Protein AF-0000000072940574 (afdb_homodimer)

Nearest PDB structures (foldseek):
  8g1h-assembly1_A-2  TM=9.241E-01  e=1.469E-22  synthetic construct
  1ub0-assembly1_A-2  TM=9.427E-01  e=1.948E-20  Thermus thermophilus
  1jxi-assembly1_B  TM=9.350E-01  e=8.717E-19  Salmonella enterica subsp. enterica serovar Typhimurium
  3rm5-assembly1_A  TM=9.106E-01  e=4.445E-18  Saccharomyces cerevisiae
  1jxh-assembly1_B  TM=9.112E-01  e=5.327E-18  Salmonella enterica subsp. enterica serovar Typhimurium

pLDDT: mean 82.7, std 14.93, range [26.73, 98.81]

Foldseek 3Di:
DQPQQADQADPPFLLNVLCVVQVVLLVLLLPQPLLVCLLVLNDDLVLVLLLLLLVVLLLVLLLVLLVLLCVQDPCVVCVVLSVLLVVLSVCCCVQASVVRYPCSPVVHHDDLSVVLSVLSVCQSVDPDHSLLSLLLSLCVLNSLLVSLCVSCPPHDDDPPRPNVSSSSSSSHNSSNVNNRSSSVVNRVRPDPPCSVSSSVSNNVSSVSVSVSSCVSVCCPDDPPPPPDQALEEEEEWADEPLQFAIPSLLCLLLVQLVHHYAYQHQKYFDAHQAGTDDIGGDDPVSSLVSLVVDVVPDDHAEYEYDDHQALVSLVSCLVRPLVHAYQYEPCQAFPSRHGRHPPVGSVSNLVSCLARPQQSYQEYEYEQVRLCVSQVHDGQEDDVSQLVSFQVSCVSHHQKYKYWQLVHPPDQFKTKIWMAGPVVRDIDIDIDTDDPALACRHLSVSLSSQLSSVVSVPDDSVVSNNVSVVLSNVQCVLQHPPPSGDHSRHHTDNHPPPPVSNVD/DQPQQADQADPPFLLNVLCVVQVVLLVLLLPAPLLVCLLVLNDDLVLVLLLLLLVVLLLVLLLVLLVLLCVQDPCVVCVVLSVLLVVLSVCCCVQASVVRYPCSPVVHHDDLSVVLSVLSVCQSVDPDHSLQSLLLSLCVLNSLLVSLCVSCPP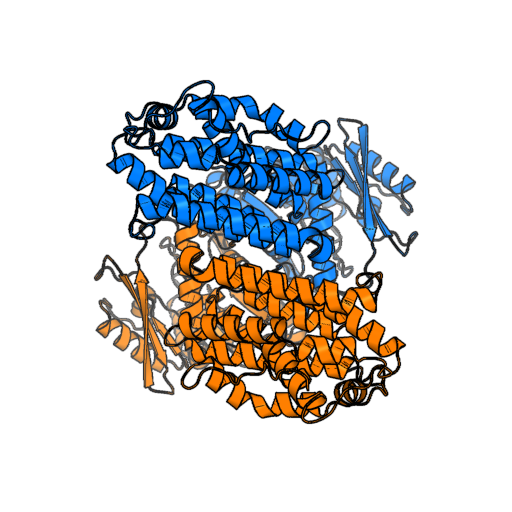HDDDPPRPNVSSSSSSSHNSSNVNNRSSSVVNRVRPDPPCSVSSSVSNNVSSVSVSVSSCVSVCVPDDPPPPPDQALEEEEEWADEPLQFAIPSLLCLLLVQLVHHYAYQHQKYFDAHQAGTDDIDGDDPVSSLVSLVVDVVPDDHAEYEYDDHQALVSLVSCLVRPLVHAYQYEPCQAFPSRHGRHPPVGSVSNLVSCLARPQQSYQEYEYEQVRLCVSQVHDGQEDDVSQLVSFQVSCVSHHQKYKYWQLVHPPDQFKTKIWMAGPVVRDIDIDIDTDDDALACRHLSVSLSSQLSSVVSVPDDNVVSNNVSVVLSNVQVVLQHPPPSGDHSRHHTDNHPPPPVSNVD

Sequence (1008 aa):
MLCNFYHEPVAGGASEQLWKENQDLALMSLHNPFVQGLGDGTLDPEAFKTYLAQDTLYLNGYIRALSYCISKSDVTATGGELLTLLTGVEEELKSCHKHYIENPDASGPEAACRKYVDFLLAVGRADLGPSVVIAAVIPCARLYAWLGRELTADREVPETHPFRRWLLSHADEPINTSTRVLESLLDKHIRPGEFKEVAQAYRRAMELEYDFFDSFGDCLGRTTEVNMKIPTVLVVSGSDSGGGAGHQADLKTLEALGVYSTSALTSLTAQNTKGVQQIQVVNEDLFVAQIDSVITDFNLSVVKLGLVPTARQLEIIAQKLEALPMVVDPVLVATSGDDLVAQKNADDVLAMYKERIFPHATIITPNLPEAQHILGRKEITGVYEARAAAQALAQYGSMYVLVKGGHDQSDPEACRDVLYDREKDKFYEFTSKRIATINTHGTGCTLASAISGFIARGYSVPDAVERAIGYVHEAIVRSCGVPLGQGTNRPLVHSINSVWANYSMLCNFYHEPVAGGASEQLWKENQDLALMSLHNPFVQGLGDGTLDPEAFKTYLAQDTLYLNGYIRALSYCISKSDVTATGGELLTLLTGVEEELKSCHKHYIENPDASGPEAACRKYVDFLLAVGRADLGPSVVIAAVIPCARLYAWLGRELTADREVPETHPFRRWLLSHADEPINTSTRVLESLLDKHIRPGEFKEVAQAYRRAMELEYDFFDSFGDCLGRTTEVNMKIPTVLVVSGSDSGGGAGHQADLKTLEALGVYSTSALTSLTAQNTKGVQQIQVVNEDLFVAQIDSVITDFNLSVVKLGLVPTARQLEIIAQKLEALPMVVDPVLVATSGDDLVAQKNADDVLAMYKERIFPHATIITPNLPEAQHILGRKEITGVYEARAAAQALAQYGSMYVLVKGGHDQSDPEACRDVLYDREKDKFYEFTSKRIATINTHGTGCTLASAISGFIARGYSVPDAVERAIGYVHEAIVRSCGVPLGQGTNRPLVHSINSVWANYS

Solvent-accessible surface area (backbone atoms only — not comparable to full-atom values): 50199 Å² total; per-residue (Å²): 125,81,71,82,46,75,72,76,60,58,84,90,36,62,45,28,54,49,50,65,73,42,42,64,54,51,50,50,38,56,66,28,69,46,48,42,20,53,57,71,48,67,54,55,68,66,58,51,40,51,49,46,21,32,49,50,53,29,49,40,30,48,51,22,17,51,20,31,26,48,43,60,34,65,34,89,82,42,40,68,61,48,47,51,39,52,50,38,53,49,45,48,47,60,70,42,41,54,77,67,38,90,61,50,71,74,80,53,67,47,71,45,35,43,50,41,27,49,49,39,40,48,46,28,69,38,98,55,58,31,31,33,30,42,29,36,53,37,36,63,36,46,50,43,24,50,47,18,40,66,58,41,55,101,50,85,78,53,90,80,40,82,43,39,61,58,45,48,52,27,28,30,54,58,41,30,48,37,29,48,52,46,39,50,48,28,51,68,54,50,48,94,86,40,57,64,58,23,44,48,33,26,50,50,34,40,51,38,51,36,42,42,48,41,56,62,48,34,86,57,87,83,76,74,79,75,85,77,80,59,34,20,33,38,38,36,14,20,38,28,11,43,24,27,23,42,38,42,20,28,48,33,32,20,30,53,65,26,29,47,52,29,36,30,60,39,25,44,30,16,19,34,34,79,36,74,78,46,76,47,72,51,54,67,70,56,39,53,40,12,47,51,34,31,67,76,37,38,73,69,47,24,35,33,37,40,38,62,59,42,38,66,59,50,50,53,45,39,70,76,48,53,89,42,50,24,34,34,30,72,53,61,57,40,92,77,64,42,72,67,29,55,72,92,38,42,65,52,30,51,50,40,39,48,70,50,40,32,49,50,21,45,28,37,50,32,39,52,72,46,46,20,60,76,68,71,44,76,88,69,60,61,70,69,39,42,49,51,47,24,56,58,57,31,71,43,40,20,43,24,21,35,33,38,24,78,78,43,73,88,42,80,59,43,26,52,32,38,34,31,34,57,87,74,69,43,80,47,78,47,79,42,76,53,75,96,62,48,28,54,29,29,52,68,41,31,35,46,28,29,26,37,36,33,38,30,69,66,41,53,69,73,56,11,45,54,50,16,51,52,51,48,51,52,22,38,63,33,10,30,74,44,81,51,38,73,38,75,36,15,36,50,42,62,28,88,53,22,67,60,33,70,68,72,128,80,70,82,45,75,72,76,61,58,83,91,35,61,46,28,53,49,53,64,75,41,44,66,55,51,50,49,40,54,67,28,67,50,48,43,20,54,56,71,46,66,54,54,68,66,57,49,42,50,49,46,24,32,48,52,53,30,48,40,31,48,51,23,20,50,19,32,26,45,46,57,35,62,34,90,83,42,34,66,60,48,47,52,39,52,51,39,54,47,45,47,47,60,71,41,40,53,76,68,40,89,61,47,72,73,80,52,67,48,72,44,37,44,53,43,27,50,52,40,40,49,46,28,70,37,99,54,59,32,30,34,30,41,29,36,53,38,37,64,36,47,50,43,24,48,47,18,40,66,57,40,54,100,50,85,77,52,90,79,41,82,43,39,63,59,44,48,52,28,27,30,55,58,42,30,49,40,30,48,52,46,38,50,49,29,49,70,54,51,49,94,86,42,58,63,59,23,46,49,33,26,50,52,35,40,51,37,51,37,42,42,48,41,52,64,47,38,85,51,88,80,76,75,81,76,86,79,81,60,35,20,33,39,39,35,15,21,38,28,11,43,25,26,22,42,38,41,20,28,48,33,32,19,31,54,65,26,27,48,52,30,35,30,60,39,28,46,31,15,19,36,35,78,36,74,78,46,78,43,72,52,53,68,70,56,41,51,40,11,48,52,33,30,67,76,37,38,72,68,48,24,36,33,38,40,38,61,58,41,40,66,59,51,50,51,46,38,71,74,49,54,90,42,50,23,34,36,30,70,54,62,58,39,93,77,63,42,72,66,29,55,71,90,38,42,64,53,30,50,50,39,39,48,70,50,41,31,47,52,20,45,29,37,48,32,40,52,71,47,44,22,59,77,69,71,45,76,87,69,62,60,70,69,39,43,50,51,47,24,55,59,57,31,71,44,39,19,44,25,20,35,34,39,24,78,78,44,71,88,43,81,57,42,27,51,31,39,34,32,34,58,88,74,70,42,78,46,78,47,80,44,78,52,74,94,60,48,28,53,28,30,51,67,41,30,35,46,28,30,26,36,37,33,40,29,68,65,42,52,67,71,58,10,45,53,52,16,51,53,51,49,51,51,22,37,62,33,10,32,74,44,84,52,37,73,37,74,35,17,34,51,42,61,28,87,52,23,68,60,33,67,69,71

Structure (mmCIF, N/CA/C/O backbone):
data_AF-0000000072940574-model_v1
#
loop_
_entity.id
_entity.type
_entity.pdbx_description
1 polymer 'Phosphomethylpyrimidine kinase, putative'
#
loop_
_atom_site.group_PDB
_atom_site.id
_atom_site.type_symbol
_atom_site.label_atom_id
_atom_site.label_alt_id
_atom_site.label_comp_id
_atom_site.label_asym_id
_atom_site.label_entity_id
_atom_site.label_seq_id
_atom_site.pdbx_PDB_ins_code
_atom_site.Cartn_x
_atom_site.Cartn_y
_atom_site.Cartn_z
_atom_site.occupancy
_atom_site.B_iso_or_equiv
_atom_site.auth_seq_id
_atom_site.auth_comp_id
_atom_site.auth_asym_id
_atom_site.auth_atom_id
_atom_site.pdbx_PDB_model_num
ATOM 1 N N . MET A 1 1 ? -18.219 -35.312 -37.406 1 37.41 1 MET A N 1
ATOM 2 C CA . MET A 1 1 ? -18.953 -34.344 -36.594 1 37.41 1 MET A CA 1
ATOM 3 C C . MET A 1 1 ? -18.25 -34.094 -35.281 1 37.41 1 MET A C 1
ATOM 5 O O . MET A 1 1 ? -17.859 -35.031 -34.594 1 37.41 1 MET A O 1
ATOM 9 N N . LEU A 1 2 ? -17.703 -32.969 -35.156 1 54.5 2 LEU A N 1
ATOM 10 C CA . LEU A 1 2 ? -16.953 -32.719 -33.906 1 54.5 2 LEU A CA 1
ATOM 11 C C . LEU A 1 2 ? -17.828 -32.906 -32.688 1 54.5 2 LEU A C 1
ATOM 13 O O . LEU A 1 2 ? -19.016 -32.562 -32.688 1 54.5 2 LEU A O 1
ATOM 17 N N . CYS A 1 3 ? -17.594 -33.875 -31.938 1 58.09 3 CYS A N 1
ATOM 18 C CA . CYS A 1 3 ? -18.281 -34.031 -30.656 1 58.09 3 CYS A CA 1
ATOM 19 C C . CYS A 1 3 ? -18.5 -32.688 -30 1 58.09 3 CYS A C 1
ATOM 21 O O . CYS A 1 3 ? -17.641 -31.797 -30.062 1 58.09 3 CYS A O 1
ATOM 23 N N . ASN A 1 4 ? -19.875 -32.406 -29.812 1 70.81 4 ASN A N 1
ATOM 24 C CA . ASN A 1 4 ? -20.203 -31.172 -29.109 1 70.81 4 ASN A CA 1
ATOM 25 C C . ASN A 1 4 ? -19.891 -31.25 -27.625 1 70.81 4 ASN A C 1
ATOM 27 O O . ASN A 1 4 ? -20.516 -32.031 -26.891 1 70.81 4 ASN A O 1
ATOM 31 N N . PHE A 1 5 ? -18.828 -30.688 -27.219 1 72.25 5 PHE A N 1
ATOM 32 C CA . PHE A 1 5 ? -18.391 -30.703 -25.828 1 72.25 5 PHE A CA 1
ATOM 33 C C . PHE A 1 5 ? -18.922 -29.484 -25.078 1 72.25 5 PHE A C 1
ATOM 35 O O . PHE A 1 5 ? -18.719 -29.359 -23.875 1 72.25 5 PHE A O 1
ATOM 42 N N . TYR A 1 6 ? -19.672 -28.656 -25.781 1 82.12 6 TYR A N 1
ATOM 43 C CA . TYR A 1 6 ? -20.109 -27.406 -25.156 1 82.12 6 TYR A CA 1
ATOM 44 C C . TYR A 1 6 ? -21.328 -27.641 -24.266 1 82.12 6 TYR A C 1
ATOM 46 O O . TYR A 1 6 ? -22.25 -28.359 -24.656 1 82.12 6 TYR A O 1
ATOM 54 N N . HIS A 1 7 ? -21.219 -27.156 -23.078 1 81.06 7 HIS A N 1
ATOM 55 C CA . HIS A 1 7 ? -22.344 -27.172 -22.141 1 81.06 7 HIS A CA 1
ATOM 56 C C . HIS A 1 7 ? -22.609 -25.781 -21.578 1 81.06 7 HIS A C 1
ATOM 58 O O . HIS A 1 7 ? -21.672 -25.016 -21.328 1 81.06 7 HIS A O 1
ATOM 64 N N . GLU A 1 8 ? -23.875 -25.484 -21.516 1 81.81 8 GLU A N 1
ATOM 65 C CA . GLU A 1 8 ? -24.234 -24.25 -20.812 1 81.81 8 GLU A CA 1
ATOM 66 C C . GLU A 1 8 ? -23.891 -24.328 -19.328 1 81.81 8 GLU A C 1
ATOM 68 O O . GLU A 1 8 ? -23.75 -25.422 -18.781 1 81.81 8 GLU A O 1
ATOM 73 N N . PRO A 1 9 ? -23.641 -23.156 -18.734 1 82.62 9 PRO A N 1
ATOM 74 C CA . PRO A 1 9 ? -23.422 -23.203 -17.281 1 82.62 9 PRO A CA 1
ATOM 75 C C . PRO A 1 9 ? -24.531 -23.938 -16.547 1 82.62 9 PRO A C 1
ATOM 77 O O . PRO A 1 9 ? -25.672 -23.984 -17.016 1 82.62 9 PRO A O 1
ATOM 80 N N . VAL A 1 10 ? -24.062 -24.531 -15.438 1 75.31 10 VAL A N 1
ATOM 81 C CA . VAL A 1 10 ? -25.016 -25.312 -14.672 1 75.31 10 VAL A CA 1
ATOM 82 C C . VAL A 1 10 ? -26.203 -24.438 -14.266 1 75.31 10 VAL A C 1
ATOM 84 O O . VAL A 1 10 ? -26.016 -23.328 -13.781 1 75.31 10 VAL A O 1
ATOM 87 N N . ALA A 1 11 ? -27.375 -25.016 -14.469 1 73.94 11 ALA A N 1
ATOM 88 C CA . ALA A 1 11 ? -28.625 -24.297 -14.227 1 73.94 11 ALA A CA 1
ATOM 89 C C . ALA A 1 11 ? -28.797 -23.969 -12.742 1 73.94 11 ALA A C 1
ATOM 91 O O . ALA A 1 11 ? -28.5 -24.797 -11.883 1 73.94 11 ALA A O 1
ATOM 92 N N . GLY A 1 12 ? -29.156 -22.734 -12.43 1 75.62 12 GLY A N 1
ATOM 93 C CA . GLY A 1 12 ? -29.484 -22.328 -11.078 1 75.62 12 GLY A CA 1
ATOM 94 C C . GLY A 1 12 ? -28.297 -21.75 -10.32 1 75.62 12 GLY A C 1
ATOM 95 O O . GLY A 1 12 ? -28.453 -21.234 -9.211 1 75.62 12 GLY A O 1
ATOM 96 N N . GLY A 1 13 ? -27.141 -21.75 -10.945 1 85.19 13 GLY A N 1
ATOM 97 C CA . GLY A 1 13 ? -25.953 -21.25 -10.258 1 85.19 13 GLY A CA 1
ATOM 98 C C . GLY A 1 13 ? -25.625 -19.812 -10.617 1 85.19 13 GLY A C 1
ATOM 99 O O . GLY A 1 13 ? -26.234 -19.234 -11.508 1 85.19 13 GLY A O 1
ATOM 100 N N . ALA A 1 14 ? -24.703 -19.266 -9.883 1 91.75 14 ALA A N 1
ATOM 101 C CA . ALA A 1 14 ? -24.219 -17.906 -10.141 1 91.75 14 ALA A CA 1
ATOM 102 C C . ALA A 1 14 ? -23.562 -17.812 -11.523 1 91.75 14 ALA A C 1
ATOM 104 O O . ALA A 1 14 ? -23.719 -16.797 -12.219 1 91.75 14 ALA A O 1
ATOM 105 N N . SER A 1 15 ? -22.938 -18.891 -11.898 1 93 15 SER A N 1
ATOM 106 C CA . SER A 1 15 ? -22.25 -18.891 -13.188 1 93 15 SER A CA 1
ATOM 107 C C . SER A 1 15 ? -23.234 -18.75 -14.344 1 93 15 SER A C 1
ATOM 109 O O . SER A 1 15 ? -22.969 -18.047 -15.32 1 93 15 SER A O 1
ATOM 111 N N . GLU A 1 16 ? -24.375 -19.438 -14.234 1 91.25 16 GLU A N 1
ATOM 112 C CA . GLU A 1 16 ? -25.406 -19.312 -15.266 1 91.25 16 GLU A CA 1
ATOM 113 C C . GLU A 1 16 ? -25.922 -17.891 -15.352 1 91.25 16 GLU A C 1
ATOM 115 O O . GLU A 1 16 ? -26.094 -17.359 -16.453 1 91.25 16 GLU A O 1
ATOM 120 N N . GLN A 1 17 ? -26.203 -17.359 -14.242 1 90.69 17 GLN A N 1
ATOM 121 C CA . GLN A 1 17 ? -26.719 -15.992 -14.211 1 90.69 17 GLN A CA 1
ATOM 122 C C . GLN A 1 17 ? -25.734 -15.008 -14.82 1 90.69 17 GLN A C 1
ATOM 124 O O . GLN A 1 17 ? -26.109 -14.133 -15.602 1 90.69 17 GLN A O 1
ATOM 129 N N . LEU A 1 18 ? -24.5 -15.172 -14.492 1 93.62 18 LEU A N 1
ATOM 130 C CA . LEU A 1 18 ? -23.453 -14.289 -15 1 93.62 18 LEU A CA 1
ATOM 131 C C . LEU A 1 18 ? -23.344 -14.406 -16.516 1 93.62 18 LEU A C 1
ATOM 133 O O . LEU A 1 18 ? -23.234 -13.391 -17.203 1 93.62 18 LEU A O 1
ATOM 137 N N . TRP A 1 19 ? -23.375 -15.594 -17.047 1 93.62 19 TRP A N 1
ATOM 138 C CA . TRP A 1 19 ? -23.281 -15.812 -18.484 1 93.62 19 TRP A CA 1
ATOM 139 C C . TRP A 1 19 ? -24.484 -15.211 -19.203 1 93.62 19 TRP A C 1
ATOM 141 O O . TRP A 1 19 ? -24.312 -14.523 -20.219 1 93.62 19 TRP A O 1
ATOM 151 N N . LYS A 1 20 ? -25.641 -15.383 -18.625 1 87.19 20 LYS A N 1
ATOM 152 C CA . LYS A 1 20 ? -26.859 -14.859 -19.234 1 87.19 20 LYS A CA 1
ATOM 153 C C . LYS A 1 20 ? -26.859 -13.336 -19.266 1 87.19 20 LYS A C 1
ATOM 155 O O . LYS A 1 20 ? -27.312 -12.727 -20.234 1 87.19 20 LYS A O 1
ATOM 160 N N . GLU A 1 21 ? -26.297 -12.797 -18.266 1 86.69 21 GLU A N 1
ATOM 161 C CA . GLU A 1 21 ? -26.297 -11.344 -18.125 1 86.69 21 GLU A CA 1
ATOM 162 C C . GLU A 1 21 ? -25.266 -10.703 -19.047 1 86.69 21 GLU A C 1
ATOM 164 O O . GLU A 1 21 ? -25.266 -9.492 -19.25 1 86.69 21 GLU A O 1
ATOM 169 N N . ASN A 1 22 ? -24.438 -11.5 -19.594 1 89.69 22 ASN A N 1
ATOM 170 C CA . ASN A 1 22 ? -23.359 -10.945 -20.422 1 89.69 22 ASN A CA 1
ATOM 171 C C . ASN A 1 22 ? -23.422 -11.477 -21.844 1 89.69 22 ASN A C 1
ATOM 173 O O . ASN A 1 22 ? -22.391 -11.5 -22.547 1 89.69 22 ASN A O 1
ATOM 177 N N . GLN A 1 23 ? -24.547 -11.883 -22.25 1 83.94 23 GLN A N 1
ATOM 178 C CA . GLN A 1 23 ? -24.75 -12.398 -23.609 1 83.94 23 GLN A CA 1
ATOM 179 C C . GLN A 1 23 ? -24.562 -11.297 -24.641 1 83.94 23 GLN A C 1
ATOM 181 O O . GLN A 1 23 ? -24.203 -11.57 -25.797 1 83.94 23 GLN A O 1
ATOM 186 N N . ASP A 1 24 ? -24.844 -10.078 -24.219 1 82.75 24 ASP A N 1
ATOM 187 C CA . ASP A 1 24 ? -24.625 -8.945 -25.125 1 82.75 24 ASP A CA 1
ATOM 188 C C . ASP A 1 24 ? -23.172 -8.883 -25.594 1 82.75 24 ASP A C 1
ATOM 190 O O . ASP A 1 24 ? -22.891 -8.781 -26.781 1 82.75 24 ASP A O 1
ATOM 194 N N . LEU A 1 25 ? -22.266 -9 -24.688 1 87.19 25 LEU A N 1
ATOM 195 C CA . LEU A 1 25 ? -20.844 -8.938 -25.016 1 87.19 25 LEU A CA 1
ATOM 196 C C . LEU A 1 25 ? -20.391 -10.195 -25.75 1 87.19 25 LEU A C 1
ATOM 198 O O . LEU A 1 25 ? -19.516 -10.141 -26.609 1 87.19 25 LEU A O 1
ATOM 202 N N . ALA A 1 26 ? -21.016 -11.312 -25.406 1 90 26 ALA A N 1
ATOM 203 C CA . ALA A 1 26 ? -20.719 -12.547 -26.141 1 90 26 ALA A CA 1
ATOM 204 C C . ALA A 1 26 ? -21.094 -12.406 -27.609 1 90 26 ALA A C 1
ATOM 206 O O . ALA A 1 26 ? -20.297 -12.734 -28.484 1 90 26 ALA A O 1
ATOM 207 N N . LEU A 1 27 ? -22.234 -11.828 -27.797 1 83.31 27 LEU A N 1
ATOM 208 C CA . LEU A 1 27 ? -22.703 -11.648 -29.172 1 83.31 27 LEU A CA 1
ATOM 209 C C . LEU A 1 27 ? -21.875 -10.602 -29.891 1 83.31 27 LEU A C 1
ATOM 211 O O . LEU A 1 27 ? -21.562 -10.766 -31.078 1 83.31 27 LEU A O 1
ATOM 215 N N . MET A 1 28 ? -21.562 -9.57 -29.188 1 84.19 28 MET A N 1
ATOM 216 C CA . MET A 1 28 ? -20.688 -8.562 -29.781 1 84.19 28 MET A CA 1
ATOM 217 C C . MET A 1 28 ? -19.344 -9.172 -30.188 1 84.19 28 MET A C 1
ATOM 219 O O . MET A 1 28 ? -18.812 -8.852 -31.25 1 84.19 28 MET A O 1
ATOM 223 N N . SER A 1 29 ? -18.828 -10.008 -29.359 1 88.75 29 SER A N 1
ATOM 224 C CA . SER A 1 29 ? -17.562 -10.664 -29.656 1 88.75 29 SER A CA 1
ATOM 225 C C . SER A 1 29 ? -17.688 -11.586 -30.859 1 88.75 29 SER A C 1
ATOM 227 O O . SER A 1 29 ? -16.797 -11.617 -31.719 1 88.75 29 SER A O 1
ATOM 229 N N . LEU A 1 30 ? -18.797 -12.289 -30.922 1 86.31 30 LEU A N 1
ATOM 230 C CA . LEU A 1 30 ? -19.031 -13.195 -32.062 1 86.31 30 LEU A CA 1
ATOM 231 C C . LEU A 1 30 ? -19.078 -12.422 -33.375 1 86.31 30 LEU A C 1
ATOM 233 O O . LEU A 1 30 ? -18.562 -12.898 -34.375 1 86.31 30 LEU A O 1
ATOM 237 N N . HIS A 1 31 ? -19.594 -11.211 -33.281 1 81.88 31 HIS A N 1
ATOM 238 C CA . HIS A 1 31 ? -19.797 -10.453 -34.5 1 81.88 31 HIS A CA 1
ATOM 239 C C . HIS A 1 31 ? -18.641 -9.484 -34.75 1 81.88 31 HIS A C 1
ATOM 241 O O . HIS A 1 31 ? -18.672 -8.695 -35.688 1 81.88 31 HIS A O 1
ATOM 247 N N . ASN A 1 32 ? -17.703 -9.531 -33.844 1 84.94 32 ASN A N 1
ATOM 248 C CA . ASN A 1 32 ? -16.484 -8.781 -34.062 1 84.94 32 ASN A CA 1
ATOM 249 C C . ASN A 1 32 ? -15.789 -9.211 -35.375 1 84.94 32 ASN A C 1
ATOM 251 O O . ASN A 1 32 ? -15.703 -10.406 -35.656 1 84.94 32 ASN A O 1
ATOM 255 N N . PRO A 1 33 ? -15.297 -8.242 -36.125 1 80.12 33 PRO A N 1
ATOM 256 C CA . PRO A 1 33 ? -14.703 -8.586 -37.438 1 80.12 33 PRO A CA 1
ATOM 257 C C . PRO A 1 33 ? -13.531 -9.555 -37.312 1 80.12 33 PRO A C 1
ATOM 259 O O . PRO A 1 33 ? -13.344 -10.422 -38.156 1 80.12 33 PRO A O 1
ATOM 262 N N . PHE A 1 34 ? -12.82 -9.461 -36.375 1 88 34 PHE A N 1
ATOM 263 C CA . PHE A 1 34 ? -11.695 -10.367 -36.156 1 88 34 PHE A CA 1
ATOM 264 C C . PHE A 1 34 ? -12.18 -11.789 -35.938 1 88 34 PHE A C 1
ATOM 266 O O . PHE A 1 34 ? -11.664 -12.734 -36.5 1 88 34 PHE A O 1
ATOM 273 N N . VAL A 1 35 ? -13.117 -11.898 -35.062 1 88.94 35 VAL A N 1
ATOM 274 C CA . VAL A 1 35 ? -13.648 -13.203 -34.719 1 88.94 35 VAL A CA 1
ATOM 275 C C . VAL A 1 35 ? -14.336 -13.836 -35.906 1 88.94 35 VAL A C 1
ATOM 277 O O . VAL A 1 35 ? -14.164 -15.031 -36.188 1 88.94 35 VAL A O 1
ATOM 280 N N . GLN A 1 36 ? -15.055 -13.023 -36.656 1 84.88 36 GLN A N 1
ATOM 281 C CA . GLN A 1 36 ? -15.68 -13.523 -37.875 1 84.88 36 GLN A CA 1
ATOM 282 C C . GLN A 1 36 ? -14.633 -13.977 -38.875 1 84.88 36 GLN A C 1
ATOM 284 O O . GLN A 1 36 ? -14.805 -15.008 -39.531 1 84.88 36 GLN A O 1
ATOM 289 N N . GLY A 1 37 ? -13.562 -13.172 -38.969 1 85.75 37 GLY A N 1
ATOM 290 C CA . GLY A 1 37 ? -12.461 -13.547 -39.844 1 85.75 37 GLY A CA 1
ATOM 291 C C . GLY A 1 37 ? -11.805 -14.859 -39.438 1 85.75 37 GLY A C 1
ATOM 292 O O . GLY A 1 37 ? -11.359 -15.625 -40.312 1 85.75 37 GLY A O 1
ATOM 293 N N . LEU A 1 38 ? -11.742 -15.109 -38.156 1 87.62 38 LEU A N 1
ATOM 294 C CA . LEU A 1 38 ? -11.25 -16.391 -37.656 1 87.62 38 LEU A CA 1
ATOM 295 C C . LEU A 1 38 ? -12.148 -17.531 -38.094 1 87.62 38 LEU A C 1
ATOM 297 O O . LEU A 1 38 ? -11.648 -18.562 -38.562 1 87.62 38 LEU A O 1
ATOM 301 N N . GLY A 1 39 ? -13.422 -17.359 -38 1 86.56 39 GLY A N 1
ATOM 302 C CA . GLY A 1 39 ? -14.391 -18.375 -38.344 1 86.56 39 GLY A CA 1
ATOM 303 C C . GLY A 1 39 ? -14.422 -18.672 -39.844 1 86.56 39 GLY A C 1
ATOM 304 O O . GLY A 1 39 ? -14.477 -19.844 -40.25 1 86.56 39 GLY A O 1
ATOM 305 N N . ASP A 1 40 ? -14.234 -17.578 -40.531 1 83.88 40 ASP A N 1
ATOM 306 C CA . ASP A 1 40 ? -14.375 -17.734 -41.969 1 83.88 40 ASP A CA 1
ATOM 307 C C . ASP A 1 40 ? -13.023 -17.984 -42.656 1 83.88 40 ASP A C 1
ATOM 309 O O . ASP A 1 40 ? -12.961 -18.328 -43.844 1 83.88 40 ASP A O 1
ATOM 313 N N . GLY A 1 41 ? -11.984 -17.828 -41.875 1 84.94 41 GLY A N 1
ATOM 314 C CA . GLY A 1 41 ? -10.664 -18.078 -42.406 1 84.94 41 GLY A CA 1
ATOM 315 C C . GLY A 1 41 ? -10.148 -16.938 -43.281 1 84.94 41 GLY A C 1
ATOM 316 O O . GLY A 1 41 ? -9.328 -17.156 -44.156 1 84.94 41 GLY A O 1
ATOM 317 N N . THR A 1 42 ? -10.594 -15.742 -43.062 1 83.31 42 THR A N 1
ATOM 318 C CA . THR A 1 42 ? -10.273 -14.633 -43.938 1 83.31 42 THR A CA 1
ATOM 319 C C . THR A 1 42 ? -9.281 -13.68 -43.281 1 83.31 42 THR A C 1
ATOM 321 O O . THR A 1 42 ? -8.891 -12.672 -43.875 1 83.31 42 THR A O 1
ATOM 324 N N . LEU A 1 43 ? -8.859 -14 -42.156 1 83.69 43 LEU A N 1
ATOM 325 C CA . LEU A 1 43 ? -7.918 -13.125 -41.469 1 83.69 43 LEU A CA 1
ATOM 326 C C . LEU A 1 43 ? -6.559 -13.141 -42.156 1 83.69 43 LEU A C 1
ATOM 328 O O . LEU A 1 43 ? -6.168 -14.156 -42.75 1 83.69 43 LEU A O 1
ATOM 332 N N . ASP A 1 44 ? -5.855 -11.969 -42.094 1 82.06 44 ASP A N 1
ATOM 333 C CA . ASP A 1 44 ? -4.438 -11.945 -42.406 1 82.06 44 ASP A CA 1
ATOM 334 C C . ASP A 1 44 ? -3.637 -12.875 -41.5 1 82.06 44 ASP A C 1
ATOM 336 O O . ASP A 1 44 ? -3.762 -12.82 -40.281 1 82.06 44 ASP A O 1
ATOM 340 N N . PRO A 1 45 ? -2.922 -13.812 -42.094 1 80.19 45 PRO A N 1
ATOM 341 C CA . PRO A 1 45 ? -2.127 -14.734 -41.281 1 80.19 45 PRO A CA 1
ATOM 342 C C . PRO A 1 45 ? -1.198 -14.023 -40.312 1 80.19 45 PRO A C 1
ATOM 344 O O . PRO A 1 45 ? -0.955 -14.523 -39.219 1 80.19 45 PRO A O 1
ATOM 347 N N . GLU A 1 46 ? -0.745 -12.883 -40.719 1 78.25 46 GLU A N 1
ATOM 348 C CA . GLU A 1 46 ? 0.138 -12.133 -39.812 1 78.25 46 GLU A CA 1
ATOM 349 C C . GLU A 1 46 ? -0.628 -11.57 -38.625 1 78.25 46 GLU A C 1
ATOM 351 O O . GLU A 1 46 ? -0.101 -11.508 -37.5 1 78.25 46 GLU A O 1
ATOM 356 N N . ALA A 1 47 ? -1.812 -11.133 -38.906 1 76.75 47 ALA A N 1
ATOM 357 C CA . ALA A 1 47 ? -2.66 -10.641 -37.812 1 76.75 47 ALA A CA 1
ATOM 358 C C . ALA A 1 47 ? -2.99 -11.766 -36.844 1 76.75 47 ALA A C 1
ATOM 360 O O . ALA A 1 47 ? -3.012 -11.547 -35.625 1 76.75 47 ALA A O 1
ATOM 361 N N . PHE A 1 48 ? -3.205 -12.945 -37.375 1 85.06 48 PHE A N 1
ATOM 362 C CA . PHE A 1 48 ? -3.498 -14.102 -36.531 1 85.06 48 PHE A CA 1
ATOM 363 C C . PHE A 1 48 ? -2.295 -14.477 -35.688 1 85.06 48 PHE A C 1
ATOM 365 O O . PHE A 1 48 ? -2.441 -14.797 -34.5 1 85.06 48 PHE A O 1
ATOM 372 N N . LYS A 1 49 ? -1.161 -14.414 -36.281 1 80.81 49 LYS A N 1
ATOM 373 C CA . LYS A 1 49 ? 0.057 -14.703 -35.531 1 80.81 49 LYS A CA 1
ATOM 374 C C . LYS A 1 49 ? 0.258 -13.695 -34.406 1 80.81 49 LYS A C 1
ATOM 376 O O . LYS A 1 49 ? 0.663 -14.062 -33.312 1 80.81 49 LYS A O 1
ATOM 381 N N . THR A 1 50 ? -0.011 -12.477 -34.719 1 80.38 50 THR A N 1
ATOM 382 C CA . THR A 1 50 ? 0.088 -11.438 -33.688 1 80.38 50 THR A CA 1
ATOM 383 C C . THR A 1 50 ? -0.903 -11.688 -32.562 1 80.38 50 THR A C 1
ATOM 385 O O . THR A 1 50 ? -0.562 -11.547 -31.391 1 80.38 50 THR A O 1
ATOM 388 N N . TYR A 1 51 ? -2.107 -12.016 -32.906 1 85.62 51 TYR A N 1
ATOM 389 C CA . TYR A 1 51 ? -3.137 -12.359 -31.922 1 85.62 51 TYR A CA 1
ATOM 390 C C . TYR A 1 51 ? -2.68 -13.5 -31.031 1 85.62 51 TYR A C 1
ATOM 392 O O . TYR A 1 51 ? -2.805 -13.43 -29.797 1 85.62 51 TYR A O 1
ATOM 400 N N . LEU A 1 52 ? -2.166 -14.492 -31.641 1 83.5 52 LEU A N 1
ATOM 401 C CA . LEU A 1 52 ? -1.75 -15.664 -30.875 1 83.5 52 LEU A CA 1
ATOM 402 C C . LEU A 1 52 ? -0.606 -15.32 -29.922 1 83.5 52 LEU A C 1
ATOM 404 O O . LEU A 1 52 ? -0.534 -15.844 -28.812 1 83.5 52 LEU A O 1
ATOM 408 N N . ALA A 1 53 ? 0.275 -14.555 -30.438 1 75.88 53 ALA A N 1
ATOM 409 C CA . ALA A 1 53 ? 1.365 -14.102 -29.578 1 75.88 53 ALA A CA 1
ATOM 410 C C . ALA A 1 53 ? 0.828 -13.344 -28.359 1 75.88 53 ALA A C 1
ATOM 412 O O . ALA A 1 53 ? 1.256 -13.578 -27.234 1 75.88 53 ALA A O 1
ATOM 413 N N . GLN A 1 54 ? -0.093 -12.477 -28.594 1 80.69 54 GLN A N 1
ATOM 414 C CA . GLN A 1 54 ? -0.691 -11.703 -27.516 1 80.69 54 GLN A CA 1
ATOM 415 C C . GLN A 1 54 ? -1.503 -12.586 -26.578 1 80.69 54 GLN A C 1
ATOM 417 O O . GLN A 1 54 ? -1.493 -12.391 -25.375 1 80.69 54 GLN A O 1
ATOM 422 N N . ASP A 1 55 ? -2.232 -13.516 -27.172 1 84.88 55 ASP A N 1
ATOM 423 C CA . ASP A 1 55 ? -3.012 -14.453 -26.359 1 84.88 55 ASP A CA 1
ATOM 424 C C . ASP A 1 55 ? -2.104 -15.289 -25.469 1 84.88 55 ASP A C 1
ATOM 426 O O . ASP A 1 55 ? -2.477 -15.633 -24.344 1 84.88 55 ASP A O 1
ATOM 430 N N . THR A 1 56 ? -0.966 -15.625 -25.969 1 75.31 56 THR A N 1
ATOM 431 C CA . THR A 1 56 ? 0.007 -16.344 -25.156 1 75.31 56 THR A CA 1
ATOM 432 C C . THR A 1 56 ? 0.433 -15.523 -23.953 1 75.31 56 THR A C 1
ATOM 434 O O . THR A 1 56 ? 0.519 -16.047 -22.828 1 75.31 56 THR A O 1
ATOM 437 N N . LEU A 1 57 ? 0.661 -14.328 -24.25 1 71.44 57 LEU A N 1
ATOM 438 C CA . LEU A 1 57 ? 1.037 -13.422 -23.156 1 71.44 57 LEU A CA 1
ATOM 439 C C . LEU A 1 57 ? -0.111 -13.242 -22.172 1 71.44 57 LEU A C 1
ATOM 441 O O . LEU A 1 57 ? 0.11 -13.195 -20.969 1 71.44 57 LEU A O 1
ATOM 445 N N . TYR A 1 58 ? -1.268 -13.188 -22.656 1 81.56 58 TYR A N 1
ATOM 446 C CA . TYR A 1 58 ? -2.449 -13.117 -21.812 1 81.56 58 TYR A CA 1
ATOM 447 C C . TYR A 1 58 ? -2.557 -14.359 -20.922 1 81.56 58 TYR A C 1
ATOM 449 O O . TYR A 1 58 ? -2.826 -14.258 -19.734 1 81.56 58 TYR A O 1
ATOM 457 N N . LEU A 1 59 ? -2.402 -15.484 -21.531 1 77.56 59 LEU A N 1
ATOM 458 C CA . LEU A 1 59 ? -2.568 -16.75 -20.828 1 77.56 59 LEU A CA 1
ATOM 459 C C . LEU A 1 59 ? -1.537 -16.875 -19.703 1 77.56 59 LEU A C 1
ATOM 461 O O . LEU A 1 59 ? -1.821 -17.469 -18.656 1 77.56 59 LEU A O 1
ATOM 465 N N . ASN A 1 60 ? -0.468 -16.297 -19.906 1 67.44 60 ASN A N 1
ATOM 466 C CA . ASN A 1 60 ? 0.509 -16.234 -18.828 1 67.44 60 ASN A CA 1
ATOM 467 C C . ASN A 1 60 ? -0.016 -15.445 -17.641 1 67.44 60 ASN A C 1
ATOM 469 O O . ASN A 1 60 ? 0.174 -15.844 -16.484 1 67.44 60 ASN A O 1
ATOM 473 N N . GLY A 1 61 ? -0.62 -14.32 -17.984 1 70.5 61 GLY A N 1
ATOM 474 C CA . GLY A 1 61 ? -1.275 -13.547 -16.953 1 70.5 61 GLY A CA 1
ATOM 475 C C . GLY A 1 61 ? -2.449 -14.273 -16.312 1 70.5 61 GLY A C 1
ATOM 476 O O . GLY A 1 61 ? -2.66 -14.18 -15.102 1 70.5 61 GLY A O 1
ATOM 477 N N . TYR A 1 62 ? -3.113 -15 -17.125 1 78.69 62 TYR A N 1
ATOM 478 C CA . TYR A 1 62 ? -4.258 -15.805 -16.703 1 78.69 62 TYR A CA 1
ATOM 479 C C . TYR A 1 62 ? -3.842 -16.844 -15.68 1 78.69 62 TYR A C 1
ATOM 481 O O . TYR A 1 62 ? -4.496 -17 -14.648 1 78.69 62 TYR A O 1
ATOM 489 N N . ILE A 1 63 ? -2.824 -17.453 -15.93 1 69.75 63 ILE A N 1
ATOM 490 C CA . ILE A 1 63 ? -2.293 -18.469 -15.031 1 69.75 63 ILE A CA 1
ATOM 491 C C . ILE A 1 63 ? -1.919 -17.828 -13.695 1 69.75 63 ILE A C 1
ATOM 493 O O . ILE A 1 63 ? -2.191 -18.391 -12.633 1 69.75 63 ILE A O 1
ATOM 497 N N . ARG A 1 64 ? -1.367 -16.734 -13.773 1 66.5 64 ARG A N 1
ATOM 498 C CA . ARG A 1 64 ? -0.991 -16.016 -12.562 1 66.5 64 ARG A CA 1
ATOM 499 C C . ARG A 1 64 ? -2.223 -15.625 -11.75 1 66.5 64 ARG A C 1
ATOM 501 O O . ARG A 1 64 ? -2.229 -15.75 -10.523 1 66.5 64 ARG A O 1
ATOM 508 N N . ALA A 1 65 ? -3.115 -15.211 -12.445 1 73.12 65 ALA A N 1
ATOM 509 C CA . ALA A 1 65 ? -4.359 -14.875 -11.766 1 73.12 65 ALA A CA 1
ATOM 510 C C . ALA A 1 65 ? -4.953 -16.094 -11.07 1 73.12 65 ALA A C 1
ATOM 512 O O . ALA A 1 65 ? -5.422 -16 -9.93 1 73.12 65 ALA A O 1
ATOM 513 N N . LEU A 1 66 ? -4.91 -17.188 -11.773 1 71.75 66 LEU A N 1
ATOM 514 C CA . LEU A 1 66 ? -5.426 -18.422 -11.203 1 71.75 66 LEU A CA 1
ATOM 515 C C . LEU A 1 66 ? -4.629 -18.828 -9.969 1 71.75 66 LEU A C 1
ATOM 517 O O . LEU A 1 66 ? -5.188 -19.391 -9.016 1 71.75 66 LEU A O 1
ATOM 521 N N . SER A 1 67 ? -3.438 -18.5 -10.055 1 64.81 67 SER A N 1
ATOM 522 C CA . SER A 1 67 ? -2.59 -18.828 -8.906 1 64.81 67 SER A CA 1
ATOM 523 C C . SER A 1 67 ? -3.002 -18.031 -7.672 1 64.81 67 SER A C 1
ATOM 525 O O . SER A 1 67 ? -2.951 -18.547 -6.555 1 64.81 67 SER A O 1
ATOM 527 N N . TYR A 1 68 ? -3.395 -16.859 -7.906 1 65.94 68 TYR A N 1
ATOM 528 C CA . TYR A 1 68 ? -3.914 -16.062 -6.797 1 65.94 68 TYR A CA 1
ATOM 529 C C . TYR A 1 68 ? -5.18 -16.688 -6.223 1 65.94 68 TYR A C 1
ATOM 531 O O . TYR A 1 68 ? -5.406 -16.641 -5.012 1 65.94 68 TYR A O 1
ATOM 539 N N . CYS A 1 69 ? -5.957 -17.234 -7.113 1 67.31 69 CYS A N 1
ATOM 540 C CA . CYS A 1 69 ? -7.16 -17.922 -6.672 1 67.31 69 CYS A CA 1
ATOM 541 C C . CYS A 1 69 ? -6.812 -19.078 -5.742 1 67.31 69 CYS A C 1
ATOM 543 O O . CYS A 1 69 ? -7.484 -19.297 -4.73 1 67.31 69 CYS A O 1
ATOM 545 N N . ILE A 1 70 ? -5.848 -19.672 -6.137 1 61 70 ILE A N 1
ATOM 546 C CA . ILE A 1 70 ? -5.41 -20.812 -5.352 1 61 70 ILE A CA 1
ATOM 547 C C . ILE A 1 70 ? -4.934 -20.359 -3.977 1 61 70 ILE A C 1
ATOM 549 O O . ILE A 1 70 ? -5.289 -20.953 -2.957 1 61 70 ILE A O 1
ATOM 553 N N . SER A 1 71 ? -4.25 -19.25 -4.043 1 58.12 71 SER A N 1
ATOM 554 C CA . SER A 1 71 ? -3.672 -18.734 -2.807 1 58.12 71 SER A CA 1
ATOM 555 C C . SER A 1 71 ? -4.758 -18.266 -1.849 1 58.12 71 SER A C 1
ATOM 557 O O . SER A 1 71 ? -4.578 -18.297 -0.629 1 58.12 71 SER A O 1
ATOM 559 N N . LYS A 1 72 ? -5.82 -17.906 -2.398 1 58.38 72 LYS A N 1
ATOM 560 C CA . LYS A 1 72 ? -6.906 -17.344 -1.6 1 58.38 72 LYS A CA 1
ATOM 561 C C . LYS A 1 72 ? -7.902 -18.422 -1.19 1 58.38 72 LYS A C 1
ATOM 563 O O . LYS A 1 72 ? -8.797 -18.172 -0.381 1 58.38 72 LYS A O 1
ATOM 568 N N . SER A 1 73 ? -7.785 -19.516 -1.811 1 55.75 73 SER A N 1
ATOM 569 C CA . SER A 1 73 ? -8.758 -20.578 -1.587 1 55.75 73 SER A CA 1
ATOM 570 C C . SER A 1 73 ? -8.242 -21.594 -0.583 1 55.75 73 SER A C 1
ATOM 572 O O . SER A 1 73 ? -7.039 -21.672 -0.331 1 55.75 73 SER A O 1
ATOM 574 N N . ASP A 1 74 ? -9.203 -22.234 0.147 1 48.12 74 ASP A N 1
ATOM 575 C CA . ASP A 1 74 ? -8.836 -23.422 0.917 1 48.12 74 ASP A CA 1
ATOM 576 C C . ASP A 1 74 ? -8.328 -24.531 0.004 1 48.12 74 ASP A C 1
ATOM 578 O O . ASP A 1 74 ? -9.07 -25.047 -0.824 1 48.12 74 ASP A O 1
ATOM 582 N N . VAL A 1 75 ? -7.09 -24.703 -0.061 1 45.47 75 VAL A N 1
ATOM 583 C CA . VAL A 1 75 ? -6.355 -25.547 -0.998 1 45.47 75 VAL A CA 1
ATOM 584 C C . VAL A 1 75 ? -6.969 -26.953 -1.021 1 45.47 75 VAL A C 1
ATOM 586 O O . VAL A 1 75 ? -7 -27.594 -2.066 1 45.47 75 VAL A O 1
ATOM 589 N N . THR A 1 76 ? -7.332 -27.438 0.086 1 45.88 76 THR A N 1
ATOM 590 C CA . THR A 1 76 ? -7.883 -28.781 0.127 1 45.88 76 THR A CA 1
ATOM 591 C C . THR A 1 76 ? -9.109 -28.906 -0.775 1 45.88 76 THR A C 1
ATOM 593 O O . THR A 1 76 ? -9.344 -29.953 -1.375 1 45.88 76 THR A O 1
ATOM 596 N N . ALA A 1 77 ? -9.859 -27.828 -0.806 1 48.25 77 ALA A N 1
ATOM 597 C CA . ALA A 1 77 ? -11.133 -27.922 -1.516 1 48.25 77 ALA A CA 1
ATOM 598 C C . ALA A 1 77 ? -10.984 -27.484 -2.971 1 48.25 77 ALA A C 1
ATOM 600 O O . ALA A 1 77 ? -11.719 -27.938 -3.844 1 48.25 77 ALA A O 1
ATOM 601 N N . THR A 1 78 ? -9.859 -26.766 -3.23 1 52.34 78 THR A N 1
ATOM 602 C CA . THR A 1 78 ? -9.852 -26.031 -4.492 1 52.34 78 THR A CA 1
ATOM 603 C C . THR A 1 78 ? -8.586 -26.344 -5.285 1 52.34 78 THR A C 1
ATOM 605 O O . THR A 1 78 ? -8.539 -26.125 -6.5 1 52.34 78 THR A O 1
ATOM 608 N N . GLY A 1 79 ? -7.758 -27.031 -4.609 1 49.69 79 GLY A N 1
ATOM 609 C CA . GLY A 1 79 ? -6.449 -27.203 -5.227 1 49.69 79 GLY A CA 1
ATOM 610 C C . GLY A 1 79 ? -6.477 -28.094 -6.449 1 49.69 79 GLY A C 1
ATOM 611 O O . GLY A 1 79 ? -5.863 -27.781 -7.469 1 49.69 79 GLY A O 1
ATOM 612 N N . GLY A 1 80 ? -7.199 -29.25 -6.344 1 53.66 80 GLY A N 1
ATOM 613 C CA . GLY A 1 80 ? -7.293 -30.141 -7.48 1 53.66 80 GLY A CA 1
ATOM 614 C C . GLY A 1 80 ? -7.926 -29.5 -8.703 1 53.66 80 GLY A C 1
ATOM 615 O O . GLY A 1 80 ? -7.438 -29.672 -9.82 1 53.66 80 GLY A O 1
ATOM 616 N N . GLU A 1 81 ? -8.875 -28.828 -8.469 1 61.78 81 GLU A N 1
ATOM 617 C CA . GLU A 1 81 ? -9.602 -28.172 -9.547 1 61.78 81 GLU A CA 1
ATOM 618 C C . GLU A 1 81 ? -8.758 -27.078 -10.203 1 61.78 81 GLU A C 1
ATOM 620 O O . GLU A 1 81 ? -8.773 -26.922 -11.43 1 61.78 81 GLU A O 1
ATOM 625 N N . LEU A 1 82 ? -8.055 -26.547 -9.406 1 60.19 82 LEU A N 1
ATOM 626 C CA . LEU A 1 82 ? -7.227 -25.469 -9.945 1 60.19 82 LEU A CA 1
ATOM 627 C C . LEU A 1 82 ? -6.07 -26.047 -10.758 1 60.19 82 LEU A C 1
ATOM 629 O O . LEU A 1 82 ? -5.68 -25.469 -11.781 1 60.19 82 LEU A O 1
ATOM 633 N N . LEU A 1 83 ? -5.684 -27.172 -10.328 1 54.62 83 LEU A N 1
ATOM 634 C CA . LEU A 1 83 ? -4.652 -27.875 -11.086 1 54.62 83 LEU A CA 1
ATOM 635 C C . LEU A 1 83 ? -5.164 -28.266 -12.461 1 54.62 83 LEU A C 1
ATOM 637 O O . LEU A 1 83 ? -4.438 -28.156 -13.453 1 54.62 83 LEU A O 1
ATOM 641 N N . THR A 1 84 ? -6.277 -28.703 -12.422 1 61.09 84 THR A N 1
ATOM 642 C CA . THR A 1 84 ? -6.902 -29.078 -13.688 1 61.09 84 THR A CA 1
ATOM 643 C C . THR A 1 84 ? -6.996 -27.875 -14.617 1 61.09 84 THR A C 1
ATOM 645 O O . THR A 1 84 ? -6.797 -28 -15.828 1 61.09 84 THR A O 1
ATOM 648 N N . LEU A 1 85 ? -7.215 -26.781 -14.016 1 68.38 85 LEU A N 1
ATOM 649 C CA . LEU A 1 85 ? -7.336 -25.562 -14.805 1 68.38 85 LEU A CA 1
ATOM 650 C C . LEU A 1 85 ? -5.992 -25.172 -15.414 1 68.38 85 LEU A C 1
ATOM 652 O O . LEU A 1 85 ? -5.922 -24.797 -16.578 1 68.38 85 LEU A O 1
ATOM 656 N N . LEU A 1 86 ? -5.094 -25.344 -14.648 1 62.34 86 LEU A N 1
ATOM 657 C CA . LEU A 1 86 ? -3.758 -25 -15.117 1 62.34 86 LEU A CA 1
ATOM 658 C C . LEU A 1 86 ? -3.309 -25.938 -16.234 1 62.34 86 LEU A C 1
ATOM 660 O O . LEU A 1 86 ? -2.686 -25.5 -17.203 1 62.34 86 LEU A O 1
ATOM 664 N N . THR A 1 87 ? -3.686 -27.141 -16.109 1 59.44 87 THR A N 1
ATOM 665 C CA . THR A 1 87 ? -3.375 -28.125 -17.141 1 59.44 87 THR A CA 1
ATOM 666 C C . THR A 1 87 ? -4.066 -27.766 -18.453 1 59.44 87 THR A C 1
ATOM 668 O O . THR A 1 87 ? -3.49 -27.922 -19.531 1 59.44 87 THR A O 1
ATOM 671 N N . GLY A 1 88 ? -5.234 -27.297 -18.359 1 63.44 88 GLY A N 1
ATOM 672 C CA . GLY A 1 88 ? -5.965 -26.875 -19.547 1 63.44 88 GLY A CA 1
ATOM 673 C C . GLY A 1 88 ? -5.289 -25.734 -20.281 1 63.44 88 GLY A C 1
ATOM 674 O O . GLY A 1 88 ? -5.227 -25.734 -21.516 1 63.44 88 GLY A O 1
ATOM 675 N N . VAL A 1 89 ? -4.828 -24.828 -19.516 1 68.19 89 VAL A N 1
ATOM 676 C CA . VAL A 1 89 ? -4.152 -23.688 -20.125 1 68.19 89 VAL A CA 1
ATOM 677 C C . VAL A 1 89 ? -2.867 -24.141 -20.797 1 68.19 89 VAL A C 1
ATOM 679 O O . VAL A 1 89 ? -2.549 -23.688 -21.906 1 68.19 89 VAL A O 1
ATOM 682 N N . GLU A 1 90 ? -2.262 -25.031 -20.203 1 61.09 90 GLU A N 1
ATOM 683 C CA . GLU A 1 90 ? -1.035 -25.562 -20.766 1 61.09 90 GLU A CA 1
ATOM 684 C C . GLU A 1 90 ? -1.315 -26.281 -22.094 1 61.09 90 GLU A C 1
ATOM 686 O O . GLU A 1 90 ? -0.548 -26.156 -23.047 1 61.09 90 GLU A O 1
ATOM 691 N N . GLU A 1 91 ? -2.299 -26.938 -22.016 1 62.94 91 GLU A N 1
ATOM 692 C CA . GLU A 1 91 ? -2.658 -27.672 -23.219 1 62.94 91 GLU A CA 1
ATOM 693 C C . GLU A 1 91 ? -2.957 -26.719 -24.375 1 62.94 91 GLU A C 1
ATOM 695 O O . GLU A 1 91 ? -2.58 -26.984 -25.516 1 62.94 91 GLU A O 1
ATOM 700 N N . GLU A 1 92 ? -3.637 -25.672 -24.094 1 68.38 92 GLU A N 1
ATOM 701 C CA . GLU A 1 92 ? -3.922 -24.672 -25.125 1 68.38 92 GLU A CA 1
ATOM 702 C C . GLU A 1 92 ? -2.633 -24.078 -25.688 1 68.38 92 GLU A C 1
ATOM 704 O O . GLU A 1 92 ? -2.498 -23.938 -26.906 1 68.38 92 GLU A O 1
ATOM 709 N N . LEU A 1 93 ? -1.748 -23.797 -24.906 1 63.41 93 LEU A N 1
ATOM 710 C CA . LEU A 1 93 ? -0.484 -23.203 -25.328 1 63.41 93 LEU A CA 1
ATOM 711 C C . LEU A 1 93 ? 0.326 -24.188 -26.156 1 63.41 93 LEU A C 1
ATOM 713 O O . LEU A 1 93 ? 0.88 -23.828 -27.203 1 63.41 93 LEU A O 1
ATOM 717 N N . LYS A 1 94 ? 0.283 -25.422 -25.766 1 61.34 94 LYS A N 1
ATOM 718 C CA . LYS A 1 94 ? 1.066 -26.438 -26.453 1 61.34 94 LYS A CA 1
ATOM 719 C C . LYS A 1 94 ? 0.395 -26.859 -27.75 1 61.34 94 LYS A C 1
ATOM 721 O O . LYS A 1 94 ? 1.06 -27.016 -28.781 1 61.34 94 LYS A O 1
ATOM 726 N N . SER A 1 95 ? -0.849 -27.047 -27.641 1 62.5 95 SER A N 1
ATOM 727 C CA . SER A 1 95 ? -1.546 -27.656 -28.766 1 62.5 95 SER A CA 1
ATOM 728 C C . SER A 1 95 ? -1.889 -26.625 -29.828 1 62.5 95 SER A C 1
ATOM 730 O O . SER A 1 95 ? -1.998 -26.953 -31.016 1 62.5 95 SER A O 1
ATOM 732 N N . CYS A 1 96 ? -2.061 -25.422 -29.5 1 68.06 96 CYS A N 1
ATOM 733 C CA . CYS A 1 96 ? -2.553 -24.438 -30.453 1 68.06 96 CYS A CA 1
ATOM 734 C C . CYS A 1 96 ? -1.5 -23.359 -30.719 1 68.06 96 CYS A C 1
ATOM 736 O O . CYS A 1 96 ? -1.064 -23.188 -31.859 1 68.06 96 CYS A O 1
ATOM 738 N N . HIS A 1 97 ? -0.949 -22.828 -29.781 1 70.75 97 HIS A N 1
ATOM 739 C CA . HIS A 1 97 ? -0.131 -21.641 -30 1 70.75 97 HIS A CA 1
ATOM 740 C C . HIS A 1 97 ? 1.222 -22 -30.594 1 70.75 97 HIS A C 1
ATOM 742 O O . HIS A 1 97 ? 1.698 -21.312 -31.516 1 70.75 97 HIS A O 1
ATOM 748 N N . LYS A 1 98 ? 1.801 -23.062 -30.141 1 66.31 98 LYS A N 1
ATOM 749 C CA . LYS A 1 98 ? 3.127 -23.469 -30.609 1 66.31 98 LYS A CA 1
ATOM 750 C C . LYS A 1 98 ? 3.115 -23.781 -32.094 1 66.31 98 LYS A C 1
ATOM 752 O O . LYS A 1 98 ? 4.145 -23.672 -32.781 1 66.31 98 LYS A O 1
ATOM 757 N N . HIS A 1 99 ? 1.955 -24.141 -32.594 1 67.94 99 HIS A N 1
ATOM 758 C CA . HIS A 1 99 ? 1.829 -24.469 -34.031 1 67.94 99 HIS A CA 1
ATOM 759 C C . HIS A 1 99 ? 1.922 -23.219 -34.875 1 67.94 99 HIS A C 1
ATOM 761 O O . HIS A 1 99 ? 2.326 -23.281 -36.062 1 67.94 99 HIS A O 1
ATOM 767 N N . TYR A 1 100 ? 1.569 -22.156 -34.312 1 69.56 100 TYR A N 1
ATOM 768 C CA . TYR A 1 100 ? 1.441 -20.969 -35.156 1 69.56 100 TYR A CA 1
ATOM 769 C C . TYR A 1 100 ? 2.564 -19.969 -34.844 1 69.56 100 TYR A C 1
ATOM 771 O O . TYR A 1 100 ? 2.91 -19.156 -35.719 1 69.56 100 TYR A O 1
ATOM 779 N N . ILE A 1 101 ? 3.055 -19.984 -33.594 1 73 101 ILE A N 1
ATOM 780 C CA . ILE A 1 101 ? 4.047 -18.984 -33.25 1 73 101 ILE A CA 1
ATOM 781 C C . ILE A 1 101 ? 5.223 -19.641 -32.531 1 73 101 ILE A C 1
ATOM 783 O O . ILE A 1 101 ? 5.035 -20.562 -31.734 1 73 101 ILE A O 1
ATOM 787 N N . GLU A 1 102 ? 6.398 -19.25 -32.875 1 60.31 102 GLU A N 1
ATOM 788 C CA . GLU A 1 102 ? 7.617 -19.828 -32.312 1 60.31 102 GLU A CA 1
ATOM 789 C C . GLU A 1 102 ? 8.062 -19.078 -31.062 1 60.31 102 GLU A C 1
ATOM 791 O O . GLU A 1 102 ? 8.453 -19.703 -30.062 1 60.31 102 GLU A O 1
ATOM 796 N N . ASN A 1 103 ? 7.988 -17.703 -31.109 1 54.81 103 ASN A N 1
ATOM 797 C CA . ASN A 1 103 ? 8.477 -16.875 -30.016 1 54.81 103 ASN A CA 1
ATOM 798 C C . ASN A 1 103 ? 7.418 -15.859 -29.562 1 54.81 103 ASN A C 1
ATOM 800 O O . ASN A 1 103 ? 7.496 -14.68 -29.906 1 54.81 103 ASN A O 1
ATOM 804 N N . PRO A 1 104 ? 6.496 -16.328 -28.734 1 55 104 PRO A N 1
ATOM 805 C CA . PRO A 1 104 ? 5.352 -15.477 -28.391 1 55 104 PRO A CA 1
ATOM 806 C C . PRO A 1 104 ? 5.754 -14.242 -27.578 1 55 104 PRO A C 1
ATOM 808 O O . PRO A 1 104 ? 5.047 -13.227 -27.594 1 55 104 PRO A O 1
ATOM 811 N N . ASP A 1 105 ? 6.848 -14.305 -26.922 1 53.56 105 ASP A N 1
ATOM 812 C CA . ASP A 1 105 ? 7.238 -13.219 -26.016 1 53.56 105 ASP A CA 1
ATOM 813 C C . ASP A 1 105 ? 7.992 -12.125 -26.781 1 53.56 105 ASP A C 1
ATOM 815 O O . ASP A 1 105 ? 8.32 -11.086 -26.203 1 53.56 105 ASP A O 1
ATOM 819 N N . ALA A 1 106 ? 8.234 -12.32 -28.047 1 47.53 106 ALA A N 1
ATOM 820 C CA . ALA A 1 106 ? 9.148 -11.469 -28.797 1 47.53 106 ALA A CA 1
ATOM 821 C C . ALA A 1 106 ? 8.617 -10.039 -28.891 1 47.53 106 ALA A C 1
ATOM 823 O O . ALA A 1 106 ? 9.391 -9.078 -28.797 1 47.53 106 ALA A O 1
ATOM 824 N N . SER A 1 107 ? 7.383 -9.844 -29.109 1 56.88 107 SER A N 1
ATOM 825 C CA . SER A 1 107 ? 6.859 -8.508 -29.359 1 56.88 107 SER A CA 1
ATOM 826 C C . SER A 1 107 ? 6.359 -7.855 -28.078 1 56.88 107 SER A C 1
ATOM 828 O O . SER A 1 107 ? 6.156 -6.641 -28.031 1 56.88 107 SER A O 1
ATOM 830 N N . GLY A 1 108 ? 6.262 -8.586 -27 1 63.5 108 GLY A N 1
ATOM 831 C CA . GLY A 1 108 ? 5.695 -8.062 -25.766 1 63.5 108 GLY A CA 1
ATOM 832 C C . GLY A 1 108 ? 4.199 -7.824 -25.844 1 63.5 108 GLY A C 1
ATOM 833 O O . GLY A 1 108 ? 3.609 -7.914 -26.922 1 63.5 108 GLY A O 1
ATOM 834 N N . PRO A 1 109 ? 3.537 -7.539 -24.734 1 66.94 109 PRO A N 1
ATOM 835 C CA . PRO A 1 109 ? 2.084 -7.359 -24.734 1 66.94 109 PRO A CA 1
ATOM 836 C C . PRO A 1 109 ? 1.654 -6.023 -25.328 1 66.94 109 PRO A C 1
ATOM 838 O O . PRO A 1 109 ? 2.244 -4.984 -25.031 1 66.94 109 PRO A O 1
ATOM 841 N N . GLU A 1 110 ? 0.796 -6.098 -26.219 1 73.19 110 GLU A N 1
ATOM 842 C CA . GLU A 1 110 ? 0.151 -4.898 -26.75 1 73.19 110 GLU A CA 1
ATOM 843 C C . GLU A 1 110 ? -0.825 -4.305 -25.734 1 73.19 110 GLU A C 1
ATOM 845 O O . GLU A 1 110 ? -1.056 -4.891 -24.672 1 73.19 110 GLU A O 1
ATOM 850 N N . ALA A 1 111 ? -1.38 -3.234 -26.078 1 72.06 111 ALA A N 1
ATOM 851 C CA . ALA A 1 111 ? -2.156 -2.438 -25.141 1 72.06 111 ALA A CA 1
ATOM 852 C C . ALA A 1 111 ? -3.326 -3.24 -24.578 1 72.06 111 ALA A C 1
ATOM 854 O O . ALA A 1 111 ? -3.547 -3.262 -23.359 1 72.06 111 ALA A O 1
ATOM 855 N N . ALA A 1 112 ? -4.086 -3.867 -25.453 1 78.81 112 ALA A N 1
ATOM 856 C CA . ALA A 1 112 ? -5.266 -4.609 -25.031 1 78.81 112 ALA A CA 1
ATOM 857 C C . ALA A 1 112 ? -4.879 -5.797 -24.156 1 78.81 112 ALA A C 1
ATOM 859 O O . ALA A 1 112 ? -5.543 -6.082 -23.156 1 78.81 112 ALA A O 1
ATOM 860 N N . CYS A 1 113 ? -3.826 -6.488 -24.5 1 82 113 CYS A N 1
ATOM 861 C CA . CYS A 1 113 ? -3.322 -7.613 -23.734 1 82 113 CYS A CA 1
ATOM 862 C C . CYS A 1 113 ? -2.842 -7.156 -22.359 1 82 113 CYS A C 1
ATOM 864 O O . CYS A 1 113 ? -3.195 -7.754 -21.344 1 82 113 CYS A O 1
ATOM 866 N N . ARG A 1 114 ? -2.139 -6.18 -22.406 1 73.69 114 ARG A N 1
ATOM 867 C CA . ARG A 1 114 ? -1.62 -5.648 -21.156 1 73.69 114 ARG A CA 1
ATOM 868 C C . ARG A 1 114 ? -2.756 -5.25 -20.219 1 73.69 114 ARG A C 1
ATOM 870 O O . ARG A 1 114 ? -2.717 -5.555 -19.016 1 73.69 114 ARG A O 1
ATOM 877 N N . LYS A 1 115 ? -3.693 -4.582 -20.75 1 76.94 115 LYS A N 1
ATOM 878 C CA . LYS A 1 115 ? -4.844 -4.145 -19.969 1 76.94 115 LYS A CA 1
ATOM 879 C C . LYS A 1 115 ? -5.559 -5.336 -19.328 1 76.94 115 LYS A C 1
ATOM 881 O O . LYS A 1 115 ? -5.969 -5.273 -18.172 1 76.94 115 LYS A O 1
ATOM 886 N N . TYR A 1 116 ? -5.766 -6.371 -20.078 1 86.69 116 TYR A N 1
ATOM 887 C CA . TYR A 1 116 ? -6.469 -7.566 -19.625 1 86.69 116 TYR A CA 1
ATOM 888 C C . TYR A 1 116 ? -5.676 -8.281 -18.547 1 86.69 116 TYR A C 1
ATOM 890 O O . TYR A 1 116 ? -6.219 -8.617 -17.484 1 86.69 116 TYR A O 1
ATOM 898 N N . VAL A 1 117 ? -4.422 -8.453 -18.812 1 79.31 117 VAL A N 1
ATOM 899 C CA . VAL A 1 117 ? -3.561 -9.133 -17.859 1 79.31 117 VAL A CA 1
ATOM 900 C C . VAL A 1 117 ? -3.482 -8.328 -16.562 1 79.31 117 VAL A C 1
ATOM 902 O O . VAL A 1 117 ? -3.578 -8.891 -15.469 1 79.31 117 VAL A O 1
ATOM 905 N N . ASP A 1 118 ? -3.346 -7.137 -16.75 1 72.25 118 ASP A N 1
ATOM 906 C CA . ASP A 1 118 ? -3.283 -6.262 -15.586 1 72.25 118 ASP A CA 1
ATOM 907 C C . ASP A 1 118 ? -4.555 -6.379 -14.742 1 72.25 118 ASP A C 1
ATOM 909 O O . ASP A 1 118 ? -4.492 -6.402 -13.516 1 72.25 118 ASP A O 1
ATOM 913 N N . PHE A 1 119 ? -5.668 -6.41 -15.359 1 84.19 119 PHE A N 1
ATOM 914 C CA . PHE A 1 119 ? -6.941 -6.586 -14.672 1 84.19 119 PHE A CA 1
ATOM 915 C C . PHE A 1 119 ? -6.949 -7.879 -13.867 1 84.19 119 PHE A C 1
ATOM 917 O O . PHE A 1 119 ? -7.309 -7.883 -12.688 1 84.19 119 PHE A O 1
ATOM 924 N N . LEU A 1 120 ? -6.547 -8.922 -14.5 1 83.81 120 LEU A N 1
ATOM 925 C CA . LEU A 1 120 ? -6.555 -10.219 -13.836 1 83.81 120 LEU A CA 1
ATOM 926 C C . LEU A 1 120 ? -5.645 -10.219 -12.617 1 83.81 120 LEU A C 1
ATOM 928 O O . LEU A 1 120 ? -6.023 -10.719 -11.555 1 83.81 120 LEU A O 1
ATOM 932 N N . LEU A 1 121 ? -4.566 -9.648 -12.797 1 70.88 121 LEU A N 1
ATOM 933 C CA . LEU A 1 121 ? -3.607 -9.625 -11.703 1 70.88 121 LEU A CA 1
ATOM 934 C C . LEU A 1 121 ? -4.086 -8.711 -10.578 1 70.88 121 LEU A C 1
ATOM 936 O O . LEU A 1 121 ? -3.906 -9.023 -9.398 1 70.88 121 LEU A O 1
ATOM 940 N N . ALA A 1 122 ? -4.664 -7.711 -10.977 1 70.31 122 ALA A N 1
ATOM 941 C CA . ALA A 1 122 ? -5.223 -6.793 -9.977 1 70.31 122 ALA A CA 1
ATOM 942 C C . ALA A 1 122 ? -6.289 -7.484 -9.133 1 70.31 122 ALA A C 1
ATOM 944 O O . ALA A 1 122 ? -6.309 -7.336 -7.91 1 70.31 122 ALA A O 1
ATOM 945 N N . VAL A 1 123 ? -7.133 -8.227 -9.82 1 79.12 123 VAL A N 1
ATOM 946 C CA . VAL A 1 123 ? -8.172 -8.977 -9.117 1 79.12 123 VAL A CA 1
ATOM 947 C C . VAL A 1 123 ? -7.539 -10.039 -8.227 1 79.12 123 VAL A C 1
ATOM 949 O O . VAL A 1 123 ? -7.98 -10.25 -7.094 1 79.12 123 VAL A O 1
ATOM 952 N N . GLY A 1 124 ? -6.566 -10.648 -8.727 1 72.12 124 GLY A N 1
ATOM 953 C CA . GLY A 1 124 ? -5.867 -11.68 -7.973 1 72.12 124 GLY A CA 1
ATOM 954 C C . GLY A 1 124 ? -5.176 -11.148 -6.734 1 72.12 124 GLY A C 1
ATOM 955 O O . GLY A 1 124 ? -5.215 -11.781 -5.676 1 72.12 124 GLY A O 1
ATOM 956 N N . ARG A 1 125 ? -4.637 -10.086 -6.879 1 60.53 125 ARG A N 1
ATOM 957 C CA . ARG A 1 125 ? -3.854 -9.5 -5.797 1 60.53 125 ARG A CA 1
ATOM 958 C C . ARG A 1 125 ? -4.758 -8.797 -4.785 1 60.53 125 ARG A C 1
ATOM 960 O O . ARG A 1 125 ? -4.383 -8.641 -3.619 1 60.53 125 ARG A O 1
ATOM 967 N N . ALA A 1 126 ? -5.898 -8.422 -5.305 1 61.09 126 ALA A N 1
ATOM 968 C CA . ALA A 1 126 ? -6.84 -7.695 -4.461 1 61.09 126 ALA A CA 1
ATOM 969 C C . ALA A 1 126 ? -7.336 -8.57 -3.311 1 61.09 126 ALA A C 1
ATOM 971 O O . ALA A 1 126 ? -7.262 -9.797 -3.381 1 61.09 126 ALA A O 1
ATOM 972 N N . ASP A 1 127 ? -7.602 -7.949 -2.234 1 55.56 127 ASP A N 1
ATOM 973 C CA . ASP A 1 127 ? -8.172 -8.68 -1.105 1 55.56 127 ASP A CA 1
ATOM 974 C C . ASP A 1 127 ? -9.625 -9.062 -1.372 1 55.56 127 ASP A C 1
ATOM 976 O O . ASP A 1 127 ? -10.531 -8.609 -0.67 1 55.56 127 ASP A O 1
ATOM 980 N N . LEU A 1 128 ? -9.852 -9.742 -2.346 1 67 128 LEU A N 1
ATOM 981 C CA . LEU A 1 128 ? -11.148 -10.281 -2.756 1 67 128 LEU A CA 1
ATOM 982 C C . LEU A 1 128 ? -11.172 -11.805 -2.609 1 67 128 LEU A C 1
ATOM 984 O O . LEU A 1 128 ? -10.117 -12.445 -2.562 1 67 128 LEU A O 1
ATOM 988 N N . GLY A 1 129 ? -12.328 -12.305 -2.332 1 69.62 129 GLY A N 1
ATOM 989 C CA . GLY A 1 129 ? -12.461 -13.742 -2.227 1 69.62 129 GLY A CA 1
ATOM 990 C C . GLY A 1 129 ? -12.055 -14.477 -3.49 1 69.62 129 GLY A C 1
ATOM 991 O O . GLY A 1 129 ? -11.977 -13.875 -4.562 1 69.62 129 GLY A O 1
ATOM 992 N N . PRO A 1 130 ? -11.805 -15.664 -3.33 1 75.31 130 PRO A N 1
ATOM 993 C CA . PRO A 1 130 ? -11.422 -16.438 -4.508 1 75.31 130 PRO A CA 1
ATOM 994 C C . PRO A 1 130 ? -12.5 -16.453 -5.59 1 75.31 130 PRO A C 1
ATOM 996 O O . PRO A 1 130 ? -12.188 -16.562 -6.777 1 75.31 130 PRO A O 1
ATOM 999 N N . SER A 1 131 ? -13.797 -16.266 -5.117 1 85.06 131 SER A N 1
ATOM 1000 C CA . SER A 1 131 ? -14.898 -16.281 -6.078 1 85.06 131 SER A CA 1
ATOM 1001 C C . SER A 1 131 ? -14.789 -15.133 -7.066 1 85.06 131 SER A C 1
ATOM 1003 O O . SER A 1 131 ? -15.117 -15.281 -8.242 1 85.06 131 SER A O 1
ATOM 1005 N N . VAL A 1 132 ? -14.25 -14.102 -6.645 1 86.69 132 VAL A N 1
ATOM 1006 C CA . VAL A 1 132 ? -14.133 -12.938 -7.516 1 86.69 132 VAL A CA 1
ATOM 1007 C C . VAL A 1 132 ? -13.023 -13.172 -8.54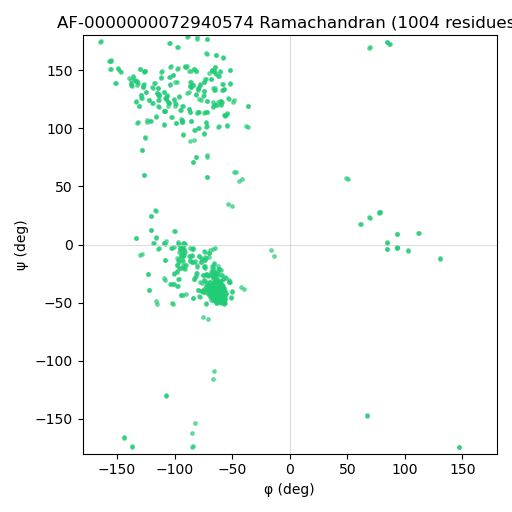7 1 86.69 132 VAL A C 1
ATOM 1009 O O . VAL A 1 132 ? -13.18 -12.82 -9.719 1 86.69 132 VAL A O 1
ATOM 1012 N N . VAL A 1 133 ? -12.016 -13.766 -8.078 1 82.38 133 VAL A N 1
ATOM 1013 C CA . VAL A 1 133 ? -10.922 -14.086 -9 1 82.38 133 VAL A CA 1
ATOM 1014 C C . VAL A 1 133 ? -11.398 -15.102 -10.031 1 82.38 133 VAL A C 1
ATOM 1016 O O . VAL A 1 133 ? -11.117 -14.969 -11.219 1 82.38 133 VAL A O 1
ATOM 1019 N N . ILE A 1 134 ? -12.125 -16.016 -9.555 1 85.56 134 ILE A N 1
ATOM 1020 C CA . ILE A 1 134 ? -12.641 -17.062 -10.438 1 85.56 134 ILE A CA 1
ATOM 1021 C C . ILE A 1 134 ? -13.578 -16.438 -11.477 1 85.56 134 ILE A C 1
ATOM 1023 O O . ILE A 1 134 ? -13.508 -16.781 -12.656 1 85.56 134 ILE A O 1
ATOM 1027 N N . ALA A 1 135 ? -14.391 -15.57 -10.992 1 90.88 135 ALA A N 1
ATOM 1028 C CA . ALA A 1 135 ? -15.328 -14.898 -11.898 1 90.88 135 ALA A CA 1
ATOM 1029 C C . ALA A 1 135 ? -14.578 -14.109 -12.969 1 90.88 135 ALA A C 1
ATOM 1031 O O . ALA A 1 135 ? -15.047 -14 -14.102 1 90.88 135 ALA A O 1
ATOM 1032 N N . ALA A 1 136 ? -13.453 -13.633 -12.617 1 90.06 136 ALA A N 1
ATOM 1033 C CA . ALA A 1 136 ? -12.664 -12.836 -13.547 1 90.06 136 ALA A CA 1
ATOM 1034 C C . ALA A 1 136 ? -11.992 -13.711 -14.602 1 90.06 136 ALA A C 1
ATOM 1036 O O . ALA A 1 136 ? -11.703 -13.25 -15.711 1 90.06 136 ALA A O 1
ATOM 1037 N N . VAL A 1 137 ? -11.773 -14.914 -14.234 1 89 137 VAL A N 1
ATOM 1038 C CA . VAL A 1 137 ? -11.016 -15.75 -15.164 1 89 137 VAL A CA 1
ATOM 1039 C C . VAL A 1 137 ? -11.984 -16.578 -16.016 1 89 137 VAL A C 1
ATOM 1041 O O . VAL A 1 137 ? -11.617 -17.062 -17.094 1 89 137 VAL A O 1
ATOM 1044 N N . ILE A 1 138 ? -13.211 -16.703 -15.68 1 90.69 138 ILE A N 1
ATOM 1045 C CA . ILE A 1 138 ? -14.18 -17.562 -16.344 1 90.69 138 ILE A CA 1
ATOM 1046 C C . ILE A 1 138 ? -14.43 -17.062 -17.766 1 90.69 138 ILE A C 1
ATOM 1048 O O . ILE A 1 138 ? -14.5 -17.859 -18.703 1 90.69 138 ILE A O 1
ATOM 1052 N N . PRO A 1 139 ? -14.516 -15.75 -17.984 1 92.38 139 PRO A N 1
ATOM 1053 C CA . PRO A 1 139 ? -14.906 -15.266 -19.312 1 92.38 139 PRO A CA 1
ATOM 1054 C C . PRO A 1 139 ? -13.977 -15.75 -20.406 1 92.38 139 PRO A C 1
ATOM 1056 O O . PRO A 1 139 ? -14.43 -16.094 -21.5 1 92.38 139 PRO A O 1
ATOM 1059 N N . CYS A 1 140 ? -12.734 -15.781 -20.141 1 90.19 140 CYS A N 1
ATOM 1060 C CA . CYS A 1 140 ? -11.805 -16.297 -21.141 1 90.19 140 CYS A CA 1
ATOM 1061 C C . CYS A 1 140 ? -12.148 -17.734 -21.531 1 90.19 140 CYS A C 1
ATOM 1063 O O . CYS A 1 140 ? -12.219 -18.062 -22.703 1 90.19 140 CYS A O 1
ATOM 1065 N N . ALA A 1 141 ? -12.414 -18.484 -20.562 1 87.25 141 ALA A N 1
ATOM 1066 C CA . ALA A 1 141 ? -12.734 -19.891 -20.828 1 87.25 141 ALA A CA 1
ATOM 1067 C C . ALA A 1 141 ? -14.117 -20.031 -21.453 1 87.25 141 ALA A C 1
ATOM 1069 O O . ALA A 1 141 ? -14.273 -20.688 -22.484 1 87.25 141 ALA A O 1
ATOM 1070 N N . ARG A 1 142 ? -15.117 -19.438 -20.844 1 91.56 142 ARG A N 1
ATOM 1071 C CA . ARG A 1 142 ? -16.516 -19.578 -21.266 1 91.56 142 ARG A CA 1
ATOM 1072 C C . ARG A 1 142 ? -16.734 -18.969 -22.641 1 91.56 142 ARG A C 1
ATOM 1074 O O . ARG A 1 142 ? -17.359 -19.594 -23.5 1 91.56 142 ARG A O 1
ATOM 1081 N N . LEU A 1 143 ? -16.25 -17.766 -22.859 1 93.62 143 LEU A N 1
ATOM 1082 C CA . LEU A 1 143 ? -16.469 -17.078 -24.141 1 93.62 143 LEU A CA 1
ATOM 1083 C C . LEU A 1 143 ? -15.797 -17.844 -25.266 1 93.62 143 LEU A C 1
ATOM 1085 O O . LEU A 1 143 ? -16.391 -18.062 -26.328 1 93.62 143 LEU A O 1
ATOM 1089 N N . TYR A 1 144 ? -14.562 -18.234 -25.062 1 90.88 144 TYR A N 1
ATOM 1090 C CA . TYR A 1 144 ? -13.828 -18.922 -26.125 1 90.88 144 TYR A CA 1
ATOM 1091 C C . TYR A 1 144 ? -14.461 -20.266 -26.422 1 90.88 144 TYR A C 1
ATOM 1093 O O . TYR A 1 144 ? -14.523 -20.688 -27.594 1 90.88 144 TYR A O 1
ATOM 1101 N N . ALA A 1 145 ? -14.891 -20.938 -25.359 1 88.38 145 ALA A N 1
ATOM 1102 C CA . ALA A 1 145 ? -15.617 -22.188 -25.578 1 88.38 145 ALA A CA 1
ATOM 1103 C C . ALA A 1 145 ? -16.875 -21.953 -26.406 1 88.38 145 ALA A C 1
ATOM 1105 O O . ALA A 1 145 ? -17.172 -22.719 -27.344 1 88.38 145 ALA A O 1
ATOM 1106 N N . TRP A 1 146 ? -17.625 -20.984 -26.062 1 91.56 146 TRP A N 1
ATOM 1107 C CA . TRP A 1 146 ? -18.859 -20.641 -26.766 1 91.56 146 TRP A CA 1
ATOM 1108 C C . TRP A 1 146 ? -18.562 -20.219 -28.203 1 91.56 146 TRP A C 1
ATOM 1110 O O . TRP A 1 146 ? -19.281 -20.625 -29.125 1 91.56 146 TRP A O 1
ATOM 1120 N N . LEU A 1 147 ? -17.547 -19.406 -28.453 1 91.25 147 LEU A N 1
ATOM 1121 C CA . LEU A 1 147 ? -17.156 -19 -29.797 1 91.25 147 LEU A CA 1
ATOM 1122 C C . LEU A 1 147 ? -16.75 -20.203 -30.625 1 91.25 147 LEU A C 1
ATOM 1124 O O . LEU A 1 147 ? -17.109 -20.297 -31.812 1 91.25 147 LEU A O 1
ATOM 1128 N N . GLY A 1 148 ? -15.922 -21.031 -30.031 1 88.56 148 GLY A N 1
ATOM 1129 C CA . GLY A 1 148 ? -15.57 -22.25 -30.734 1 88.56 148 GLY A CA 1
ATOM 1130 C C . GLY A 1 148 ? -16.781 -23.016 -31.219 1 88.56 148 GLY A C 1
ATOM 1131 O O . GLY A 1 148 ? -16.812 -23.469 -32.375 1 88.56 148 GLY A O 1
ATOM 1132 N N . ARG A 1 149 ? -17.75 -23.156 -30.328 1 87.44 149 ARG A N 1
ATOM 1133 C CA . ARG A 1 149 ? -18.984 -23.844 -30.688 1 87.44 149 ARG A CA 1
ATOM 1134 C C . ARG A 1 149 ? -19.734 -23.109 -31.781 1 87.44 149 ARG A C 1
ATOM 1136 O O . ARG A 1 149 ? -20.156 -23.719 -32.781 1 87.44 149 ARG A O 1
ATOM 1143 N N . GLU A 1 150 ? -19.906 -21.812 -31.625 1 88.5 150 GLU A N 1
ATOM 1144 C CA . GLU A 1 150 ? -20.703 -21.016 -32.562 1 88.5 150 GLU A CA 1
ATOM 1145 C C . GLU A 1 150 ? -20.047 -20.984 -33.938 1 88.5 150 GLU A C 1
ATOM 1147 O O . GLU A 1 150 ? -20.75 -20.969 -34.969 1 88.5 150 GLU A O 1
ATOM 1152 N N . LEU A 1 151 ? -18.734 -20.938 -34 1 88.81 151 LEU A N 1
ATOM 1153 C CA . LEU A 1 151 ? -18.016 -20.797 -35.281 1 88.81 151 LEU A CA 1
ATOM 1154 C C . LEU A 1 151 ? -17.906 -22.125 -36 1 88.81 151 LEU A C 1
ATOM 1156 O O . LEU A 1 151 ? -17.609 -22.172 -37.188 1 88.81 151 LEU A O 1
ATOM 1160 N N . THR A 1 152 ? -18.109 -23.125 -35.25 1 86.81 152 THR A N 1
ATOM 1161 C CA . THR A 1 152 ? -17.969 -24.438 -35.875 1 86.81 152 THR A CA 1
ATOM 1162 C C . THR A 1 152 ? -19.312 -25.172 -35.906 1 86.81 152 THR A C 1
ATOM 1164 O O . THR A 1 152 ? -19.406 -26.281 -36.438 1 86.81 152 THR A O 1
ATOM 1167 N N . ALA A 1 153 ? -20.266 -24.531 -35.312 1 77.19 153 ALA A N 1
ATOM 1168 C CA . ALA A 1 153 ? -21.562 -25.188 -35.188 1 77.19 153 ALA A CA 1
ATOM 1169 C C . ALA A 1 153 ? -22.125 -25.547 -36.562 1 77.19 153 ALA A C 1
ATOM 1171 O O . ALA A 1 153 ? -22.062 -24.734 -37.5 1 77.19 153 ALA A O 1
ATOM 1172 N N . ASP A 1 154 ? -22.609 -26.781 -36.688 1 68.75 154 ASP A N 1
ATOM 1173 C CA . ASP A 1 154 ? -23.359 -27.328 -37.812 1 68.75 154 ASP A CA 1
ATOM 1174 C C . ASP A 1 154 ? -22.516 -27.297 -39.094 1 68.75 154 ASP A C 1
ATOM 1176 O O . ASP A 1 154 ? -23.062 -27.156 -40.188 1 68.75 154 ASP A O 1
ATOM 1180 N N . ARG A 1 155 ? -21.141 -27.141 -38.938 1 75.38 155 ARG A N 1
ATOM 1181 C CA . ARG A 1 155 ? -20.328 -27.172 -40.156 1 75.38 155 ARG A CA 1
ATOM 1182 C C . ARG A 1 155 ? -19.047 -27.953 -39.906 1 75.38 155 ARG A C 1
ATOM 1184 O O . ARG A 1 155 ? -18.578 -28.062 -38.781 1 75.38 155 ARG A O 1
ATOM 1191 N N . GLU A 1 156 ? -18.641 -28.688 -40.938 1 79 156 GLU A N 1
ATOM 1192 C CA . GLU A 1 156 ? -17.312 -29.266 -40.938 1 79 156 GLU A CA 1
ATOM 1193 C C . GLU A 1 156 ? -16.25 -28.234 -41.312 1 79 156 GLU A C 1
ATOM 1195 O O . GLU A 1 156 ? -16.422 -27.484 -42.281 1 79 156 GLU A O 1
ATOM 1200 N N . VAL A 1 157 ? -15.281 -28.078 -40.469 1 85.62 157 VAL A N 1
ATOM 1201 C CA . VAL A 1 157 ? -14.18 -27.172 -40.781 1 85.62 157 VAL A CA 1
ATOM 1202 C C . VAL A 1 157 ? -13.188 -27.859 -41.719 1 85.62 157 VAL A C 1
ATOM 1204 O O . VAL A 1 157 ? -12.547 -28.828 -41.344 1 85.62 157 VAL A O 1
ATOM 1207 N N . PRO A 1 158 ? -13.102 -27.406 -42.844 1 86.94 158 PRO A N 1
ATOM 1208 C CA . PRO A 1 158 ? -12.227 -28.078 -43.812 1 86.94 158 PRO A CA 1
ATOM 1209 C C . PRO A 1 158 ? -10.766 -28.109 -43.375 1 86.94 158 PRO A C 1
ATOM 1211 O O . PRO A 1 158 ? -10.32 -27.234 -42.625 1 86.94 158 PRO A O 1
ATOM 1214 N N . GLU A 1 159 ? -10.094 -29.094 -43.75 1 85.19 159 GLU A N 1
ATOM 1215 C CA . GLU A 1 159 ? -8.68 -29.25 -43.438 1 85.19 159 GLU A CA 1
ATOM 1216 C C . GLU A 1 159 ? -7.859 -28.094 -44 1 85.19 159 GLU A C 1
ATOM 1218 O O . GLU A 1 159 ? -6.805 -27.75 -43.438 1 85.19 159 GLU A O 1
ATOM 1223 N N . THR A 1 160 ? -8.344 -27.375 -45 1 85.19 160 THR A N 1
ATOM 1224 C CA . THR A 1 160 ? -7.637 -26.297 -45.688 1 85.19 160 THR A CA 1
ATOM 1225 C C . THR A 1 160 ? -7.871 -24.969 -44.938 1 85.19 160 THR A C 1
ATOM 1227 O O . THR A 1 160 ? -7.25 -23.953 -45.281 1 85.19 160 THR A O 1
ATOM 1230 N N . HIS A 1 161 ? -8.773 -25.016 -44 1 88 161 HIS A N 1
ATOM 1231 C CA . HIS A 1 161 ? -9.031 -23.797 -43.25 1 88 161 HIS A CA 1
ATOM 1232 C C . HIS A 1 161 ? -7.773 -23.312 -42.531 1 88 161 HIS A C 1
ATOM 1234 O O . HIS A 1 161 ? -7.172 -24.062 -41.781 1 88 161 HIS A O 1
ATOM 1240 N N . PRO A 1 162 ? -7.316 -22.141 -42.719 1 88.44 162 PRO A N 1
ATOM 1241 C CA . PRO A 1 162 ? -6.023 -21.688 -42.219 1 88.44 162 PRO A CA 1
ATOM 1242 C C . PRO A 1 162 ? -5.977 -21.641 -40.688 1 88.44 162 PRO A C 1
ATOM 1244 O O . PRO A 1 162 ? -4.898 -21.75 -40.094 1 88.44 162 PRO A O 1
ATOM 1247 N N . PHE A 1 163 ? -7.141 -21.516 -40.125 1 89.62 163 PHE A N 1
ATOM 1248 C CA . PHE A 1 163 ? -7.164 -21.391 -38.688 1 89.62 163 PHE A CA 1
ATOM 1249 C C . PHE A 1 163 ? -7.898 -22.562 -38.062 1 89.62 163 PHE A C 1
ATOM 1251 O O . PHE A 1 163 ? -8.484 -22.438 -36.969 1 89.62 163 PHE A O 1
ATOM 1258 N N . ARG A 1 164 ? -7.895 -23.656 -38.625 1 87.62 164 ARG A N 1
ATOM 1259 C CA . ARG A 1 164 ? -8.625 -24.859 -38.25 1 87.62 164 ARG A CA 1
ATOM 1260 C C . ARG A 1 164 ? -8.242 -25.297 -36.844 1 87.62 164 ARG A C 1
ATOM 1262 O O . ARG A 1 164 ? -9.109 -25.672 -36.062 1 87.62 164 ARG A O 1
ATOM 1269 N N . ARG A 1 165 ? -7.012 -25.328 -36.531 1 84.88 165 ARG A N 1
ATOM 1270 C CA . ARG A 1 165 ? -6.543 -25.797 -35.219 1 84.88 165 ARG A CA 1
ATOM 1271 C C . ARG A 1 165 ? -7.113 -24.953 -34.094 1 84.88 165 ARG A C 1
ATOM 1273 O O . ARG A 1 165 ? -7.445 -25.469 -33.031 1 84.88 165 ARG A O 1
ATOM 1280 N N . TRP A 1 166 ? -7.133 -23.625 -34.312 1 87.75 166 TRP A N 1
ATOM 1281 C CA . TRP A 1 166 ? -7.723 -22.75 -33.312 1 87.75 166 TRP A CA 1
ATOM 1282 C C . TRP A 1 166 ? -9.195 -23.062 -33.125 1 87.75 166 TRP A C 1
ATOM 1284 O O . TRP A 1 166 ? -9.648 -23.219 -31.984 1 87.75 166 TRP A O 1
ATOM 1294 N N . LEU A 1 167 ? -9.922 -23.188 -34.219 1 87.75 167 LEU A N 1
ATOM 1295 C CA . LEU A 1 167 ? -11.352 -23.469 -34.156 1 87.75 167 LEU A CA 1
ATOM 1296 C C . LEU A 1 167 ? -11.633 -24.797 -33.469 1 87.75 167 LEU A C 1
ATOM 1298 O O . LEU A 1 167 ? -12.492 -24.859 -32.594 1 87.75 167 LEU A O 1
ATOM 1302 N N . LEU A 1 168 ? -10.852 -25.75 -33.75 1 84.56 168 LEU A N 1
ATOM 1303 C CA . LEU A 1 168 ? -11.078 -27.094 -33.188 1 84.56 168 LEU A CA 1
ATOM 1304 C C . LEU A 1 168 ? -10.656 -27.141 -31.734 1 84.56 168 LEU A C 1
ATOM 1306 O O . LEU A 1 168 ? -11.312 -27.812 -30.922 1 84.56 168 LEU A O 1
ATOM 1310 N N . SER A 1 169 ? -9.586 -26.516 -31.391 1 82.62 169 SER A N 1
ATOM 1311 C CA . SER A 1 169 ? -9.102 -26.516 -30.016 1 82.62 169 SER A CA 1
ATOM 1312 C C . SER A 1 169 ? -10.133 -25.922 -29.062 1 82.62 169 SER A C 1
ATOM 1314 O O . SER A 1 169 ? -10.312 -26.406 -27.953 1 82.62 169 SER A O 1
ATOM 1316 N N . HIS A 1 170 ? -10.805 -24.906 -29.484 1 86.38 170 HIS A N 1
ATOM 1317 C CA . HIS A 1 170 ? -11.719 -24.188 -28.594 1 86.38 170 HIS A CA 1
ATOM 1318 C C . HIS A 1 170 ? -13.086 -24.859 -28.562 1 86.38 170 HIS A C 1
ATOM 1320 O O . HIS A 1 170 ? -13.898 -24.594 -27.672 1 86.38 170 HIS A O 1
ATOM 1326 N N . ALA A 1 171 ? -13.281 -25.719 -29.547 1 82.81 171 ALA A N 1
ATOM 1327 C CA . ALA A 1 171 ? -14.516 -26.5 -29.562 1 82.81 171 ALA A CA 1
ATOM 1328 C C . ALA A 1 171 ? -14.312 -27.859 -28.906 1 82.81 171 ALA A C 1
ATOM 1330 O O . ALA A 1 171 ? -15.273 -28.609 -28.703 1 82.81 171 ALA A O 1
ATOM 1331 N N . ASP A 1 172 ? -13.094 -28.156 -28.484 1 80.06 172 ASP A N 1
ATOM 1332 C CA . ASP A 1 172 ? -12.75 -29.5 -28 1 80.06 172 ASP A CA 1
ATOM 1333 C C . ASP A 1 172 ? -13.016 -29.641 -26.516 1 80.06 172 ASP A C 1
ATOM 1335 O O . ASP A 1 172 ? -13.438 -28.672 -25.859 1 80.06 172 ASP A O 1
ATOM 1339 N N . GLU A 1 173 ? -12.781 -30.766 -25.953 1 78.62 173 GLU A N 1
ATOM 1340 C CA . GLU A 1 173 ? -13.156 -31.172 -24.594 1 78.62 173 GLU A CA 1
ATOM 1341 C C . GLU A 1 173 ? -12.344 -30.422 -23.547 1 78.62 173 GLU A C 1
ATOM 1343 O O . GLU A 1 173 ? -12.891 -29.969 -22.547 1 78.62 173 GLU A O 1
ATOM 1348 N N . PRO A 1 174 ? -11.078 -30.203 -23.734 1 74.38 174 PRO A N 1
ATOM 1349 C CA . PRO A 1 174 ? -10.273 -29.641 -22.641 1 74.38 174 PRO A CA 1
ATOM 1350 C C . PRO A 1 174 ? -10.727 -28.25 -22.25 1 74.38 174 PRO A C 1
ATOM 1352 O O . PRO A 1 174 ? -10.922 -27.969 -21.062 1 74.38 174 PRO A O 1
ATOM 1355 N N . ILE A 1 175 ? -10.945 -27.359 -23.203 1 77.06 175 ILE A N 1
ATOM 1356 C CA . ILE A 1 175 ? -11.344 -25.984 -22.922 1 77.06 175 ILE A CA 1
ATOM 1357 C C . ILE A 1 175 ? -12.742 -25.969 -22.312 1 77.06 175 ILE A C 1
ATOM 1359 O O . ILE A 1 175 ? -13 -25.25 -21.344 1 77.06 175 ILE A O 1
ATOM 1363 N N . ASN A 1 176 ? -13.594 -26.797 -22.797 1 82.56 176 ASN A N 1
ATOM 1364 C CA . ASN A 1 176 ? -14.961 -26.891 -22.281 1 82.56 176 ASN A CA 1
ATOM 1365 C C . ASN A 1 176 ? -14.984 -27.453 -20.859 1 82.56 176 ASN A C 1
ATOM 1367 O O . ASN A 1 176 ? -15.773 -27.016 -20.031 1 82.56 176 ASN A O 1
ATOM 1371 N N . THR A 1 177 ? -14.141 -28.391 -20.594 1 79.81 177 THR A N 1
ATOM 1372 C CA . THR A 1 177 ? -14.023 -28.953 -19.266 1 79.81 177 THR A CA 1
ATOM 1373 C C . THR A 1 177 ? -13.516 -27.906 -18.281 1 79.81 177 THR A C 1
ATOM 1375 O O . THR A 1 177 ? -14.023 -27.797 -17.156 1 79.81 177 THR A O 1
ATOM 1378 N N . SER A 1 178 ? -12.477 -27.203 -18.719 1 78.75 178 SER A N 1
ATOM 1379 C CA . SER A 1 178 ? -11.938 -26.141 -17.891 1 78.75 178 SER A CA 1
ATOM 1380 C C . SER A 1 178 ? -13.016 -25.109 -17.531 1 78.75 178 SER A C 1
ATOM 1382 O O . SER A 1 178 ? -13.062 -24.625 -16.391 1 78.75 178 SER A O 1
ATOM 1384 N N . THR A 1 179 ? -13.844 -24.797 -18.484 1 85.5 179 THR A N 1
ATOM 1385 C CA . THR A 1 179 ? -14.945 -23.859 -18.281 1 85.5 179 THR A CA 1
ATOM 1386 C C . THR A 1 179 ? -15.898 -24.391 -17.203 1 85.5 179 THR A C 1
ATOM 1388 O O . THR A 1 179 ? -16.281 -23.656 -16.297 1 85.5 179 THR A O 1
ATOM 1391 N N . ARG A 1 180 ? -16.156 -25.609 -17.297 1 83.88 180 ARG A N 1
ATOM 1392 C CA . ARG A 1 180 ? -17.078 -26.234 -16.359 1 83.88 180 ARG A CA 1
ATOM 1393 C C . ARG A 1 180 ? -16.5 -26.25 -14.953 1 83.88 180 ARG A C 1
ATOM 1395 O O . ARG A 1 180 ? -17.219 -26.016 -13.977 1 83.88 180 ARG A O 1
ATOM 1402 N N . VAL A 1 181 ? -15.289 -26.594 -14.898 1 80.31 181 VAL A N 1
ATOM 1403 C CA . VAL A 1 181 ? -14.617 -26.656 -13.609 1 80.31 181 VAL A CA 1
ATOM 1404 C C . VAL A 1 181 ? -14.625 -25.281 -12.945 1 80.31 181 VAL A C 1
ATOM 1406 O O . VAL A 1 181 ? -14.938 -25.156 -11.766 1 80.31 181 VAL A O 1
ATOM 1409 N N . LEU A 1 182 ? -14.273 -24.281 -13.688 1 84.19 182 LEU A N 1
ATOM 1410 C CA . LEU A 1 182 ? -14.242 -22.922 -13.164 1 84.19 182 LEU A CA 1
ATOM 1411 C C . LEU A 1 182 ? -15.617 -22.484 -12.688 1 84.19 182 LEU A C 1
ATOM 1413 O O . LEU A 1 182 ? -15.75 -21.906 -11.602 1 84.19 182 LEU A O 1
ATOM 1417 N N . GLU A 1 183 ? -16.562 -22.781 -13.5 1 89.06 183 GLU A N 1
ATOM 1418 C CA . GLU A 1 183 ? -17.922 -22.375 -13.156 1 89.06 183 GLU A CA 1
ATOM 1419 C C . GLU A 1 183 ? -18.438 -23.141 -11.938 1 89.06 183 GLU A C 1
ATOM 1421 O O . GLU A 1 183 ? -19.109 -22.562 -11.078 1 89.06 183 GLU A O 1
ATOM 1426 N N . SER A 1 184 ? -18.062 -24.391 -11.867 1 84.44 184 SER A N 1
ATOM 1427 C CA . SER A 1 184 ? -18.406 -25.172 -10.688 1 84.44 184 SER A CA 1
ATOM 1428 C C . SER A 1 184 ? -17.75 -24.625 -9.438 1 84.44 184 SER A C 1
ATOM 1430 O O . SER A 1 184 ? -18.344 -24.594 -8.359 1 84.44 184 SER A O 1
ATOM 1432 N N . LEU A 1 185 ? -16.562 -24.281 -9.594 1 80.56 185 LEU A N 1
ATOM 1433 C CA . LEU A 1 185 ? -15.812 -23.703 -8.477 1 80.56 185 LEU A CA 1
ATOM 1434 C C . LEU A 1 185 ? -16.453 -22.391 -8.016 1 80.56 185 LEU A C 1
ATOM 1436 O O . LEU A 1 185 ? -16.562 -22.141 -6.812 1 80.56 185 LEU A O 1
ATOM 1440 N N . LEU A 1 186 ? -16.797 -21.625 -8.945 1 87.5 186 LEU A N 1
ATOM 1441 C CA . LEU A 1 186 ? -17.453 -20.375 -8.594 1 87.5 186 LEU A CA 1
ATOM 1442 C C . LEU A 1 186 ? -18.75 -20.641 -7.836 1 87.5 186 LEU A C 1
ATOM 1444 O O . LEU A 1 186 ? -18.984 -20.047 -6.781 1 87.5 186 LEU A O 1
ATOM 1448 N N . ASP A 1 187 ? -19.516 -21.5 -8.328 1 87.69 187 ASP A N 1
ATOM 1449 C CA . ASP A 1 187 ? -20.828 -21.781 -7.738 1 87.69 187 ASP A CA 1
ATOM 1450 C C . ASP A 1 187 ? -20.672 -22.391 -6.34 1 87.69 187 ASP A C 1
ATOM 1452 O O . ASP A 1 187 ? -21.531 -22.172 -5.473 1 87.69 187 ASP A O 1
ATOM 1456 N N . LYS A 1 188 ? -19.562 -23 -6.16 1 79.12 188 LYS A N 1
ATOM 1457 C CA . LYS A 1 188 ? -19.281 -23.641 -4.871 1 79.12 188 LYS A CA 1
ATOM 1458 C C . LYS A 1 188 ? -18.734 -22.625 -3.865 1 79.12 188 LYS A C 1
ATOM 1460 O O . LYS A 1 188 ? -18.984 -22.75 -2.664 1 79.12 188 LYS A O 1
ATOM 1465 N N . HIS A 1 189 ? -18.062 -21.641 -4.371 1 77.06 189 HIS A N 1
ATOM 1466 C CA . HIS A 1 189 ? -17.281 -20.828 -3.451 1 77.06 189 HIS A CA 1
ATOM 1467 C C . HIS A 1 189 ? -17.906 -19.453 -3.27 1 77.06 189 HIS A C 1
ATOM 1469 O O . HIS A 1 189 ? -17.5 -18.703 -2.375 1 77.06 189 HIS A O 1
ATOM 1475 N N . ILE A 1 190 ? -18.781 -19.203 -4.133 1 85.69 190 ILE A N 1
ATOM 1476 C CA . ILE A 1 190 ? -19.375 -17.875 -4.027 1 85.69 190 ILE A CA 1
ATOM 1477 C C . ILE A 1 190 ? -20.156 -17.766 -2.727 1 85.69 190 ILE A C 1
ATOM 1479 O O . ILE A 1 190 ? -20.969 -18.656 -2.404 1 85.69 190 ILE A O 1
ATOM 1483 N N . ARG A 1 191 ? -19.844 -16.922 -1.932 1 79.25 191 ARG A N 1
ATOM 1484 C CA . ARG A 1 191 ? -20.516 -16.672 -0.657 1 79.25 191 ARG A CA 1
ATOM 1485 C C . ARG A 1 191 ? -21.703 -15.734 -0.833 1 79.25 191 ARG A C 1
ATOM 1487 O O . ARG A 1 191 ? -21.75 -14.953 -1.787 1 79.25 191 ARG A O 1
ATOM 1494 N N . PRO A 1 192 ? -22.641 -16 0.044 1 76.12 192 PRO A N 1
ATOM 1495 C CA . PRO A 1 192 ? -23.75 -15.062 0.001 1 76.12 192 PRO A CA 1
ATOM 1496 C C . PRO A 1 192 ? -23.297 -13.609 0.109 1 76.12 192 PRO A C 1
ATOM 1498 O O . PRO A 1 192 ? -22.422 -13.289 0.913 1 76.12 192 PRO A O 1
ATOM 1501 N N . GLY A 1 193 ? -23.656 -12.727 -0.812 1 78.31 193 GLY A N 1
ATOM 1502 C CA . GLY A 1 193 ? -23.328 -11.312 -0.789 1 78.31 193 GLY A CA 1
ATOM 1503 C C . GLY A 1 193 ? -22.203 -10.938 -1.724 1 78.31 193 GLY A C 1
ATOM 1504 O O . GLY A 1 193 ? -21.906 -9.758 -1.919 1 78.31 193 GLY A O 1
ATOM 1505 N N . GLU A 1 194 ? -21.609 -11.984 -2.342 1 82.62 194 GLU A N 1
ATOM 1506 C CA . GLU A 1 194 ? -20.438 -11.727 -3.176 1 82.62 194 GLU A CA 1
ATOM 1507 C C . GLU A 1 194 ? -20.828 -11.555 -4.641 1 82.62 194 GLU A C 1
ATOM 1509 O O . GLU A 1 194 ? -19.984 -11.258 -5.484 1 82.62 194 GLU A O 1
ATOM 1514 N N . PHE A 1 195 ? -22.156 -11.727 -4.961 1 86.75 195 PHE A N 1
ATOM 1515 C CA . PHE A 1 195 ? -22.547 -11.844 -6.359 1 86.75 195 PHE A CA 1
ATOM 1516 C C . PHE A 1 195 ? -22.281 -10.547 -7.109 1 86.75 195 PHE A C 1
ATOM 1518 O O . PHE A 1 195 ? -21.875 -10.562 -8.273 1 86.75 195 PHE A O 1
ATOM 1525 N N . LYS A 1 196 ? -22.453 -9.531 -6.492 1 80.12 196 LYS A N 1
ATOM 1526 C CA . LYS A 1 196 ? -22.25 -8.258 -7.172 1 80.12 196 LYS A CA 1
ATOM 1527 C C . LYS A 1 196 ? -20.797 -8.109 -7.613 1 80.12 196 LYS A C 1
ATOM 1529 O O . LYS A 1 196 ? -20.531 -7.734 -8.758 1 80.12 196 LYS A O 1
ATOM 1534 N N . GLU A 1 197 ? -19.859 -8.383 -6.668 1 82.44 197 GLU A N 1
ATOM 1535 C CA . GLU A 1 197 ? -18.438 -8.312 -6.996 1 82.44 197 GLU A CA 1
ATOM 1536 C C . GLU A 1 197 ? -18.078 -9.328 -8.078 1 82.44 197 GLU A C 1
ATOM 1538 O O . GLU A 1 197 ? -17.297 -9.016 -8.984 1 82.44 197 GLU A O 1
ATOM 1543 N N . VAL A 1 198 ? -18.688 -10.391 -7.895 1 89.94 198 VAL A N 1
ATOM 1544 C CA . VAL A 1 198 ? -18.469 -11.477 -8.844 1 89.94 198 VAL A CA 1
ATOM 1545 C C . VAL A 1 198 ? -18.984 -11.07 -10.227 1 89.94 198 VAL A C 1
ATOM 1547 O O . VAL A 1 198 ? -18.281 -11.25 -11.227 1 89.94 198 VAL A O 1
ATOM 1550 N N . ALA A 1 199 ? -20.109 -10.453 -10.219 1 89.44 199 ALA A N 1
ATOM 1551 C CA . ALA A 1 199 ? -20.719 -10.031 -11.477 1 89.44 199 ALA A CA 1
ATOM 1552 C C . ALA A 1 199 ? -19.922 -8.914 -12.133 1 89.44 199 ALA A C 1
ATOM 1554 O O . ALA A 1 199 ? -19.75 -8.898 -13.359 1 89.44 199 ALA A O 1
ATOM 1555 N N . GLN A 1 200 ? -19.422 -8.102 -11.391 1 86.06 200 GLN A N 1
ATOM 1556 C CA . GLN A 1 200 ? -18.625 -7 -11.922 1 86.06 200 GLN A CA 1
ATOM 1557 C C . GLN A 1 200 ? -17.328 -7.504 -12.523 1 86.06 200 GLN A C 1
ATOM 1559 O O . GLN A 1 200 ? -16.922 -7.066 -13.602 1 86.06 200 GLN A O 1
ATOM 1564 N N . ALA A 1 201 ? -16.688 -8.32 -11.773 1 90.5 201 ALA A N 1
ATOM 1565 C CA . ALA A 1 201 ? -15.445 -8.898 -12.273 1 90.5 201 ALA A CA 1
ATOM 1566 C C . ALA A 1 201 ? -15.68 -9.664 -13.57 1 90.5 201 ALA A C 1
ATOM 1568 O O . ALA A 1 201 ? -14.891 -9.555 -14.516 1 90.5 201 ALA A O 1
ATOM 1569 N N . TYR A 1 202 ? -16.734 -10.375 -13.625 1 93.38 202 TYR A N 1
ATOM 1570 C CA . TYR A 1 202 ? -17.109 -11.148 -14.812 1 93.38 202 TYR A CA 1
ATOM 1571 C C . TYR A 1 202 ? -17.359 -10.234 -16 1 93.38 202 TYR A C 1
ATOM 1573 O O . TYR A 1 202 ? -16.812 -10.461 -17.094 1 93.38 202 TYR A O 1
ATOM 1581 N N . ARG A 1 203 ? -18.125 -9.234 -15.758 1 89.75 203 ARG A N 1
ATOM 1582 C CA . ARG A 1 203 ? -18.469 -8.32 -16.844 1 89.75 203 ARG A CA 1
ATOM 1583 C C . ARG A 1 203 ? -17.234 -7.602 -17.359 1 89.75 203 ARG A C 1
ATOM 1585 O O . ARG A 1 203 ? -17.047 -7.473 -18.578 1 89.75 203 ARG A O 1
ATOM 1592 N N . ARG A 1 204 ? -16.484 -7.109 -16.469 1 90.31 204 ARG A N 1
ATOM 1593 C CA . ARG A 1 204 ? -15.266 -6.422 -16.875 1 90.31 204 ARG A CA 1
ATOM 1594 C C . ARG A 1 204 ? -14.367 -7.348 -17.703 1 90.31 204 ARG A C 1
ATOM 1596 O O . ARG A 1 204 ? -13.789 -6.93 -18.703 1 90.31 204 ARG A O 1
ATOM 1603 N N . ALA A 1 205 ? -14.195 -8.531 -17.219 1 92.88 205 ALA A N 1
ATOM 1604 C CA . ALA A 1 205 ? -13.406 -9.5 -17.969 1 92.88 205 ALA A CA 1
ATOM 1605 C C . ALA A 1 205 ? -13.977 -9.711 -19.375 1 92.88 205 ALA A C 1
ATOM 1607 O O . ALA A 1 205 ? -13.234 -9.789 -20.359 1 92.88 205 ALA A O 1
ATOM 1608 N N . MET A 1 206 ? -15.289 -9.711 -19.484 1 92.69 206 MET A N 1
ATOM 1609 C CA . MET A 1 206 ? -15.953 -9.867 -20.766 1 92.69 206 MET A CA 1
ATOM 1610 C C . MET A 1 206 ? -15.672 -8.672 -21.672 1 92.69 206 MET A C 1
ATOM 1612 O O . MET A 1 206 ? -15.461 -8.836 -22.875 1 92.69 206 MET A O 1
ATOM 1616 N N . GLU A 1 207 ? -15.711 -7.531 -21.062 1 87.88 207 GLU A N 1
ATOM 1617 C CA . GLU A 1 207 ? -15.398 -6.324 -21.828 1 87.88 207 GLU A CA 1
ATOM 1618 C C . GLU A 1 207 ? -13.969 -6.359 -22.359 1 87.88 207 GLU A C 1
ATOM 1620 O O . GLU A 1 207 ? -13.719 -5.996 -23.5 1 87.88 207 GLU A O 1
ATOM 1625 N N . LEU A 1 208 ? -13.133 -6.801 -21.5 1 89.81 208 LEU A N 1
ATOM 1626 C CA . LEU A 1 208 ? -11.719 -6.848 -21.875 1 89.81 208 LEU A CA 1
ATOM 1627 C C . LEU A 1 208 ? -11.477 -7.906 -22.938 1 89.81 208 LEU A C 1
ATOM 1629 O O . LEU A 1 208 ? -10.617 -7.738 -23.797 1 89.81 208 LEU A O 1
ATOM 1633 N N . GLU A 1 209 ? -12.234 -8.93 -22.875 1 91.56 209 GLU A N 1
ATOM 1634 C CA . GLU A 1 209 ? -12.188 -9.922 -23.938 1 91.56 209 GLU A CA 1
ATOM 1635 C C . GLU A 1 209 ? -12.562 -9.305 -25.281 1 91.56 209 GLU A C 1
ATOM 1637 O O . GLU A 1 209 ? -11.883 -9.539 -26.297 1 91.56 209 GLU A O 1
ATOM 1642 N N . TYR A 1 210 ? -13.617 -8.57 -25.234 1 86.81 210 TYR A N 1
ATOM 1643 C CA . TYR A 1 210 ? -14.039 -7.91 -26.469 1 86.81 210 TYR A CA 1
ATOM 1644 C C . TYR A 1 210 ? -12.969 -6.941 -26.953 1 86.81 210 TYR A C 1
ATOM 1646 O O . TYR A 1 210 ? -12.656 -6.91 -28.156 1 86.81 210 TYR A O 1
ATOM 1654 N N . ASP A 1 211 ? -12.516 -6.184 -26 1 84.06 211 ASP A N 1
ATOM 1655 C CA . ASP A 1 211 ? -11.461 -5.238 -26.359 1 84.06 211 ASP A CA 1
ATOM 1656 C C . ASP A 1 211 ? -10.266 -5.957 -26.969 1 84.06 211 ASP A C 1
ATOM 1658 O O . ASP A 1 211 ? -9.625 -5.438 -27.891 1 84.06 211 ASP A O 1
ATOM 1662 N N . PHE A 1 212 ? -9.898 -7.004 -26.375 1 88 212 PHE A N 1
ATOM 1663 C CA . PHE A 1 212 ? -8.789 -7.812 -26.859 1 88 212 PHE A CA 1
ATOM 1664 C C . PHE A 1 212 ? -9.016 -8.219 -28.312 1 88 212 PHE A C 1
ATOM 1666 O O . PHE A 1 212 ? -8.141 -8.023 -29.156 1 88 212 PHE A O 1
ATOM 1673 N N . PHE A 1 213 ? -10.227 -8.602 -28.641 1 86.38 213 PHE A N 1
ATOM 1674 C CA . PHE A 1 213 ? -10.562 -8.938 -30.031 1 86.38 213 PHE A CA 1
ATOM 1675 C C . PHE A 1 213 ? -10.523 -7.703 -30.906 1 86.38 213 PHE A C 1
ATOM 1677 O O . PHE A 1 213 ? -9.992 -7.742 -32.031 1 86.38 213 PHE A O 1
ATOM 1684 N N . ASP A 1 214 ? -11.133 -6.719 -30.281 1 80.88 214 ASP A N 1
ATOM 1685 C CA . ASP A 1 214 ? -11.305 -5.496 -31.062 1 80.88 214 ASP A CA 1
ATOM 1686 C C . ASP A 1 214 ? -9.953 -4.867 -31.406 1 80.88 214 ASP A C 1
ATOM 1688 O O . ASP A 1 214 ? -9.828 -4.148 -32.406 1 80.88 214 ASP A O 1
ATOM 1692 N N . SER A 1 215 ? -9.023 -5.07 -30.484 1 78.75 215 SER A N 1
ATOM 1693 C CA . SER A 1 215 ? -7.707 -4.477 -30.672 1 78.75 215 SER A CA 1
ATOM 1694 C C . SER A 1 215 ? -7.023 -5.02 -31.922 1 78.75 215 SER A C 1
ATOM 1696 O O . SER A 1 215 ? -6.09 -4.406 -32.438 1 78.75 215 SER A O 1
ATOM 1698 N N . PHE A 1 216 ? -7.52 -5.934 -32.188 1 70.94 216 PHE A N 1
ATOM 1699 C CA . PHE A 1 216 ? -6.926 -6.523 -33.375 1 70.94 216 PHE A CA 1
ATOM 1700 C C . PHE A 1 216 ? -7.766 -6.215 -34.594 1 70.94 216 PHE A C 1
ATOM 1702 O O . PHE A 1 216 ? -7.418 -6.617 -35.719 1 70.94 216 PHE A O 1
ATOM 1709 N N . GLY A 1 217 ? -8.938 -5.406 -33.844 1 54.38 217 GLY A N 1
ATOM 1710 C CA . GLY A 1 217 ? -9.852 -5.066 -34.906 1 54.38 217 GLY A CA 1
ATOM 1711 C C . GLY A 1 217 ? -9.305 -3.996 -35.844 1 54.38 217 GLY A C 1
ATOM 1712 O O . GLY A 1 217 ? -9.461 -4.086 -37.062 1 54.38 217 GLY A O 1
ATOM 1713 N N . ASP A 1 218 ? -9.18 -2.482 -34.594 1 46.03 218 ASP A N 1
ATOM 1714 C CA . ASP A 1 218 ? -8.539 -1.508 -35.469 1 46.03 218 ASP A CA 1
ATOM 1715 C C . ASP A 1 218 ? -7.141 -1.965 -35.844 1 46.03 218 ASP A C 1
ATOM 1717 O O . ASP A 1 218 ? -6.359 -1.185 -36.406 1 46.03 218 ASP A O 1
ATOM 1721 N N . CYS A 1 219 ? -6.332 -2.74 -35.719 1 34.03 219 CYS A N 1
ATOM 1722 C CA . CYS A 1 219 ? -5.32 -2.457 -36.719 1 34.03 219 CYS A CA 1
ATOM 1723 C C . CYS A 1 219 ? -5.844 -1.474 -37.75 1 34.03 219 CYS A C 1
ATOM 1725 O O . CYS A 1 219 ? -5.133 -1.126 -38.688 1 34.03 219 CYS A O 1
ATOM 1727 N N . LEU A 1 220 ? -7.195 -1.134 -37.781 1 28.67 220 LEU A N 1
ATOM 1728 C CA . LEU A 1 220 ? -7.543 0.205 -38.25 1 28.67 220 LEU A CA 1
ATOM 1729 C C . LEU A 1 220 ? -7.445 1.215 -37.094 1 28.67 220 LEU A C 1
ATOM 1731 O O . LEU A 1 220 ? -7.375 0.833 -35.938 1 28.67 220 LEU A O 1
ATOM 1735 N N . GLY A 1 221 ? -8.086 2.785 -36.906 1 27.59 221 GLY A N 1
ATOM 1736 C CA . GLY A 1 221 ? -7.785 4.113 -36.406 1 27.59 221 GLY A CA 1
ATOM 1737 C C . GLY A 1 221 ? -8.195 4.309 -34.969 1 27.59 221 GLY A C 1
ATOM 1738 O O . GLY A 1 221 ? -8.219 5.438 -34.469 1 27.59 221 GLY A O 1
ATOM 1739 N N . ARG A 1 222 ? -9.047 3.652 -34.094 1 27.3 222 ARG A N 1
ATOM 1740 C CA . ARG A 1 222 ? -9.711 4.355 -33 1 27.3 222 ARG A CA 1
ATOM 1741 C C . ARG A 1 222 ? -8.789 4.473 -31.781 1 27.3 222 ARG A C 1
ATOM 1743 O O . ARG A 1 222 ? -8.289 3.469 -31.266 1 27.3 222 ARG A O 1
ATOM 1750 N N . THR A 1 223 ? -7.965 5.484 -31.578 1 31.52 223 THR A N 1
ATOM 1751 C CA . THR A 1 223 ? -7.262 6.023 -30.422 1 31.52 223 THR A CA 1
ATOM 1752 C C . THR A 1 223 ? -8.234 6.297 -29.281 1 31.52 223 THR A C 1
ATOM 1754 O O . THR A 1 223 ? -8.984 7.27 -29.312 1 31.52 223 THR A O 1
ATOM 1757 N N . THR A 1 224 ? -9.305 5.707 -28.875 1 32 224 THR A N 1
ATOM 1758 C CA . THR A 1 224 ? -10.203 6.277 -27.875 1 32 224 THR A CA 1
ATOM 1759 C C . THR A 1 224 ? -9.438 6.637 -26.609 1 32 224 THR A C 1
ATOM 1761 O O . THR A 1 224 ? -8.688 5.812 -26.062 1 32 224 THR A O 1
ATOM 1764 N N . GLU A 1 225 ? -9.117 7.824 -26.312 1 35.62 225 GLU A N 1
ATOM 1765 C CA . GLU A 1 225 ? -8.742 8.461 -25.047 1 35.62 225 GLU A CA 1
ATOM 1766 C C . GLU A 1 225 ? -9.656 8.016 -23.906 1 35.62 225 GLU A C 1
ATOM 1768 O O . GLU A 1 225 ? -10.852 8.312 -23.922 1 35.62 225 GLU A O 1
ATOM 1773 N N . VAL A 1 226 ? -9.922 6.898 -23.531 1 37.91 226 VAL A N 1
ATOM 1774 C CA . VAL A 1 226 ? -10.727 6.48 -22.391 1 37.91 226 VAL A CA 1
ATOM 1775 C C . VAL A 1 226 ? -10.516 7.445 -21.219 1 37.91 226 VAL A C 1
ATOM 1777 O O . VAL A 1 226 ? -9.375 7.723 -20.844 1 37.91 226 VAL A O 1
ATOM 1780 N N . ASN A 1 227 ? -11.398 8.461 -20.859 1 48.84 227 ASN A N 1
ATOM 1781 C CA . ASN A 1 227 ? -11.516 9.352 -19.703 1 48.84 227 ASN A CA 1
ATOM 1782 C C . ASN A 1 227 ? -11.383 8.602 -18.391 1 48.84 227 ASN A C 1
ATOM 1784 O O . ASN A 1 227 ? -12.375 8.164 -17.812 1 48.84 227 ASN A O 1
ATOM 1788 N N . MET A 1 228 ? -10.414 7.996 -18.016 1 53.12 228 MET A N 1
ATOM 1789 C CA . MET A 1 228 ? -10.164 7.285 -16.766 1 53.12 228 MET A CA 1
ATOM 1790 C C . MET A 1 228 ? -10.367 8.203 -15.57 1 53.12 228 MET A C 1
ATOM 1792 O O . MET A 1 228 ? -9.773 9.281 -15.5 1 53.12 228 MET A O 1
ATOM 1796 N N . LYS A 1 229 ? -11.453 7.961 -14.734 1 71.38 229 LYS A N 1
ATOM 1797 C CA . LYS A 1 229 ? -11.641 8.68 -13.477 1 71.38 229 LYS A CA 1
ATOM 1798 C C . LYS A 1 229 ? -10.742 8.102 -12.375 1 71.38 229 LYS A C 1
ATOM 1800 O O . LYS A 1 229 ? -10.859 6.926 -12.039 1 71.38 229 LYS A O 1
ATOM 1805 N N . ILE A 1 230 ? -9.828 8.812 -11.914 1 81.44 230 ILE A N 1
ATOM 1806 C CA . ILE A 1 230 ? -8.898 8.414 -10.867 1 81.44 230 ILE A CA 1
ATOM 1807 C C . ILE A 1 230 ? -9.508 8.703 -9.5 1 81.44 230 ILE A C 1
ATOM 1809 O O . ILE A 1 230 ? -9.844 9.852 -9.188 1 81.44 230 ILE A O 1
ATOM 1813 N N . PRO A 1 231 ? -9.805 7.605 -8.688 1 89.5 231 PRO A N 1
ATOM 1814 C CA . PRO A 1 231 ? -10.281 7.891 -7.332 1 89.5 231 PRO A CA 1
ATOM 1815 C C . PRO A 1 231 ? -9.336 8.805 -6.559 1 89.5 231 PRO A C 1
ATOM 1817 O O . PRO A 1 231 ? -8.188 8.438 -6.293 1 89.5 231 PRO A O 1
ATOM 1820 N N . THR A 1 232 ? -9.805 9.992 -6.285 1 94.31 232 THR A N 1
ATOM 1821 C CA . THR A 1 232 ? -9 11.008 -5.621 1 94.31 232 THR A CA 1
ATOM 1822 C C . THR A 1 232 ? -9.742 11.586 -4.422 1 94.31 232 THR A C 1
ATOM 1824 O O . THR A 1 232 ? -10.883 12.031 -4.547 1 94.31 232 THR A O 1
ATOM 1827 N N . VAL A 1 233 ? -9.094 11.555 -3.273 1 97.94 233 VAL A N 1
ATOM 1828 C CA . VAL A 1 233 ? -9.703 12.047 -2.041 1 97.94 233 VAL A CA 1
ATOM 1829 C C . VAL A 1 233 ? -8.938 13.266 -1.533 1 97.94 233 VAL A C 1
ATOM 1831 O O . VAL A 1 233 ? -7.703 13.25 -1.475 1 97.94 233 VAL A O 1
ATOM 1834 N N . LEU A 1 234 ? -9.633 14.328 -1.214 1 98.81 234 LEU A N 1
ATOM 1835 C CA . LEU A 1 234 ? -9.055 15.43 -0.445 1 98.81 234 LEU A CA 1
ATOM 1836 C C . LEU A 1 234 ? -9.195 15.172 1.052 1 98.81 234 LEU A C 1
ATOM 1838 O O . LEU A 1 234 ? -10.305 15.078 1.57 1 98.81 234 LEU A O 1
ATOM 1842 N N . VAL A 1 235 ? -8.07 15.047 1.695 1 98.75 235 VAL A N 1
ATOM 1843 C CA . VAL A 1 235 ? -8.047 14.82 3.137 1 98.75 235 VAL A CA 1
ATOM 1844 C C . VAL A 1 235 ? -7.887 16.141 3.869 1 98.75 235 VAL A C 1
ATOM 1846 O O . VAL A 1 235 ? -6.875 16.828 3.707 1 98.75 235 VAL A O 1
ATOM 1849 N N . VAL A 1 236 ? -8.891 16.516 4.625 1 98.69 236 VAL A N 1
ATOM 1850 C CA . VAL A 1 236 ? -8.859 17.703 5.48 1 98.69 236 VAL A CA 1
ATOM 1851 C C . VAL A 1 236 ? -8.805 17.266 6.945 1 98.69 236 VAL A C 1
ATOM 1853 O O . VAL A 1 236 ? -9.82 16.859 7.516 1 98.69 236 VAL A O 1
ATOM 1856 N N . SER A 1 237 ? -7.645 17.359 7.539 1 97.75 237 SER A N 1
ATOM 1857 C CA . SER A 1 237 ? -7.492 16.875 8.906 1 97.75 237 SER A CA 1
ATOM 1858 C C . SER A 1 237 ? -6.215 17.406 9.547 1 97.75 237 SER A C 1
ATOM 1860 O O . SER A 1 237 ? -5.453 18.141 8.914 1 97.75 237 SER A O 1
ATOM 1862 N N . GLY A 1 238 ? -6.043 17.094 10.836 1 96.56 238 GLY A N 1
ATOM 1863 C CA . GLY A 1 238 ? -4.84 17.484 11.562 1 96.56 238 GLY A CA 1
ATOM 1864 C C . GLY A 1 238 ? -3.742 16.438 11.484 1 96.56 238 GLY A C 1
ATOM 1865 O O . GLY A 1 238 ? -4.02 15.242 11.383 1 96.56 238 GLY A O 1
ATOM 1866 N N . SER A 1 239 ? -2.496 16.938 11.609 1 97.19 239 SER A N 1
ATOM 1867 C CA . SER A 1 239 ? -1.328 16.062 11.508 1 97.19 239 SER A CA 1
ATOM 1868 C C . SER A 1 239 ? -0.988 15.438 12.852 1 97.19 239 SER A C 1
ATOM 1870 O O . SER A 1 239 ? -1.071 16.094 13.891 1 97.19 239 SER A O 1
ATOM 1872 N N . ASP A 1 240 ? -0.676 14.141 12.836 1 96.31 240 ASP A N 1
ATOM 1873 C CA . ASP A 1 240 ? -0.183 13.367 13.969 1 96.31 240 ASP A CA 1
ATOM 1874 C C . ASP A 1 240 ? 1.286 12.992 13.781 1 96.31 240 ASP A C 1
ATOM 1876 O O . ASP A 1 240 ? 1.617 12.141 12.961 1 96.31 240 ASP A O 1
ATOM 1880 N N . SER A 1 241 ? 2.113 13.523 14.648 1 97.81 241 SER A N 1
ATOM 1881 C CA . SER A 1 241 ? 3.545 13.281 14.508 1 97.81 241 SER A CA 1
ATOM 1882 C C . SER A 1 241 ? 3.887 11.812 14.734 1 97.81 241 SER A C 1
ATOM 1884 O O . SER A 1 241 ? 4.863 11.305 14.172 1 97.81 241 SER A O 1
ATOM 1886 N N . GLY A 1 242 ? 3.145 11.086 15.469 1 96.38 242 GLY A N 1
ATOM 1887 C CA . GLY A 1 242 ? 3.381 9.672 15.711 1 96.38 242 GLY A CA 1
ATOM 1888 C C . GLY A 1 242 ? 3.016 8.805 14.523 1 96.38 242 GLY A C 1
ATOM 1889 O O . GLY A 1 242 ? 3.439 7.648 14.445 1 96.38 242 GLY A O 1
ATOM 1890 N N . GLY A 1 243 ? 2.215 9.383 13.641 1 96.19 243 GLY A N 1
ATOM 1891 C CA . GLY A 1 243 ? 1.902 8.711 12.391 1 96.19 243 GLY A CA 1
ATOM 1892 C C . GLY A 1 243 ? 0.762 7.723 12.508 1 96.19 243 GLY A C 1
ATOM 1893 O O . GLY A 1 243 ? 0.411 7.051 11.539 1 96.19 243 GLY A O 1
ATOM 1894 N N . GLY A 1 244 ? 0.146 7.594 13.656 1 94.5 244 GLY A N 1
ATOM 1895 C CA . GLY A 1 244 ? -0.845 6.555 13.891 1 94.5 244 GLY A CA 1
ATOM 1896 C C . GLY A 1 244 ? -2.27 7.035 13.688 1 94.5 244 GLY A C 1
ATOM 1897 O O . GLY A 1 244 ? -3.18 6.227 13.492 1 94.5 244 GLY A O 1
ATOM 1898 N N . ALA A 1 245 ? -2.492 8.289 13.742 1 95 245 ALA A N 1
ATOM 1899 C CA . ALA A 1 245 ? -3.814 8.883 13.555 1 95 245 ALA A CA 1
ATOM 1900 C C . ALA A 1 245 ? -3.738 10.117 12.672 1 95 245 ALA A C 1
ATOM 1902 O O . ALA A 1 245 ? -2.738 10.344 11.984 1 95 245 ALA A O 1
ATOM 1903 N N . GLY A 1 246 ? -4.832 10.781 12.555 1 96 246 GLY A N 1
ATOM 1904 C CA . GLY A 1 246 ? -4.852 12.055 11.844 1 96 246 GLY A CA 1
ATOM 1905 C C . GLY A 1 246 ? -4.578 11.914 10.359 1 96 246 GLY A C 1
ATOM 1906 O O . GLY A 1 246 ? -4.984 10.93 9.742 1 96 246 GLY A O 1
ATOM 1907 N N . HIS A 1 247 ? -3.934 12.984 9.914 1 97.94 247 HIS A N 1
ATOM 1908 C CA . HIS A 1 247 ? -3.67 13.109 8.492 1 97.94 247 HIS A CA 1
ATOM 1909 C C . HIS A 1 247 ? -2.807 11.961 7.984 1 97.94 247 HIS A C 1
ATOM 1911 O O . HIS A 1 247 ? -3.002 11.477 6.867 1 97.94 247 HIS A O 1
ATOM 1917 N N . GLN A 1 248 ? -1.848 11.5 8.797 1 98.06 248 GLN A N 1
ATOM 1918 C CA . GLN A 1 248 ? -0.941 10.43 8.414 1 98.06 248 GLN A CA 1
ATOM 1919 C C . GLN A 1 248 ? -1.69 9.109 8.25 1 98.06 248 GLN A C 1
ATOM 1921 O O . GLN A 1 248 ? -1.496 8.398 7.262 1 98.06 248 GLN A O 1
ATOM 1926 N N . ALA A 1 249 ? -2.547 8.828 9.203 1 97.12 249 ALA A N 1
ATOM 1927 C CA . ALA A 1 249 ? -3.35 7.613 9.094 1 97.12 249 ALA A CA 1
ATOM 1928 C C . ALA A 1 249 ? -4.258 7.664 7.871 1 97.12 249 ALA A C 1
ATOM 1930 O O . ALA A 1 249 ? -4.5 6.641 7.227 1 97.12 249 ALA A O 1
ATOM 1931 N N . ASP A 1 250 ? -4.785 8.828 7.574 1 98.31 250 ASP A N 1
ATOM 1932 C CA . ASP A 1 250 ? -5.637 9.008 6.398 1 98.31 250 ASP A CA 1
ATOM 1933 C C . ASP A 1 250 ? -4.883 8.664 5.117 1 98.31 250 ASP A C 1
ATOM 1935 O O . ASP A 1 250 ? -5.375 7.891 4.293 1 98.31 250 ASP A O 1
ATOM 1939 N N . LEU A 1 251 ? -3.688 9.25 5.004 1 97.69 251 LEU A N 1
ATOM 1940 C CA . LEU A 1 251 ? -2.885 9.023 3.807 1 97.69 251 LEU A CA 1
ATOM 1941 C C . LEU A 1 251 ? -2.482 7.559 3.691 1 97.69 251 LEU A C 1
ATOM 1943 O O . LEU A 1 251 ? -2.525 6.984 2.604 1 97.69 251 LEU A O 1
ATOM 1947 N N . LYS A 1 252 ? -2.049 6.957 4.785 1 96.38 252 LYS A N 1
ATOM 1948 C CA . LYS A 1 252 ? -1.631 5.559 4.777 1 96.38 252 LYS A CA 1
ATOM 1949 C C . LYS A 1 252 ? -2.779 4.645 4.371 1 96.38 252 LYS A C 1
ATOM 1951 O O . LYS A 1 252 ? -2.586 3.703 3.596 1 96.38 252 LYS A O 1
ATOM 1956 N N . THR A 1 253 ? -3.977 4.918 4.863 1 96.31 253 THR A N 1
ATOM 1957 C CA . THR A 1 253 ? -5.152 4.117 4.543 1 96.31 253 THR A CA 1
ATOM 1958 C C . THR A 1 253 ? -5.473 4.203 3.053 1 96.31 253 THR A C 1
ATOM 1960 O O . THR A 1 253 ? -5.664 3.18 2.393 1 96.31 253 THR A O 1
ATOM 1963 N N . LEU A 1 254 ? -5.531 5.41 2.566 1 95.44 254 LEU A N 1
ATOM 1964 C CA . LEU A 1 254 ? -5.898 5.605 1.169 1 95.44 254 LEU A CA 1
ATOM 1965 C C . LEU A 1 254 ? -4.852 5.008 0.238 1 95.44 254 LEU A C 1
ATOM 1967 O O . LEU A 1 254 ? -5.191 4.434 -0.798 1 95.44 254 LEU A O 1
ATOM 1971 N N . GLU A 1 255 ? -3.588 5.141 0.642 1 92.5 255 GLU A N 1
ATOM 1972 C CA . GLU A 1 255 ? -2.531 4.52 -0.15 1 92.5 255 GLU A CA 1
ATOM 1973 C C . GLU A 1 255 ? -2.678 3 -0.172 1 92.5 255 GLU A C 1
ATOM 1975 O O . GLU A 1 255 ? -2.492 2.369 -1.215 1 92.5 255 GLU A O 1
ATOM 1980 N N . ALA A 1 256 ? -2.914 2.439 0.969 1 86.62 256 ALA A N 1
ATOM 1981 C CA . ALA A 1 256 ? -3.104 0.996 1.071 1 86.62 256 ALA A CA 1
ATOM 1982 C C . ALA A 1 256 ? -4.254 0.528 0.182 1 86.62 256 ALA A C 1
ATOM 1984 O O . ALA A 1 256 ? -4.23 -0.589 -0.338 1 86.62 256 ALA A O 1
ATOM 1985 N N . LEU A 1 257 ? -5.227 1.423 -0.024 1 85.81 257 LEU A N 1
ATOM 1986 C CA . LEU A 1 257 ? -6.418 1.069 -0.786 1 85.81 257 LEU A CA 1
ATOM 1987 C C . LEU A 1 257 ? -6.254 1.434 -2.258 1 85.81 257 LEU A C 1
ATOM 1989 O O . LEU A 1 257 ? -7.156 1.206 -3.064 1 85.81 257 LEU A O 1
ATOM 1993 N N . GLY A 1 258 ? -5.176 2.025 -2.617 1 82.62 258 GLY A N 1
ATOM 1994 C CA . GLY A 1 258 ? -4.91 2.387 -4 1 82.62 258 GLY A CA 1
ATOM 1995 C C . GLY A 1 258 ? -5.648 3.635 -4.445 1 82.62 258 GLY A C 1
ATOM 1996 O O . GLY A 1 258 ? -6.012 3.764 -5.617 1 82.62 258 GLY A O 1
ATOM 1997 N N . VAL A 1 259 ? -5.938 4.508 -3.582 1 90.75 259 VAL A N 1
ATOM 1998 C CA . VAL A 1 259 ? -6.652 5.754 -3.842 1 90.75 259 VAL A CA 1
ATOM 1999 C C . VAL A 1 259 ? -5.691 6.934 -3.705 1 90.75 259 VAL A C 1
ATOM 2001 O O . VAL A 1 259 ? -4.918 7.008 -2.75 1 90.75 259 VAL A O 1
ATOM 2004 N N . TYR A 1 260 ? -5.719 7.812 -4.703 1 93 260 TYR A N 1
ATOM 2005 C CA . TYR A 1 260 ? -4.859 8.984 -4.609 1 93 260 TYR A CA 1
ATOM 2006 C C . TYR A 1 260 ? -5.422 9.992 -3.609 1 93 260 TYR A C 1
ATOM 2008 O O . TYR A 1 260 ? -6.633 10.195 -3.541 1 93 260 TYR A O 1
ATOM 2016 N N . SER A 1 261 ? -4.516 10.594 -2.828 1 97 261 SER A N 1
ATOM 2017 C CA . SER A 1 261 ? -4.988 11.539 -1.821 1 97 261 SER A CA 1
ATOM 2018 C C . SER A 1 261 ? -4.266 12.875 -1.931 1 97 261 SER A C 1
ATOM 2020 O O . SER A 1 261 ? -3.064 12.914 -2.209 1 97 261 SER A O 1
ATOM 2022 N N . THR A 1 262 ? -5.012 13.93 -1.858 1 98.19 262 THR A N 1
ATOM 2023 C CA . THR A 1 262 ? -4.52 15.281 -1.659 1 98.19 262 THR A CA 1
ATOM 2024 C C . THR A 1 262 ? -4.762 15.742 -0.224 1 98.19 262 THR A C 1
ATOM 2026 O O . THR A 1 262 ? -5.359 15.016 0.573 1 98.19 262 THR A O 1
ATOM 2029 N N . SER A 1 263 ? -4.168 16.984 0.071 1 98.5 263 SER A N 1
ATOM 2030 C CA . SER A 1 263 ? -4.117 17.297 1.494 1 98.5 263 SER A CA 1
ATOM 2031 C C . SER A 1 263 ? -4.477 18.766 1.748 1 98.5 263 SER A C 1
ATOM 2033 O O . SER A 1 263 ? -4.082 19.641 0.983 1 98.5 263 SER A O 1
ATOM 2035 N N . ALA A 1 264 ? -5.215 19 2.74 1 98.69 264 ALA A N 1
ATOM 2036 C CA . ALA A 1 264 ? -5.367 20.281 3.422 1 98.69 264 ALA A CA 1
ATOM 2037 C C . ALA A 1 264 ? -5.266 20.125 4.934 1 98.69 264 ALA A C 1
ATOM 2039 O O . ALA A 1 264 ? -6.211 19.656 5.582 1 98.69 264 ALA A O 1
ATOM 2040 N N . LEU A 1 265 ? -4.156 20.516 5.48 1 98.44 265 LEU A N 1
ATOM 2041 C CA . LEU A 1 265 ? -3.908 20.359 6.91 1 98.44 265 LEU A CA 1
ATOM 2042 C C . LEU A 1 265 ? -4.621 21.453 7.711 1 98.44 265 LEU A C 1
ATOM 2044 O O . LEU A 1 265 ? -4.562 22.625 7.355 1 98.44 265 LEU A O 1
ATOM 2048 N N . THR A 1 266 ? -5.258 21.016 8.789 1 97.38 266 THR A N 1
ATOM 2049 C CA . THR A 1 266 ? -6 21.938 9.625 1 97.38 266 THR A CA 1
ATOM 2050 C C . THR A 1 266 ? -5.172 22.359 10.836 1 97.38 266 THR A C 1
ATOM 2052 O O . THR A 1 266 ? -5.348 23.453 11.367 1 97.38 266 THR A O 1
ATOM 2055 N N . SER A 1 267 ? -4.434 21.453 11.312 1 95.62 267 SER A N 1
ATOM 2056 C CA . SER A 1 267 ? -3.58 21.656 12.477 1 95.62 267 SER A CA 1
ATOM 2057 C C . SER A 1 267 ? -2.398 20.688 12.469 1 95.62 267 SER A C 1
ATOM 2059 O O . SER A 1 267 ? -2.4 19.703 11.727 1 95.62 267 SER A O 1
ATOM 2061 N N . LEU A 1 268 ? -1.389 21.078 13.203 1 96.31 268 LEU A N 1
ATOM 2062 C CA . LEU A 1 268 ? -0.245 20.219 13.469 1 96.31 268 LEU A CA 1
ATOM 2063 C C . LEU A 1 268 ? -0.17 19.859 14.953 1 96.31 268 LEU A C 1
ATOM 2065 O O . LEU A 1 268 ? -0.245 20.734 15.812 1 96.31 268 LEU A O 1
ATOM 2069 N N . THR A 1 269 ? -0.058 18.531 15.227 1 94.12 269 THR A N 1
ATOM 2070 C CA . THR A 1 269 ? 0.115 18.125 16.609 1 94.12 269 THR A CA 1
ATOM 2071 C C . THR A 1 269 ? 1.462 17.438 16.812 1 94.12 269 THR A C 1
ATOM 2073 O O . THR A 1 269 ? 1.951 16.75 15.922 1 94.12 269 THR A O 1
ATOM 2076 N N . ALA A 1 270 ? 2.076 17.797 17.938 1 95.88 270 ALA A N 1
ATOM 2077 C CA . ALA A 1 270 ? 3.092 16.922 18.5 1 95.88 270 ALA A CA 1
ATOM 2078 C C . ALA A 1 270 ? 2.459 15.852 19.406 1 95.88 270 ALA A C 1
ATOM 2080 O O . ALA A 1 270 ? 1.95 16.156 20.484 1 95.88 270 ALA A O 1
ATOM 2081 N N . GLN A 1 271 ? 2.449 14.656 18.875 1 93.19 271 GLN A N 1
ATOM 2082 C CA . GLN A 1 271 ? 1.747 13.602 19.578 1 93.19 271 GLN A CA 1
ATOM 2083 C C . GLN A 1 271 ? 2.395 12.242 19.328 1 93.19 271 GLN A C 1
ATOM 2085 O O . GLN A 1 271 ? 3.094 12.062 18.328 1 93.19 271 GLN A O 1
ATOM 2090 N N . ASN A 1 272 ? 2.266 11.406 20.25 1 93.69 272 ASN A N 1
ATOM 2091 C CA . ASN A 1 272 ? 2.748 10.023 20.203 1 93.69 272 ASN A CA 1
ATOM 2092 C C . ASN A 1 272 ? 1.799 9.07 20.922 1 93.69 272 ASN A C 1
ATOM 2094 O O . ASN A 1 272 ? 0.624 9.391 21.109 1 93.69 272 ASN A O 1
ATOM 2098 N N . THR A 1 273 ? 2.248 7.848 21.188 1 92.31 273 THR A N 1
ATOM 2099 C CA . THR A 1 273 ? 1.342 6.836 21.734 1 92.31 273 THR A CA 1
ATOM 2100 C C . THR A 1 273 ? 1.034 7.117 23.203 1 92.31 273 THR A C 1
ATOM 2102 O O . THR A 1 273 ? 0.173 6.465 23.797 1 92.31 273 THR A O 1
ATOM 2105 N N . LYS A 1 274 ? 1.677 8.086 23.797 1 91.25 274 LYS A N 1
ATOM 2106 C CA . LYS A 1 274 ? 1.455 8.453 25.203 1 91.25 274 LYS A CA 1
ATOM 2107 C C . LYS A 1 274 ? 0.506 9.641 25.312 1 91.25 274 LYS A C 1
ATOM 2109 O O . LYS A 1 274 ? -0.029 9.914 26.391 1 91.25 274 LYS A O 1
ATOM 2114 N N . GLY A 1 275 ? 0.332 10.367 24.219 1 90.12 275 GLY A N 1
ATOM 2115 C CA . GLY A 1 275 ? -0.594 11.484 24.25 1 90.12 275 GLY A CA 1
ATOM 2116 C C . GLY A 1 275 ? -0.177 12.633 23.359 1 90.12 275 GLY A C 1
ATOM 2117 O O . GLY A 1 275 ? 0.769 12.508 22.578 1 90.12 275 GLY A O 1
ATOM 2118 N N . VAL A 1 276 ? -0.967 13.758 23.469 1 91.12 276 VAL A N 1
ATOM 2119 C CA . VAL A 1 276 ? -0.709 14.984 22.719 1 91.12 276 VAL A CA 1
ATOM 2120 C C . VAL A 1 276 ? 0.088 15.961 23.578 1 91.12 276 VAL A C 1
ATOM 2122 O O . VAL A 1 276 ? -0.313 16.281 24.703 1 91.12 276 VAL A O 1
ATOM 2125 N N . GLN A 1 277 ? 1.173 16.453 23.062 1 92.5 277 GLN A N 1
ATOM 2126 C CA . GLN A 1 277 ? 2.037 17.344 23.812 1 92.5 277 GLN A CA 1
ATOM 2127 C C . GLN A 1 277 ? 1.818 18.797 23.406 1 92.5 277 GLN A C 1
ATOM 2129 O O . GLN A 1 277 ? 1.983 19.703 24.234 1 92.5 277 GLN A O 1
ATOM 2134 N N . GLN A 1 278 ? 1.513 19.031 22.141 1 93.56 278 GLN A N 1
ATOM 2135 C CA . GLN A 1 278 ? 1.325 20.375 21.625 1 93.56 278 GLN A CA 1
ATOM 2136 C C . GLN A 1 278 ? 0.434 20.375 20.375 1 93.56 278 GLN A C 1
ATOM 2138 O O . GLN A 1 278 ? 0.366 19.375 19.656 1 93.56 278 GLN A O 1
ATOM 2143 N N . ILE A 1 279 ? -0.301 21.5 20.141 1 91.12 279 ILE A N 1
ATOM 2144 C CA . ILE A 1 279 ? -1.143 21.656 18.953 1 91.12 279 ILE A CA 1
ATOM 2145 C C . ILE A 1 279 ? -0.981 23.062 18.391 1 91.12 279 ILE A C 1
ATOM 2147 O O . ILE A 1 279 ? -0.874 24.031 19.156 1 91.12 279 ILE A O 1
ATOM 2151 N N . GLN A 1 280 ? -0.877 23.156 17.125 1 93.06 280 GLN A N 1
ATOM 2152 C CA . GLN A 1 280 ? -0.88 24.438 16.406 1 93.06 280 GLN A CA 1
ATOM 2153 C C . GLN A 1 280 ? -1.892 24.422 15.266 1 93.06 280 GLN A C 1
ATOM 2155 O O . GLN A 1 280 ? -1.853 23.531 14.406 1 93.06 280 GLN A O 1
ATOM 2160 N N . VAL A 1 281 ? -2.73 25.422 15.25 1 93.38 281 VAL A N 1
ATOM 2161 C CA . VAL A 1 281 ? -3.727 25.547 14.188 1 93.38 281 VAL A CA 1
ATOM 2162 C C . VAL A 1 281 ? -3.104 26.219 12.969 1 93.38 281 VAL A C 1
ATOM 2164 O O . VAL A 1 281 ? -2.326 27.172 13.109 1 93.38 281 VAL A O 1
ATOM 2167 N N . VAL A 1 282 ? -3.377 25.734 11.82 1 95.38 282 VAL A N 1
ATOM 2168 C CA . VAL A 1 282 ? -2.879 26.312 10.578 1 95.38 282 VAL A CA 1
ATOM 2169 C C . VAL A 1 282 ? -3.539 27.672 10.344 1 95.38 282 VAL A C 1
ATOM 2171 O O . VAL A 1 282 ? -4.734 27.844 10.602 1 95.38 282 VAL A O 1
ATOM 2174 N N . ASN A 1 283 ? -2.734 28.578 9.82 1 94.12 283 ASN A N 1
ATOM 2175 C CA . ASN A 1 283 ? -3.256 29.906 9.516 1 94.12 283 ASN A CA 1
ATOM 2176 C C . ASN A 1 283 ? -4.371 29.844 8.477 1 94.12 283 ASN A C 1
ATOM 2178 O O . ASN A 1 283 ? -4.309 29.047 7.539 1 94.12 283 ASN A O 1
ATOM 2182 N N . GLU A 1 284 ? -5.348 30.781 8.703 1 94.81 284 GLU A N 1
ATOM 2183 C CA . GLU A 1 284 ? -6.539 30.797 7.859 1 94.81 284 GLU A CA 1
ATOM 2184 C C . GLU A 1 284 ? -6.172 30.953 6.387 1 94.81 284 GLU A C 1
ATOM 2186 O O . GLU A 1 284 ? -6.699 30.25 5.527 1 94.81 284 GLU A O 1
ATOM 2191 N N . ASP A 1 285 ? -5.277 31.891 6.098 1 96.44 285 ASP A N 1
ATOM 2192 C CA . ASP A 1 285 ? -4.902 32.156 4.715 1 96.44 285 ASP A CA 1
ATOM 2193 C C . ASP A 1 285 ? -4.285 30.938 4.051 1 96.44 285 ASP A C 1
ATOM 2195 O O . ASP A 1 285 ? -4.594 30.641 2.896 1 96.44 285 ASP A O 1
ATOM 2199 N N . LEU A 1 286 ? -3.432 30.281 4.805 1 96.62 286 LEU A N 1
ATOM 2200 C CA . LEU A 1 286 ? -2.793 29.094 4.258 1 96.62 286 LEU A CA 1
ATOM 2201 C C . LEU A 1 286 ? -3.803 27.953 4.098 1 96.62 286 LEU A C 1
ATOM 2203 O O . LEU A 1 286 ? -3.73 27.188 3.135 1 96.62 286 LEU A O 1
ATOM 2207 N N . PHE A 1 287 ? -4.668 27.859 5.059 1 97.75 287 PHE A N 1
ATOM 2208 C CA . PHE A 1 287 ? -5.688 26.828 4.98 1 97.75 287 PHE A CA 1
ATOM 2209 C C . PHE A 1 287 ? -6.531 26.984 3.723 1 97.75 287 PHE A C 1
ATOM 2211 O O . PHE A 1 287 ? -6.75 26.031 2.982 1 97.75 287 PHE A O 1
ATOM 2218 N N . VAL A 1 288 ? -6.965 28.188 3.42 1 98.19 288 VAL A N 1
ATOM 2219 C CA . VAL A 1 288 ? -7.738 28.5 2.227 1 98.19 288 VAL A CA 1
ATOM 2220 C C . VAL A 1 288 ? -6.918 28.203 0.978 1 98.19 288 VAL A C 1
ATOM 2222 O O . VAL A 1 288 ? -7.422 27.594 0.025 1 98.19 288 VAL A O 1
ATOM 2225 N N . ALA A 1 289 ? -5.676 28.594 0.995 1 98.06 289 ALA A N 1
ATOM 2226 C CA . ALA A 1 289 ? -4.801 28.391 -0.157 1 98.06 289 ALA A CA 1
ATOM 2227 C C . ALA A 1 289 ? -4.617 26.906 -0.464 1 98.06 289 ALA A C 1
ATOM 2229 O O . ALA A 1 289 ? -4.551 26.516 -1.63 1 98.06 289 ALA A O 1
ATOM 2230 N N . GLN A 1 290 ? -4.465 26.078 0.594 1 98.31 290 GLN A N 1
ATOM 2231 C CA . GLN A 1 290 ? -4.348 24.641 0.39 1 98.31 290 GLN A CA 1
ATOM 2232 C C . GLN A 1 290 ? -5.555 24.094 -0.37 1 98.31 290 GLN A C 1
ATOM 2234 O O . GLN A 1 290 ? -5.398 23.359 -1.351 1 98.31 290 GLN A O 1
ATOM 2239 N N . ILE A 1 291 ? -6.723 24.453 0.108 1 98.5 291 ILE A N 1
ATOM 2240 C CA . ILE A 1 291 ? -7.961 23.953 -0.479 1 98.5 291 ILE A CA 1
ATOM 2241 C C . ILE A 1 291 ? -8.094 24.453 -1.915 1 98.5 291 ILE A C 1
ATOM 2243 O O . ILE A 1 291 ? -8.367 23.672 -2.83 1 98.5 291 ILE A O 1
ATOM 2247 N N . ASP A 1 292 ? -7.832 25.703 -2.141 1 98.19 292 ASP A N 1
ATOM 2248 C CA . ASP A 1 292 ? -7.953 26.297 -3.469 1 98.19 292 ASP A CA 1
ATOM 2249 C C . ASP A 1 292 ? -6.988 25.641 -4.453 1 98.19 292 ASP A C 1
ATOM 2251 O O . ASP A 1 292 ? -7.352 25.375 -5.602 1 98.19 292 ASP A O 1
ATOM 2255 N N . SER A 1 293 ? -5.758 25.422 -3.973 1 97.44 293 SER A N 1
ATOM 2256 C CA . SER A 1 293 ? -4.754 24.797 -4.832 1 97.44 293 SER A CA 1
ATOM 2257 C C . SER A 1 293 ? -5.215 23.422 -5.309 1 97.44 293 SER A C 1
ATOM 2259 O O . SER A 1 293 ? -4.926 23.031 -6.438 1 97.44 293 SER A O 1
ATOM 2261 N N . VAL A 1 294 ? -5.91 22.719 -4.508 1 97.88 294 VAL A N 1
ATOM 2262 C CA . VAL A 1 294 ? -6.289 21.344 -4.812 1 97.88 294 VAL A CA 1
ATOM 2263 C C . VAL A 1 294 ? -7.551 21.328 -5.672 1 97.88 294 VAL A C 1
ATOM 2265 O O . VAL A 1 294 ? -7.594 20.672 -6.715 1 97.88 294 VAL A O 1
ATOM 2268 N N . ILE A 1 295 ? -8.57 22.094 -5.336 1 96.69 295 ILE A N 1
ATOM 2269 C CA . ILE A 1 295 ? -9.867 21.984 -5.984 1 96.69 295 ILE A CA 1
ATOM 2270 C C . ILE A 1 295 ? -9.797 22.578 -7.391 1 96.69 295 ILE A C 1
ATOM 2272 O O . ILE A 1 295 ? -10.602 22.234 -8.258 1 96.69 295 ILE A O 1
ATOM 2276 N N . THR A 1 296 ? -8.82 23.422 -7.68 1 96.06 296 THR A N 1
ATOM 2277 C CA . THR A 1 296 ? -8.711 24.047 -8.992 1 96.06 296 THR A CA 1
ATOM 2278 C C . THR A 1 296 ? -7.844 23.203 -9.922 1 96.06 296 THR A C 1
ATOM 2280 O O . THR A 1 296 ? -7.762 23.484 -11.117 1 96.06 296 THR A O 1
ATOM 2283 N N . ASP A 1 297 ? -7.246 22.172 -9.414 1 96 297 ASP A N 1
ATOM 2284 C CA . ASP A 1 297 ? -6.27 21.422 -10.203 1 96 297 ASP A CA 1
ATOM 2285 C C . ASP A 1 297 ? -6.66 19.953 -10.336 1 96 297 ASP A C 1
ATOM 2287 O O . ASP A 1 297 ? -6.531 19.359 -11.406 1 96 297 ASP A O 1
ATOM 2291 N N . PHE A 1 298 ? -7.176 19.391 -9.289 1 94.88 298 PHE A N 1
ATOM 2292 C CA . PHE A 1 298 ? -7.465 17.969 -9.258 1 94.88 298 PHE A CA 1
ATOM 2293 C C . PHE A 1 298 ? -8.961 17.703 -9.406 1 94.88 298 PHE A C 1
ATOM 2295 O O . PHE A 1 298 ? -9.773 18.5 -8.93 1 94.88 298 PHE A O 1
ATOM 2302 N N . ASN A 1 299 ? -9.273 16.625 -10.102 1 92.75 299 ASN A N 1
ATOM 2303 C CA . ASN A 1 299 ? -10.641 16.109 -10.109 1 92.75 299 ASN A CA 1
ATOM 2304 C C . ASN A 1 299 ? -10.922 15.25 -8.883 1 92.75 299 ASN A C 1
ATOM 2306 O O . ASN A 1 299 ? -10.664 14.047 -8.891 1 92.75 299 ASN A O 1
ATOM 2310 N N . LEU A 1 300 ? -11.547 15.859 -7.918 1 95.62 300 LEU A N 1
ATOM 2311 C CA . LEU A 1 300 ? -11.758 15.203 -6.629 1 95.62 300 LEU A CA 1
ATOM 2312 C C . LEU A 1 300 ? -13.031 14.359 -6.648 1 95.62 300 LEU A C 1
ATOM 2314 O O . LEU A 1 300 ? -14.039 14.766 -7.234 1 95.62 300 LEU A O 1
ATOM 2318 N N . SER A 1 301 ? -12.938 13.18 -6.02 1 94.56 301 SER A N 1
ATOM 2319 C CA . SER A 1 301 ? -14.094 12.289 -5.898 1 94.56 301 SER A CA 1
ATOM 2320 C C . SER A 1 301 ? -14.82 12.508 -4.578 1 94.56 301 SER A C 1
ATOM 2322 O O . SER A 1 301 ? -16.047 12.445 -4.527 1 94.56 301 SER A O 1
ATOM 2324 N N . VAL A 1 302 ? -14.055 12.641 -3.514 1 97.69 302 VAL A N 1
ATOM 2325 C CA . VAL A 1 302 ? -14.594 12.664 -2.158 1 97.69 302 VAL A CA 1
ATOM 2326 C C . VAL A 1 302 ? -13.742 13.578 -1.277 1 97.69 302 VAL A C 1
ATOM 2328 O O . VAL A 1 302 ? -12.547 13.758 -1.532 1 97.69 302 VAL A O 1
ATOM 2331 N N . VAL A 1 303 ? -14.375 14.211 -0.269 1 98.62 303 VAL A N 1
ATOM 2332 C CA . VAL A 1 303 ? -13.688 14.93 0.798 1 98.62 303 VAL A CA 1
ATOM 2333 C C . VAL A 1 303 ? -13.797 14.148 2.104 1 98.62 303 VAL A C 1
ATOM 2335 O O . VAL A 1 303 ? -14.891 13.711 2.48 1 98.62 303 VAL A O 1
ATOM 2338 N N . LYS A 1 304 ? -12.68 13.906 2.682 1 98.75 304 LYS A N 1
ATOM 2339 C CA . LYS A 1 304 ? -12.648 13.312 4.016 1 98.75 304 LYS A CA 1
ATOM 2340 C C . LYS A 1 304 ? -12.297 14.352 5.074 1 98.75 304 LYS A C 1
ATOM 2342 O O . LYS A 1 304 ? -11.242 14.984 5.004 1 98.75 304 LYS A O 1
ATOM 2347 N N . LEU A 1 305 ? -13.164 14.547 6.07 1 98.25 305 LEU A N 1
ATOM 2348 C CA . LEU A 1 305 ? -12.938 15.492 7.156 1 98.25 305 LEU A CA 1
ATOM 2349 C C . LEU A 1 305 ? -12.57 14.758 8.445 1 98.25 305 LEU A C 1
ATOM 2351 O O . LEU A 1 305 ? -13.297 13.867 8.883 1 98.25 305 LEU A O 1
ATOM 2355 N N . GLY A 1 306 ? -11.422 15.109 8.961 1 96.69 306 GLY A N 1
ATOM 2356 C CA . GLY A 1 306 ? -11.023 14.68 10.289 1 96.69 306 GLY A CA 1
ATOM 2357 C C . GLY A 1 306 ? -11.062 15.797 11.32 1 96.69 306 GLY A C 1
ATOM 2358 O O . GLY A 1 306 ? -12.07 16.5 11.43 1 96.69 306 GLY A O 1
ATOM 2359 N N . LEU A 1 307 ? -10.031 15.992 12.07 1 94.44 307 LEU A N 1
ATOM 2360 C CA . LEU A 1 307 ? -9.953 17.031 13.086 1 94.44 307 LEU A CA 1
ATOM 2361 C C . LEU A 1 307 ? -9.953 18.422 12.453 1 94.44 307 LEU A C 1
ATOM 2363 O O . LEU A 1 307 ? -9.07 18.734 11.648 1 94.44 307 LEU A O 1
ATOM 2367 N N . VAL A 1 308 ? -10.945 19.188 12.781 1 95.06 308 VAL A N 1
ATOM 2368 C CA . VAL A 1 308 ? -11.047 20.594 12.43 1 95.06 308 VAL A CA 1
ATOM 2369 C C . VAL A 1 308 ? -11.234 21.422 13.695 1 95.06 308 VAL A C 1
ATOM 2371 O O . VAL A 1 308 ? -12.359 21.578 14.188 1 95.06 308 VAL A O 1
ATOM 2374 N N . PRO A 1 309 ? -10.266 22.109 14.086 1 92.25 309 PRO A N 1
ATOM 2375 C CA . PRO A 1 309 ? -10.25 22.656 15.453 1 92.25 309 PRO A CA 1
ATOM 2376 C C . PRO A 1 309 ? -11.023 23.953 15.578 1 92.25 309 PRO A C 1
ATOM 2378 O O . PRO A 1 309 ? -11.312 24.406 16.688 1 92.25 309 PRO A O 1
ATOM 2381 N N . THR A 1 310 ? -11.383 24.656 14.469 1 93.12 310 THR A N 1
ATOM 2382 C CA . THR A 1 310 ? -12 25.984 14.625 1 93.12 310 THR A CA 1
ATOM 2383 C C . THR A 1 310 ? -13.281 26.078 13.797 1 93.12 310 THR A C 1
ATOM 2385 O O . THR A 1 310 ? -13.391 25.453 12.734 1 93.12 310 THR A O 1
ATOM 2388 N N . ALA A 1 311 ? -14.195 26.906 14.289 1 94.12 311 ALA A N 1
ATOM 2389 C CA . ALA A 1 311 ? -15.438 27.172 13.578 1 94.12 311 ALA A CA 1
ATOM 2390 C C . ALA A 1 311 ? -15.164 27.828 12.234 1 94.12 311 ALA A C 1
ATOM 2392 O O . ALA A 1 311 ? -15.867 27.578 11.25 1 94.12 311 ALA A O 1
ATOM 2393 N N . ARG A 1 312 ? -14.195 28.656 12.195 1 95.06 312 ARG A N 1
ATOM 2394 C CA . ARG A 1 312 ? -13.844 29.359 10.969 1 95.06 312 ARG A CA 1
ATOM 2395 C C . ARG A 1 312 ? -13.414 28.391 9.875 1 95.06 312 ARG A C 1
ATOM 2397 O O . ARG A 1 312 ? -13.789 28.562 8.711 1 95.06 312 ARG A O 1
ATOM 2404 N N . GLN A 1 313 ? -12.586 27.438 10.227 1 96.19 313 GLN A N 1
ATOM 2405 C CA . GLN A 1 313 ? -12.172 26.438 9.258 1 96.19 313 GLN A CA 1
ATOM 2406 C C . GLN A 1 313 ? -13.367 25.656 8.727 1 96.19 313 GLN A C 1
ATOM 2408 O O . GLN A 1 313 ? -13.438 25.328 7.539 1 96.19 313 GLN A O 1
ATOM 2413 N N . LEU A 1 314 ? -14.305 25.359 9.625 1 96.62 314 LEU A N 1
ATOM 2414 C CA . LEU A 1 314 ? -15.508 24.656 9.203 1 96.62 314 LEU A CA 1
ATOM 2415 C C . LEU A 1 314 ? -16.328 25.5 8.234 1 96.62 314 LEU A C 1
ATOM 2417 O O . LEU A 1 314 ? -16.891 24.984 7.273 1 96.62 314 LEU A O 1
ATOM 2421 N N . GLU A 1 315 ? -16.359 26.719 8.492 1 96.5 315 GLU A N 1
ATOM 2422 C CA . GLU A 1 315 ? -17.062 27.641 7.598 1 96.5 315 GLU A CA 1
ATOM 2423 C C . GLU A 1 315 ? -16.422 27.641 6.207 1 96.5 315 GLU A C 1
ATOM 2425 O O . GLU A 1 315 ? -17.141 27.641 5.199 1 96.5 315 GLU A O 1
ATOM 2430 N N . ILE A 1 316 ? -15.141 27.719 6.156 1 97.75 316 ILE A N 1
ATOM 2431 C CA . ILE A 1 316 ? -14.406 27.703 4.898 1 97.75 316 ILE A CA 1
ATOM 2432 C C . ILE A 1 316 ? -14.68 26.406 4.148 1 97.75 316 ILE A C 1
ATOM 2434 O O . ILE A 1 316 ? -14.914 26.422 2.938 1 97.75 316 ILE A O 1
ATOM 2438 N N . ILE A 1 317 ? -14.68 25.297 4.867 1 98.12 317 ILE A N 1
ATOM 2439 C CA . ILE A 1 317 ? -14.938 23.984 4.289 1 98.12 317 ILE A CA 1
ATOM 2440 C C . ILE A 1 317 ? -16.344 23.953 3.682 1 98.12 317 ILE A C 1
ATOM 2442 O O . ILE A 1 317 ? -16.516 23.516 2.549 1 98.12 317 ILE A O 1
ATOM 2446 N N . ALA A 1 318 ? -17.312 24.422 4.406 1 97.06 318 ALA A N 1
ATOM 2447 C CA . ALA A 1 318 ? -18.688 24.438 3.945 1 97.06 318 ALA A CA 1
ATOM 2448 C C . ALA A 1 318 ? -18.844 25.281 2.68 1 97.06 318 ALA A C 1
ATOM 2450 O O . ALA A 1 318 ? -19.594 24.922 1.771 1 97.06 318 ALA A O 1
ATOM 2451 N N . GLN A 1 319 ? -18.156 26.312 2.6 1 96.44 319 GLN A N 1
ATOM 2452 C CA . GLN A 1 319 ? -18.25 27.234 1.478 1 96.44 319 GLN A CA 1
ATOM 2453 C C . GLN A 1 319 ? -17.562 26.672 0.234 1 96.44 319 GLN A C 1
ATOM 2455 O O . GLN A 1 319 ? -18.094 26.781 -0.874 1 96.44 319 GLN A O 1
ATOM 2460 N N . LYS A 1 320 ? -16.484 26.078 0.404 1 97.25 320 LYS A N 1
ATOM 2461 C CA . LYS A 1 320 ? -15.641 25.766 -0.747 1 97.25 320 LYS A CA 1
ATOM 2462 C C . LYS A 1 320 ? -15.844 24.328 -1.202 1 97.25 320 LYS A C 1
ATOM 2464 O O . LYS A 1 320 ? -15.594 23.984 -2.363 1 97.25 320 LYS A O 1
ATOM 2469 N N . LEU A 1 321 ? -16.328 23.438 -0.282 1 97 321 LEU A N 1
ATOM 2470 C CA . LEU A 1 321 ? -16.297 22.016 -0.602 1 97 321 LEU A CA 1
ATOM 2471 C C . LEU A 1 321 ? -17.688 21.422 -0.583 1 97 321 LEU A C 1
ATOM 2473 O O . LEU A 1 321 ? -17.859 20.203 -0.637 1 97 321 LEU A O 1
ATOM 2477 N N . GLU A 1 322 ? -18.719 22.203 -0.555 1 90.62 322 GLU A N 1
ATOM 2478 C CA . GLU A 1 322 ? -20.094 21.766 -0.364 1 90.62 322 GLU A CA 1
ATOM 2479 C C . GLU A 1 322 ? -20.562 20.891 -1.527 1 90.62 322 GLU A C 1
ATOM 2481 O O . GLU A 1 322 ? -21.422 20.031 -1.354 1 90.62 322 GLU A O 1
ATOM 2486 N N . ALA A 1 323 ? -20 20.984 -2.703 1 92.75 323 ALA A N 1
ATOM 2487 C CA . ALA A 1 323 ? -20.5 20.297 -3.898 1 92.75 323 ALA A CA 1
ATOM 2488 C C . ALA A 1 323 ? -19.969 18.875 -3.973 1 92.75 323 ALA A C 1
ATOM 2490 O O . ALA A 1 323 ? -20.484 18.062 -4.742 1 92.75 323 ALA A O 1
ATOM 2491 N N . LEU A 1 324 ? -19.062 18.5 -3.164 1 96.19 324 LEU A N 1
ATOM 2492 C CA . LEU A 1 324 ? -18.422 17.188 -3.234 1 96.19 324 LEU A CA 1
ATOM 2493 C C . LEU A 1 324 ? -19 16.25 -2.182 1 96.19 324 LEU A C 1
ATOM 2495 O O . LEU A 1 324 ? -19.359 16.688 -1.087 1 96.19 324 LEU A O 1
ATOM 2499 N N . PRO A 1 325 ? -19.094 14.914 -2.527 1 97.62 325 PRO A N 1
ATOM 2500 C CA . PRO A 1 325 ? -19.375 13.969 -1.448 1 97.62 325 PRO A CA 1
ATOM 2501 C C . PRO A 1 325 ? -18.422 14.109 -0.269 1 97.62 325 PRO A C 1
ATOM 2503 O O . PRO A 1 325 ? -17.219 14.328 -0.467 1 97.62 325 PRO A O 1
ATOM 2506 N N . MET A 1 326 ? -18.984 14.023 0.94 1 98.5 326 MET A N 1
ATOM 2507 C CA . MET A 1 326 ? -18.172 14.328 2.113 1 98.5 326 MET A CA 1
ATOM 2508 C C . MET A 1 326 ? -18.344 13.273 3.193 1 98.5 326 MET A C 1
ATOM 2510 O O . MET A 1 326 ? -19.484 12.945 3.561 1 98.5 326 MET A O 1
ATOM 2514 N N . VAL A 1 327 ? -17.25 12.68 3.588 1 98.81 327 VAL A N 1
ATOM 2515 C CA . VAL A 1 327 ? -17.219 11.773 4.734 1 98.81 327 VAL A CA 1
ATOM 2516 C C . VAL A 1 327 ? -16.688 12.523 5.961 1 98.81 327 VAL A C 1
ATOM 2518 O O . VAL A 1 327 ? -15.547 12.992 5.965 1 98.81 327 VAL A O 1
ATOM 2521 N N . VAL A 1 328 ? -17.484 12.578 7.023 1 98.44 328 VAL A N 1
ATOM 2522 C CA . VAL A 1 328 ? -17.141 13.414 8.172 1 98.44 328 VAL A CA 1
ATOM 2523 C C . VAL A 1 328 ? -16.906 12.539 9.398 1 98.44 328 VAL A C 1
ATOM 2525 O O . VAL A 1 328 ? -17.828 11.883 9.883 1 98.44 328 VAL A O 1
ATOM 2528 N N . ASP A 1 329 ? -15.703 12.469 9.805 1 96.88 329 ASP A N 1
ATOM 2529 C CA . ASP A 1 329 ? -15.336 11.945 11.117 1 96.88 329 ASP A CA 1
ATOM 2530 C C . ASP A 1 329 ? -15.242 13.062 12.156 1 96.88 329 ASP A C 1
ATOM 2532 O O . ASP A 1 329 ? -14.195 13.703 12.289 1 96.88 329 ASP A O 1
ATOM 2536 N N . PRO A 1 330 ? -16.281 13.305 12.891 1 92.88 330 PRO A N 1
ATOM 2537 C CA . PRO A 1 330 ? -16.312 14.461 13.789 1 92.88 330 PRO A CA 1
ATOM 2538 C C . PRO A 1 330 ? -15.406 14.281 15.008 1 92.88 330 PRO A C 1
ATOM 2540 O O . PRO A 1 330 ? -15.898 14.117 16.125 1 92.88 330 PRO A O 1
ATOM 2543 N N . VAL A 1 331 ? -14.125 14.438 14.828 1 85.38 331 VAL A N 1
ATOM 2544 C CA . VAL A 1 331 ? -13.125 14.273 15.875 1 85.38 331 VAL A CA 1
ATOM 2545 C C . VAL A 1 331 ? -13.188 15.453 16.844 1 85.38 331 VAL A C 1
ATOM 2547 O O . VAL A 1 331 ? -12.75 16.562 16.5 1 85.38 331 VAL A O 1
ATOM 2550 N N . LEU A 1 332 ? -13.734 15.234 18 1 77.38 332 LEU A N 1
ATOM 2551 C CA . LEU A 1 332 ? -13.867 16.297 19 1 77.38 332 LEU A CA 1
ATOM 2552 C C . LEU A 1 332 ? -12.828 16.125 20.109 1 77.38 332 LEU A C 1
ATOM 2554 O O . LEU A 1 332 ? -12.344 17.125 20.656 1 77.38 332 LEU A O 1
ATOM 2558 N N . VAL A 1 333 ? -12.492 14.898 20.438 1 68.31 333 VAL A N 1
ATOM 2559 C CA . VAL A 1 333 ? -11.523 14.547 21.469 1 68.31 333 VAL A CA 1
ATOM 2560 C C . VAL A 1 333 ? -10.57 13.477 20.938 1 68.31 333 VAL A C 1
ATOM 2562 O O . VAL A 1 333 ? -10.969 12.617 20.156 1 68.31 333 VAL A O 1
ATOM 2565 N N . ALA A 1 334 ? -9.289 13.664 21.328 1 63.91 334 ALA A N 1
ATOM 2566 C CA . ALA A 1 334 ? -8.344 12.617 20.953 1 63.91 334 ALA A CA 1
ATOM 2567 C C . ALA A 1 334 ? -8.633 11.32 21.703 1 63.91 334 ALA A C 1
ATOM 2569 O O . ALA A 1 334 ? -9.195 11.344 22.797 1 63.91 334 ALA A O 1
ATOM 2570 N N . THR A 1 335 ? -8.305 10.273 21.062 1 59.38 335 THR A N 1
ATOM 2571 C CA . THR A 1 335 ? -8.453 8.977 21.703 1 59.38 335 THR A CA 1
ATOM 2572 C C . THR A 1 335 ? -7.75 8.961 23.047 1 59.38 335 THR A C 1
ATOM 2574 O O . THR A 1 335 ? -8.195 8.281 23.984 1 59.38 335 THR A O 1
ATOM 2577 N N . SER A 1 336 ? -6.688 9.719 23.062 1 59.47 336 SER A N 1
ATOM 2578 C CA . SER A 1 336 ? -5.949 9.82 24.328 1 59.47 336 SER A CA 1
ATOM 2579 C C . SER A 1 336 ? -6.734 10.609 25.359 1 59.47 336 SER A C 1
ATOM 2581 O O . SER A 1 336 ? -6.387 10.609 26.547 1 59.47 336 SER A O 1
ATOM 2583 N N . GLY A 1 337 ? -7.738 11.117 24.938 1 63.38 337 GLY A N 1
ATOM 2584 C CA . GLY A 1 337 ? -8.531 11.922 25.859 1 63.38 337 GLY A CA 1
ATOM 2585 C C . GLY A 1 337 ? -8.172 13.398 25.812 1 63.38 337 GLY A C 1
ATOM 2586 O O . GLY A 1 337 ? -8.852 14.227 26.422 1 63.38 337 GLY A O 1
ATOM 2587 N N . ASP A 1 338 ? -7.219 13.727 25.031 1 69.69 338 ASP A N 1
ATOM 2588 C CA . ASP A 1 338 ? -6.762 15.109 24.969 1 69.69 338 ASP A CA 1
ATOM 2589 C C . ASP A 1 338 ? -7.715 15.969 24.125 1 69.69 338 ASP A C 1
ATOM 2591 O O . ASP A 1 338 ? -8.227 15.508 23.109 1 69.69 338 ASP A O 1
ATOM 2595 N N . ASP A 1 339 ? -7.891 17.078 24.719 1 68.56 339 ASP A N 1
ATOM 2596 C CA . ASP A 1 339 ? -8.758 18.016 24 1 68.56 339 ASP A CA 1
ATOM 2597 C C . ASP A 1 339 ? -8.039 18.609 22.797 1 68.56 339 ASP A C 1
ATOM 2599 O O . ASP A 1 339 ? -7.039 19.328 22.953 1 68.56 339 ASP A O 1
ATOM 2603 N N . LEU A 1 340 ? -8.484 18.312 21.688 1 71.69 340 LEU A N 1
ATOM 2604 C CA . LEU A 1 340 ? -7.863 18.797 20.453 1 71.69 340 LEU A CA 1
ATOM 2605 C C . LEU A 1 340 ? -8.508 20.094 20 1 71.69 340 LEU A C 1
ATOM 2607 O O . LEU A 1 340 ? -7.93 20.828 19.188 1 71.69 340 LEU A O 1
ATOM 2611 N N . VAL A 1 341 ? -9.633 20.297 20.469 1 70.69 341 VAL A N 1
ATOM 2612 C CA . VAL A 1 341 ? -10.352 21.547 20.203 1 70.69 341 VAL A CA 1
ATOM 2613 C C . VAL A 1 341 ? -10.391 22.391 21.469 1 70.69 341 VAL A C 1
ATOM 2615 O O . VAL A 1 341 ? -10.789 21.906 22.531 1 70.69 341 VAL A O 1
ATOM 2618 N N . ALA A 1 342 ? -9.75 23.5 21.406 1 66.44 342 ALA A N 1
ATOM 2619 C CA . ALA A 1 342 ? -9.719 24.344 22.594 1 66.44 342 ALA A CA 1
ATOM 2620 C C . ALA A 1 342 ? -11.117 24.547 23.172 1 66.44 342 ALA A C 1
ATOM 2622 O O . ALA A 1 342 ? -12.07 24.781 22.422 1 66.44 342 ALA A O 1
ATOM 2623 N N . GLN A 1 343 ? -11.227 24.203 24.312 1 58.16 343 GLN A N 1
ATOM 2624 C CA . GLN A 1 343 ? -12.484 24.234 25.062 1 58.16 343 GLN A CA 1
ATOM 2625 C C . GLN A 1 343 ? -13.289 25.484 24.734 1 58.16 343 GLN A C 1
ATOM 2627 O O . GLN A 1 343 ? -14.516 25.422 24.578 1 58.16 343 GLN A O 1
ATOM 2632 N N . LYS A 1 344 ? -12.57 26.516 24.578 1 60.84 344 LYS A N 1
ATOM 2633 C CA . LYS A 1 344 ? -13.25 27.797 24.344 1 60.84 344 LYS A CA 1
ATOM 2634 C C . LYS A 1 344 ? -13.992 27.781 23 1 60.84 344 LYS A C 1
ATOM 2636 O O . LYS A 1 344 ? -14.969 28.516 22.828 1 60.84 344 LYS A O 1
ATOM 2641 N N . ASN A 1 345 ? -13.664 26.875 22.172 1 77.19 345 ASN A N 1
ATOM 2642 C CA . ASN A 1 345 ? -14.219 26.891 20.828 1 77.19 345 ASN A CA 1
ATOM 2643 C C . ASN A 1 345 ? -15.094 25.672 20.562 1 77.19 345 ASN A C 1
ATOM 2645 O O . ASN A 1 345 ? -15.711 25.562 19.5 1 77.19 345 ASN A O 1
ATOM 2649 N N . ALA A 1 346 ? -15.297 24.922 21.594 1 81.06 346 ALA A N 1
ATOM 2650 C CA . ALA A 1 346 ? -15.938 23.625 21.375 1 81.06 346 ALA A CA 1
ATOM 2651 C C . ALA A 1 346 ? -17.391 23.797 20.969 1 81.06 346 ALA A C 1
ATOM 2653 O O . ALA A 1 346 ? -17.875 23.125 20.047 1 81.06 346 ALA A O 1
ATOM 2654 N N . ASP A 1 347 ? -18.031 24.719 21.625 1 86.44 347 ASP A N 1
ATOM 2655 C CA . ASP A 1 347 ? -19.438 24.938 21.344 1 86.44 347 ASP A CA 1
ATOM 2656 C C . ASP A 1 347 ? -19.641 25.516 19.938 1 86.44 347 ASP A C 1
ATOM 2658 O O . ASP A 1 347 ? -20.562 25.141 19.234 1 86.44 347 ASP A O 1
ATOM 2662 N N . ASP A 1 348 ? -18.812 26.406 19.594 1 91.12 348 ASP A N 1
ATOM 2663 C CA . ASP A 1 348 ? -18.891 27.016 18.281 1 91.12 348 ASP A CA 1
ATOM 2664 C C . ASP A 1 348 ? -18.609 26 17.188 1 91.12 348 ASP A C 1
ATOM 2666 O O . ASP A 1 348 ? -19.25 26.016 16.125 1 91.12 348 ASP A O 1
ATOM 2670 N N . VAL A 1 349 ? -17.656 25.172 17.453 1 92.44 349 VAL A N 1
ATOM 2671 C CA . VAL A 1 349 ? -17.281 24.141 16.5 1 92.44 349 VAL A CA 1
ATOM 2672 C C . VAL A 1 349 ? -18.453 23.156 16.312 1 92.44 349 VAL A C 1
ATOM 2674 O O . VAL A 1 349 ? -18.812 22.812 15.188 1 92.44 349 VAL A O 1
ATOM 2677 N N . LEU A 1 350 ? -19.031 22.812 17.422 1 92.38 350 LEU A N 1
ATOM 2678 C CA . LEU A 1 350 ? -20.156 21.875 17.359 1 92.38 350 LEU A CA 1
ATOM 2679 C C . LEU A 1 350 ? -21.328 22.484 16.609 1 92.38 350 LEU A C 1
ATOM 2681 O O . LEU A 1 350 ? -21.984 21.812 15.828 1 92.38 350 LEU A O 1
ATOM 2685 N N . ALA A 1 351 ? -21.578 23.703 16.891 1 93.81 351 ALA A N 1
ATOM 2686 C CA . ALA A 1 351 ? -22.672 24.406 16.203 1 93.81 351 ALA A CA 1
ATOM 2687 C C . ALA A 1 351 ? -22.422 24.453 14.695 1 93.81 351 ALA A C 1
ATOM 2689 O O . ALA A 1 351 ? -23.359 24.25 13.906 1 93.81 351 ALA A O 1
ATOM 2690 N N . MET A 1 352 ? -21.219 24.734 14.336 1 94.69 352 MET A N 1
ATOM 2691 C CA . MET A 1 352 ? -20.891 24.812 12.914 1 94.69 352 MET A CA 1
ATOM 2692 C C . MET A 1 352 ? -21.031 23.453 12.25 1 94.69 352 MET A C 1
ATOM 2694 O O . MET A 1 352 ? -21.453 23.359 11.094 1 94.69 352 MET A O 1
ATOM 2698 N N . TYR A 1 353 ? -20.656 22.391 12.953 1 95.56 353 TYR A N 1
ATOM 2699 C CA . TYR A 1 353 ? -20.875 21.047 12.43 1 95.56 353 TYR A CA 1
ATOM 2700 C C . TYR A 1 353 ? -22.344 20.812 12.117 1 95.56 353 TYR A C 1
ATOM 2702 O O . TYR A 1 353 ? -22.703 20.422 11.008 1 95.56 353 TYR A O 1
ATOM 2710 N N . LYS A 1 354 ? -23.172 21.141 13.078 1 95.44 354 LYS A N 1
ATOM 2711 C CA . LYS A 1 354 ? -24.609 20.859 13 1 95.44 354 LYS A CA 1
ATOM 2712 C C . LYS A 1 354 ? -25.266 21.703 11.914 1 95.44 354 LYS A C 1
ATOM 2714 O O . LYS A 1 354 ? -26.141 21.219 11.188 1 95.44 354 LYS A O 1
ATOM 2719 N N . GLU A 1 355 ? -24.797 22.891 11.766 1 96.06 355 GLU A N 1
ATOM 2720 C CA . GLU A 1 355 ? -25.516 23.844 10.938 1 96.06 355 GLU A CA 1
ATOM 2721 C C . GLU A 1 355 ? -24.969 23.891 9.516 1 96.06 355 GLU A C 1
ATOM 2723 O O . GLU A 1 355 ? -25.703 24.156 8.562 1 96.06 355 GLU A O 1
ATOM 2728 N N . ARG A 1 356 ? -23.672 23.609 9.422 1 96.56 356 ARG A N 1
ATOM 2729 C CA . ARG A 1 356 ? -23.062 23.922 8.133 1 96.56 356 ARG A CA 1
ATOM 2730 C C . ARG A 1 356 ? -22.422 22.688 7.512 1 96.56 356 ARG A C 1
ATOM 2732 O O . ARG A 1 356 ? -22.25 22.625 6.293 1 96.56 356 ARG A O 1
ATOM 2739 N N . ILE A 1 357 ? -22.031 21.734 8.281 1 97.56 357 ILE A N 1
ATOM 2740 C CA . ILE A 1 357 ? -21.266 20.609 7.738 1 97.56 357 ILE A CA 1
ATOM 2741 C C . ILE A 1 357 ? -22.188 19.406 7.566 1 97.56 357 ILE A C 1
ATOM 2743 O O . ILE A 1 357 ? -22.312 18.859 6.469 1 97.56 357 ILE A O 1
ATOM 2747 N N . PHE A 1 358 ? -22.938 19.031 8.641 1 97.75 358 PHE A N 1
ATOM 2748 C CA . PHE A 1 358 ? -23.75 17.812 8.633 1 97.75 358 PHE A CA 1
ATOM 2749 C C . PHE A 1 358 ? -24.797 17.875 7.535 1 97.75 358 PHE A C 1
ATOM 2751 O O . PHE A 1 358 ? -25.031 16.875 6.844 1 97.75 358 PHE A O 1
ATOM 2758 N N . PRO A 1 359 ? -25.422 19 7.254 1 96.94 359 PRO A N 1
ATOM 2759 C CA . PRO A 1 359 ? -26.453 19.047 6.215 1 96.94 359 PRO A CA 1
ATOM 2760 C C . PRO A 1 359 ? -25.922 18.688 4.832 1 96.94 359 PRO A C 1
ATOM 2762 O O . PRO A 1 359 ? -26.688 18.266 3.959 1 96.94 359 PRO A O 1
ATOM 2765 N N . HIS A 1 360 ? -24.609 18.812 4.637 1 96.19 360 HIS A N 1
ATOM 2766 C CA . HIS A 1 360 ? -24.031 18.562 3.32 1 96.19 360 HIS A CA 1
ATOM 2767 C C . HIS A 1 360 ? -23.219 17.281 3.309 1 96.19 360 HIS A C 1
ATOM 2769 O O . HIS A 1 360 ? -22.672 16.891 2.271 1 96.19 360 HIS A O 1
ATOM 2775 N N . ALA A 1 361 ? -23.188 16.594 4.438 1 98.06 361 ALA A N 1
ATOM 2776 C CA . ALA A 1 361 ? -22.359 15.406 4.551 1 98.06 361 ALA A CA 1
ATOM 2777 C C . ALA A 1 361 ? -23.031 14.203 3.91 1 98.06 361 ALA A C 1
ATOM 2779 O O . ALA A 1 361 ? -24.25 14.008 4.066 1 98.06 361 ALA A O 1
ATOM 2780 N N . THR A 1 362 ? -22.25 13.477 3.109 1 98.44 362 THR A N 1
ATOM 2781 C CA . THR A 1 362 ? -22.719 12.195 2.604 1 98.44 362 THR A CA 1
ATOM 2782 C C . THR A 1 362 ? -22.891 11.188 3.742 1 98.44 362 THR A C 1
ATOM 2784 O O . THR A 1 362 ? -23.906 10.492 3.824 1 98.44 362 THR A O 1
ATOM 2787 N N . ILE A 1 363 ? -21.922 11.164 4.609 1 98.69 363 ILE A N 1
ATOM 2788 C CA . ILE A 1 363 ? -21.969 10.281 5.77 1 98.69 363 ILE A CA 1
ATOM 2789 C C . ILE A 1 363 ? -21.188 10.898 6.922 1 98.69 363 ILE A C 1
ATOM 2791 O O . ILE A 1 363 ? -20.141 11.5 6.711 1 98.69 363 ILE A O 1
ATOM 2795 N N . ILE A 1 364 ? -21.703 10.812 8.164 1 98.38 364 ILE A N 1
ATOM 2796 C CA . ILE A 1 364 ? -20.969 11.141 9.375 1 98.38 364 ILE A CA 1
ATOM 2797 C C . ILE A 1 364 ? -20.719 9.875 10.195 1 98.38 364 ILE A C 1
ATOM 2799 O O . ILE A 1 364 ? -21.578 8.977 10.227 1 98.38 364 ILE A O 1
ATOM 2803 N N . THR A 1 365 ? -19.531 9.805 10.859 1 97.75 365 THR A N 1
ATOM 2804 C CA . THR A 1 365 ? -19.125 8.539 11.461 1 97.75 365 THR A CA 1
ATOM 2805 C C . THR A 1 365 ? -18.781 8.727 12.938 1 97.75 365 THR A C 1
ATOM 2807 O O . THR A 1 365 ? -17.703 8.32 13.383 1 97.75 365 THR A O 1
ATOM 2810 N N . PRO A 1 366 ? -19.672 9.164 13.75 1 94.94 366 PRO A N 1
ATOM 2811 C CA . PRO A 1 366 ? -19.375 9.367 15.172 1 94.94 366 PRO A CA 1
ATOM 2812 C C . PRO A 1 366 ? -19.266 8.055 15.945 1 94.94 366 PRO A C 1
ATOM 2814 O O . PRO A 1 366 ? -19.969 7.094 15.648 1 94.94 366 PRO A O 1
ATOM 2817 N N . ASN A 1 367 ? -18.312 8.055 16.875 1 91.06 367 ASN A N 1
ATOM 2818 C CA . ASN A 1 367 ? -18.344 7 17.875 1 91.06 367 ASN A CA 1
ATOM 2819 C C . ASN A 1 367 ? -19.359 7.305 18.984 1 91.06 367 ASN A C 1
ATOM 2821 O O . ASN A 1 367 ? -20.062 8.32 18.922 1 91.06 367 ASN A O 1
ATOM 2825 N N . LEU A 1 368 ? -19.547 6.391 19.953 1 87.31 368 LEU A N 1
ATOM 2826 C CA . LEU A 1 368 ? -20.594 6.535 20.953 1 87.31 368 LEU A CA 1
ATOM 2827 C C . LEU A 1 368 ? -20.375 7.793 21.797 1 87.31 368 LEU A C 1
ATOM 2829 O O . LEU A 1 368 ? -21.297 8.586 21.984 1 87.31 368 LEU A O 1
ATOM 2833 N N . PRO A 1 369 ? -19.125 8.055 22.234 1 85.88 369 PRO A N 1
ATOM 2834 C CA . PRO A 1 369 ? -18.906 9.305 22.984 1 85.88 369 PRO A CA 1
ATOM 2835 C C . PRO A 1 369 ? -19.188 10.547 22.141 1 85.88 369 PRO A C 1
ATOM 2837 O O . PRO A 1 369 ? -19.75 11.523 22.641 1 85.88 369 PRO A O 1
ATOM 2840 N N . GLU A 1 370 ? -18.797 10.531 20.906 1 89.25 370 GLU A N 1
ATOM 2841 C CA . GLU A 1 370 ? -19.047 11.656 20 1 89.25 370 GLU A CA 1
ATOM 2842 C C . GLU A 1 370 ? -20.531 11.844 19.734 1 89.25 370 GLU A C 1
ATOM 2844 O O . GLU A 1 370 ? -21.031 12.969 19.719 1 89.25 370 GLU A O 1
ATOM 2849 N N . ALA A 1 371 ? -21.234 10.75 19.578 1 90.5 371 ALA A N 1
ATOM 2850 C CA . ALA A 1 371 ? -22.688 10.812 19.375 1 90.5 371 ALA A CA 1
ATOM 2851 C C . ALA A 1 371 ? -23.375 11.414 20.594 1 90.5 371 ALA A C 1
ATOM 2853 O O . ALA A 1 371 ? -24.281 12.25 20.453 1 90.5 371 ALA A O 1
ATOM 2854 N N . GLN A 1 372 ? -22.891 10.953 21.719 1 88.38 372 GLN A N 1
ATOM 2855 C CA . GLN A 1 372 ? -23.438 11.484 22.953 1 88.38 372 GLN A CA 1
ATOM 2856 C C . GLN A 1 372 ? -23.219 12.984 23.062 1 88.38 372 GLN A C 1
ATOM 2858 O O . GLN A 1 372 ? -24.125 13.734 23.422 1 88.38 372 GLN A O 1
ATOM 2863 N N . HIS A 1 373 ? -22.047 13.383 22.656 1 88 373 HIS A N 1
ATOM 2864 C CA . HIS A 1 373 ? -21.688 14.797 22.734 1 88 373 HIS A CA 1
ATOM 2865 C C . HIS A 1 373 ? -22.5 15.625 21.75 1 88 373 HIS A C 1
ATOM 2867 O O . HIS A 1 373 ? -22.984 16.703 22.094 1 88 373 HIS A O 1
ATOM 2873 N N . ILE A 1 374 ? -22.688 15.203 20.594 1 90.81 374 ILE A N 1
ATOM 2874 C CA . ILE A 1 374 ? -23.391 15.938 19.547 1 90.81 374 ILE A CA 1
ATOM 2875 C C . ILE A 1 374 ? -24.875 16.047 19.891 1 90.81 374 ILE A C 1
ATOM 2877 O O . ILE A 1 374 ? -25.484 17.094 19.719 1 90.81 374 ILE A O 1
ATOM 2881 N N . LEU A 1 375 ? -25.422 14.961 20.484 1 91.25 375 LEU A N 1
ATOM 2882 C CA . LEU A 1 375 ? -26.844 14.906 20.781 1 91.25 375 LEU A CA 1
ATOM 2883 C C . LEU A 1 375 ? -27.141 15.531 22.141 1 91.25 375 LEU A C 1
ATOM 2885 O O . LEU A 1 375 ? -28.297 15.844 22.453 1 91.25 375 LEU A O 1
ATOM 2889 N N . GLY A 1 376 ? -26.078 15.719 22.891 1 85.56 376 GLY A N 1
ATOM 2890 C CA . GLY A 1 376 ? -26.297 16.203 24.25 1 85.56 376 GLY A CA 1
ATOM 2891 C C . GLY A 1 376 ? -26.953 15.188 25.156 1 85.56 376 GLY A C 1
ATOM 2892 O O . GLY A 1 376 ? -27.828 15.531 25.953 1 85.56 376 GLY A O 1
ATOM 2893 N N . ARG A 1 377 ? -26.812 13.984 24.797 1 77.75 377 ARG A N 1
ATOM 2894 C CA . ARG A 1 377 ? -27.422 12.898 25.547 1 77.75 377 ARG A CA 1
ATOM 2895 C C . ARG A 1 377 ? -26.391 12.172 26.406 1 77.75 377 ARG A C 1
ATOM 2897 O O . ARG A 1 377 ? -25.188 12.273 26.156 1 77.75 377 ARG A O 1
ATOM 2904 N N . LYS A 1 378 ? -27.062 11.57 27.547 1 73.88 378 LYS A N 1
ATOM 2905 C CA . LYS A 1 378 ? -26.188 10.812 28.453 1 73.88 378 LYS A CA 1
ATOM 2906 C C . LYS A 1 378 ? -25.641 9.57 27.75 1 73.88 378 LYS A C 1
ATOM 2908 O O . LYS A 1 378 ? -25.656 9.477 26.516 1 73.88 378 LYS A O 1
ATOM 2913 N N . GLU A 1 379 ? -25.922 8.359 28.125 1 76.69 379 GLU A N 1
ATOM 2914 C CA . GLU A 1 379 ? -25.234 7.113 27.781 1 76.69 379 GLU A CA 1
ATOM 2915 C C . GLU A 1 379 ? -25.969 6.363 26.672 1 76.69 379 GLU A C 1
ATOM 2917 O O . GLU A 1 379 ? -27.188 6.285 26.688 1 76.69 379 GLU A O 1
ATOM 2922 N N . ILE A 1 380 ? -25.359 6.125 25.547 1 77.88 380 ILE A N 1
ATOM 2923 C CA . ILE A 1 380 ? -25.859 5.281 24.469 1 77.88 380 ILE A CA 1
ATOM 2924 C C . ILE A 1 380 ? -25.328 3.859 24.625 1 77.88 380 ILE A C 1
ATOM 2926 O O . ILE A 1 380 ? -24.125 3.627 24.5 1 77.88 380 ILE A O 1
ATOM 2930 N N . THR A 1 381 ? -26.203 2.979 25.016 1 76.94 381 THR A N 1
ATOM 2931 C CA . THR A 1 381 ? -25.797 1.596 25.219 1 76.94 381 THR A CA 1
ATOM 2932 C C . THR A 1 381 ? -26.656 0.64 24.406 1 76.94 381 THR A C 1
ATOM 2934 O O . THR A 1 381 ? -27.875 0.825 24.312 1 76.94 381 THR A O 1
ATOM 2937 N N . GLY A 1 382 ? -26.031 -0.252 23.703 1 76 382 GLY A N 1
ATOM 2938 C CA . GLY A 1 382 ? -26.75 -1.287 22.969 1 76 382 GLY A CA 1
ATOM 2939 C C . GLY A 1 382 ? -27.188 -0.854 21.594 1 76 382 GLY A C 1
ATOM 2940 O O . GLY A 1 382 ? -27.109 0.329 21.25 1 76 382 GLY A O 1
ATOM 2941 N N . VAL A 1 383 ? -27.688 -1.822 20.906 1 79.31 383 VAL A N 1
ATOM 2942 C CA . VAL A 1 383 ? -27.969 -1.641 19.484 1 79.31 383 VAL A CA 1
ATOM 2943 C C . VAL A 1 383 ? -29.188 -0.741 19.328 1 79.31 383 VAL A C 1
ATOM 2945 O O . VAL A 1 383 ? -29.25 0.067 18.391 1 79.31 383 VAL A O 1
ATOM 2948 N N . TYR A 1 384 ? -30.172 -0.845 20.188 1 82.44 384 TYR A N 1
ATOM 2949 C CA . TYR A 1 384 ? -31.391 -0.054 20.062 1 82.44 384 TYR A CA 1
ATOM 2950 C C . TYR A 1 384 ? -31.094 1.428 20.281 1 82.44 384 TYR A C 1
ATOM 2952 O O . TYR A 1 384 ? -31.609 2.277 19.547 1 82.44 384 TYR A O 1
ATOM 2960 N N . GLU A 1 385 ? -30.281 1.689 21.234 1 84.25 385 GLU A N 1
ATOM 2961 C CA . GLU A 1 385 ? -29.922 3.08 21.484 1 84.25 385 GLU A CA 1
ATOM 2962 C C . GLU A 1 385 ? -29.031 3.623 20.375 1 84.25 385 GLU A C 1
ATOM 2964 O O . GLU A 1 385 ? -29.094 4.809 20.031 1 84.25 385 GLU A O 1
ATOM 2969 N N . ALA A 1 386 ? -28.188 2.75 19.859 1 87.88 386 ALA A N 1
ATOM 2970 C CA . ALA A 1 386 ? -27.359 3.158 18.734 1 87.88 386 ALA A CA 1
ATOM 2971 C C . ALA A 1 386 ? -28.203 3.525 17.516 1 87.88 386 ALA A C 1
ATOM 2973 O O . ALA A 1 386 ? -27.906 4.492 16.812 1 87.88 386 ALA A O 1
ATOM 2974 N N . ARG A 1 387 ? -29.281 2.797 17.297 1 90.5 387 ARG A N 1
ATOM 2975 C CA . ARG A 1 387 ? -30.203 3.098 16.203 1 90.5 387 ARG A CA 1
ATOM 2976 C C . ARG A 1 387 ? -30.891 4.449 16.422 1 90.5 387 ARG A C 1
ATOM 2978 O O . ARG A 1 387 ? -30.953 5.262 15.5 1 90.5 387 ARG A O 1
ATOM 2985 N N . ALA A 1 388 ? -31.297 4.594 17.625 1 90.5 388 ALA A N 1
ATOM 2986 C CA . ALA A 1 388 ? -31.984 5.848 17.953 1 90.5 388 ALA A CA 1
ATOM 2987 C C . ALA A 1 388 ? -31.031 7.035 17.797 1 90.5 388 ALA A C 1
ATOM 2989 O O . ALA A 1 388 ? -31.438 8.102 17.312 1 90.5 388 ALA A O 1
ATOM 2990 N N . ALA A 1 389 ? -29.875 6.84 18.203 1 91.81 389 ALA A N 1
ATOM 2991 C CA . ALA A 1 389 ? -28.875 7.895 18.078 1 91.81 389 ALA A CA 1
ATOM 2992 C C . ALA A 1 389 ? -28.609 8.219 16.609 1 91.81 389 ALA A C 1
ATOM 2994 O O . ALA A 1 389 ? -28.484 9.391 16.234 1 91.81 389 ALA A O 1
ATOM 2995 N N . ALA A 1 390 ? -28.516 7.215 15.789 1 94.88 390 ALA A N 1
ATOM 2996 C CA . ALA A 1 390 ? -28.266 7.406 14.367 1 94.88 390 ALA A CA 1
ATOM 2997 C C . ALA A 1 390 ? -29.391 8.211 13.719 1 94.88 390 ALA A C 1
ATOM 2999 O O . ALA A 1 390 ? -29.125 9.125 12.93 1 94.88 390 ALA A O 1
ATOM 3000 N N . GLN A 1 391 ? -30.562 7.879 14.078 1 94.25 391 GLN A N 1
ATOM 3001 C CA . GLN A 1 391 ? -31.719 8.594 13.539 1 94.25 391 GLN A CA 1
ATOM 3002 C C . GLN A 1 391 ? -31.734 10.055 14 1 94.25 391 GLN A C 1
ATOM 3004 O O . GLN A 1 391 ? -32.031 10.953 13.211 1 94.25 391 GLN A O 1
ATOM 3009 N N . ALA A 1 392 ? -31.438 10.195 15.266 1 93.69 392 ALA A N 1
ATOM 3010 C CA . ALA A 1 392 ? -31.406 11.555 15.812 1 93.69 392 ALA A CA 1
ATOM 3011 C C . ALA A 1 392 ? -30.328 12.391 15.133 1 93.69 392 ALA A C 1
ATOM 3013 O O . ALA A 1 392 ? -30.562 13.562 14.812 1 93.69 392 ALA A O 1
ATOM 3014 N N . LEU A 1 393 ? -29.203 11.82 14.922 1 95.81 393 LEU A N 1
ATOM 3015 C CA . LEU A 1 393 ? -28.094 12.523 14.273 1 95.81 393 LEU A CA 1
ATOM 3016 C C . LEU A 1 393 ? -28.438 12.859 12.828 1 95.81 393 LEU A C 1
ATOM 3018 O O . LEU A 1 393 ? -28.031 13.914 12.32 1 95.81 393 LEU A O 1
ATOM 3022 N N . ALA A 1 394 ? -29.188 12.039 12.211 1 96.56 394 ALA A N 1
ATOM 3023 C CA . ALA A 1 394 ? -29.547 12.242 10.812 1 96.56 394 ALA A CA 1
ATOM 3024 C C . ALA A 1 394 ? -30.438 13.469 10.648 1 96.56 394 ALA A C 1
ATOM 3026 O O . ALA A 1 394 ? -30.531 14.039 9.555 1 96.56 394 ALA A O 1
ATOM 3027 N N . GLN A 1 395 ? -31.047 13.852 11.68 1 95.31 395 GLN A N 1
ATOM 3028 C CA . GLN A 1 395 ? -31.938 15.008 11.633 1 95.31 395 GLN A CA 1
ATOM 3029 C C . GLN A 1 395 ? -31.141 16.297 11.375 1 95.31 395 GLN A C 1
ATOM 3031 O O . GLN A 1 395 ? -31.719 17.297 10.945 1 95.31 395 GLN A O 1
ATOM 3036 N N . TYR A 1 396 ? -29.859 16.219 11.617 1 95.88 396 TYR A N 1
ATOM 3037 C CA . TYR A 1 396 ? -29.031 17.391 11.336 1 95.88 396 TYR A CA 1
ATOM 3038 C C . TYR A 1 396 ? -28.766 17.516 9.844 1 95.88 396 TYR A C 1
ATOM 3040 O O . TYR A 1 396 ? -28.25 18.547 9.391 1 95.88 396 TYR A O 1
ATOM 3048 N N . GLY A 1 397 ? -29.016 16.422 9.031 1 96.44 397 GLY A N 1
ATOM 3049 C CA . GLY A 1 397 ? -29.094 16.672 7.598 1 96.44 397 GLY A CA 1
ATOM 3050 C C . GLY A 1 397 ? -28.234 15.727 6.785 1 96.44 397 GLY A C 1
ATOM 3051 O O . GLY A 1 397 ? -28.344 15.672 5.559 1 96.44 397 GLY A O 1
ATOM 3052 N N . SER A 1 398 ? -27.375 14.984 7.41 1 97.25 398 SER A N 1
ATOM 3053 C CA . SER A 1 398 ? -26.531 14.078 6.641 1 97.25 398 SER A CA 1
ATOM 3054 C C . SER A 1 398 ? -27.344 12.984 5.977 1 97.25 398 SER A C 1
ATOM 3056 O O . SER A 1 398 ? -28.391 12.578 6.5 1 97.25 398 SER A O 1
ATOM 3058 N N . MET A 1 399 ? -26.891 12.516 4.836 1 97.75 399 MET A N 1
ATOM 3059 C CA . MET A 1 399 ? -27.609 11.453 4.129 1 97.75 399 MET A CA 1
ATOM 3060 C C . MET A 1 399 ? -27.5 10.133 4.887 1 97.75 399 MET A C 1
ATOM 3062 O O . MET A 1 399 ? -28.484 9.398 4.988 1 97.75 399 MET A O 1
ATOM 3066 N N . TYR A 1 400 ? -26.312 9.836 5.387 1 98.5 400 TYR A N 1
ATOM 3067 C CA . TYR A 1 400 ? -26.047 8.625 6.168 1 98.5 400 TYR A CA 1
ATOM 3068 C C . TYR A 1 400 ? -25.422 8.969 7.508 1 98.5 400 TYR A C 1
ATOM 3070 O O . TYR A 1 400 ? -24.719 9.977 7.633 1 98.5 400 TYR A O 1
ATOM 3078 N N . VAL A 1 401 ? -25.688 8.141 8.516 1 98.19 401 VAL A N 1
ATOM 3079 C CA . VAL A 1 401 ? -25.031 8.211 9.812 1 98.19 401 VAL A CA 1
ATOM 3080 C C . VAL A 1 401 ? -24.531 6.82 10.219 1 98.19 401 VAL A C 1
ATOM 3082 O O . VAL A 1 401 ? -25.328 5.871 10.281 1 98.19 401 VAL A O 1
ATOM 3085 N N . LEU A 1 402 ? -23.234 6.715 10.391 1 98.25 402 LEU A N 1
ATOM 3086 C CA . LEU A 1 402 ? -22.656 5.492 10.93 1 98.25 402 LEU A CA 1
ATOM 3087 C C . LEU A 1 402 ? -22.266 5.68 12.398 1 98.25 402 LEU A C 1
ATOM 3089 O O . LEU A 1 402 ? -21.312 6.395 12.711 1 98.25 402 LEU A O 1
ATOM 3093 N N . VAL A 1 403 ? -23 5.043 13.289 1 94.25 403 VAL A N 1
ATOM 3094 C CA . VAL A 1 403 ? -22.641 5.047 14.703 1 94.25 403 VAL A CA 1
ATOM 3095 C C . VAL A 1 403 ? -21.781 3.826 15.016 1 94.25 403 VAL A C 1
ATOM 3097 O O . VAL A 1 403 ? -22.234 2.688 14.898 1 94.25 403 VAL A O 1
ATOM 3100 N N . LYS A 1 404 ? -20.578 4.066 15.469 1 92.69 404 LYS A N 1
ATOM 3101 C CA . LYS A 1 404 ? -19.594 3.021 15.719 1 92.69 404 LYS A CA 1
ATOM 3102 C C . LYS A 1 404 ? -19.719 2.484 17.141 1 92.69 404 LYS A C 1
ATOM 3104 O O . LYS A 1 404 ? -19.719 3.254 18.109 1 92.69 404 LYS A O 1
ATOM 3109 N N . GLY A 1 405 ? -19.766 1.182 17.172 1 80.62 405 GLY A N 1
ATOM 3110 C CA . GLY A 1 405 ? -20.047 0.564 18.453 1 80.62 405 GLY A CA 1
ATOM 3111 C C . GLY A 1 405 ? -18.812 0.052 19.156 1 80.62 405 GLY A C 1
ATOM 3112 O O . GLY A 1 405 ? -18.906 -0.746 20.094 1 80.62 405 GLY A O 1
ATOM 3113 N N . GLY A 1 406 ? -17.656 0.384 18.719 1 71.81 406 GLY A N 1
ATOM 3114 C CA . GLY A 1 406 ? -16.438 -0.122 19.312 1 71.81 406 GLY A CA 1
ATOM 3115 C C . GLY A 1 406 ? -16.328 0.15 20.797 1 71.81 406 GLY A C 1
ATOM 3116 O O . GLY A 1 406 ? -15.711 -0.617 21.547 1 71.81 406 GLY A O 1
ATOM 3117 N N . HIS A 1 407 ? -16.922 1.141 21.219 1 72.31 407 HIS A N 1
ATOM 3118 C CA . HIS A 1 407 ? -16.828 1.551 22.609 1 72.31 407 HIS A CA 1
ATOM 3119 C C . HIS A 1 407 ? -17.953 0.945 23.438 1 72.31 407 HIS A C 1
ATOM 3121 O O . HIS A 1 407 ? -18.016 1.143 24.656 1 72.31 407 HIS A O 1
ATOM 3127 N N . ASP A 1 408 ? -18.844 0.244 22.719 1 73.75 408 ASP A N 1
ATOM 3128 C CA . ASP A 1 408 ? -19.938 -0.41 23.438 1 73.75 408 ASP A CA 1
ATOM 3129 C C . ASP A 1 408 ? -19.438 -1.615 24.234 1 73.75 408 ASP A C 1
ATOM 3131 O O . ASP A 1 408 ? -18.984 -2.605 23.641 1 73.75 408 ASP A O 1
ATOM 3135 N N . GLN A 1 409 ? -19.484 -1.578 25.453 1 68.94 409 GLN A N 1
ATOM 3136 C CA . GLN A 1 409 ? -18.953 -2.619 26.328 1 68.94 409 GLN A CA 1
ATOM 3137 C C . GLN A 1 409 ? -20.031 -3.654 26.672 1 68.94 409 GLN A C 1
ATOM 3139 O O . GLN A 1 409 ? -19.766 -4.609 27.406 1 68.94 409 GLN A O 1
ATOM 3144 N N . SER A 1 410 ? -21.172 -3.496 26.156 1 70.75 410 SER A N 1
ATOM 3145 C CA . SER A 1 410 ? -22.266 -4.406 26.516 1 70.75 410 SER A CA 1
ATOM 3146 C C . SER A 1 410 ? -22.031 -5.789 25.922 1 70.75 410 SER A C 1
ATOM 3148 O O . SER A 1 410 ? -22.516 -6.789 26.453 1 70.75 410 SER A O 1
ATOM 3150 N N . ASP A 1 411 ? -21.328 -5.902 24.828 1 73.06 411 ASP A N 1
ATOM 3151 C CA . ASP A 1 411 ? -20.969 -7.176 24.203 1 73.06 411 ASP A CA 1
ATOM 3152 C C . ASP A 1 411 ? -19.453 -7.332 24.109 1 73.06 411 ASP A C 1
ATOM 3154 O O . ASP A 1 411 ? -18.828 -6.719 23.234 1 73.06 411 ASP A O 1
ATOM 3158 N N . PRO A 1 412 ? -18.922 -8.148 24.922 1 70.5 412 PRO A N 1
ATOM 3159 C CA . PRO A 1 412 ? -17.469 -8.266 24.953 1 70.5 412 PRO A CA 1
ATOM 3160 C C . PRO A 1 412 ? -16.906 -9.023 23.75 1 70.5 412 PRO A C 1
ATOM 3162 O O . PRO A 1 412 ? -15.703 -8.945 23.484 1 70.5 412 PRO A O 1
ATOM 3165 N N . GLU A 1 413 ? -17.766 -9.648 23.078 1 72.69 413 GLU A N 1
ATOM 3166 C CA . GLU A 1 413 ? -17.25 -10.523 22.031 1 72.69 413 GLU A CA 1
ATOM 3167 C C . GLU A 1 413 ? -17.359 -9.867 20.656 1 72.69 413 GLU A C 1
ATOM 3169 O O . GLU A 1 413 ? -16.594 -10.195 19.75 1 72.69 413 GLU A O 1
ATOM 3174 N N . ALA A 1 414 ? -18.328 -8.953 20.641 1 80.12 414 ALA A N 1
ATOM 3175 C CA . ALA A 1 414 ? -18.578 -8.43 19.297 1 80.12 414 ALA A CA 1
ATOM 3176 C C . ALA A 1 414 ? -18.734 -6.914 19.312 1 80.12 414 ALA A C 1
ATOM 3178 O O . ALA A 1 414 ? -19.172 -6.344 20.328 1 80.12 414 ALA A O 1
ATOM 3179 N N . CYS A 1 415 ? -18.266 -6.293 18.281 1 84.38 415 CYS A N 1
ATOM 3180 C CA . CYS A 1 415 ? -18.516 -4.887 17.984 1 84.38 415 CYS A CA 1
ATOM 3181 C C . CYS A 1 415 ? -19.594 -4.734 16.922 1 84.38 415 CYS A C 1
ATOM 3183 O O . CYS A 1 415 ? -19.562 -5.43 15.906 1 84.38 415 CYS A O 1
ATOM 3185 N N . ARG A 1 416 ? -20.641 -3.955 17.281 1 88.5 416 ARG A N 1
ATOM 3186 C CA . ARG A 1 416 ? -21.734 -3.738 16.328 1 88.5 416 ARG A CA 1
ATOM 3187 C C . ARG A 1 416 ? -21.797 -2.277 15.891 1 88.5 416 ARG A C 1
ATOM 3189 O O . ARG A 1 416 ? -21.922 -1.38 16.734 1 88.5 416 ARG A O 1
ATOM 3196 N N . ASP A 1 417 ? -21.641 -1.983 14.578 1 93.5 417 ASP A N 1
ATOM 3197 C CA . ASP A 1 417 ? -21.812 -0.672 13.961 1 93.5 417 ASP A CA 1
ATOM 3198 C C . ASP A 1 417 ? -23.172 -0.552 13.289 1 93.5 417 ASP A C 1
ATOM 3200 O O . ASP A 1 417 ? -23.672 -1.517 12.711 1 93.5 417 ASP A O 1
ATOM 3204 N N . VAL A 1 418 ? -23.766 0.6 13.43 1 94.19 418 VAL A N 1
ATOM 3205 C CA . VAL A 1 418 ? -25.094 0.823 12.883 1 94.19 418 VAL A CA 1
ATOM 3206 C C . VAL A 1 418 ? -25.047 1.958 11.859 1 94.19 418 VAL A C 1
ATOM 3208 O O . VAL A 1 418 ? -24.641 3.074 12.18 1 94.19 418 VAL A O 1
ATOM 3211 N N . LEU A 1 419 ? -25.453 1.64 10.641 1 97.62 419 LEU A N 1
ATOM 3212 C CA . LEU A 1 419 ? -25.578 2.623 9.57 1 97.62 419 LEU A CA 1
ATOM 3213 C C . LEU A 1 419 ? -27.047 2.938 9.289 1 97.62 419 LEU A C 1
ATOM 3215 O O . LEU A 1 419 ? -27.859 2.027 9.102 1 97.62 419 LEU A O 1
ATOM 3219 N N . TYR A 1 420 ? -27.359 4.207 9.281 1 97.38 420 TYR A N 1
ATOM 3220 C CA . TYR A 1 420 ? -28.719 4.648 8.992 1 97.38 420 TYR A CA 1
ATOM 3221 C C . TYR A 1 420 ? -28.766 5.434 7.688 1 97.38 420 TYR A C 1
ATOM 3223 O O . TYR A 1 420 ? -28 6.379 7.492 1 97.38 420 TYR A O 1
ATOM 3231 N N . ASP A 1 421 ? -29.594 4.996 6.793 1 97.62 421 ASP A N 1
ATOM 3232 C CA . ASP A 1 421 ? -29.906 5.676 5.543 1 97.62 421 ASP A CA 1
ATOM 3233 C C . ASP A 1 421 ? -31.141 6.566 5.691 1 97.62 421 ASP A C 1
ATOM 3235 O O . ASP A 1 421 ? -32.281 6.07 5.73 1 97.62 421 ASP A O 1
ATOM 3239 N N . ARG A 1 422 ? -30.906 7.805 5.727 1 96.75 422 ARG A N 1
ATOM 3240 C CA . ARG A 1 422 ? -32 8.727 6.004 1 96.75 422 ARG A CA 1
ATOM 3241 C C . ARG A 1 422 ? -33 8.727 4.867 1 96.75 422 ARG A C 1
ATOM 3243 O O . ARG A 1 422 ? -34.219 8.789 5.109 1 96.75 422 ARG A O 1
ATOM 3250 N N . GLU A 1 423 ? -32.562 8.719 3.67 1 95.5 423 GLU A N 1
ATOM 3251 C CA . GLU A 1 423 ? -33.438 8.781 2.506 1 95.5 423 GLU A CA 1
ATOM 3252 C C . GLU A 1 423 ? -34.375 7.562 2.436 1 95.5 423 GLU A C 1
ATOM 3254 O O . GLU A 1 423 ? -35.562 7.688 2.148 1 95.5 423 GLU A O 1
ATOM 3259 N N . LYS A 1 424 ? -33.812 6.391 2.721 1 95.44 424 LYS A N 1
ATOM 3260 C CA . LYS A 1 424 ? -34.594 5.152 2.621 1 95.44 424 LYS A CA 1
ATOM 3261 C C . LYS A 1 424 ? -35.188 4.762 3.975 1 95.44 424 LYS A C 1
ATOM 3263 O O . LYS A 1 424 ? -35.969 3.826 4.062 1 95.44 424 LYS A O 1
ATOM 3268 N N . ASP A 1 425 ? -34.844 5.426 4.938 1 95.25 425 ASP A N 1
ATOM 3269 C CA . ASP A 1 425 ? -35.25 5.082 6.301 1 95.25 425 ASP A CA 1
ATOM 3270 C C . ASP A 1 425 ? -34.969 3.615 6.605 1 95.25 425 ASP A C 1
ATOM 3272 O O . ASP A 1 425 ? -35.844 2.865 6.992 1 95.25 425 ASP A O 1
ATOM 3276 N N . LYS A 1 426 ? -33.688 3.291 6.418 1 96.38 426 LYS A N 1
ATOM 3277 C CA . LYS A 1 426 ? -33.25 1.906 6.559 1 96.38 426 LYS A CA 1
ATOM 3278 C C . LYS A 1 426 ? -31.969 1.818 7.387 1 96.38 426 LYS A C 1
ATOM 3280 O O . LYS A 1 426 ? -31.078 2.65 7.242 1 96.38 426 LYS A O 1
ATOM 3285 N N . PHE A 1 427 ? -31.953 0.773 8.203 1 94.75 427 PHE A N 1
ATOM 3286 C CA . PHE A 1 427 ? -30.781 0.51 9.023 1 94.75 427 PHE A CA 1
ATOM 3287 C C . PHE A 1 427 ? -29.969 -0.645 8.445 1 94.75 427 PHE A C 1
ATOM 3289 O O . PHE A 1 427 ? -30.531 -1.605 7.918 1 94.75 427 PHE A O 1
ATOM 3296 N N . TYR A 1 428 ? -28.656 -0.491 8.438 1 94.31 428 TYR A N 1
ATOM 3297 C CA . TYR A 1 428 ? -27.688 -1.559 8.203 1 94.31 428 TYR A CA 1
ATOM 3298 C C . TYR A 1 428 ? -26.844 -1.813 9.453 1 94.31 428 TYR A C 1
ATOM 3300 O O . TYR A 1 428 ? -26.453 -0.874 10.148 1 94.31 428 TYR A O 1
ATOM 3308 N N . GLU A 1 429 ? -26.688 -3.064 9.773 1 90.81 429 GLU A N 1
ATOM 3309 C CA . GLU A 1 429 ? -25.875 -3.43 10.922 1 90.81 429 GLU A CA 1
ATOM 3310 C C . GLU A 1 429 ? -24.688 -4.297 10.508 1 90.81 429 GLU A C 1
ATOM 3312 O O . GLU A 1 429 ? -24.812 -5.164 9.641 1 90.81 429 GLU A O 1
ATOM 3317 N N . PHE A 1 430 ? -23.547 -3.926 11.07 1 90.75 430 PHE A N 1
ATOM 3318 C CA . PHE A 1 430 ? -22.312 -4.648 10.789 1 90.75 430 PHE A CA 1
ATOM 3319 C C . PHE A 1 430 ? -21.688 -5.18 12.078 1 90.75 430 PHE A C 1
ATOM 3321 O O . PHE A 1 430 ? -21.453 -4.422 13.023 1 90.75 430 PHE A O 1
ATOM 3328 N N . THR A 1 431 ? -21.469 -6.469 12.094 1 85.06 431 THR A N 1
ATOM 3329 C CA . THR A 1 431 ? -20.906 -7.086 13.289 1 85.06 431 THR A CA 1
ATOM 3330 C C . THR A 1 431 ? -19.5 -7.617 13.008 1 85.06 431 THR A C 1
ATOM 3332 O O . THR A 1 431 ? -19.266 -8.258 11.977 1 85.06 431 THR A O 1
ATOM 3335 N N . SER A 1 432 ? -18.562 -7.223 13.875 1 79.06 432 SER A N 1
ATOM 3336 C CA . SER A 1 432 ? -17.203 -7.727 13.82 1 79.06 432 SER A CA 1
ATOM 3337 C C . SER A 1 432 ? -16.766 -8.297 15.172 1 79.06 432 SER A C 1
ATOM 3339 O O . SER A 1 432 ? -17.266 -7.883 16.219 1 79.06 432 SER A O 1
ATOM 3341 N N . LYS A 1 433 ? -15.906 -9.281 15.117 1 76.81 433 LYS A N 1
ATOM 3342 C CA . LYS A 1 433 ? -15.352 -9.805 16.359 1 76.81 433 LYS A CA 1
ATOM 3343 C C . LYS A 1 433 ? -14.469 -8.766 17.047 1 76.81 433 LYS A C 1
ATOM 3345 O O . LYS A 1 433 ? -13.703 -8.062 16.391 1 76.81 433 LYS A O 1
ATOM 3350 N N . ARG A 1 434 ? -14.672 -8.664 18.281 1 80.62 434 ARG A N 1
ATOM 3351 C CA . ARG A 1 434 ? -13.82 -7.762 19.047 1 80.62 434 ARG A CA 1
ATOM 3352 C C . ARG A 1 434 ? -12.43 -8.352 19.25 1 80.62 434 ARG A C 1
ATOM 3354 O O . ARG A 1 434 ? -12.297 -9.547 19.547 1 80.62 434 ARG A O 1
ATOM 3361 N N . ILE A 1 435 ? -11.445 -7.59 19 1 74.88 435 ILE A N 1
ATOM 3362 C CA . ILE A 1 435 ? -10.055 -8.016 19.156 1 74.88 435 ILE A CA 1
ATOM 3363 C C . ILE A 1 435 ? -9.445 -7.336 20.375 1 74.88 435 ILE A C 1
ATOM 3365 O O . ILE A 1 435 ? -9.477 -6.109 20.5 1 74.88 435 ILE A O 1
ATOM 3369 N N . ALA A 1 436 ? -8.922 -8.133 21.266 1 76.38 436 ALA A N 1
ATOM 3370 C CA . ALA A 1 436 ? -8.25 -7.582 22.438 1 76.38 436 ALA A CA 1
ATOM 3371 C C . ALA A 1 436 ? -6.844 -7.102 22.094 1 76.38 436 ALA A C 1
ATOM 3373 O O . ALA A 1 436 ? -5.918 -7.906 21.984 1 76.38 436 ALA A O 1
ATOM 3374 N N . THR A 1 437 ? -6.711 -5.836 21.922 1 80.56 437 THR A N 1
ATOM 3375 C CA . THR A 1 437 ? -5.418 -5.25 21.562 1 80.56 437 THR A CA 1
ATOM 3376 C C . THR A 1 437 ? -5.363 -3.781 21.969 1 80.56 437 THR A C 1
ATOM 3378 O O . THR A 1 437 ? -6.402 -3.154 22.203 1 80.56 437 THR A O 1
ATOM 3381 N N . ILE A 1 438 ? -4.18 -3.309 22.109 1 84.62 438 ILE A N 1
ATOM 3382 C CA . ILE A 1 438 ? -4.008 -1.897 22.453 1 84.62 438 ILE A CA 1
ATOM 3383 C C . ILE A 1 438 ? -3.596 -1.121 21.203 1 84.62 438 ILE A C 1
ATOM 3385 O O . ILE A 1 438 ? -3.426 0.099 21.25 1 84.62 438 ILE A O 1
ATOM 3389 N N . ASN A 1 439 ? -3.414 -1.856 20.125 1 87.12 439 ASN A N 1
ATOM 3390 C CA . ASN A 1 439 ? -3.111 -1.215 18.844 1 87.12 439 ASN A CA 1
ATOM 3391 C C . ASN A 1 439 ? -4.375 -0.697 18.172 1 87.12 439 ASN A C 1
ATOM 3393 O O . ASN A 1 439 ? -4.836 -1.274 17.188 1 87.12 439 ASN A O 1
ATOM 3397 N N . THR A 1 440 ? -4.887 0.424 18.688 1 87.19 440 THR A N 1
ATOM 3398 C CA . THR A 1 440 ? -6.16 0.923 18.188 1 87.19 440 THR A CA 1
ATOM 3399 C C . THR A 1 440 ? -6.086 2.422 17.922 1 87.19 440 THR A C 1
ATOM 3401 O O . THR A 1 440 ? -7.082 3.043 17.547 1 87.19 440 THR A O 1
ATOM 3404 N N . HIS A 1 441 ? -4.867 3.008 18.062 1 89.62 441 HIS A N 1
ATOM 3405 C CA . HIS A 1 441 ? -4.695 4.43 17.797 1 89.62 441 HIS A CA 1
ATOM 3406 C C . HIS A 1 441 ? -4.973 4.746 16.328 1 89.62 441 HIS A C 1
ATOM 3408 O O . HIS A 1 441 ? -4.359 4.16 15.43 1 89.62 441 HIS A O 1
ATOM 3414 N N . GLY A 1 442 ? -5.949 5.605 16.078 1 92.12 442 GLY A N 1
ATOM 3415 C CA . GLY A 1 442 ? -6.238 6.039 14.711 1 92.12 442 GLY A CA 1
ATOM 3416 C C . GLY A 1 442 ? -7.305 5.199 14.039 1 92.12 442 GLY A C 1
ATOM 3417 O O . GLY A 1 442 ? -7.562 5.359 12.844 1 92.12 442 GLY A O 1
ATOM 3418 N N . THR A 1 443 ? -7.977 4.305 14.789 1 92.31 443 THR A N 1
ATOM 3419 C CA . THR A 1 443 ? -8.977 3.418 14.203 1 92.31 443 THR A CA 1
ATOM 3420 C C . THR A 1 443 ? -10.109 4.223 13.57 1 92.31 443 THR A C 1
ATOM 3422 O O . THR A 1 443 ? -10.578 3.889 12.477 1 92.31 443 THR A O 1
ATOM 3425 N N . GLY A 1 444 ? -10.555 5.301 14.219 1 93.69 444 GLY A N 1
ATOM 3426 C CA . GLY A 1 444 ? -11.602 6.148 13.664 1 93.69 444 GLY A CA 1
ATOM 3427 C C . GLY A 1 444 ? -11.18 6.852 12.391 1 93.69 444 GLY A C 1
ATOM 3428 O O . GLY A 1 444 ? -11.938 6.871 11.414 1 93.69 444 GLY A O 1
ATOM 3429 N N . CYS A 1 445 ? -9.977 7.457 12.391 1 95.94 445 CYS A N 1
ATOM 3430 C CA . CYS A 1 445 ? -9.438 8.109 11.203 1 95.94 445 CYS A CA 1
ATOM 3431 C C . CYS A 1 445 ? -9.305 7.121 10.055 1 95.94 445 CYS A C 1
ATOM 3433 O O . CYS A 1 445 ? -9.617 7.449 8.906 1 95.94 445 CYS A O 1
ATOM 3435 N N . THR A 1 446 ? -8.852 5.941 10.359 1 97 446 THR A N 1
ATOM 3436 C CA . THR A 1 446 ? -8.656 4.898 9.359 1 97 446 THR A CA 1
ATOM 3437 C C . THR A 1 446 ? -9.984 4.469 8.75 1 97 446 THR A C 1
ATOM 3439 O O . THR A 1 446 ? -10.102 4.312 7.535 1 97 446 THR A O 1
ATOM 3442 N N . LEU A 1 447 ? -10.977 4.293 9.609 1 97.19 447 LEU A N 1
ATOM 3443 C CA . LEU A 1 447 ? -12.281 3.865 9.125 1 97.19 447 LEU A CA 1
ATOM 3444 C C . LEU A 1 447 ? -12.898 4.918 8.203 1 97.19 447 LEU A C 1
ATOM 3446 O O . LEU A 1 447 ? -13.367 4.594 7.113 1 97.19 447 LEU A O 1
ATOM 3450 N N . ALA A 1 448 ? -12.914 6.137 8.641 1 98.31 448 ALA A N 1
ATOM 3451 C CA . ALA A 1 448 ? -13.477 7.219 7.836 1 98.31 448 ALA A CA 1
ATOM 3452 C C . ALA A 1 448 ? -12.734 7.348 6.508 1 98.31 448 ALA A C 1
ATOM 3454 O O . ALA A 1 448 ? -13.352 7.57 5.465 1 98.31 448 ALA A O 1
ATOM 3455 N N . SER A 1 449 ? -11.43 7.238 6.562 1 98.5 449 SER A N 1
ATOM 3456 C CA . SER A 1 449 ? -10.633 7.324 5.344 1 98.5 449 SER A CA 1
ATOM 3457 C C . SER A 1 449 ? -10.906 6.137 4.426 1 98.5 449 SER A C 1
ATOM 3459 O O . SER A 1 449 ? -10.969 6.293 3.203 1 98.5 449 SER A O 1
ATOM 3461 N N . ALA A 1 450 ? -11.008 4.938 4.996 1 97.38 450 ALA A N 1
ATOM 3462 C CA . ALA A 1 450 ? -11.328 3.764 4.188 1 97.38 450 ALA A CA 1
ATOM 3463 C C . ALA A 1 450 ? -12.688 3.922 3.51 1 97.38 450 ALA A C 1
ATOM 3465 O O . ALA A 1 450 ? -12.836 3.611 2.326 1 97.38 450 ALA A O 1
ATOM 3466 N N . ILE A 1 451 ? -13.688 4.418 4.234 1 98.38 451 ILE A N 1
ATOM 3467 C CA . ILE A 1 451 ? -15 4.68 3.654 1 98.38 451 ILE A CA 1
ATOM 3468 C C . ILE A 1 451 ? -14.867 5.652 2.488 1 98.38 451 ILE A C 1
ATOM 3470 O O . ILE A 1 451 ? -15.414 5.418 1.406 1 98.38 451 ILE A O 1
ATOM 3474 N N . SER A 1 452 ? -14.109 6.711 2.705 1 98.44 452 SER A N 1
ATOM 3475 C CA . SER A 1 452 ? -13.875 7.703 1.658 1 98.44 452 SER A CA 1
ATOM 3476 C C . SER A 1 452 ? -13.234 7.066 0.429 1 98.44 452 SER A C 1
ATOM 3478 O O . SER A 1 452 ? -13.602 7.383 -0.704 1 98.44 452 SER A O 1
ATOM 3480 N N . GLY A 1 453 ? -12.258 6.211 0.675 1 95.69 453 GLY A N 1
ATOM 3481 C CA . GLY A 1 453 ? -11.586 5.531 -0.425 1 95.69 453 GLY A CA 1
ATOM 3482 C C . GLY A 1 453 ? -12.523 4.66 -1.243 1 95.69 453 GLY A C 1
ATOM 3483 O O . GLY A 1 453 ? -12.523 4.723 -2.475 1 95.69 453 GLY A O 1
ATOM 3484 N N . PHE A 1 454 ? -13.32 3.902 -0.559 1 91 454 PHE A N 1
ATOM 3485 C CA . PHE A 1 454 ? -14.219 2.994 -1.262 1 91 454 PHE A CA 1
ATOM 3486 C C . PHE A 1 454 ? -15.312 3.771 -1.995 1 91 454 PHE A C 1
ATOM 3488 O O . PHE A 1 454 ? -15.727 3.385 -3.09 1 91 454 PHE A O 1
ATOM 3495 N N . ILE A 1 455 ? -15.805 4.918 -1.434 1 94.81 455 ILE A N 1
ATOM 3496 C CA . ILE A 1 455 ? -16.75 5.77 -2.146 1 94.81 455 ILE A CA 1
ATOM 3497 C C . ILE A 1 455 ? -16.078 6.355 -3.389 1 94.81 455 ILE A C 1
ATOM 3499 O O . ILE A 1 455 ? -16.672 6.371 -4.469 1 94.81 455 ILE A O 1
ATOM 3503 N N . ALA A 1 456 ? -14.859 6.777 -3.219 1 92.88 456 ALA A N 1
ATOM 3504 C CA . ALA A 1 456 ? -14.117 7.336 -4.344 1 92.88 456 ALA A CA 1
ATOM 3505 C C . ALA A 1 456 ? -13.961 6.309 -5.461 1 92.88 456 ALA A C 1
ATOM 3507 O O . ALA A 1 456 ? -13.938 6.664 -6.641 1 92.88 456 ALA A O 1
ATOM 3508 N N . ARG A 1 457 ? -13.859 5.102 -5.047 1 85.69 457 ARG A N 1
ATOM 3509 C CA . ARG A 1 457 ? -13.688 4.012 -6.004 1 85.69 457 ARG A CA 1
ATOM 3510 C C . ARG A 1 457 ? -15.023 3.639 -6.648 1 85.69 457 ARG A C 1
ATOM 3512 O O . ARG A 1 457 ? -15.07 2.758 -7.508 1 85.69 457 ARG A O 1
ATOM 3519 N N . GLY A 1 458 ? -16.109 4.172 -6.133 1 84.56 458 GLY A N 1
ATOM 3520 C CA . GLY A 1 458 ? -17.375 4.008 -6.828 1 84.56 458 GLY A CA 1
ATOM 3521 C C . GLY A 1 458 ? -18.359 3.127 -6.082 1 84.56 458 GLY A C 1
ATOM 3522 O O . GLY A 1 458 ? -19.453 2.855 -6.57 1 84.56 458 GLY A O 1
ATOM 3523 N N . TYR A 1 459 ? -18.109 2.768 -4.871 1 85.38 459 TYR A N 1
ATOM 3524 C CA . TYR A 1 459 ? -19.031 1.936 -4.09 1 85.38 459 TYR A CA 1
ATOM 3525 C C . TYR A 1 459 ? -20.156 2.771 -3.49 1 85.38 459 TYR A C 1
ATOM 3527 O O . TYR A 1 459 ? -19.969 3.955 -3.199 1 85.38 459 TYR A O 1
ATOM 3535 N N . SER A 1 460 ? -21.297 2.107 -3.35 1 91.44 460 SER A N 1
ATOM 3536 C CA . SER A 1 460 ? -22.359 2.752 -2.582 1 91.44 460 SER A CA 1
ATOM 3537 C C . SER A 1 460 ? -21.953 2.943 -1.126 1 91.44 460 SER A C 1
ATOM 3539 O O . SER A 1 460 ? -21.031 2.287 -0.645 1 91.44 460 SER A O 1
ATOM 3541 N N . VAL A 1 461 ? -22.656 3.789 -0.464 1 96.62 461 VAL A N 1
ATOM 3542 C CA . VAL A 1 461 ? -22.266 4.113 0.904 1 96.62 461 VAL A CA 1
ATOM 3543 C C . VAL A 1 461 ? -22.375 2.863 1.778 1 96.62 461 VAL A C 1
ATOM 3545 O O . VAL A 1 461 ? -21.438 2.535 2.51 1 96.62 461 VAL A O 1
ATOM 3548 N N . PRO A 1 462 ? -23.469 2.061 1.71 1 95.19 462 PRO A N 1
ATOM 3549 C CA . PRO A 1 462 ? -23.516 0.85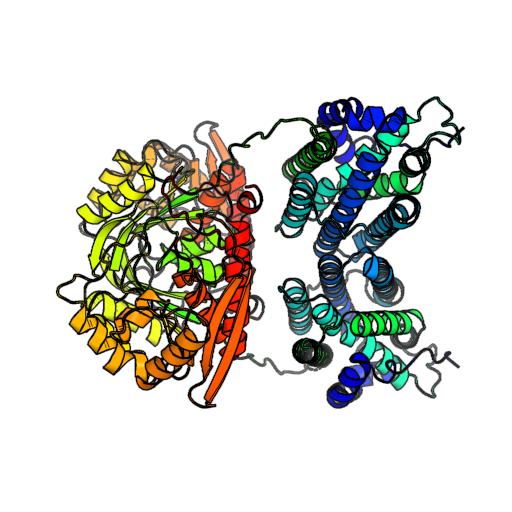3 2.537 1 95.19 462 PRO A CA 1
ATOM 3550 C C . PRO A 1 462 ? -22.406 -0.136 2.201 1 95.19 462 PRO A C 1
ATOM 3552 O O . PRO A 1 462 ? -21.781 -0.706 3.105 1 95.19 462 PRO A O 1
ATOM 3555 N N . ASP A 1 463 ? -22.109 -0.301 0.944 1 89.06 463 ASP A N 1
ATOM 3556 C CA . ASP A 1 463 ? -21.016 -1.19 0.534 1 89.06 463 ASP A CA 1
ATOM 3557 C C . ASP A 1 463 ? -19.672 -0.657 0.994 1 89.06 463 ASP A C 1
ATOM 3559 O O . ASP A 1 463 ? -18.812 -1.425 1.427 1 89.06 463 ASP A O 1
ATOM 3563 N N . ALA A 1 464 ? -19.453 0.634 0.818 1 94.38 464 ALA A N 1
ATOM 3564 C CA . ALA A 1 464 ? -18.203 1.272 1.243 1 94.38 464 ALA A CA 1
ATOM 3565 C C . ALA A 1 464 ? -17.969 1.075 2.738 1 94.38 464 ALA A C 1
ATOM 3567 O O . ALA A 1 464 ? -16.859 0.78 3.162 1 94.38 464 ALA A O 1
ATOM 3568 N N . VAL A 1 465 ? -19.016 1.203 3.521 1 97.12 465 VAL A N 1
ATOM 3569 C CA . VAL A 1 465 ? -18.938 1.054 4.973 1 97.12 465 VAL A CA 1
ATOM 3570 C C . VAL A 1 465 ? -18.578 -0.39 5.32 1 97.12 465 VAL A C 1
ATOM 3572 O O . VAL A 1 465 ? -17.703 -0.637 6.16 1 97.12 465 VAL A O 1
ATOM 3575 N N . GLU A 1 466 ? -19.219 -1.307 4.715 1 91.44 466 GLU A N 1
ATOM 3576 C CA . GLU A 1 466 ? -18.953 -2.719 4.977 1 91.44 466 GLU A CA 1
ATOM 3577 C C . GLU A 1 466 ? -17.5 -3.072 4.656 1 91.44 466 GLU A C 1
ATOM 3579 O O . GLU A 1 466 ? -16.828 -3.717 5.457 1 91.44 466 GLU A O 1
ATOM 3584 N N . ARG A 1 467 ? -17.062 -2.629 3.553 1 87.31 467 ARG A N 1
ATOM 3585 C CA . ARG A 1 467 ? -15.695 -2.91 3.125 1 87.31 467 ARG A CA 1
ATOM 3586 C C . ARG A 1 467 ? -14.688 -2.215 4.031 1 87.31 467 ARG A C 1
ATOM 3588 O O . ARG A 1 467 ? -13.641 -2.779 4.348 1 87.31 467 ARG A O 1
ATOM 3595 N N . ALA A 1 468 ? -15 -1.016 4.387 1 95.88 468 ALA A N 1
ATOM 3596 C CA . ALA A 1 468 ? -14.125 -0.256 5.27 1 95.88 468 ALA A CA 1
ATOM 3597 C C . ALA A 1 468 ? -14 -0.933 6.633 1 95.88 468 ALA A C 1
ATOM 3599 O O . ALA A 1 468 ? -12.906 -1.011 7.195 1 95.88 468 ALA A O 1
ATOM 3600 N N . ILE A 1 469 ? -15.125 -1.4 7.129 1 92.56 469 ILE A N 1
ATOM 3601 C CA . ILE A 1 469 ? -15.109 -2.111 8.406 1 92.56 469 ILE A CA 1
ATOM 3602 C C . ILE A 1 469 ? -14.258 -3.371 8.281 1 92.56 469 ILE A C 1
ATOM 3604 O O . ILE A 1 469 ? -13.461 -3.682 9.172 1 92.56 469 ILE A O 1
ATOM 3608 N N . GLY A 1 470 ? -14.398 -4.086 7.219 1 86.12 470 GLY A N 1
ATOM 3609 C CA . GLY A 1 470 ? -13.547 -5.238 6.965 1 86.12 470 GLY A CA 1
ATOM 3610 C C . GLY A 1 470 ? -12.07 -4.898 6.918 1 86.12 470 GLY A C 1
ATOM 3611 O O . GLY A 1 470 ? -11.25 -5.59 7.516 1 86.12 470 GLY A O 1
ATOM 3612 N N . TYR A 1 471 ? -11.695 -3.877 6.211 1 87.5 471 TYR A N 1
ATOM 3613 C CA . TYR A 1 471 ? -10.32 -3.416 6.105 1 87.5 471 TYR A CA 1
ATOM 3614 C C . TYR A 1 471 ? -9.742 -3.09 7.48 1 87.5 471 TYR A C 1
ATOM 3616 O O . TYR A 1 471 ? -8.625 -3.502 7.805 1 87.5 471 TYR A O 1
ATOM 3624 N N . VAL A 1 472 ? -10.508 -2.277 8.258 1 92.44 472 VAL A N 1
ATOM 3625 C CA . VAL A 1 472 ? -10.047 -1.861 9.578 1 92.44 472 VAL A CA 1
ATOM 3626 C C . VAL A 1 472 ? -9.867 -3.086 10.469 1 92.44 472 VAL A C 1
ATOM 3628 O O . VAL A 1 472 ? -8.891 -3.17 11.227 1 92.44 472 VAL A O 1
ATOM 3631 N N . HIS A 1 473 ? -10.805 -3.98 10.375 1 82.56 473 HIS A N 1
ATOM 3632 C CA . HIS A 1 473 ? -10.68 -5.207 11.148 1 82.56 473 HIS A CA 1
ATOM 3633 C C . HIS A 1 473 ? -9.383 -5.938 10.828 1 82.56 473 HIS A C 1
ATOM 3635 O O . HIS A 1 473 ? -8.664 -6.367 11.727 1 82.56 473 HIS A O 1
ATOM 3641 N N . GLU A 1 474 ? -9.086 -6.062 9.617 1 78.5 474 GLU A N 1
ATOM 3642 C CA . GLU A 1 474 ? -7.855 -6.727 9.195 1 78.5 474 GLU A CA 1
ATOM 3643 C C . GLU A 1 474 ? -6.621 -5.949 9.656 1 78.5 474 GLU A C 1
ATOM 3645 O O . GLU A 1 474 ? -5.605 -6.543 10.023 1 78.5 474 GLU A O 1
ATOM 3650 N N . ALA A 1 475 ? -6.68 -4.668 9.531 1 86.06 475 ALA A N 1
ATOM 3651 C CA . ALA A 1 475 ? -5.574 -3.83 9.984 1 86.06 475 ALA A CA 1
ATOM 3652 C C . ALA A 1 475 ? -5.32 -4.016 11.484 1 86.06 475 ALA A C 1
ATOM 3654 O O . ALA A 1 475 ? -4.172 -4.043 11.922 1 86.06 475 ALA A O 1
ATOM 3655 N N . ILE A 1 476 ? -6.422 -4.113 12.281 1 83.56 476 ILE A N 1
ATOM 3656 C CA . ILE A 1 476 ? -6.293 -4.324 13.719 1 83.56 476 ILE A CA 1
ATOM 3657 C C . ILE A 1 476 ? -5.66 -5.688 13.984 1 83.56 476 ILE A C 1
ATOM 3659 O O . ILE A 1 476 ? -4.738 -5.801 14.797 1 83.56 476 ILE A O 1
ATOM 3663 N N . VAL A 1 477 ? -6.129 -6.684 13.297 1 74.12 477 VAL A N 1
ATOM 3664 C CA . VAL A 1 477 ? -5.59 -8.031 13.461 1 74.12 477 VAL A CA 1
ATOM 3665 C C . VAL A 1 477 ? -4.098 -8.031 13.141 1 74.12 477 VAL A C 1
ATOM 3667 O O . VAL A 1 477 ? -3.297 -8.594 13.891 1 74.12 477 VAL A O 1
ATOM 3670 N N . ARG A 1 478 ? -3.723 -7.344 12.07 1 71 478 ARG A N 1
ATOM 3671 C CA . ARG A 1 478 ? -2.332 -7.277 11.633 1 71 478 ARG A CA 1
ATOM 3672 C C . ARG A 1 478 ? -1.479 -6.5 12.633 1 71 478 ARG A C 1
ATOM 3674 O O . ARG A 1 478 ? -0.279 -6.75 12.758 1 71 478 ARG A O 1
ATOM 3681 N N . SER A 1 479 ? -2.109 -5.641 13.406 1 81.56 479 SER A N 1
ATOM 3682 C CA . SER A 1 479 ? -1.389 -4.738 14.297 1 81.56 479 SER A CA 1
ATOM 3683 C C . SER A 1 479 ? -1.227 -5.344 15.688 1 81.56 479 SER A C 1
ATOM 3685 O O . SER A 1 479 ? -0.46 -4.832 16.5 1 81.56 479 SER A O 1
ATOM 3687 N N . CYS A 1 480 ? -1.921 -6.469 15.93 1 73.38 480 CYS A N 1
ATOM 3688 C CA . CYS A 1 480 ? -1.928 -7.047 17.266 1 73.38 480 CYS A CA 1
ATOM 3689 C C . CYS A 1 480 ? -0.516 -7.414 17.719 1 73.38 480 CYS A C 1
ATOM 3691 O O . CYS A 1 480 ? 0.184 -8.156 17.016 1 73.38 480 CYS A O 1
ATOM 3693 N N . GLY A 1 481 ? -0.127 -6.805 18.797 1 72 481 GLY A N 1
ATOM 3694 C CA . GLY A 1 481 ? 1.15 -7.168 19.391 1 72 481 GLY A CA 1
ATOM 3695 C C . GLY A 1 481 ? 2.328 -6.453 18.766 1 72 481 GLY A C 1
ATOM 3696 O O . GLY A 1 481 ? 3.467 -6.605 19.203 1 72 481 GLY A O 1
ATOM 3697 N N . VAL A 1 482 ? 2.129 -5.68 17.766 1 77.44 482 VAL A N 1
ATOM 3698 C CA . VAL A 1 482 ? 3.221 -4.949 17.125 1 77.44 482 VAL A CA 1
ATOM 3699 C C . VAL A 1 482 ? 3.689 -3.82 18.031 1 77.44 482 VAL A C 1
ATOM 3701 O O . VAL A 1 482 ? 2.891 -2.977 18.453 1 77.44 482 VAL A O 1
ATOM 3704 N N . PRO A 1 483 ? 4.91 -3.807 18.359 1 82.44 483 PRO A N 1
ATOM 3705 C CA . PRO A 1 483 ? 5.414 -2.838 19.344 1 82.44 483 PRO A CA 1
ATOM 3706 C C . PRO A 1 483 ? 5.75 -1.487 18.703 1 82.44 483 PRO A C 1
ATOM 3708 O O . PRO A 1 483 ? 6.91 -1.072 18.703 1 82.44 483 PRO A O 1
ATOM 3711 N N . LEU A 1 484 ? 4.777 -0.785 18.328 1 87.38 484 LEU A N 1
ATOM 3712 C CA . LEU A 1 484 ? 4.934 0.568 17.797 1 87.38 484 LEU A CA 1
ATOM 3713 C C . LEU A 1 484 ? 4.648 1.604 18.891 1 87.38 484 LEU A C 1
ATOM 3715 O O . LEU A 1 484 ? 3.49 1.911 19.172 1 87.38 484 LEU A O 1
ATOM 3719 N N . GLY A 1 485 ? 5.762 2.178 19.375 1 89.5 485 GLY A N 1
ATOM 3720 C CA . GLY A 1 485 ? 5.617 3.127 20.469 1 89.5 485 GLY A CA 1
ATOM 3721 C C . GLY A 1 485 ? 5.562 2.463 21.828 1 89.5 485 GLY A C 1
ATOM 3722 O O . GLY A 1 485 ? 5.547 1.234 21.922 1 89.5 485 GLY A O 1
ATOM 3723 N N . GLN A 1 486 ? 5.543 3.24 22.859 1 88.88 486 GLN A N 1
ATOM 3724 C CA . GLN A 1 486 ? 5.621 2.734 24.219 1 88.88 486 GLN A CA 1
ATOM 3725 C C . GLN A 1 486 ? 4.367 3.096 25.016 1 88.88 486 GLN A C 1
ATOM 3727 O O . GLN A 1 486 ? 4.258 2.768 26.203 1 88.88 486 GLN A O 1
ATOM 3732 N N . GLY A 1 487 ? 3.512 3.73 24.344 1 89.69 487 GLY A N 1
ATOM 3733 C CA . GLY A 1 487 ? 2.297 4.148 25.031 1 89.69 487 GLY A CA 1
ATOM 3734 C C . GLY A 1 487 ? 1.234 3.066 25.062 1 89.69 487 GLY A C 1
ATOM 3735 O O . GLY A 1 487 ? 1.496 1.918 24.703 1 89.69 487 GLY A O 1
ATOM 3736 N N . THR A 1 488 ? 0.059 3.434 25.562 1 85 488 THR A N 1
ATOM 3737 C CA . THR A 1 488 ? -1.021 2.477 25.781 1 85 488 THR A CA 1
ATOM 3738 C C . THR A 1 488 ? -1.935 2.408 24.562 1 85 488 THR A C 1
ATOM 3740 O O . THR A 1 488 ? -2.84 1.573 24.5 1 85 488 THR A O 1
ATOM 3743 N N . ASN A 1 489 ? -1.764 3.238 23.672 1 87.31 489 ASN A N 1
ATOM 3744 C CA . ASN A 1 489 ? -2.525 3.26 22.422 1 87.31 489 ASN A CA 1
ATOM 3745 C C . ASN A 1 489 ? -1.607 3.254 21.203 1 87.31 489 ASN A C 1
ATOM 3747 O O . ASN A 1 489 ? -1.329 4.305 20.625 1 87.31 489 ASN A O 1
ATOM 3751 N N . ARG A 1 490 ? -1.384 2.074 20.797 1 89.88 490 ARG A N 1
ATOM 3752 C CA . ARG A 1 490 ? -0.398 1.919 19.734 1 89.88 490 ARG A CA 1
ATOM 3753 C C . ARG A 1 490 ? -1.059 1.984 18.359 1 89.88 490 ARG A C 1
ATOM 3755 O O . ARG A 1 490 ? -2.248 1.691 18.219 1 89.88 490 ARG A O 1
ATOM 3762 N N . PRO A 1 491 ? -0.274 2.41 17.359 1 92.44 491 PRO A N 1
ATOM 3763 C CA . PRO A 1 491 ? -0.841 2.643 16.016 1 92.44 491 PRO A CA 1
ATOM 3764 C C . PRO A 1 491 ? -1.187 1.348 15.289 1 92.44 491 PRO A C 1
ATOM 3766 O O . PRO A 1 491 ? -0.714 0.274 15.672 1 92.44 491 PRO A O 1
ATOM 3769 N N . LEU A 1 492 ? -2.002 1.536 14.234 1 89.75 492 LEU A N 1
ATOM 3770 C CA . LEU A 1 492 ? -2.334 0.458 13.312 1 89.75 492 LE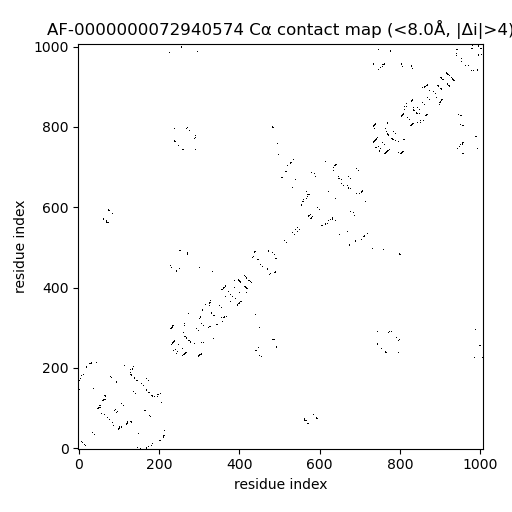U A CA 1
ATOM 3771 C C . LEU A 1 492 ? -1.247 0.293 12.258 1 89.75 492 LEU A C 1
ATOM 3773 O O . LEU A 1 492 ? -0.54 1.249 11.93 1 89.75 492 LEU A O 1
ATOM 3777 N N . VAL A 1 493 ? -1.158 -0.93 11.812 1 82.5 493 VAL A N 1
ATOM 3778 C CA . VAL A 1 493 ? -0.406 -1.239 10.602 1 82.5 493 VAL A CA 1
ATOM 3779 C C . VAL A 1 493 ? -1.343 -1.236 9.398 1 82.5 493 VAL A C 1
ATOM 3781 O O . VAL A 1 493 ? -2.076 -2.201 9.172 1 82.5 493 VAL A O 1
ATOM 3784 N N . HIS A 1 494 ? -1.24 -0.166 8.586 1 88.06 494 HIS A N 1
ATOM 3785 C CA . HIS A 1 494 ? -2.225 0.057 7.527 1 88.06 494 HIS A CA 1
ATOM 3786 C C . HIS A 1 494 ? -1.938 -0.821 6.316 1 88.06 494 HIS A C 1
ATOM 3788 O O . HIS A 1 494 ? -2.865 -1.342 5.688 1 88.06 494 HIS A O 1
ATOM 3794 N N . SER A 1 495 ? -0.723 -0.926 6.055 1 76.5 495 SER A N 1
ATOM 3795 C CA . SER A 1 495 ? -0.353 -1.574 4.801 1 76.5 495 SER A CA 1
ATOM 3796 C C . SER A 1 495 ? -0.291 -3.09 4.961 1 76.5 495 SER A C 1
ATOM 3798 O O . SER A 1 495 ? 0.277 -3.596 5.93 1 76.5 495 SER A O 1
ATOM 3800 N N . ILE A 1 496 ? -0.846 -3.738 3.998 1 61.44 496 ILE A N 1
ATOM 3801 C CA . ILE A 1 496 ? -0.76 -5.195 3.967 1 61.44 496 ILE A CA 1
ATOM 3802 C C . ILE A 1 496 ? 0.654 -5.621 3.578 1 61.44 496 ILE A C 1
ATOM 3804 O O . ILE A 1 496 ? 1.031 -6.781 3.758 1 61.44 496 ILE A O 1
ATOM 3808 N N . ASN A 1 497 ? 1.422 -4.602 3.131 1 55.03 497 ASN A N 1
ATOM 3809 C CA . ASN A 1 497 ? 2.789 -4.879 2.703 1 55.03 497 ASN A CA 1
ATOM 3810 C C . ASN A 1 497 ? 3.754 -4.891 3.885 1 55.03 497 ASN A C 1
ATOM 3812 O O . ASN A 1 497 ? 4.949 -5.137 3.713 1 55.03 497 ASN A O 1
ATOM 3816 N N . SER A 1 498 ? 3.178 -4.57 5.066 1 46.06 498 SER A N 1
ATOM 3817 C CA . SER A 1 498 ? 4.008 -4.562 6.262 1 46.06 498 SER A CA 1
ATOM 3818 C C . SER A 1 498 ? 4.332 -5.98 6.719 1 46.06 498 SER A C 1
ATOM 3820 O O . SER A 1 498 ? 3.561 -6.59 7.461 1 46.06 498 SER A O 1
ATOM 3822 N N . VAL A 1 499 ? 5.371 -6.426 6.336 1 45.22 499 VAL A N 1
ATOM 3823 C CA . VAL A 1 499 ? 5.73 -7.828 6.504 1 45.22 499 VAL A CA 1
ATOM 3824 C C . VAL A 1 499 ? 6.043 -8.109 7.973 1 45.22 499 VAL A C 1
ATOM 3826 O O . VAL A 1 499 ? 5.836 -9.227 8.461 1 45.22 499 VAL A O 1
ATOM 3829 N N . TRP A 1 500 ? 6.449 -7.043 8.641 1 43.03 500 TRP A N 1
ATOM 3830 C CA . TRP A 1 500 ? 6.844 -7.203 10.039 1 43.03 500 TRP A CA 1
ATOM 3831 C C . TRP A 1 500 ? 5.617 -7.301 10.938 1 43.03 500 TRP A C 1
ATOM 3833 O O . TRP A 1 500 ? 5.719 -7.73 12.094 1 43.03 500 TRP A O 1
ATOM 3843 N N . ALA A 1 501 ? 4.508 -6.578 10.508 1 43 501 ALA A N 1
ATOM 3844 C CA . ALA A 1 501 ? 3.307 -6.566 11.336 1 43 501 ALA A CA 1
ATOM 3845 C C . ALA A 1 501 ? 2.719 -7.969 11.469 1 43 501 ALA A C 1
ATOM 3847 O O . ALA A 1 501 ? 2.047 -8.273 12.453 1 43 501 ALA A O 1
ATOM 3848 N N . ASN A 1 502 ? 2.748 -8.633 10.531 1 37.78 502 ASN A N 1
ATOM 3849 C CA . ASN A 1 502 ? 2.18 -9.977 10.562 1 37.78 502 ASN A CA 1
ATOM 3850 C C . ASN A 1 502 ? 2.971 -10.898 11.492 1 37.78 502 ASN A C 1
ATOM 3852 O O . ASN A 1 502 ? 2.584 -12.047 11.703 1 37.78 502 ASN A O 1
ATOM 3856 N N . TYR A 1 503 ? 4.117 -10.352 12.078 1 33.31 503 TYR A N 1
ATOM 3857 C CA . TYR A 1 503 ? 5.02 -11.172 12.883 1 33.31 503 TYR A CA 1
ATOM 3858 C C . TYR A 1 503 ? 4.734 -11 14.367 1 33.31 503 TYR A C 1
ATOM 3860 O O . TYR A 1 503 ? 5.32 -11.695 15.203 1 33.31 503 TYR A O 1
ATOM 3868 N N . SER A 1 504 ? 3.883 -9.961 14.766 1 32.22 504 SER A N 1
ATOM 3869 C CA . SER A 1 504 ? 3.646 -9.93 16.203 1 32.22 504 SER A CA 1
ATOM 3870 C C . SER A 1 504 ? 2.588 -10.945 16.625 1 32.22 504 SER A C 1
ATOM 3872 O O . SER A 1 504 ? 1.58 -11.117 15.93 1 32.22 504 SER A O 1
ATOM 3874 N N . MET B 1 1 ? 12.016 -53.781 1.126 1 37.44 1 MET B N 1
ATOM 3875 C CA . MET B 1 1 ? 12.953 -52.656 1.181 1 37.44 1 MET B CA 1
ATOM 3876 C C . MET B 1 1 ? 12.398 -51.438 0.439 1 37.44 1 MET B C 1
ATOM 3878 O O . MET B 1 1 ? 11.898 -51.562 -0.679 1 37.44 1 MET B O 1
ATOM 3882 N N . LEU B 1 2 ? 12.055 -50.469 1.161 1 54.59 2 LEU B N 1
ATOM 3883 C CA . LEU B 1 2 ? 11.445 -49.312 0.518 1 54.59 2 LEU B CA 1
ATOM 3884 C C . LEU B 1 2 ? 12.359 -48.75 -0.566 1 54.59 2 LEU B C 1
ATOM 3886 O O . LEU B 1 2 ? 13.578 -48.719 -0.397 1 54.59 2 LEU B O 1
ATOM 3890 N N . CYS B 1 3 ? 12.023 -48.875 -1.768 1 58.28 3 CYS B N 1
ATOM 3891 C CA . CYS B 1 3 ? 12.75 -48.219 -2.838 1 58.28 3 CYS B CA 1
ATOM 3892 C C . CYS B 1 3 ? 13.242 -46.844 -2.389 1 58.28 3 CYS B C 1
ATOM 3894 O O . CYS B 1 3 ? 12.531 -46.125 -1.682 1 58.28 3 CYS B O 1
ATOM 3896 N N . ASN B 1 4 ? 14.633 -46.75 -2.439 1 71.06 4 ASN B N 1
ATOM 3897 C CA . ASN B 1 4 ? 15.227 -45.469 -2.107 1 71.06 4 ASN B CA 1
ATOM 3898 C C . ASN B 1 4 ? 15 -44.438 -3.217 1 71.06 4 ASN B C 1
ATOM 3900 O O . ASN B 1 4 ? 15.539 -44.594 -4.316 1 71.06 4 ASN B O 1
ATOM 3904 N N . PHE B 1 5 ? 14.078 -43.594 -3.031 1 72.06 5 PHE B N 1
ATOM 3905 C CA . PHE B 1 5 ? 13.742 -42.562 -4.016 1 72.06 5 PHE B CA 1
ATOM 3906 C C . PHE B 1 5 ? 14.523 -41.281 -3.754 1 72.06 5 PHE B C 1
ATOM 3908 O O . PHE B 1 5 ? 14.422 -40.312 -4.52 1 72.06 5 PHE B O 1
ATOM 3915 N N . TYR B 1 6 ? 15.359 -41.281 -2.732 1 82.62 6 TYR B N 1
ATOM 3916 C CA . TYR B 1 6 ? 16.047 -40.062 -2.354 1 82.62 6 TYR B CA 1
ATOM 3917 C C . TYR B 1 6 ? 17.266 -39.812 -3.236 1 82.62 6 TYR B C 1
ATOM 3919 O O . TYR B 1 6 ? 18.016 -40.75 -3.52 1 82.62 6 TYR B O 1
ATOM 3927 N N . HIS B 1 7 ? 17.312 -38.625 -3.752 1 81.81 7 HIS B N 1
ATOM 3928 C CA . HIS B 1 7 ? 18.469 -38.188 -4.512 1 81.81 7 HIS B CA 1
ATOM 3929 C C . HIS B 1 7 ? 19.016 -36.875 -3.973 1 81.81 7 HIS B C 1
ATOM 3931 O O . HIS B 1 7 ? 18.234 -36 -3.564 1 81.81 7 HIS B O 1
ATOM 3937 N N . GLU B 1 8 ? 20.312 -36.844 -3.914 1 82.38 8 GLU B N 1
ATOM 3938 C CA . GLU B 1 8 ? 20.938 -35.562 -3.594 1 82.38 8 GLU B CA 1
ATOM 3939 C C . GLU B 1 8 ? 20.672 -34.531 -4.695 1 82.38 8 GLU B C 1
ATOM 3941 O O . GLU B 1 8 ? 20.391 -34.875 -5.84 1 82.38 8 GLU B O 1
ATOM 3946 N N . PRO B 1 9 ? 20.672 -33.219 -4.309 1 83.06 9 PRO B N 1
ATOM 3947 C CA . PRO B 1 9 ? 20.547 -32.219 -5.363 1 83.06 9 PRO B CA 1
ATOM 3948 C C . PRO B 1 9 ? 21.562 -32.406 -6.484 1 83.06 9 PRO B C 1
ATOM 3950 O O . PRO B 1 9 ? 22.641 -32.969 -6.258 1 83.06 9 PRO B O 1
ATOM 3953 N N . VAL B 1 10 ? 21.094 -31.984 -7.652 1 75.75 10 VAL B N 1
ATOM 3954 C CA . VAL B 1 10 ? 21.953 -32.156 -8.82 1 75.75 10 VAL B CA 1
ATOM 3955 C C . VAL B 1 10 ? 23.281 -31.469 -8.594 1 75.75 10 VAL B C 1
ATOM 3957 O O . VAL B 1 10 ? 23.328 -30.328 -8.156 1 75.75 10 VAL B O 1
ATOM 3960 N N . ALA B 1 11 ? 24.328 -32.219 -8.93 1 74.38 11 ALA B N 1
ATOM 3961 C CA . ALA B 1 11 ? 25.703 -31.75 -8.695 1 74.38 11 ALA B CA 1
ATOM 3962 C C . ALA B 1 11 ? 26.016 -30.516 -9.547 1 74.38 11 ALA B C 1
ATOM 3964 O O . ALA B 1 11 ? 25.641 -30.469 -10.719 1 74.38 11 ALA B O 1
ATOM 3965 N N . GLY B 1 12 ? 26.609 -29.484 -8.938 1 76.19 12 GLY B N 1
ATOM 3966 C CA . GLY B 1 12 ? 27.094 -28.312 -9.648 1 76.19 12 GLY B CA 1
ATOM 3967 C C . GLY B 1 12 ? 26.062 -27.188 -9.711 1 76.19 12 GLY B C 1
ATOM 3968 O O . GLY B 1 12 ? 26.375 -26.094 -10.164 1 76.19 12 GLY B O 1
ATOM 3969 N N . GLY B 1 13 ? 24.891 -27.422 -9.195 1 85.5 13 GLY B N 1
ATOM 3970 C CA . GLY B 1 13 ? 23.844 -26.406 -9.258 1 85.5 13 GLY B CA 1
ATOM 3971 C C . GLY B 1 13 ? 23.75 -25.578 -7.992 1 85.5 13 GLY B C 1
ATOM 3972 O O . GLY B 1 13 ? 24.391 -25.891 -6.988 1 85.5 13 GLY B O 1
ATOM 3973 N N . ALA B 1 14 ? 22.984 -24.531 -8.062 1 91.88 14 ALA B N 1
ATOM 3974 C CA . ALA B 1 14 ? 22.719 -23.672 -6.91 1 91.88 14 ALA B CA 1
ATOM 3975 C C . ALA B 1 14 ? 22.016 -24.453 -5.805 1 91.88 14 ALA B C 1
ATOM 3977 O O . ALA B 1 14 ? 22.281 -24.234 -4.621 1 91.88 14 ALA B O 1
ATOM 3978 N N . SER B 1 15 ? 21.188 -25.359 -6.23 1 93.06 15 SER B N 1
ATOM 3979 C CA . SER B 1 15 ? 20.422 -26.125 -5.254 1 93.06 15 SER B CA 1
ATOM 3980 C C . SER B 1 15 ? 21.328 -26.984 -4.395 1 93.06 15 SER B C 1
ATOM 3982 O O . SER B 1 15 ? 21.109 -27.125 -3.191 1 93.06 15 SER B O 1
ATOM 3984 N N . GLU B 1 16 ? 22.328 -27.609 -5.035 1 91.38 16 GLU B N 1
ATOM 3985 C CA . GLU B 1 16 ? 23.297 -28.406 -4.277 1 91.38 16 GLU B CA 1
ATOM 3986 C C . GLU B 1 16 ? 24.047 -27.562 -3.264 1 91.38 16 GLU B C 1
ATOM 3988 O O . GLU B 1 16 ? 24.234 -27.969 -2.115 1 91.38 16 GLU B O 1
ATOM 3993 N N . GLN B 1 17 ? 24.5 -26.453 -3.717 1 90.75 17 GLN B N 1
ATOM 3994 C CA . GLN B 1 17 ? 25.25 -25.562 -2.838 1 90.75 17 GLN B CA 1
ATOM 3995 C C . GLN B 1 17 ? 24.391 -25.125 -1.649 1 90.75 17 GLN B C 1
ATOM 3997 O O . GLN B 1 17 ? 24.875 -25.109 -0.511 1 90.75 17 GLN B O 1
ATOM 4002 N N . LEU B 1 18 ? 23.188 -24.797 -1.905 1 93.94 18 LEU B N 1
ATOM 4003 C CA . LEU B 1 18 ? 22.281 -24.344 -0.856 1 93.94 18 LEU B CA 1
ATOM 4004 C C . LEU B 1 18 ? 22.047 -25.453 0.167 1 93.94 18 LEU B C 1
ATOM 4006 O O . LEU B 1 18 ? 22.062 -25.203 1.374 1 93.94 18 LEU B O 1
ATOM 4010 N N . TRP B 1 19 ? 21.812 -26.656 -0.279 1 93.69 19 TRP B N 1
ATOM 4011 C CA . TRP B 1 19 ? 21.578 -27.797 0.613 1 93.69 19 TRP B CA 1
ATOM 4012 C C . TRP B 1 19 ? 22.812 -28.078 1.465 1 93.69 19 TRP B C 1
ATOM 4014 O O . TRP B 1 19 ? 22.719 -28.25 2.68 1 93.69 19 TRP B O 1
ATOM 4024 N N . LYS B 1 20 ? 23.984 -28 0.85 1 87.38 20 LYS B N 1
ATOM 4025 C CA . LYS B 1 20 ? 25.234 -28.25 1.556 1 87.38 20 LYS B CA 1
ATOM 4026 C C . LYS B 1 20 ? 25.484 -27.203 2.633 1 87.38 20 LYS B C 1
ATOM 4028 O O . LYS B 1 20 ? 25.953 -27.531 3.727 1 87.38 20 LYS B O 1
ATOM 4033 N N . GLU B 1 21 ? 25.109 -26.047 2.324 1 87.25 21 GLU B N 1
ATOM 4034 C CA . GLU B 1 21 ? 25.375 -24.922 3.23 1 87.25 21 GLU B CA 1
ATOM 4035 C C . GLU B 1 21 ? 24.406 -24.938 4.41 1 87.25 21 GLU B C 1
ATOM 4037 O O . GLU B 1 21 ? 24.609 -24.203 5.387 1 87.25 21 GLU B O 1
ATOM 4042 N N . ASN B 1 22 ? 23.391 -25.734 4.309 1 90.06 22 ASN B N 1
ATOM 4043 C CA . ASN B 1 22 ? 22.391 -25.719 5.363 1 90.06 22 ASN B CA 1
ATOM 4044 C C . ASN B 1 22 ? 22.25 -27.094 6.02 1 90.06 22 ASN B C 1
ATOM 4046 O O . ASN B 1 22 ? 21.203 -27.406 6.578 1 90.06 22 ASN B O 1
ATOM 4050 N N . GLN B 1 23 ? 23.266 -27.859 5.949 1 83.94 23 GLN B N 1
ATOM 4051 C CA . GLN B 1 23 ? 23.281 -29.188 6.555 1 83.94 23 GLN B CA 1
ATOM 4052 C C . GLN B 1 23 ? 23.219 -29.094 8.078 1 83.94 23 GLN B C 1
ATOM 4054 O O . GLN B 1 23 ? 22.75 -30.016 8.742 1 83.94 23 GLN B O 1
ATOM 4059 N N . ASP B 1 24 ? 23.719 -28 8.602 1 82.69 24 ASP B N 1
ATOM 4060 C CA . ASP B 1 24 ? 23.641 -27.781 10.039 1 82.69 24 ASP B CA 1
ATOM 4061 C C . ASP B 1 24 ? 22.188 -27.812 10.523 1 82.69 24 ASP B C 1
ATOM 4063 O O . ASP B 1 24 ? 21.859 -28.516 11.477 1 82.69 24 ASP B O 1
ATOM 4067 N N . LEU B 1 25 ? 21.359 -27.125 9.852 1 87.44 25 LEU B N 1
ATOM 4068 C CA . LEU B 1 25 ? 19.953 -27.062 10.234 1 87.44 25 LEU B CA 1
ATOM 4069 C C . LEU B 1 25 ? 19.25 -28.375 9.922 1 87.44 25 LEU B C 1
ATOM 4071 O O . LEU B 1 25 ? 18.328 -28.781 10.648 1 87.44 25 LEU B O 1
ATOM 4075 N N . ALA B 1 26 ? 19.672 -29.031 8.867 1 90 26 ALA B N 1
ATOM 4076 C CA . ALA B 1 26 ? 19.125 -30.344 8.57 1 90 26 ALA B CA 1
ATOM 4077 C C . ALA B 1 26 ? 19.422 -31.328 9.703 1 90 26 ALA B C 1
ATOM 4079 O O . ALA B 1 26 ? 18.516 -32.031 10.164 1 90 26 ALA B O 1
ATOM 4080 N N . LEU B 1 27 ? 20.625 -31.266 10.156 1 83.12 27 LEU B N 1
ATOM 4081 C CA . LEU B 1 27 ? 21.031 -32.156 11.234 1 83.12 27 LEU B CA 1
ATOM 4082 C C . LEU B 1 27 ? 20.344 -31.781 12.539 1 83.12 27 LEU B C 1
ATOM 4084 O O . LEU B 1 27 ? 19.906 -32.656 13.297 1 83.12 27 LEU B O 1
ATOM 4088 N N . MET B 1 28 ? 20.25 -30.516 12.773 1 84.06 28 MET B N 1
ATOM 4089 C CA . MET B 1 28 ? 19.516 -30.062 13.953 1 84.06 28 MET B CA 1
ATOM 4090 C C . MET B 1 28 ? 18.062 -30.547 13.914 1 84.06 28 MET B C 1
ATOM 4092 O O . MET B 1 28 ? 17.531 -30.969 14.938 1 84.06 28 MET B O 1
ATOM 4096 N N . SER B 1 29 ? 17.469 -30.484 12.773 1 88.75 29 SER B N 1
ATOM 4097 C CA . SER B 1 29 ? 16.094 -30.938 12.617 1 88.75 29 SER B CA 1
ATOM 4098 C C . SER B 1 29 ? 15.977 -32.438 12.836 1 88.75 29 SER B C 1
ATOM 4100 O O . SER B 1 29 ? 15.047 -32.906 13.5 1 88.75 29 SER B O 1
ATOM 4102 N N . LEU B 1 30 ? 16.953 -33.156 12.328 1 86.06 30 LEU B N 1
ATOM 4103 C CA . LEU B 1 30 ? 16.953 -34.594 12.492 1 86.06 30 LEU B CA 1
ATOM 4104 C C . LEU B 1 30 ? 17.031 -34.969 13.969 1 86.06 30 LEU B C 1
ATOM 4106 O O . LEU B 1 30 ? 16.375 -35.938 14.406 1 86.06 30 LEU B O 1
ATOM 4110 N N . HIS B 1 31 ? 17.75 -34.156 14.711 1 81.19 31 HIS B N 1
ATOM 4111 C CA . HIS B 1 31 ? 17.984 -34.5 16.109 1 81.19 31 HIS B CA 1
ATOM 4112 C C . HIS B 1 31 ? 17 -33.812 17.031 1 81.19 31 HIS B C 1
ATOM 4114 O O . HIS B 1 31 ? 17.109 -33.906 18.25 1 81.19 31 HIS B O 1
ATOM 4120 N N . ASN B 1 32 ? 16.141 -33.062 16.422 1 84.69 32 ASN B N 1
ATOM 4121 C CA . ASN B 1 32 ? 15.055 -32.469 17.188 1 84.69 32 ASN B CA 1
ATOM 4122 C C . ASN B 1 32 ? 14.211 -33.562 17.859 1 84.69 32 ASN B C 1
ATOM 4124 O O . ASN B 1 32 ? 13.906 -34.594 17.266 1 84.69 32 ASN B O 1
ATOM 4128 N N . PRO B 1 33 ? 13.836 -33.312 19.125 1 79.81 33 PRO B N 1
ATOM 4129 C CA . PRO B 1 33 ? 13.109 -34.375 19.875 1 79.81 33 PRO B CA 1
ATOM 4130 C C . PRO B 1 33 ? 11.797 -34.75 19.188 1 79.81 33 PRO B C 1
ATOM 4132 O O . PRO B 1 33 ? 11.422 -35.938 19.219 1 79.81 33 PRO B O 1
ATOM 4135 N N . PHE B 1 34 ? 11.172 -33.906 18.625 1 87.88 34 PHE B N 1
ATOM 4136 C CA . PHE B 1 34 ? 9.922 -34.219 17.938 1 87.88 34 PHE B CA 1
ATOM 4137 C C . PHE B 1 34 ? 10.18 -35.125 16.75 1 87.88 34 PHE B C 1
ATOM 4139 O O . PHE B 1 34 ? 9.461 -36.125 16.547 1 87.88 34 PHE B O 1
ATOM 4146 N N . VAL B 1 35 ? 11.148 -34.781 15.992 1 88.62 35 VAL B N 1
ATOM 4147 C CA . VAL B 1 35 ? 11.469 -35.562 14.797 1 88.62 35 VAL B CA 1
ATOM 4148 C C . VAL B 1 35 ? 11.953 -36.938 15.18 1 88.62 35 VAL B C 1
ATOM 4150 O O . VAL B 1 35 ? 11.562 -37.938 14.562 1 88.62 35 VAL B O 1
ATOM 4153 N N . GLN B 1 36 ? 12.742 -37 16.219 1 84.44 36 GLN B N 1
ATOM 4154 C CA . GLN B 1 36 ? 13.188 -38.312 16.703 1 84.44 36 GLN B CA 1
ATOM 4155 C C . GLN B 1 36 ? 12.008 -39.125 17.188 1 84.44 36 GLN B C 1
ATOM 4157 O O . GLN B 1 36 ? 11.953 -40.344 16.953 1 84.44 36 GLN B O 1
ATOM 4162 N N . GLY B 1 37 ? 11.102 -38.438 17.891 1 85.5 37 GLY B N 1
ATOM 4163 C CA . GLY B 1 37 ? 9.898 -39.125 18.344 1 85.5 37 GLY B CA 1
ATOM 4164 C C . GLY B 1 37 ? 9.055 -39.656 17.203 1 85.5 37 GLY B C 1
ATOM 4165 O O . GLY B 1 37 ? 8.438 -40.719 17.312 1 85.5 37 GLY B O 1
ATOM 4166 N N . LEU B 1 38 ? 9.047 -38.938 16.094 1 87.5 38 LEU B N 1
ATOM 4167 C CA . LEU B 1 38 ? 8.375 -39.406 14.883 1 87.5 38 LEU B CA 1
ATOM 4168 C C . LEU B 1 38 ? 9.031 -40.688 14.359 1 87.5 38 LEU B C 1
ATOM 4170 O O . LEU B 1 38 ? 8.336 -41.656 14.016 1 87.5 38 LEU B O 1
ATOM 4174 N N . GLY B 1 39 ? 10.328 -40.688 14.312 1 86.44 39 GLY B N 1
ATOM 4175 C CA . GLY B 1 39 ? 11.078 -41.844 13.805 1 86.44 39 GLY B CA 1
ATOM 4176 C C . GLY B 1 39 ? 10.953 -43.062 14.664 1 86.44 39 GLY B C 1
ATOM 4177 O O . GLY B 1 39 ? 10.789 -44.188 14.148 1 86.44 39 GLY B O 1
ATOM 4178 N N . ASP B 1 40 ? 10.906 -42.781 15.93 1 83.56 40 ASP B N 1
ATOM 4179 C CA . ASP B 1 40 ? 10.922 -43.906 16.859 1 83.56 40 ASP B CA 1
ATOM 4180 C C . ASP B 1 40 ? 9.5 -44.312 17.266 1 83.56 40 ASP B C 1
ATOM 4182 O O . ASP B 1 40 ? 9.305 -45.344 17.891 1 83.56 40 ASP B O 1
ATOM 4186 N N . GLY B 1 41 ? 8.562 -43.469 16.875 1 84.75 41 GLY B N 1
ATOM 4187 C CA . GLY B 1 41 ? 7.184 -43.781 17.188 1 84.75 41 GLY B CA 1
ATOM 4188 C C . GLY B 1 41 ? 6.812 -43.5 18.641 1 84.75 41 GLY B C 1
ATOM 4189 O O . GLY B 1 41 ? 5.898 -44.125 19.188 1 84.75 41 GLY B O 1
ATOM 4190 N N . THR B 1 42 ? 7.465 -42.562 19.266 1 82.06 42 THR B N 1
ATOM 4191 C CA . THR B 1 42 ? 7.273 -42.344 20.703 1 82.06 42 THR B CA 1
ATOM 4192 C C . THR B 1 42 ? 6.5 -41.062 20.953 1 82.06 42 THR B C 1
ATOM 4194 O O . THR B 1 42 ? 6.25 -40.688 22.094 1 82.06 42 THR B O 1
ATOM 4197 N N . LEU B 1 43 ? 6.137 -40.406 19.938 1 83.44 43 LEU B N 1
ATOM 4198 C CA . LEU B 1 43 ? 5.41 -39.156 20.109 1 83.44 43 LEU B CA 1
ATOM 4199 C C . LEU B 1 43 ? 4.023 -39.438 20.703 1 83.44 43 LEU B C 1
ATOM 4201 O O . LEU B 1 43 ? 3.424 -40.469 20.453 1 83.44 43 LEU B O 1
ATOM 4205 N N . ASP B 1 44 ? 3.541 -38.438 21.484 1 81.94 44 ASP B N 1
ATOM 4206 C CA . ASP B 1 44 ? 2.131 -38.406 21.859 1 81.94 44 ASP B CA 1
ATOM 4207 C C . ASP B 1 44 ? 1.237 -38.281 20.625 1 81.94 44 ASP B C 1
ATOM 4209 O O . ASP B 1 44 ? 1.452 -37.438 19.781 1 81.94 44 ASP B O 1
ATOM 4213 N N . PRO B 1 45 ? 0.336 -39.25 20.469 1 79.94 45 PRO B N 1
ATOM 4214 C CA . PRO B 1 45 ? -0.556 -39.188 19.312 1 79.94 45 PRO B CA 1
ATOM 4215 C C . PRO B 1 45 ? -1.28 -37.875 19.172 1 79.94 45 PRO B C 1
ATOM 4217 O O . PRO B 1 45 ? -1.531 -37.406 18.047 1 79.94 45 PRO B O 1
ATOM 4220 N N . GLU B 1 46 ? -1.546 -37.25 20.281 1 78.38 46 GLU B N 1
ATOM 4221 C CA . GLU B 1 46 ? -2.227 -35.969 20.219 1 78.38 46 GLU B CA 1
ATOM 4222 C C . GLU B 1 46 ? -1.299 -34.875 19.688 1 78.38 46 GLU B C 1
ATOM 4224 O O . GLU B 1 46 ? -1.734 -34 18.969 1 78.38 46 GLU B O 1
ATOM 4229 N N . ALA B 1 47 ? -0.081 -34.969 20.109 1 76.12 47 ALA B N 1
ATOM 4230 C CA . ALA B 1 47 ? 0.908 -34.031 19.594 1 76.12 47 ALA B CA 1
ATOM 4231 C C . ALA B 1 47 ? 1.102 -34.188 18.094 1 76.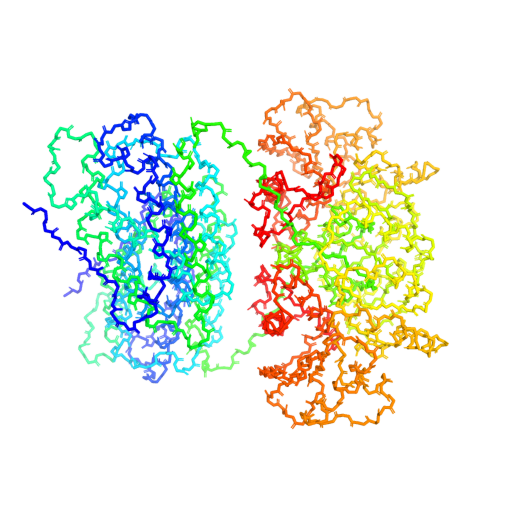12 47 ALA B C 1
ATOM 4233 O O . ALA B 1 47 ? 1.229 -33.188 17.375 1 76.12 47 ALA B O 1
ATOM 4234 N N . PHE B 1 48 ? 1.067 -35.406 17.641 1 84.94 48 PHE B N 1
ATOM 4235 C CA . PHE B 1 48 ? 1.209 -35.719 16.219 1 84.94 48 PHE B CA 1
ATOM 4236 C C . PHE B 1 48 ? 0.017 -35.156 15.438 1 84.94 48 PHE B C 1
ATOM 4238 O O . PHE B 1 48 ? 0.183 -34.594 14.352 1 84.94 48 PHE B O 1
ATOM 4245 N N . LYS B 1 49 ? -1.113 -35.344 16 1 80.69 49 LYS B N 1
ATOM 4246 C CA . LYS B 1 49 ? -2.311 -34.844 15.344 1 80.69 49 LYS B CA 1
ATOM 4247 C C . LYS B 1 49 ? -2.26 -33.312 15.242 1 80.69 49 LYS B C 1
ATOM 4249 O O . LYS B 1 49 ? -2.645 -32.75 14.219 1 80.69 49 LYS B O 1
ATOM 4254 N N . THR B 1 50 ? -1.799 -32.719 16.281 1 80.06 50 THR B N 1
ATOM 4255 C CA . THR B 1 50 ? -1.648 -31.281 16.266 1 80.06 50 THR B CA 1
ATOM 4256 C C . THR B 1 50 ? -0.644 -30.844 15.211 1 80.06 50 THR B C 1
ATOM 4258 O O . THR B 1 50 ? -0.879 -29.875 14.484 1 80.06 50 THR B O 1
ATOM 4261 N N . TYR B 1 51 ? 0.459 -31.5 15.125 1 85.25 51 TYR B N 1
ATOM 4262 C CA . TYR B 1 51 ? 1.475 -31.25 14.109 1 85.25 51 TYR B CA 1
ATOM 4263 C C . TYR B 1 51 ? 0.887 -31.359 12.703 1 85.25 51 TYR B C 1
ATOM 4265 O O . TYR B 1 51 ? 1.103 -30.484 11.867 1 85.25 51 TYR B O 1
ATOM 4273 N N . LEU B 1 52 ? 0.163 -32.375 12.516 1 83.31 52 LEU B N 1
ATOM 4274 C CA . LEU B 1 52 ? -0.399 -32.625 11.188 1 83.31 52 LEU B CA 1
ATOM 4275 C C . LEU B 1 52 ? -1.4 -31.516 10.828 1 83.31 52 LEU B C 1
ATOM 4277 O O . LEU B 1 52 ? -1.483 -31.094 9.672 1 83.31 52 LEU B O 1
ATOM 4281 N N . ALA B 1 53 ? -2.17 -31.203 11.789 1 75.56 53 ALA B N 1
ATOM 4282 C CA . ALA B 1 53 ? -3.105 -30.094 11.562 1 75.56 53 ALA B CA 1
ATOM 4283 C C . ALA B 1 53 ? -2.367 -28.812 11.172 1 75.56 53 ALA B C 1
ATOM 4285 O O . ALA B 1 53 ? -2.75 -28.141 10.219 1 75.56 53 ALA B O 1
ATOM 4286 N N . GLN B 1 54 ? -1.321 -28.531 11.852 1 80.31 54 GLN B N 1
ATOM 4287 C CA . GLN B 1 54 ? -0.526 -27.344 11.57 1 80.31 54 GLN B CA 1
ATOM 4288 C C . GLN B 1 54 ? 0.178 -27.453 10.219 1 80.31 54 GLN B C 1
ATOM 4290 O O . GLN B 1 54 ? 0.28 -26.484 9.484 1 80.31 54 GLN B O 1
ATOM 4295 N N . ASP B 1 55 ? 0.688 -28.625 9.953 1 84.44 55 ASP B N 1
ATOM 4296 C CA . ASP B 1 55 ? 1.345 -28.859 8.672 1 84.44 55 ASP B CA 1
ATOM 4297 C C . ASP B 1 55 ? 0.368 -28.672 7.512 1 84.44 55 ASP B C 1
ATOM 4299 O O . ASP B 1 55 ? 0.75 -28.203 6.441 1 84.44 55 ASP B O 1
ATOM 4303 N N . THR B 1 56 ? -0.843 -29.062 7.723 1 75.12 56 THR B N 1
ATOM 4304 C CA . THR B 1 56 ? -1.872 -28.844 6.711 1 75.12 56 THR B CA 1
ATOM 4305 C C . THR B 1 56 ? -2.068 -27.359 6.445 1 75.12 56 THR B C 1
ATOM 4307 O O . THR B 1 56 ? -2.166 -26.938 5.289 1 75.12 56 THR B O 1
ATOM 4310 N N . LEU B 1 57 ? -2.104 -26.688 7.508 1 71.44 57 LEU B N 1
ATOM 4311 C CA . LEU B 1 57 ? -2.242 -25.25 7.387 1 71.44 57 LEU B CA 1
ATOM 4312 C C . LEU B 1 57 ? -1.021 -24.641 6.707 1 71.44 57 LEU B C 1
ATOM 4314 O O . LEU B 1 57 ? -1.151 -23.734 5.883 1 71.44 57 LEU B O 1
ATOM 4318 N N . TYR B 1 58 ? 0.104 -25.125 7 1 81.44 58 TYR B N 1
ATOM 4319 C CA . TYR B 1 58 ? 1.333 -24.688 6.344 1 81.44 58 TYR B CA 1
ATOM 4320 C C . TYR B 1 58 ? 1.28 -24.969 4.848 1 81.44 58 TYR B C 1
ATOM 4322 O O . TYR B 1 58 ? 1.646 -24.109 4.035 1 81.44 58 TYR B O 1
ATOM 4330 N N . LEU B 1 59 ? 0.89 -26.141 4.531 1 77.06 59 LEU B N 1
ATOM 4331 C CA . LEU B 1 59 ? 0.882 -26.562 3.133 1 77.06 59 LEU B CA 1
ATOM 4332 C C . LEU B 1 59 ? -0.079 -25.719 2.312 1 77.06 59 LEU B C 1
ATOM 4334 O O . LEU B 1 59 ? 0.168 -25.453 1.134 1 77.06 59 LEU B O 1
ATOM 4338 N N . ASN B 1 60 ? -1.038 -25.25 2.941 1 67.06 60 ASN B N 1
ATOM 4339 C CA . ASN B 1 60 ? -1.913 -24.297 2.27 1 67.06 60 ASN B CA 1
ATOM 4340 C C . ASN B 1 60 ? -1.173 -23.016 1.919 1 67.06 60 ASN B C 1
ATOM 4342 O O . ASN B 1 60 ? -1.345 -22.469 0.826 1 67.06 60 ASN B O 1
ATOM 4346 N N . GLY B 1 61 ? -0.414 -22.562 2.893 1 70.25 61 GLY B N 1
ATOM 4347 C CA . GLY B 1 61 ? 0.437 -21.422 2.627 1 70.25 61 GLY B CA 1
ATOM 4348 C C . GLY B 1 61 ? 1.506 -21.703 1.587 1 70.25 61 GLY B C 1
ATOM 4349 O O . GLY B 1 61 ? 1.814 -20.844 0.76 1 70.25 61 GLY B O 1
ATOM 4350 N N . TYR B 1 62 ? 1.98 -22.891 1.615 1 78.75 62 TYR B N 1
ATOM 4351 C CA . TYR B 1 62 ? 2.99 -23.359 0.678 1 78.75 62 TYR B CA 1
ATOM 4352 C C . TYR B 1 62 ? 2.471 -23.312 -0.754 1 78.75 62 TYR B C 1
ATOM 4354 O O . TYR B 1 62 ? 3.158 -22.828 -1.654 1 78.75 62 TYR B O 1
ATOM 4362 N N . ILE B 1 63 ? 1.344 -23.719 -0.903 1 69.69 63 ILE B N 1
ATOM 4363 C CA . ILE B 1 63 ? 0.707 -23.719 -2.215 1 69.69 63 ILE B CA 1
ATOM 4364 C C . ILE B 1 63 ? 0.543 -22.281 -2.709 1 69.69 63 ILE B C 1
ATOM 4366 O O . ILE B 1 63 ? 0.795 -22 -3.881 1 69.69 63 ILE B O 1
ATOM 4370 N N . ARG B 1 64 ? 0.183 -21.484 -1.855 1 66.5 64 ARG B N 1
ATOM 4371 C CA . ARG B 1 64 ? 0.02 -20.078 -2.209 1 66.5 64 ARG B CA 1
ATOM 4372 C C . ARG B 1 64 ? 1.352 -19.453 -2.617 1 66.5 64 ARG B C 1
ATOM 4374 O O . ARG B 1 64 ? 1.419 -18.703 -3.588 1 66.5 64 ARG B O 1
ATOM 4381 N N . ALA B 1 65 ? 2.266 -19.797 -1.899 1 73.19 65 ALA B N 1
ATOM 4382 C CA . ALA B 1 65 ? 3.594 -19.297 -2.248 1 73.19 65 ALA B CA 1
ATOM 4383 C C . ALA B 1 65 ? 4.012 -19.781 -3.637 1 73.19 65 ALA B C 1
ATOM 4385 O O . ALA B 1 65 ? 4.559 -19 -4.426 1 73.19 65 ALA B O 1
ATOM 4386 N N . LEU B 1 66 ? 3.725 -21.031 -3.873 1 72 66 LEU B N 1
ATOM 4387 C CA . LEU B 1 66 ? 4.059 -21.594 -5.172 1 72 66 LEU B CA 1
ATOM 4388 C C . LEU B 1 66 ? 3.287 -20.891 -6.285 1 72 66 LEU B C 1
ATOM 4390 O O . LEU B 1 66 ? 3.807 -20.719 -7.391 1 72 66 LEU B O 1
ATOM 4394 N N . SER B 1 67 ? 2.166 -20.516 -5.914 1 65.06 67 SER B N 1
ATOM 4395 C CA . SER B 1 67 ? 1.354 -19.812 -6.902 1 65.06 67 SER B CA 1
ATOM 4396 C C . SER B 1 67 ? 1.981 -18.469 -7.277 1 65.06 67 SER B C 1
ATOM 4398 O O . SER B 1 67 ? 1.922 -18.062 -8.438 1 65.06 67 SER B O 1
ATOM 4400 N N . TYR B 1 68 ? 2.539 -17.859 -6.332 1 66 68 TYR B N 1
ATOM 4401 C CA . TYR B 1 68 ? 3.262 -16.625 -6.621 1 66 68 TYR B CA 1
ATOM 4402 C C . TYR B 1 68 ? 4.434 -16.891 -7.559 1 66 68 TYR B C 1
ATOM 4404 O O . TYR B 1 68 ? 4.746 -16.062 -8.414 1 66 68 TYR B O 1
ATOM 4412 N N . CYS B 1 69 ? 5.051 -18.031 -7.34 1 67.5 69 CYS B N 1
ATOM 4413 C CA . CYS B 1 69 ? 6.145 -18.422 -8.227 1 67.5 69 CYS B CA 1
ATOM 4414 C C . CYS B 1 69 ? 5.664 -18.547 -9.664 1 67.5 69 CYS B C 1
ATOM 4416 O O . CYS B 1 69 ? 6.352 -18.109 -10.594 1 67.5 69 CYS B O 1
ATOM 4418 N N . ILE B 1 70 ? 4.574 -19.062 -9.719 1 61.47 70 ILE B N 1
ATOM 4419 C CA . ILE B 1 70 ? 4 -19.266 -11.047 1 61.47 70 ILE B CA 1
ATOM 4420 C C . ILE B 1 70 ? 3.701 -17.906 -11.688 1 61.47 70 ILE B C 1
ATOM 4422 O O . ILE B 1 70 ? 4.012 -17.688 -12.859 1 61.47 70 ILE B O 1
ATOM 4426 N N . SER B 1 71 ? 3.207 -17.062 -10.828 1 58.59 71 SER B N 1
ATOM 4427 C CA . SER B 1 71 ? 2.807 -15.758 -11.32 1 58.59 71 SER B CA 1
ATOM 4428 C C . SER B 1 71 ? 4.016 -14.938 -11.766 1 58.59 71 SER B C 1
ATOM 4430 O O . SER B 1 71 ? 3.91 -14.094 -12.656 1 58.59 71 SER B O 1
ATOM 4432 N N . LYS B 1 72 ? 5.086 -15.227 -11.188 1 58.41 72 LYS B N 1
ATOM 4433 C CA . LYS B 1 72 ? 6.301 -14.469 -11.461 1 58.41 72 LYS B CA 1
ATOM 4434 C C . LYS B 1 72 ? 7.125 -15.117 -12.57 1 58.41 72 LYS B C 1
ATOM 4436 O O . LYS B 1 72 ? 8.102 -14.531 -13.047 1 58.41 72 LYS B O 1
ATOM 4441 N N . SER B 1 73 ? 6.777 -16.297 -12.852 1 55.94 73 SER B N 1
ATOM 4442 C CA . SER B 1 73 ? 7.57 -17.062 -13.812 1 55.94 73 SER B CA 1
ATOM 4443 C C . SER B 1 73 ? 6.957 -17 -15.211 1 55.94 73 SER B C 1
ATOM 4445 O O . SER B 1 73 ? 5.777 -16.672 -15.359 1 55.94 73 SER B O 1
ATOM 4447 N N . ASP B 1 74 ? 7.848 -17.125 -16.234 1 48.44 74 ASP B N 1
ATOM 4448 C CA . ASP B 1 74 ? 7.344 -17.375 -17.578 1 48.44 74 ASP B CA 1
ATOM 4449 C C . ASP B 1 74 ? 6.602 -18.703 -17.656 1 48.44 74 ASP B C 1
ATOM 4451 O O . ASP B 1 74 ? 7.199 -19.766 -17.469 1 48.44 74 ASP B O 1
ATOM 4455 N N . VAL B 1 75 ? 5.332 -18.688 -17.641 1 45.5 75 VAL B N 1
ATOM 4456 C CA . VAL B 1 75 ? 4.418 -19.812 -17.5 1 45.5 75 VAL B CA 1
ATOM 4457 C C . VAL B 1 75 ? 4.801 -20.906 -18.484 1 45.5 75 VAL B C 1
ATOM 4459 O O . VAL B 1 75 ? 4.664 -22.094 -18.188 1 45.5 75 VAL B O 1
ATOM 4462 N N . THR B 1 76 ? 5.148 -20.562 -19.656 1 46.19 76 THR B N 1
ATOM 4463 C CA . THR B 1 76 ? 5.48 -21.562 -20.656 1 46.19 76 THR B CA 1
ATOM 4464 C C . THR B 1 76 ? 6.637 -22.438 -20.188 1 46.19 76 THR B C 1
ATOM 4466 O O . THR B 1 76 ? 6.695 -23.625 -20.5 1 46.19 76 THR B O 1
ATOM 4469 N N . ALA B 1 77 ? 7.547 -21.812 -19.469 1 48.56 77 ALA B N 1
ATOM 4470 C CA . ALA B 1 77 ? 8.766 -22.531 -19.125 1 48.56 77 ALA B CA 1
ATOM 4471 C C . ALA B 1 77 ? 8.625 -23.203 -17.766 1 48.56 77 ALA B C 1
ATOM 4473 O O . ALA B 1 77 ? 9.242 -24.25 -17.516 1 48.56 77 ALA B O 1
ATOM 4474 N N . THR B 1 78 ? 7.656 -22.688 -16.969 1 52.78 78 THR B N 1
ATOM 4475 C CA . THR B 1 78 ? 7.715 -23.047 -15.562 1 52.78 78 THR B CA 1
ATOM 4476 C C . THR B 1 78 ? 6.359 -23.562 -15.07 1 52.78 78 THR B C 1
ATOM 4478 O O . THR B 1 78 ? 6.273 -24.25 -14.055 1 52.78 78 THR B O 1
ATOM 4481 N N . GLY B 1 79 ? 5.457 -23.391 -15.938 1 50.41 79 GLY B N 1
ATOM 4482 C CA . GLY B 1 79 ? 4.105 -23.656 -15.477 1 50.41 79 GLY B CA 1
ATOM 4483 C C . GLY B 1 79 ? 3.84 -25.125 -15.25 1 50.41 79 GLY B C 1
ATOM 4484 O O . GLY B 1 79 ? 3.23 -25.516 -14.242 1 50.41 79 GLY B O 1
ATOM 4485 N N . GLY B 1 80 ? 4.309 -25.984 -16.188 1 54 80 GLY B N 1
ATOM 4486 C CA . GLY B 1 80 ? 4.117 -27.422 -16.047 1 54 80 GLY B CA 1
ATOM 4487 C C . GLY B 1 80 ? 4.758 -27.969 -14.781 1 54 80 GLY B C 1
ATOM 4488 O O . GLY B 1 80 ? 4.148 -28.781 -14.07 1 54 80 GLY B O 1
ATOM 4489 N N . GLU B 1 81 ? 5.867 -27.547 -14.562 1 61.66 81 GLU B N 1
ATOM 4490 C CA . GLU B 1 81 ? 6.613 -28.016 -13.398 1 61.66 81 GLU B CA 1
ATOM 4491 C C . GLU B 1 81 ? 5.961 -27.562 -12.102 1 61.66 81 GLU B C 1
ATOM 4493 O O . GLU B 1 81 ? 5.887 -28.328 -11.133 1 61.66 81 GLU B O 1
ATOM 4498 N N . LEU B 1 82 ? 5.457 -26.484 -12.219 1 60.66 82 LEU B N 1
ATOM 4499 C CA . LEU B 1 82 ? 4.824 -25.953 -11.016 1 60.66 82 LEU B CA 1
ATOM 4500 C C . LEU B 1 82 ? 3.502 -26.656 -10.742 1 60.66 82 LEU B C 1
ATOM 4502 O O . LEU B 1 82 ? 3.152 -26.906 -9.586 1 60.66 82 LEU B O 1
ATOM 4506 N N . LEU B 1 83 ? 2.949 -27.031 -11.812 1 54.81 83 LEU B N 1
ATOM 4507 C CA . LEU B 1 83 ? 1.726 -27.812 -11.68 1 54.81 83 LEU B CA 1
ATOM 4508 C C . LEU B 1 83 ? 2.014 -29.156 -11.039 1 54.81 83 LEU B C 1
ATOM 4510 O O . LEU B 1 83 ? 1.236 -29.641 -10.203 1 54.81 83 LEU B O 1
ATOM 4514 N N . THR B 1 84 ? 3.01 -29.703 -11.453 1 61.06 84 THR B N 1
ATOM 4515 C CA . THR B 1 84 ? 3.432 -30.969 -10.875 1 61.06 84 THR B CA 1
ATOM 4516 C C . THR B 1 84 ? 3.686 -30.812 -9.375 1 61.06 84 THR B C 1
ATOM 4518 O O . THR B 1 84 ? 3.363 -31.719 -8.594 1 61.06 84 THR B O 1
ATOM 4521 N N . LEU B 1 85 ? 4.156 -29.688 -9.07 1 68.19 85 LEU B N 1
ATOM 4522 C CA . LEU B 1 85 ? 4.449 -29.438 -7.664 1 68.19 85 LEU B CA 1
ATOM 4523 C C . LEU B 1 85 ? 3.162 -29.328 -6.852 1 68.19 85 LEU B C 1
ATOM 4525 O O . LEU B 1 85 ? 3.078 -29.875 -5.746 1 68.19 85 LEU B O 1
ATOM 4529 N N . LEU B 1 86 ? 2.316 -28.734 -7.441 1 62.28 86 LEU B N 1
ATOM 4530 C CA . LEU B 1 86 ? 1.04 -28.578 -6.754 1 62.28 86 LEU B CA 1
ATOM 4531 C C . LEU B 1 86 ? 0.347 -29.922 -6.574 1 62.28 86 LEU B C 1
ATOM 4533 O O . LEU B 1 86 ? -0.253 -30.188 -5.531 1 62.28 86 LEU B O 1
ATOM 4537 N N . THR B 1 87 ? 0.511 -30.75 -7.527 1 59 87 THR B N 1
ATOM 4538 C CA . THR B 1 87 ? -0.045 -32.094 -7.449 1 59 87 THR B CA 1
ATOM 4539 C C . THR B 1 87 ? 0.607 -32.875 -6.312 1 59 87 THR B C 1
ATOM 4541 O O . THR B 1 87 ? -0.063 -33.656 -5.613 1 59 87 THR B O 1
ATOM 4544 N N . GLY B 1 88 ? 1.837 -32.719 -6.137 1 63.06 88 GLY B N 1
ATOM 4545 C CA . GLY B 1 88 ? 2.543 -33.375 -5.055 1 63.06 88 GLY B CA 1
ATOM 4546 C C . GLY B 1 88 ? 2.039 -32.969 -3.68 1 63.06 88 GLY B C 1
ATOM 4547 O O . GLY B 1 88 ? 1.889 -33.812 -2.797 1 63.06 88 GLY B O 1
ATOM 4548 N N . VAL B 1 89 ? 1.812 -31.719 -3.568 1 67.81 89 VAL B N 1
ATOM 4549 C CA . VAL B 1 89 ? 1.316 -31.219 -2.289 1 67.81 89 VAL B CA 1
ATOM 4550 C C . VAL B 1 89 ? -0.074 -31.797 -2.018 1 67.81 89 VAL B C 1
ATOM 4552 O O . VAL B 1 89 ? -0.382 -32.188 -0.89 1 67.81 89 VAL B O 1
ATOM 4555 N N . GLU B 1 90 ? -0.779 -31.875 -3.014 1 60.66 90 GLU B N 1
ATOM 4556 C CA . GLU B 1 90 ? -2.119 -32.438 -2.883 1 60.66 90 GLU B CA 1
ATOM 4557 C C . GLU B 1 90 ? -2.062 -33.906 -2.457 1 60.66 90 GLU B C 1
ATOM 4559 O O . GLU B 1 90 ? -2.859 -34.344 -1.627 1 60.66 90 GLU B O 1
ATOM 4564 N N . GLU B 1 91 ? -1.219 -34.5 -3.043 1 62.47 91 GLU B N 1
ATOM 4565 C CA . GLU B 1 91 ? -1.077 -35.906 -2.713 1 62.47 91 GLU B CA 1
ATOM 4566 C C . GLU B 1 91 ? -0.695 -36.094 -1.247 1 62.47 91 GLU B C 1
ATOM 4568 O O . GLU B 1 91 ? -1.188 -37 -0.585 1 62.47 91 GLU B O 1
ATOM 4573 N N . GLU B 1 92 ? 0.169 -35.25 -0.775 1 67.88 92 GLU B N 1
ATOM 4574 C CA . GLU B 1 92 ? 0.556 -35.312 0.631 1 67.88 92 GLU B CA 1
ATOM 4575 C C . GLU B 1 92 ? -0.643 -35.094 1.545 1 67.88 92 GLU B C 1
ATOM 4577 O O . GLU B 1 92 ? -0.834 -35.812 2.529 1 67.88 92 GLU B O 1
ATOM 4582 N N . LEU B 1 93 ? -1.402 -34.188 1.239 1 63.28 93 LEU B N 1
ATOM 4583 C CA . LEU B 1 93 ? -2.566 -33.844 2.049 1 63.28 93 LEU B CA 1
ATOM 4584 C C . LEU B 1 93 ? -3.59 -34.969 2.033 1 63.28 93 LEU B C 1
ATOM 4586 O O . LEU B 1 93 ? -4.137 -35.344 3.078 1 63.28 93 LEU B O 1
ATOM 4590 N N . LYS B 1 94 ? -3.744 -35.562 0.904 1 60.75 94 LYS B N 1
ATOM 4591 C CA . LYS B 1 94 ? -4.738 -36.625 0.749 1 60.75 94 LYS B CA 1
ATOM 4592 C C . LYS B 1 94 ? -4.242 -37.938 1.341 1 60.75 94 LYS B C 1
ATOM 4594 O O . LYS B 1 94 ? -4.984 -38.625 2.033 1 60.75 94 LYS B O 1
ATOM 4599 N N . SER B 1 95 ? -3.059 -38.219 1.034 1 62.34 95 SER B N 1
ATOM 4600 C CA . SER B 1 95 ? -2.555 -39.531 1.366 1 62.34 95 SER B CA 1
ATOM 4601 C C . SER B 1 95 ? -2.105 -39.625 2.822 1 62.34 95 SER B C 1
ATOM 4603 O O . SER B 1 95 ? -2.129 -40.688 3.432 1 62.34 95 SER B O 1
ATOM 4605 N N . CYS B 1 96 ? -1.711 -38.562 3.412 1 67.19 96 CYS B N 1
ATOM 4606 C CA . CYS B 1 96 ? -1.12 -38.594 4.746 1 67.19 96 CYS B CA 1
ATOM 4607 C C . CYS B 1 96 ? -1.989 -37.875 5.75 1 67.19 96 CYS B C 1
ATOM 4609 O O . CYS B 1 96 ? -2.465 -38.469 6.723 1 67.19 96 CYS B O 1
ATOM 4611 N N . HIS B 1 97 ? -2.361 -36.75 5.488 1 70.31 97 HIS B N 1
ATOM 4612 C CA . HIS B 1 97 ? -2.971 -35.906 6.516 1 70.31 97 HIS B CA 1
ATOM 4613 C C . HIS B 1 97 ? -4.402 -36.344 6.805 1 70.31 97 HIS B C 1
ATOM 4615 O O . HIS B 1 97 ? -4.816 -36.406 7.965 1 70.31 97 HIS B O 1
ATOM 4621 N N . LYS B 1 98 ? -5.121 -36.688 5.785 1 65.5 98 LYS B N 1
ATOM 4622 C CA . LYS B 1 98 ? -6.523 -37.062 5.945 1 65.5 98 LYS B CA 1
ATOM 4623 C C . LYS B 1 98 ? -6.668 -38.312 6.809 1 65.5 98 LYS B C 1
ATOM 4625 O O . LYS B 1 98 ? -7.707 -38.5 7.438 1 65.5 98 LYS B O 1
ATOM 4630 N N . HIS B 1 99 ? -5.629 -39.094 6.844 1 67.62 99 HIS B N 1
ATOM 4631 C CA . HIS B 1 99 ? -5.66 -40.312 7.633 1 67.62 99 HIS B CA 1
ATOM 4632 C C . HIS B 1 99 ? -5.586 -40.031 9.125 1 67.62 99 HIS B C 1
ATOM 4634 O O . HIS B 1 99 ? -6.07 -40.812 9.945 1 67.62 99 HIS B O 1
ATOM 4640 N N . TYR B 1 100 ? -5.031 -38.938 9.406 1 68.81 100 TYR B N 1
ATOM 4641 C CA . TYR B 1 100 ? -4.75 -38.688 10.812 1 68.81 100 TYR B CA 1
ATOM 4642 C C . TYR B 1 100 ? -5.664 -37.625 11.375 1 68.81 100 TYR B C 1
ATOM 4644 O O . TYR B 1 100 ? -5.914 -37.562 12.578 1 68.81 100 TYR B O 1
ATOM 4652 N N . ILE B 1 101 ? -6.062 -36.688 10.492 1 72.06 101 ILE B N 1
ATOM 4653 C CA . ILE B 1 101 ? -6.832 -35.562 11.008 1 72.06 101 ILE B CA 1
ATOM 4654 C C . ILE B 1 101 ? -8.062 -35.344 10.133 1 72.06 101 ILE B C 1
ATOM 4656 O O . ILE B 1 101 ? -7.988 -35.469 8.906 1 72.06 101 ILE B O 1
ATOM 4660 N N . GLU B 1 102 ? -9.164 -35.062 10.734 1 59.59 102 GLU B N 1
ATOM 4661 C CA . GLU B 1 102 ? -10.43 -34.875 10.023 1 59.59 102 GLU B CA 1
ATOM 4662 C C . GLU B 1 102 ? -10.648 -33.406 9.672 1 59.59 102 GLU B C 1
ATOM 4664 O O . GLU B 1 102 ? -11.07 -33.094 8.555 1 59.59 102 GLU B O 1
ATOM 4669 N N . ASN B 1 103 ? -10.359 -32.5 10.664 1 54.09 103 ASN B N 1
ATOM 4670 C CA . ASN B 1 103 ? -10.625 -31.078 10.477 1 54.09 103 ASN B CA 1
ATOM 4671 C C . ASN B 1 103 ? -9.391 -30.234 10.781 1 54.09 103 ASN B C 1
ATOM 4673 O O . ASN B 1 103 ? -9.297 -29.609 11.844 1 54.09 103 ASN B O 1
ATOM 4677 N N . PRO B 1 104 ? -8.5 -30.156 9.805 1 54.38 104 PRO B N 1
ATOM 4678 C CA . PRO B 1 104 ? -7.211 -29.516 10.062 1 54.38 104 PRO B CA 1
ATOM 4679 C C . PRO B 1 104 ? -7.352 -28.016 10.359 1 54.38 104 PRO B C 1
ATOM 4681 O O . PRO B 1 104 ? -6.496 -27.438 11.023 1 54.38 104 PRO B O 1
ATOM 4684 N N . ASP B 1 105 ? -8.391 -27.422 9.906 1 52.94 105 ASP B N 1
ATOM 4685 C CA . ASP B 1 105 ? -8.539 -25.969 10.031 1 52.94 105 ASP B CA 1
ATOM 4686 C C . ASP B 1 105 ? -9.133 -25.594 11.383 1 52.94 105 ASP B C 1
ATOM 4688 O O . ASP B 1 105 ? -9.234 -24.406 11.719 1 52.94 105 ASP B O 1
ATOM 4692 N N . ALA B 1 106 ? -9.477 -26.562 12.172 1 46.66 106 ALA B N 1
ATOM 4693 C CA . ALA B 1 106 ? -10.266 -26.328 13.383 1 46.66 106 ALA B CA 1
ATOM 4694 C C . ALA B 1 106 ? -9.492 -25.469 14.383 1 46.66 106 ALA B C 1
ATOM 4696 O O . ALA B 1 106 ? -10.07 -24.609 15.039 1 46.66 106 ALA B O 1
ATOM 4697 N N . SER B 1 107 ? -8.258 -25.719 14.578 1 56.25 107 SER B N 1
ATOM 4698 C CA . SER B 1 107 ? -7.516 -25.047 15.641 1 56.25 107 SER B CA 1
ATOM 4699 C C . SER B 1 107 ? -6.812 -23.797 15.117 1 56.25 107 SER B C 1
ATOM 4701 O O . SER B 1 107 ? -6.387 -22.953 15.898 1 56.25 107 SER B O 1
ATOM 4703 N N . GLY B 1 108 ? -6.797 -23.578 13.852 1 62.5 108 GLY B N 1
ATOM 4704 C CA . GLY B 1 108 ? -6.062 -22.453 13.273 1 62.5 108 GLY B CA 1
ATOM 4705 C C . GLY B 1 108 ? -4.555 -22.609 13.391 1 62.5 108 GLY B C 1
ATOM 4706 O O . GLY B 1 108 ? -4.07 -23.516 14.078 1 62.5 108 GLY B O 1
ATOM 4707 N N . PRO B 1 109 ? -3.76 -21.766 12.719 1 66.19 109 PRO B N 1
ATOM 4708 C CA . PRO B 1 109 ? -2.301 -21.906 12.742 1 66.19 109 PRO B CA 1
ATOM 4709 C C . PRO B 1 109 ? -1.688 -21.453 14.07 1 66.19 109 PRO B C 1
ATOM 4711 O O . PRO B 1 109 ? -2.068 -20.406 14.602 1 66.19 109 PRO B O 1
ATOM 4714 N N . GLU B 1 110 ? -0.922 -22.266 14.594 1 73.19 110 GLU B N 1
ATOM 4715 C CA . GLU B 1 110 ? -0.116 -21.906 15.75 1 73.19 110 GLU B CA 1
ATOM 4716 C C . GLU B 1 110 ? 1.014 -20.953 15.359 1 73.19 110 GLU B C 1
ATOM 4718 O O . GLU B 1 110 ? 1.217 -20.672 14.18 1 73.19 110 GLU B O 1
ATOM 4723 N N . ALA B 1 111 ? 1.729 -20.531 16.312 1 71.62 111 ALA B N 1
ATOM 4724 C CA . ALA B 1 111 ? 2.693 -19.453 16.125 1 71.62 111 ALA B CA 1
ATOM 4725 C C . ALA B 1 111 ? 3.74 -19.828 15.078 1 71.62 111 ALA B C 1
ATOM 4727 O O . ALA B 1 111 ? 4.027 -19.047 14.172 1 71.62 111 ALA B O 1
ATOM 4728 N N . ALA B 1 112 ? 4.332 -21 15.227 1 78.44 112 ALA B N 1
ATOM 4729 C CA . ALA B 1 112 ? 5.387 -21.438 14.312 1 78.44 112 ALA B CA 1
ATOM 4730 C C . ALA B 1 112 ? 4.855 -21.594 12.898 1 78.44 112 ALA B C 1
ATOM 4732 O O . ALA B 1 112 ? 5.523 -21.219 11.93 1 78.44 112 ALA B O 1
ATOM 4733 N N . CYS B 1 113 ? 3.676 -22.141 12.75 1 82.12 113 CYS B N 1
ATOM 4734 C CA . CYS B 1 113 ? 3.037 -22.312 11.453 1 82.12 113 CYS B CA 1
ATOM 4735 C C . CYS B 1 113 ? 2.738 -20.953 10.812 1 82.12 113 CYS B C 1
ATOM 4737 O O . CYS B 1 113 ? 3.062 -20.734 9.641 1 82.12 113 CYS B O 1
ATOM 4739 N N . ARG B 1 114 ? 2.232 -20.188 11.562 1 73.69 114 ARG B N 1
ATOM 4740 C CA . ARG B 1 114 ? 1.898 -18.859 11.062 1 73.69 114 ARG B CA 1
ATOM 4741 C C . ARG B 1 114 ? 3.146 -18.125 10.578 1 73.69 114 ARG B C 1
ATOM 4743 O O . ARG B 1 114 ? 3.139 -17.516 9.508 1 73.69 114 ARG B O 1
ATOM 4750 N N . LYS B 1 115 ? 4.141 -18.172 11.375 1 76.81 115 LYS B N 1
ATOM 4751 C CA . LYS B 1 115 ? 5.402 -17.516 11.023 1 76.81 115 LYS B CA 1
ATOM 4752 C C . LYS B 1 115 ? 5.941 -18.047 9.695 1 76.81 115 LYS B C 1
ATOM 4754 O O . LYS B 1 115 ? 6.426 -17.266 8.867 1 76.81 115 LYS B O 1
ATOM 4759 N N . TYR B 1 116 ? 5.918 -19.312 9.508 1 86.69 116 TYR B N 1
ATOM 4760 C CA . TYR B 1 116 ? 6.434 -19.953 8.305 1 86.69 116 TYR B CA 1
ATOM 4761 C C . TYR B 1 116 ? 5.605 -19.578 7.082 1 86.69 116 TYR B C 1
ATOM 4763 O O . TYR B 1 116 ? 6.152 -19.172 6.055 1 86.69 116 TYR B O 1
ATOM 4771 N N . VAL B 1 117 ? 4.328 -19.672 7.262 1 79.44 117 VAL B N 1
ATOM 4772 C CA . VAL B 1 117 ? 3.426 -19.344 6.164 1 79.44 117 VAL B CA 1
ATOM 4773 C C . VAL B 1 117 ? 3.576 -17.875 5.789 1 79.44 117 VAL B C 1
ATOM 4775 O O . VAL B 1 117 ? 3.652 -17.531 4.605 1 79.44 117 VAL B O 1
ATOM 4778 N N . ASP B 1 118 ? 3.652 -17.125 6.773 1 72.81 118 ASP B N 1
ATOM 4779 C CA . ASP B 1 118 ? 3.822 -15.703 6.535 1 72.81 118 ASP B CA 1
ATOM 4780 C C . ASP B 1 118 ? 5.105 -15.422 5.762 1 72.81 118 ASP B C 1
ATOM 4782 O O . ASP B 1 118 ? 5.125 -14.578 4.863 1 72.81 118 ASP B O 1
ATOM 4786 N N . PHE B 1 119 ? 6.195 -16.062 6.141 1 84.81 119 PHE B N 1
ATOM 4787 C CA . PHE B 1 119 ? 7.461 -15.922 5.434 1 84.81 119 PHE B CA 1
ATOM 4788 C C . PHE B 1 119 ? 7.301 -16.281 3.959 1 84.81 119 PHE B C 1
ATOM 4790 O O . PHE B 1 119 ? 7.734 -15.523 3.084 1 84.81 119 PHE B O 1
ATOM 4797 N N . LEU B 1 120 ? 6.617 -17.344 3.652 1 83.62 120 LEU B N 1
ATOM 4798 C CA . LEU B 1 120 ? 6.445 -17.812 2.279 1 83.62 120 LEU B CA 1
ATOM 4799 C C . LEU B 1 120 ? 5.637 -16.812 1.463 1 83.62 120 LEU B C 1
ATOM 4801 O O . LEU B 1 120 ? 5.996 -16.5 0.326 1 83.62 120 LEU B O 1
ATOM 4805 N N . LEU B 1 121 ? 4.66 -16.375 2.076 1 71 121 LEU B N 1
ATOM 4806 C CA . LEU B 1 121 ? 3.799 -15.43 1.367 1 71 121 LEU B CA 1
ATOM 4807 C C . LEU B 1 121 ? 4.508 -14.094 1.151 1 71 121 LEU B C 1
ATOM 4809 O O . LEU B 1 121 ? 4.359 -13.477 0.097 1 71 121 LEU B O 1
ATOM 4813 N N . ALA B 1 122 ? 5.227 -13.742 2.098 1 70.81 122 ALA B N 1
ATOM 4814 C CA . ALA B 1 122 ? 6.004 -12.516 1.973 1 70.81 122 ALA B CA 1
ATOM 4815 C C . ALA B 1 122 ? 6.988 -12.602 0.81 1 70.81 122 ALA B C 1
ATOM 4817 O O . ALA B 1 122 ? 7.113 -11.664 0.021 1 70.81 122 ALA B O 1
ATOM 4818 N N . VAL B 1 123 ? 7.637 -13.758 0.73 1 79.75 123 VAL B N 1
ATOM 4819 C CA . VAL B 1 123 ? 8.578 -13.977 -0.361 1 79.75 123 VAL B CA 1
ATOM 4820 C C . VAL B 1 123 ? 7.832 -14 -1.692 1 79.75 123 VAL B C 1
ATOM 4822 O O . VAL B 1 123 ? 8.305 -13.445 -2.686 1 79.75 123 VAL B O 1
ATOM 4825 N N . GLY B 1 124 ? 6.738 -14.594 -1.698 1 72.31 124 GLY B N 1
ATOM 4826 C CA . GLY B 1 124 ? 5.926 -14.68 -2.9 1 72.31 124 GLY B CA 1
ATOM 4827 C C . GLY B 1 124 ? 5.426 -13.336 -3.383 1 72.31 124 GLY B C 1
ATOM 4828 O O . GLY B 1 124 ? 5.43 -13.055 -4.586 1 72.31 124 GLY B O 1
ATOM 4829 N N . ARG B 1 125 ? 5.059 -12.602 -2.5 1 60.72 125 ARG B N 1
ATOM 4830 C CA . ARG B 1 125 ? 4.465 -11.312 -2.822 1 60.72 125 ARG B CA 1
ATOM 4831 C C . ARG B 1 125 ? 5.539 -10.281 -3.139 1 60.72 125 ARG B C 1
ATOM 4833 O O . ARG B 1 125 ? 5.281 -9.297 -3.84 1 60.72 125 ARG B O 1
ATOM 4840 N N . ALA B 1 126 ? 6.691 -10.555 -2.592 1 61.78 126 ALA B N 1
ATOM 4841 C CA . ALA B 1 126 ? 7.801 -9.625 -2.77 1 61.78 126 ALA B CA 1
ATOM 4842 C C . ALA B 1 126 ? 8.211 -9.531 -4.238 1 61.78 126 ALA B C 1
ATOM 4844 O O . ALA B 1 126 ? 7.934 -10.438 -5.023 1 61.78 126 ALA B O 1
ATOM 4845 N N . ASP B 1 127 ? 8.633 -8.383 -4.586 1 58 127 ASP B N 1
ATOM 4846 C CA . ASP B 1 127 ? 9.141 -8.211 -5.945 1 58 127 ASP B CA 1
ATOM 4847 C C . ASP B 1 127 ? 10.484 -8.906 -6.121 1 58 127 ASP B C 1
ATOM 4849 O O . ASP B 1 127 ? 11.5 -8.258 -6.375 1 58 127 ASP B O 1
ATOM 4853 N N . LEU B 1 128 ? 10.523 -10.094 -5.906 1 67.81 128 LEU B N 1
ATOM 4854 C CA . LEU B 1 128 ? 11.672 -10.977 -6.078 1 67.81 128 LEU B CA 1
ATOM 4855 C C . LEU B 1 128 ? 11.445 -11.953 -7.227 1 67.81 128 LEU B C 1
ATOM 4857 O O . LEU B 1 128 ? 10.305 -12.195 -7.625 1 67.81 128 LEU B O 1
ATOM 4861 N N . GLY B 1 129 ? 12.516 -12.305 -7.855 1 70.12 129 GLY B N 1
ATOM 4862 C CA . GLY B 1 129 ? 12.406 -13.273 -8.938 1 70.12 129 GLY B CA 1
ATOM 4863 C C . GLY B 1 129 ? 11.797 -14.586 -8.492 1 70.12 129 GLY B C 1
ATOM 4864 O O . GLY B 1 129 ? 11.75 -14.891 -7.301 1 70.12 129 GLY B O 1
ATOM 4865 N N . PRO B 1 130 ? 11.336 -15.281 -9.398 1 75.5 130 PRO B N 1
ATOM 4866 C CA . PRO B 1 130 ? 10.742 -16.578 -9.062 1 75.5 130 PRO B CA 1
ATOM 4867 C C . PRO B 1 130 ? 11.734 -17.516 -8.367 1 75.5 130 PRO B C 1
ATOM 4869 O O . PRO B 1 130 ? 11.328 -18.359 -7.562 1 75.5 130 PRO B O 1
ATOM 4872 N N . SER B 1 131 ? 13.078 -17.281 -8.672 1 85.12 131 SER B N 1
ATOM 4873 C CA . SER B 1 131 ? 14.094 -18.141 -8.07 1 85.12 131 SER B CA 1
ATOM 4874 C C . SER B 1 131 ? 14.117 -18 -6.551 1 85.12 131 SER B C 1
ATOM 4876 O O . SER B 1 131 ? 14.336 -18.969 -5.828 1 85.12 131 SER B O 1
ATOM 4878 N N . VAL B 1 132 ? 13.805 -16.875 -6.121 1 87 132 VAL B N 1
ATOM 4879 C CA . VAL B 1 132 ? 13.828 -16.641 -4.68 1 87 132 VAL B CA 1
ATOM 4880 C C . VAL B 1 132 ? 12.633 -17.328 -4.023 1 87 132 VAL B C 1
ATOM 4882 O O . VAL B 1 132 ? 12.766 -17.922 -2.949 1 87 132 VAL B O 1
ATOM 4885 N N . VAL B 1 133 ? 11.578 -17.266 -4.684 1 82.56 133 VAL B N 1
ATOM 4886 C CA . VAL B 1 133 ? 10.391 -17.922 -4.164 1 82.56 133 VAL B CA 1
ATOM 4887 C C . VAL B 1 133 ? 10.609 -19.438 -4.16 1 82.56 133 VAL B C 1
ATOM 4889 O O . VAL B 1 133 ? 10.281 -20.125 -3.184 1 82.56 133 VAL B O 1
ATOM 4892 N N . ILE B 1 134 ? 11.188 -19.875 -5.184 1 85.56 134 ILE B N 1
ATOM 4893 C CA . ILE B 1 134 ? 11.453 -21.312 -5.301 1 85.56 134 ILE B CA 1
ATOM 4894 C C . ILE B 1 134 ? 12.406 -21.75 -4.195 1 85.56 134 ILE B C 1
ATOM 4896 O O . ILE B 1 134 ? 12.203 -22.781 -3.564 1 85.56 134 ILE B O 1
ATOM 4900 N N . ALA B 1 135 ? 13.398 -20.953 -4 1 91 135 ALA B N 1
ATOM 4901 C CA . ALA B 1 135 ? 14.367 -21.25 -2.953 1 91 135 ALA B CA 1
ATOM 4902 C C . ALA B 1 135 ? 13.703 -21.312 -1.582 1 91 135 ALA B C 1
ATOM 4904 O O . ALA B 1 135 ? 14.102 -22.094 -0.718 1 91 135 ALA B O 1
ATOM 4905 N N . ALA B 1 136 ? 12.703 -20.547 -1.43 1 90.19 136 ALA B N 1
ATOM 4906 C CA . ALA B 1 136 ? 12 -20.484 -0.148 1 90.19 136 ALA B CA 1
ATOM 4907 C C . ALA B 1 136 ? 11.117 -21.719 0.054 1 90.19 136 ALA B C 1
ATOM 4909 O O . ALA B 1 136 ? 10.828 -22.109 1.189 1 90.19 136 ALA B O 1
ATOM 4910 N N . VAL B 1 137 ? 10.719 -22.281 -1.021 1 88.94 137 VAL B N 1
ATOM 4911 C CA . VAL B 1 137 ? 9.773 -23.375 -0.873 1 88.94 137 VAL B CA 1
ATOM 4912 C C . VAL B 1 137 ? 10.516 -24.703 -0.904 1 88.94 137 VAL B C 1
ATOM 4914 O O . VAL B 1 137 ? 10 -25.719 -0.436 1 88.94 137 VAL B O 1
ATOM 4917 N N . ILE B 1 138 ? 11.727 -24.781 -1.311 1 90.69 138 ILE B N 1
ATOM 4918 C CA . ILE B 1 138 ? 12.484 -26.016 -1.499 1 90.69 138 ILE B CA 1
ATOM 4919 C C . ILE B 1 138 ? 12.727 -26.688 -0.148 1 90.69 138 ILE B C 1
ATOM 4921 O O . ILE B 1 138 ? 12.594 -27.906 -0.019 1 90.69 138 ILE B O 1
ATOM 4925 N N . PRO B 1 139 ? 13.023 -25.922 0.908 1 92.44 139 PRO B N 1
ATOM 4926 C CA . PRO B 1 139 ? 13.406 -26.562 2.166 1 92.44 139 PRO B CA 1
ATOM 4927 C C . PRO B 1 139 ? 12.328 -27.5 2.699 1 92.44 139 PRO B C 1
ATOM 4929 O O . PRO B 1 139 ? 12.648 -28.578 3.215 1 92.44 139 PRO B O 1
ATOM 4932 N N . CYS B 1 140 ? 11.125 -27.125 2.58 1 90.19 140 CYS B N 1
ATOM 4933 C CA . CYS B 1 140 ? 10.062 -28.031 3.02 1 90.19 140 CYS B CA 1
ATOM 4934 C C . CYS B 1 140 ? 10.125 -29.359 2.281 1 90.19 140 CYS B C 1
ATOM 4936 O O . CYS B 1 140 ? 10.078 -30.422 2.902 1 90.19 140 CYS B O 1
ATOM 4938 N N . ALA B 1 141 ? 10.305 -29.297 1.047 1 87.19 141 ALA B N 1
ATOM 4939 C CA . ALA B 1 141 ? 10.359 -30.516 0.243 1 87.19 141 ALA B CA 1
ATOM 4940 C C . ALA B 1 141 ? 11.656 -31.266 0.49 1 87.19 141 ALA B C 1
ATOM 4942 O O . ALA B 1 141 ? 11.633 -32.469 0.787 1 87.19 141 ALA B O 1
ATOM 4943 N N . ARG B 1 142 ? 12.781 -30.609 0.408 1 91.56 142 ARG B N 1
ATOM 4944 C CA . ARG B 1 142 ? 14.102 -31.234 0.509 1 91.56 142 ARG B CA 1
ATOM 4945 C C . ARG B 1 142 ? 14.328 -31.797 1.905 1 91.56 142 ARG B C 1
ATOM 4947 O O . ARG B 1 142 ? 14.773 -32.938 2.051 1 91.56 142 ARG B O 1
ATOM 4954 N N . LEU B 1 143 ? 14.047 -31.016 2.924 1 93.62 143 LEU B N 1
ATOM 4955 C CA . LEU B 1 143 ? 14.289 -31.469 4.289 1 93.62 143 LEU B CA 1
ATOM 4956 C C . LEU B 1 143 ? 13.414 -32.656 4.633 1 93.62 143 LEU B C 1
ATOM 4958 O O . LEU B 1 143 ? 13.898 -33.656 5.195 1 93.62 143 LEU B O 1
ATOM 4962 N N . TYR B 1 144 ? 12.148 -32.594 4.309 1 90.75 144 TYR B N 1
ATOM 4963 C CA . TYR B 1 144 ? 11.234 -33.656 4.637 1 90.75 144 TYR B CA 1
ATOM 4964 C C . TYR B 1 144 ? 11.609 -34.938 3.881 1 90.75 144 TYR B C 1
ATOM 4966 O O . TYR B 1 144 ? 11.531 -36.031 4.43 1 90.75 144 TYR B O 1
ATOM 4974 N N . ALA B 1 145 ? 12 -34.75 2.631 1 88.25 145 ALA B N 1
ATOM 4975 C CA . ALA B 1 145 ? 12.477 -35.906 1.875 1 88.25 145 ALA B CA 1
ATOM 4976 C C . ALA B 1 145 ? 13.703 -36.531 2.541 1 88.25 145 ALA B C 1
ATOM 4978 O O . 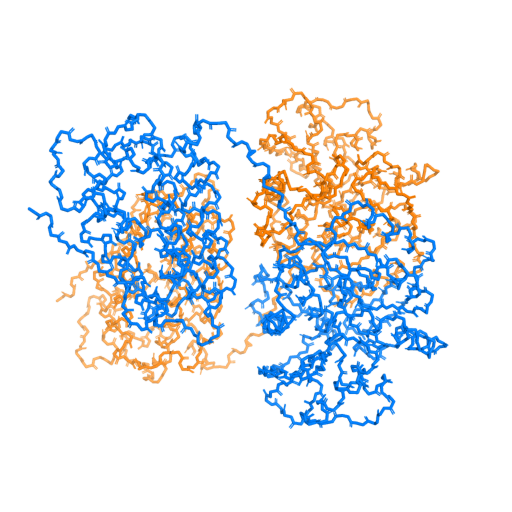ALA B 1 145 ? 13.797 -37.75 2.666 1 88.25 145 ALA B O 1
ATOM 4979 N N . TRP B 1 146 ? 14.625 -35.719 2.91 1 91.62 146 TRP B N 1
ATOM 4980 C CA . TRP B 1 146 ? 15.844 -36.188 3.561 1 91.62 146 TRP B CA 1
ATOM 4981 C C . TRP B 1 146 ? 15.539 -36.844 4.902 1 91.62 146 TRP B C 1
ATOM 4983 O O . TRP B 1 146 ? 16.094 -37.875 5.234 1 91.62 146 TRP B O 1
ATOM 4993 N N . LEU B 1 147 ? 14.664 -36.25 5.711 1 91.31 147 LEU B N 1
ATOM 4994 C CA . LEU B 1 147 ? 14.258 -36.844 6.988 1 91.31 147 LEU B CA 1
ATOM 4995 C C . LEU B 1 147 ? 13.602 -38.188 6.789 1 91.31 147 LEU B C 1
ATOM 4997 O O . LEU B 1 147 ? 13.859 -39.125 7.547 1 91.31 147 LEU B O 1
ATOM 5001 N N . GLY B 1 148 ? 12.688 -38.219 5.848 1 88.62 148 GLY B N 1
ATOM 5002 C CA . GLY B 1 148 ? 12.086 -39.5 5.535 1 88.62 148 GLY B CA 1
ATOM 5003 C C . GLY B 1 148 ? 13.102 -40.594 5.27 1 88.62 148 GLY B C 1
ATOM 5004 O O . GLY B 1 148 ? 12.977 -41.688 5.781 1 88.62 148 GLY B O 1
ATOM 5005 N N . ARG B 1 149 ? 14.102 -40.219 4.477 1 87.5 149 ARG B N 1
ATOM 5006 C CA . ARG B 1 149 ? 15.172 -41.156 4.16 1 87.5 149 ARG B CA 1
ATOM 5007 C C . ARG B 1 149 ? 15.969 -41.531 5.406 1 87.5 149 ARG B C 1
ATOM 5009 O O . ARG B 1 149 ? 16.203 -42.719 5.668 1 87.5 149 ARG B O 1
ATOM 5016 N N . GLU B 1 150 ? 16.359 -40.562 6.191 1 88.31 150 GLU B N 1
ATOM 5017 C CA . GLU B 1 150 ? 17.203 -40.781 7.355 1 88.31 150 GLU B CA 1
ATOM 5018 C C . GLU B 1 150 ? 16.484 -41.594 8.422 1 88.31 150 GLU B C 1
ATOM 5020 O O . GLU B 1 150 ? 17.094 -42.406 9.102 1 88.31 150 GLU B O 1
ATOM 5025 N N . LEU B 1 151 ? 15.195 -41.375 8.578 1 88.75 151 LEU B N 1
ATOM 5026 C CA . LEU B 1 151 ? 14.43 -42.031 9.633 1 88.75 151 LEU B CA 1
ATOM 5027 C C . LEU B 1 151 ? 14.055 -43.438 9.242 1 88.75 151 LEU B C 1
ATOM 5029 O O . LEU B 1 151 ? 13.672 -44.25 10.102 1 88.75 151 LEU B O 1
ATOM 5033 N N . THR B 1 152 ? 14.117 -43.656 8 1 86.75 152 THR B N 1
ATOM 5034 C CA . THR B 1 152 ? 13.711 -45 7.551 1 86.75 152 THR B CA 1
ATOM 5035 C C . THR B 1 152 ? 14.898 -45.75 6.977 1 86.75 152 THR B C 1
ATOM 5037 O O . THR B 1 152 ? 14.766 -46.906 6.582 1 86.75 152 THR B O 1
ATOM 5040 N N . ALA B 1 153 ? 15.984 -45.062 6.934 1 77 153 ALA B N 1
ATOM 5041 C CA . ALA B 1 153 ? 17.172 -45.656 6.316 1 77 153 ALA B CA 1
ATOM 5042 C C . ALA B 1 153 ? 17.547 -46.938 7.012 1 77 153 ALA B C 1
ATOM 5044 O O . ALA B 1 153 ? 17.547 -47.031 8.242 1 77 153 ALA B O 1
ATOM 5045 N N . ASP B 1 154 ? 17.812 -48 6.207 1 68.75 154 ASP B N 1
ATOM 5046 C CA . ASP B 1 154 ? 18.375 -49.312 6.586 1 68.75 154 ASP B CA 1
ATOM 5047 C C . ASP B 1 154 ? 17.453 -50 7.582 1 68.75 154 ASP B C 1
ATOM 5049 O O . ASP B 1 154 ? 17.938 -50.781 8.43 1 68.75 154 ASP B O 1
ATOM 5053 N N . ARG B 1 155 ? 16.156 -49.531 7.68 1 75.56 155 ARG B N 1
ATOM 5054 C CA . ARG B 1 155 ? 15.266 -50.25 8.594 1 75.56 155 ARG B CA 1
ATOM 5055 C C . ARG B 1 155 ? 13.883 -50.438 7.984 1 75.56 155 ARG B C 1
ATOM 5057 O O . ARG B 1 155 ? 13.469 -49.656 7.137 1 75.56 155 ARG B O 1
ATOM 5064 N N . GLU B 1 156 ? 13.297 -51.594 8.227 1 79.12 156 GLU B N 1
ATOM 5065 C CA . GLU B 1 156 ? 11.883 -51.781 7.93 1 79.12 156 GLU B CA 1
ATOM 5066 C C . GLU B 1 156 ? 11 -51.125 8.992 1 79.12 156 GLU B C 1
ATOM 5068 O O . GLU B 1 156 ? 11.242 -51.281 10.188 1 79.12 156 GLU B O 1
ATOM 5073 N N . VAL B 1 157 ? 10.125 -50.25 8.578 1 85.81 157 VAL B N 1
ATOM 5074 C CA . VAL B 1 157 ? 9.18 -49.656 9.508 1 85.81 157 VAL B CA 1
ATOM 5075 C C . VAL B 1 157 ? 8.023 -50.625 9.773 1 85.81 157 VAL B C 1
ATOM 5077 O O . VAL B 1 157 ? 7.25 -50.938 8.875 1 85.81 157 VAL B O 1
ATOM 5080 N N . PRO B 1 158 ? 7.941 -51.062 10.914 1 86.94 158 PRO B N 1
ATOM 5081 C CA . PRO B 1 158 ? 6.906 -52.062 11.211 1 86.94 158 PRO B CA 1
ATOM 5082 C C . PRO B 1 158 ? 5.496 -51.531 10.961 1 86.94 158 PRO B C 1
ATOM 5084 O O . PRO B 1 158 ? 5.258 -50.312 11.062 1 86.94 158 PRO B O 1
ATOM 5087 N N . GLU B 1 159 ? 4.633 -52.375 10.609 1 85.25 159 GLU B N 1
ATOM 5088 C CA . GLU B 1 159 ? 3.234 -52 10.375 1 85.25 159 GLU B CA 1
ATOM 5089 C C . GLU B 1 159 ? 2.59 -51.438 11.633 1 85.25 159 GLU B C 1
ATOM 5091 O O . GLU B 1 159 ? 1.652 -50.656 11.547 1 85.25 159 GLU B O 1
ATOM 5096 N N . THR B 1 160 ? 3.129 -51.719 12.82 1 84.94 160 THR B N 1
ATOM 5097 C CA . THR B 1 160 ? 2.576 -51.312 14.102 1 84.94 160 THR B CA 1
ATOM 5098 C C . THR B 1 160 ? 3.08 -49.906 14.469 1 84.94 160 THR B C 1
ATOM 5100 O O . THR B 1 160 ? 2.623 -49.312 15.445 1 84.94 160 THR B O 1
ATOM 5103 N N . HIS B 1 161 ? 4.023 -49.438 13.703 1 87.88 161 HIS B N 1
ATOM 5104 C CA . HIS B 1 161 ? 4.539 -48.125 13.984 1 87.88 161 HIS B CA 1
ATOM 5105 C C . HIS B 1 161 ? 3.438 -47.062 13.891 1 87.88 161 HIS B C 1
ATOM 5107 O O . HIS B 1 161 ? 2.773 -46.938 12.859 1 87.88 161 HIS B O 1
ATOM 5113 N N . PRO B 1 162 ? 3.166 -46.281 14.859 1 88.25 162 PRO B N 1
ATOM 5114 C CA . PRO B 1 162 ? 2.01 -45.375 14.898 1 88.25 162 PRO B CA 1
ATOM 5115 C C . PRO B 1 162 ? 2.074 -44.312 13.828 1 88.25 162 PRO B C 1
ATOM 5117 O O . PRO B 1 162 ? 1.038 -43.781 13.406 1 88.25 162 PRO B O 1
ATOM 5120 N N . PHE B 1 163 ? 3.283 -44.031 13.445 1 89.44 163 PHE B N 1
ATOM 5121 C CA . PHE B 1 163 ? 3.428 -42.938 12.484 1 89.44 163 PHE B CA 1
ATOM 5122 C C . PHE B 1 163 ? 3.988 -43.469 11.164 1 89.44 163 PHE B C 1
ATOM 5124 O O . PHE B 1 163 ? 4.656 -42.719 10.438 1 89.44 163 PHE B O 1
ATOM 5131 N N . ARG B 1 164 ? 3.756 -44.625 10.828 1 87.62 164 ARG B N 1
ATOM 5132 C CA . ARG B 1 164 ? 4.289 -45.312 9.664 1 87.62 164 ARG B CA 1
ATOM 5133 C C . ARG B 1 164 ? 3.936 -44.594 8.375 1 87.62 164 ARG B C 1
ATOM 5135 O O . ARG B 1 164 ? 4.781 -44.438 7.488 1 87.62 164 ARG B O 1
ATOM 5142 N N . ARG B 1 165 ? 2.738 -44.188 8.211 1 84.88 165 ARG B N 1
ATOM 5143 C CA . ARG B 1 165 ? 2.285 -43.531 6.98 1 84.88 165 ARG B CA 1
ATOM 5144 C C . ARG B 1 165 ? 3.066 -42.25 6.707 1 84.88 165 ARG B C 1
ATOM 5146 O O . ARG B 1 165 ? 3.381 -41.938 5.555 1 84.88 165 ARG B O 1
ATOM 5153 N N . TRP B 1 166 ? 3.305 -41.5 7.797 1 87.69 166 TRP B N 1
ATOM 5154 C CA . TRP B 1 166 ? 4.105 -40.281 7.641 1 87.69 166 TRP B CA 1
ATOM 5155 C C . TRP B 1 166 ? 5.512 -40.625 7.164 1 87.69 166 TRP B C 1
ATOM 5157 O O . TRP B 1 166 ? 6.008 -40.031 6.207 1 87.69 166 TRP B O 1
ATOM 5167 N N . LEU B 1 167 ? 6.125 -41.594 7.805 1 87.69 167 LEU B N 1
ATOM 5168 C CA . LEU B 1 167 ? 7.488 -42 7.477 1 87.69 167 LEU B CA 1
ATOM 5169 C C . LEU B 1 167 ? 7.578 -42.5 6.039 1 87.69 167 LEU B C 1
ATOM 5171 O O . LEU B 1 167 ? 8.469 -42.062 5.289 1 87.69 167 LEU B O 1
ATOM 5175 N N . LEU B 1 168 ? 6.637 -43.25 5.645 1 84.44 168 LEU B N 1
ATOM 5176 C CA . LEU B 1 168 ? 6.668 -43.844 4.312 1 84.44 168 LEU B CA 1
ATOM 5177 C C . LEU B 1 168 ? 6.348 -42.781 3.246 1 84.44 168 LEU B C 1
ATOM 5179 O O . LEU B 1 168 ? 6.926 -42.812 2.156 1 84.44 168 LEU B O 1
ATOM 5183 N N . SER B 1 169 ? 5.414 -41.938 3.508 1 82.56 169 SER B N 1
ATOM 5184 C CA . SER B 1 169 ? 5.035 -40.906 2.545 1 82.56 169 SER B CA 1
ATOM 5185 C C . SER B 1 169 ? 6.215 -40 2.205 1 82.56 169 SER B C 1
ATOM 5187 O O . SER B 1 169 ? 6.387 -39.594 1.052 1 82.56 169 SER B O 1
ATOM 5189 N N . HIS B 1 170 ? 7.023 -39.688 3.154 1 86.19 170 HIS B N 1
ATOM 5190 C CA . HIS B 1 170 ? 8.109 -38.719 2.947 1 86.19 170 HIS B CA 1
ATOM 5191 C C . HIS B 1 170 ? 9.344 -39.406 2.367 1 86.19 170 HIS B C 1
ATOM 5193 O O . HIS B 1 170 ? 10.242 -38.75 1.856 1 86.19 170 HIS B O 1
ATOM 5199 N N . ALA B 1 171 ? 9.312 -40.719 2.457 1 82.88 171 ALA B N 1
ATOM 5200 C CA . ALA B 1 171 ? 10.391 -41.5 1.85 1 82.88 171 ALA B CA 1
ATOM 5201 C C . ALA B 1 171 ? 10.008 -41.969 0.449 1 82.88 171 ALA B C 1
ATOM 5203 O O . ALA B 1 171 ? 10.844 -42.5 -0.278 1 82.88 171 ALA B O 1
ATOM 5204 N N . ASP B 1 172 ? 8.797 -41.688 0.029 1 80.12 172 ASP B N 1
ATOM 5205 C CA . ASP B 1 172 ? 8.258 -42.25 -1.208 1 80.12 172 ASP B CA 1
ATOM 5206 C C . ASP B 1 172 ? 8.594 -41.344 -2.404 1 80.12 172 ASP B C 1
ATOM 5208 O O . ASP B 1 172 ? 9.211 -40.312 -2.244 1 80.12 172 ASP B O 1
ATOM 5212 N N . GLU B 1 173 ? 8.211 -41.719 -3.578 1 78.75 173 GLU B N 1
ATOM 5213 C CA . GLU B 1 173 ? 8.594 -41.156 -4.863 1 78.75 173 GLU B CA 1
ATOM 5214 C C . GLU B 1 173 ? 7.992 -39.75 -5.043 1 78.75 173 GLU B C 1
ATOM 5216 O O . GLU B 1 173 ? 8.68 -38.844 -5.484 1 78.75 173 GLU B O 1
ATOM 5221 N N . PRO B 1 174 ? 6.777 -39.531 -4.684 1 74.31 174 PRO B N 1
ATOM 5222 C CA . PRO B 1 174 ? 6.152 -38.25 -5.023 1 74.31 174 PRO B CA 1
ATOM 5223 C C . PRO B 1 174 ? 6.859 -37.062 -4.371 1 74.31 174 PRO B C 1
ATOM 5225 O O . PRO B 1 174 ? 7.172 -36.062 -5.051 1 74.31 174 PRO B O 1
ATOM 5228 N N . ILE B 1 175 ? 7.152 -37.125 -3.076 1 76.88 175 ILE B N 1
ATOM 5229 C CA . ILE B 1 175 ? 7.793 -36.031 -2.365 1 76.88 175 ILE B CA 1
ATOM 5230 C C . ILE B 1 175 ? 9.211 -35.844 -2.891 1 76.88 175 ILE B C 1
ATOM 5232 O O . ILE B 1 175 ? 9.656 -34.719 -3.098 1 76.88 175 ILE B O 1
ATOM 5236 N N . ASN B 1 176 ? 9.875 -36.875 -3.182 1 82.44 176 ASN B N 1
ATOM 5237 C CA . ASN B 1 176 ? 11.234 -36.812 -3.707 1 82.44 176 ASN B CA 1
ATOM 5238 C C . ASN B 1 176 ? 11.258 -36.25 -5.121 1 82.44 176 ASN B C 1
ATOM 5240 O O . ASN B 1 176 ? 12.164 -35.5 -5.477 1 82.44 176 ASN B O 1
ATOM 5244 N N . THR B 1 177 ? 10.289 -36.594 -5.891 1 79.81 177 THR B N 1
ATOM 5245 C CA . THR B 1 177 ? 10.18 -36.031 -7.238 1 79.81 177 THR B CA 1
ATOM 5246 C C . THR B 1 177 ? 9.914 -34.531 -7.188 1 79.81 177 THR B C 1
ATOM 5248 O O . THR B 1 177 ? 10.516 -33.781 -7.949 1 79.81 177 THR B O 1
ATOM 5251 N N . SER B 1 178 ? 8.992 -34.156 -6.309 1 78.69 178 SER B N 1
ATOM 5252 C CA . SER B 1 178 ? 8.695 -32.75 -6.141 1 78.69 178 SER B CA 1
ATOM 5253 C C . SER B 1 178 ? 9.953 -31.969 -5.77 1 78.69 178 SER B C 1
ATOM 5255 O O . SER B 1 178 ? 10.156 -30.844 -6.246 1 78.69 178 SER B O 1
ATOM 5257 N N . THR B 1 179 ? 10.758 -32.531 -4.914 1 85.56 179 THR B N 1
ATOM 5258 C CA . THR B 1 179 ? 12.016 -31.922 -4.5 1 85.56 179 THR B CA 1
ATOM 5259 C C . THR B 1 179 ? 12.938 -31.719 -5.695 1 85.56 179 THR B C 1
ATOM 5261 O O . THR B 1 179 ? 13.5 -30.625 -5.871 1 85.56 179 THR B O 1
ATOM 5264 N N . ARG B 1 180 ? 12.984 -32.688 -6.492 1 84 180 ARG B N 1
ATOM 5265 C CA . ARG B 1 180 ? 13.852 -32.625 -7.664 1 84 180 ARG B CA 1
ATOM 5266 C C . ARG B 1 180 ? 13.367 -31.562 -8.656 1 84 180 ARG B C 1
ATOM 5268 O O . ARG B 1 180 ? 14.18 -30.844 -9.25 1 84 180 ARG B O 1
ATOM 5275 N N . VAL B 1 181 ? 12.125 -31.562 -8.844 1 80.44 181 VAL B N 1
ATOM 5276 C CA . VAL B 1 181 ? 11.547 -30.609 -9.773 1 80.44 181 VAL B CA 1
ATOM 5277 C C . VAL B 1 181 ? 11.828 -29.188 -9.297 1 80.44 181 VAL B C 1
ATOM 5279 O O . VAL B 1 181 ? 12.25 -28.328 -10.086 1 80.44 181 VAL B O 1
ATOM 5282 N N . LEU B 1 182 ? 11.602 -28.938 -8.055 1 84.19 182 LEU B N 1
ATOM 5283 C CA . LEU B 1 182 ? 11.836 -27.609 -7.492 1 84.19 182 LEU B CA 1
ATOM 5284 C C . LEU B 1 182 ? 13.297 -27.203 -7.629 1 84.19 182 LEU B C 1
ATOM 5286 O O . LEU B 1 182 ? 13.602 -26.078 -8.016 1 84.19 182 LEU B O 1
ATOM 5290 N N . GLU B 1 183 ? 14.117 -28.125 -7.316 1 89.19 183 GLU B N 1
ATOM 5291 C CA . GLU B 1 183 ? 15.555 -27.844 -7.383 1 89.19 183 GLU B CA 1
ATOM 5292 C C . GLU B 1 183 ? 16 -27.625 -8.82 1 89.19 183 GLU B C 1
ATOM 5294 O O . GLU B 1 183 ? 16.828 -26.734 -9.086 1 89.19 183 GLU B O 1
ATOM 5299 N N . SER B 1 184 ? 15.43 -28.391 -9.703 1 84.62 184 SER B N 1
ATOM 5300 C CA . SER B 1 184 ? 15.727 -28.188 -11.125 1 84.62 184 SER B CA 1
ATOM 5301 C C . SER B 1 184 ? 15.25 -26.828 -11.594 1 84.62 184 SER B C 1
ATOM 5303 O O . SER B 1 184 ? 15.93 -26.172 -12.383 1 84.62 184 SER B O 1
ATOM 5305 N N . LEU B 1 185 ? 14.141 -26.484 -11.156 1 80.62 185 LEU B N 1
ATOM 5306 C CA . LEU B 1 185 ? 13.586 -25.188 -11.508 1 80.62 185 LEU B CA 1
ATOM 5307 C C . LEU B 1 185 ? 14.469 -24.047 -10.992 1 80.62 185 LEU B C 1
ATOM 5309 O O . LEU B 1 185 ? 14.703 -23.062 -11.695 1 80.62 185 LEU B O 1
ATOM 5313 N N . LEU B 1 186 ? 14.867 -24.203 -9.812 1 87.62 186 LEU B N 1
ATOM 5314 C CA . LEU B 1 186 ? 15.758 -23.188 -9.242 1 87.62 186 LEU B CA 1
ATOM 5315 C C . LEU B 1 186 ? 17.031 -23.078 -10.062 1 87.62 186 LEU B C 1
ATOM 5317 O O . LEU B 1 186 ? 17.453 -21.969 -10.43 1 87.62 186 LEU B O 1
ATOM 5321 N N . ASP B 1 187 ? 17.609 -24.156 -10.359 1 87.81 187 ASP B N 1
ATOM 5322 C CA . ASP B 1 187 ? 18.891 -24.172 -11.07 1 87.81 187 ASP B CA 1
ATOM 5323 C C . ASP B 1 187 ? 18.734 -23.594 -12.477 1 87.81 187 ASP B C 1
ATOM 5325 O O . ASP B 1 187 ? 19.672 -23 -13.008 1 87.81 187 ASP B O 1
ATOM 5329 N N . LYS B 1 188 ? 17.547 -23.719 -12.961 1 79.38 188 LYS B N 1
ATOM 5330 C CA . LYS B 1 188 ? 17.266 -23.234 -14.305 1 79.38 188 LYS B CA 1
ATOM 5331 C C . LYS B 1 188 ? 16.969 -21.734 -14.297 1 79.38 188 LYS B C 1
ATOM 5333 O O . LYS B 1 188 ? 17.281 -21.031 -15.258 1 79.38 188 LYS B O 1
ATOM 5338 N N . HIS B 1 189 ? 16.438 -21.266 -13.219 1 77.25 189 HIS B N 1
ATOM 5339 C CA . HIS B 1 189 ? 15.867 -19.922 -13.266 1 77.25 189 HIS B CA 1
ATOM 5340 C C . HIS B 1 189 ? 16.719 -18.922 -12.492 1 77.25 189 HIS B C 1
ATOM 5342 O O . HIS B 1 189 ? 16.531 -17.703 -12.609 1 77.25 189 HIS B O 1
ATOM 5348 N N . ILE B 1 190 ? 17.578 -19.469 -11.75 1 85.88 190 ILE B N 1
ATOM 5349 C CA . ILE B 1 190 ? 18.375 -18.562 -10.953 1 85.88 190 ILE B CA 1
ATOM 5350 C C . ILE B 1 190 ? 19.266 -17.719 -11.867 1 85.88 190 ILE B C 1
ATOM 5352 O O . ILE B 1 190 ? 19.938 -18.25 -12.758 1 85.88 190 ILE B O 1
ATOM 5356 N N . ARG B 1 191 ? 19.156 -16.516 -11.805 1 79.75 191 ARG B N 1
ATOM 5357 C CA . ARG B 1 191 ? 19.938 -15.57 -12.602 1 79.75 191 ARG B CA 1
ATOM 5358 C C . ARG B 1 191 ? 21.25 -15.227 -11.914 1 79.75 191 ARG B C 1
ATOM 5360 O O . ARG B 1 191 ? 21.375 -15.344 -10.688 1 79.75 191 ARG B O 1
ATOM 5367 N N . PRO B 1 192 ? 22.188 -14.961 -12.797 1 76.44 192 PRO B N 1
ATOM 5368 C CA . PRO B 1 192 ? 23.438 -14.516 -12.188 1 76.44 192 PRO B CA 1
ATOM 5369 C C . PRO B 1 192 ? 23.25 -13.336 -11.234 1 76.44 192 PRO B C 1
ATOM 5371 O O . PRO B 1 192 ? 22.5 -12.406 -11.539 1 76.44 192 PRO B O 1
ATOM 5374 N N . GLY B 1 193 ? 23.688 -13.406 -10 1 78.88 193 GLY B N 1
ATOM 5375 C CA . GLY B 1 193 ? 23.609 -12.336 -9.016 1 78.88 193 GLY B CA 1
ATOM 5376 C C . GLY B 1 193 ? 22.5 -12.531 -8.008 1 78.88 193 GLY B C 1
ATOM 5377 O O . GLY B 1 193 ? 22.406 -11.781 -7.031 1 78.88 193 GLY B O 1
ATOM 5378 N N . GLU B 1 194 ? 21.719 -13.578 -8.242 1 83.12 194 GLU B N 1
ATOM 5379 C CA . GLU B 1 194 ? 20.547 -13.773 -7.383 1 83.12 194 GLU B CA 1
ATOM 5380 C C . GLU B 1 194 ? 20.859 -14.734 -6.238 1 83.12 194 GLU B C 1
ATOM 5382 O O . GLU B 1 194 ? 20.031 -14.961 -5.363 1 83.12 194 GLU B O 1
ATOM 5387 N N . PHE B 1 195 ? 22.125 -15.297 -6.215 1 87.31 195 PHE B N 1
ATOM 5388 C CA . PHE B 1 195 ? 22.406 -16.406 -5.309 1 87.31 195 PHE B CA 1
ATOM 5389 C C . PHE B 1 195 ? 22.297 -15.961 -3.855 1 87.31 195 PHE B C 1
ATOM 5391 O O . PHE B 1 195 ? 21.828 -16.719 -3.002 1 87.31 195 PHE B O 1
ATOM 5398 N N . LYS B 1 196 ? 22.688 -14.828 -3.623 1 80.75 196 LYS B N 1
ATOM 5399 C CA . LYS B 1 196 ? 22.656 -14.367 -2.24 1 80.75 196 LYS B CA 1
ATOM 5400 C C . LYS B 1 196 ? 21.219 -14.328 -1.715 1 80.75 196 LYS B C 1
ATOM 5402 O O . LYS B 1 196 ? 20.938 -14.805 -0.615 1 80.75 196 LYS B O 1
ATOM 5407 N N . GLU B 1 197 ? 20.312 -13.758 -2.521 1 83.62 197 GLU B N 1
ATOM 5408 C CA . GLU B 1 197 ? 18.906 -13.695 -2.135 1 83.62 197 GLU B CA 1
ATOM 5409 C C . GLU B 1 197 ? 18.297 -15.086 -2.031 1 83.62 197 GLU B C 1
ATOM 5411 O O . GLU B 1 197 ? 17.531 -15.367 -1.11 1 83.62 197 GLU B O 1
ATOM 5416 N N . VAL B 1 198 ? 18.719 -15.82 -2.936 1 90.5 198 VAL B N 1
ATOM 5417 C CA . VAL B 1 198 ? 18.25 -17.203 -2.988 1 90.5 198 VAL B CA 1
ATOM 5418 C C . VAL B 1 198 ? 18.734 -17.969 -1.752 1 90.5 198 VAL B C 1
ATOM 5420 O O . VAL B 1 198 ? 17.953 -18.656 -1.103 1 90.5 198 VAL B O 1
ATOM 5423 N N . ALA B 1 199 ? 19.953 -17.719 -1.406 1 89.88 199 ALA B N 1
ATOM 5424 C CA . ALA B 1 199 ? 20.547 -18.406 -0.257 1 89.88 199 ALA B CA 1
ATOM 5425 C C . ALA B 1 199 ? 19.906 -17.938 1.047 1 89.88 199 ALA B C 1
ATOM 5427 O O . ALA B 1 199 ? 19.656 -18.75 1.947 1 89.88 199 ALA B O 1
ATOM 5428 N N . GLN B 1 200 ? 19.625 -16.766 1.104 1 86.69 200 GLN B N 1
ATOM 5429 C CA . GLN B 1 200 ? 18.984 -16.219 2.301 1 86.69 200 GLN B CA 1
ATOM 5430 C C . GLN B 1 200 ? 17.578 -16.766 2.479 1 86.69 200 GLN B C 1
ATOM 5432 O O . GLN B 1 200 ? 17.188 -17.141 3.588 1 86.69 200 GLN B O 1
ATOM 5437 N N . ALA B 1 201 ? 16.859 -16.734 1.417 1 91.06 201 ALA B N 1
ATOM 5438 C CA . ALA B 1 201 ? 15.508 -17.281 1.464 1 91.06 201 ALA B CA 1
ATOM 5439 C C . ALA B 1 201 ? 15.516 -18.75 1.854 1 91.06 201 ALA B C 1
ATOM 5441 O O . ALA B 1 201 ? 14.703 -19.203 2.664 1 91.06 201 ALA B O 1
ATOM 5442 N N . TYR B 1 202 ? 16.422 -19.484 1.329 1 93.62 202 TYR B N 1
ATOM 5443 C CA . TYR B 1 202 ? 16.578 -20.906 1.62 1 93.62 202 TYR B CA 1
ATOM 5444 C C . TYR B 1 202 ? 16.906 -21.125 3.092 1 93.62 202 TYR B C 1
ATOM 5446 O O . TYR B 1 202 ? 16.25 -21.938 3.758 1 93.62 202 TYR B O 1
ATOM 5454 N N . ARG B 1 203 ? 17.844 -20.391 3.557 1 89.94 203 ARG B N 1
ATOM 5455 C CA . ARG B 1 203 ? 18.266 -20.562 4.945 1 89.94 203 ARG B CA 1
ATOM 5456 C C . ARG B 1 203 ? 17.141 -20.203 5.906 1 89.94 203 ARG B C 1
ATOM 5458 O O . ARG B 1 203 ? 16.891 -20.922 6.879 1 89.94 203 ARG B O 1
ATOM 5465 N N . ARG B 1 204 ? 16.547 -19.094 5.645 1 90.44 204 ARG B N 1
ATOM 5466 C CA . ARG B 1 204 ? 15.438 -18.703 6.504 1 90.44 204 ARG B CA 1
ATOM 5467 C C . ARG B 1 204 ? 14.344 -19.766 6.52 1 90.44 204 ARG B C 1
ATOM 5469 O O . ARG B 1 204 ? 13.781 -20.062 7.574 1 90.44 204 ARG B O 1
ATOM 5476 N N . ALA B 1 205 ? 14 -20.25 5.363 1 93.06 205 ALA B N 1
ATOM 5477 C CA . ALA B 1 205 ? 13.008 -21.328 5.293 1 93.06 205 ALA B CA 1
ATOM 5478 C C . ALA B 1 205 ? 13.445 -22.531 6.117 1 93.06 205 ALA B C 1
ATOM 5480 O O . ALA B 1 205 ? 12.633 -23.141 6.824 1 93.06 205 ALA B O 1
ATOM 5481 N N . MET B 1 206 ? 14.711 -22.844 6.113 1 92.62 206 MET B N 1
ATOM 5482 C CA . MET B 1 206 ? 15.25 -23.953 6.887 1 92.62 206 MET B CA 1
ATOM 5483 C C . MET B 1 206 ? 15.125 -23.688 8.383 1 92.62 206 MET B C 1
ATOM 5485 O O . MET B 1 206 ? 14.797 -24.594 9.156 1 92.62 206 MET B O 1
ATOM 5489 N N . GLU B 1 207 ? 15.406 -22.469 8.727 1 87.88 207 GLU B N 1
ATOM 5490 C CA . GLU B 1 207 ? 15.25 -22.094 10.125 1 87.88 207 GLU B CA 1
ATOM 5491 C C . GLU B 1 207 ? 13.805 -22.234 10.586 1 87.88 207 GLU B C 1
ATOM 5493 O O . GLU B 1 207 ? 13.539 -22.734 11.68 1 87.88 207 GLU B O 1
ATOM 5498 N N . LEU B 1 208 ? 12.961 -21.812 9.711 1 89.62 208 LEU B N 1
ATOM 5499 C CA . LEU B 1 208 ? 11.539 -21.859 10.047 1 89.62 208 LEU B CA 1
ATOM 5500 C C . LEU B 1 208 ? 11.047 -23.297 10.109 1 89.62 208 LEU B C 1
ATOM 5502 O O . LEU B 1 208 ? 10.172 -23.625 10.914 1 89.62 208 LEU B O 1
ATOM 5506 N N . GLU B 1 209 ? 11.617 -24.109 9.305 1 91.44 209 GLU B N 1
ATOM 5507 C CA . GLU B 1 209 ? 11.32 -25.531 9.398 1 91.44 209 GLU B CA 1
ATOM 5508 C C . GLU B 1 209 ? 11.703 -26.094 10.766 1 91.44 209 GLU B C 1
ATOM 5510 O O . GLU B 1 209 ? 10.93 -26.828 11.375 1 91.44 209 GLU B O 1
ATOM 5515 N N . TYR B 1 210 ? 12.875 -25.734 11.164 1 86.69 210 TYR B N 1
ATOM 5516 C CA . TYR B 1 210 ? 13.32 -26.188 12.477 1 86.69 210 TYR B CA 1
ATOM 5517 C C . TYR B 1 210 ? 12.398 -25.656 13.578 1 86.69 210 TYR B C 1
ATOM 5519 O O . TYR B 1 210 ? 12.016 -26.406 14.477 1 86.69 210 TYR B O 1
ATOM 5527 N N . ASP B 1 211 ? 12.141 -24.391 13.453 1 83.88 211 ASP B N 1
ATOM 5528 C CA . ASP B 1 211 ? 11.242 -23.797 14.43 1 83.88 211 ASP B CA 1
ATOM 5529 C C . ASP B 1 211 ? 9.898 -24.516 14.461 1 83.88 211 ASP B C 1
ATOM 5531 O O . ASP B 1 211 ? 9.297 -24.672 15.523 1 83.88 211 ASP B O 1
ATOM 5535 N N . PHE B 1 212 ? 9.414 -24.781 13.32 1 87.75 212 PHE B N 1
ATOM 5536 C CA . PHE B 1 212 ? 8.156 -25.5 13.195 1 87.75 212 PHE B CA 1
ATOM 5537 C C . PHE B 1 212 ? 8.203 -26.828 13.945 1 87.75 212 PHE B C 1
ATOM 5539 O O . PHE B 1 212 ? 7.32 -27.125 14.75 1 87.75 212 PHE B O 1
ATOM 5546 N N . PHE B 1 213 ? 9.281 -27.516 13.852 1 86.25 213 PHE B N 1
ATOM 5547 C CA . PHE B 1 213 ? 9.461 -28.766 14.586 1 86.25 213 PHE B CA 1
ATOM 5548 C C . PHE B 1 213 ? 9.57 -28.5 16.078 1 86.25 213 PHE B C 1
ATOM 5550 O O . PHE B 1 213 ? 8.961 -29.203 16.891 1 86.25 213 PHE B O 1
ATOM 5557 N N . ASP B 1 214 ? 10.367 -27.484 16.281 1 80.56 214 ASP B N 1
ATOM 5558 C CA . ASP B 1 214 ? 10.688 -27.188 17.672 1 80.56 214 ASP B CA 1
ATOM 5559 C C . ASP B 1 214 ? 9.445 -26.734 18.453 1 80.56 214 ASP B C 1
ATOM 5561 O O . ASP B 1 214 ? 9.375 -26.906 19.672 1 80.56 214 ASP B O 1
ATOM 5565 N N . SER B 1 215 ? 8.555 -26.078 17.719 1 78.44 215 SER B N 1
ATOM 5566 C CA . SER B 1 215 ? 7.344 -25.562 18.344 1 78.44 215 SER B CA 1
ATOM 5567 C C . SER B 1 215 ? 6.492 -26.688 18.922 1 78.44 215 SER B C 1
ATOM 5569 O O . SER B 1 215 ? 5.648 -26.453 19.781 1 78.44 215 SER B O 1
ATOM 5571 N N . PHE B 1 216 ? 6.746 -27.578 18.422 1 70.75 216 PHE B N 1
ATOM 5572 C CA . PHE B 1 216 ? 5.973 -28.703 18.906 1 70.75 216 PHE B CA 1
ATOM 5573 C C . PHE B 1 216 ? 6.762 -29.484 19.953 1 70.75 216 PHE B C 1
ATOM 5575 O O . PHE B 1 216 ? 6.27 -30.469 20.516 1 70.75 216 PHE B O 1
ATOM 5582 N N . GLY B 1 217 ? 8.023 -28.5 19.922 1 54.03 217 GLY B N 1
ATOM 5583 C CA . GLY B 1 217 ? 8.883 -29.156 20.906 1 54.03 217 GLY B CA 1
ATOM 5584 C C . GLY B 1 217 ? 8.438 -28.938 22.328 1 54.03 217 GLY B C 1
ATOM 5585 O O . GLY B 1 217 ? 8.438 -29.859 23.141 1 54.03 217 GLY B O 1
ATOM 5586 N N . ASP B 1 218 ? 8.609 -26.922 22.469 1 46.44 218 ASP B N 1
ATOM 5587 C CA . ASP B 1 218 ? 8.102 -26.672 23.812 1 46.44 218 ASP B CA 1
ATOM 5588 C C . ASP B 1 218 ? 6.59 -26.906 23.891 1 46.44 218 ASP B C 1
ATOM 5590 O O . ASP B 1 218 ? 5.945 -26.531 24.875 1 46.44 218 ASP B O 1
ATOM 5594 N N . CYS B 1 219 ? 5.578 -27.094 23.328 1 33.88 219 CYS B N 1
ATOM 5595 C CA . CYS B 1 219 ? 4.676 -27.781 24.234 1 33.88 219 CYS B CA 1
ATOM 5596 C C . CYS B 1 219 ? 5.441 -28.375 25.422 1 33.88 219 CYS B C 1
ATOM 5598 O O . CYS B 1 219 ? 4.848 -29 26.297 1 33.88 219 CYS B O 1
ATOM 5600 N N . LEU B 1 220 ? 6.785 -28.391 25.641 1 29.66 220 LEU B N 1
ATOM 5601 C CA . LEU B 1 220 ? 7.082 -27.875 26.984 1 29.66 220 LEU B CA 1
ATOM 5602 C C . LEU B 1 220 ? 7.105 -26.344 26.984 1 29.66 220 LEU B C 1
ATOM 5604 O O . LEU B 1 220 ? 7.121 -25.719 25.922 1 29.66 220 LEU B O 1
ATOM 5608 N N . GLY B 1 221 ? 7.879 -25.141 27.922 1 27.48 221 GLY B N 1
ATOM 5609 C CA . GLY B 1 221 ? 7.699 -23.828 28.516 1 27.48 221 GLY B CA 1
ATOM 5610 C C . GLY B 1 221 ? 8.117 -22.703 27.609 1 27.48 221 GLY B C 1
ATOM 5611 O O . GLY B 1 221 ? 8.234 -21.547 28.047 1 27.48 221 GLY B O 1
ATOM 5612 N N . ARG B 1 222 ? 8.906 -22.547 26.453 1 26.73 222 ARG B N 1
ATOM 5613 C CA . ARG B 1 222 ? 9.625 -21.312 26.156 1 26.73 222 ARG B CA 1
ATOM 5614 C C . ARG B 1 222 ? 8.727 -20.328 25.406 1 26.73 222 ARG B C 1
ATOM 5616 O O . ARG B 1 222 ? 8.188 -20.656 24.344 1 26.73 222 ARG B O 1
ATOM 5623 N N . THR B 1 223 ? 7.938 -19.422 26 1 31.69 223 THR B N 1
ATOM 5624 C CA . THR B 1 223 ? 7.281 -18.188 25.594 1 31.69 223 THR B CA 1
ATOM 5625 C C . THR B 1 223 ? 8.273 -17.25 24.906 1 31.69 223 THR B C 1
ATOM 5627 O O . THR B 1 223 ? 9.109 -16.641 25.578 1 31.69 223 THR B O 1
ATOM 5630 N N . THR B 1 224 ? 9.305 -17.422 24.156 1 31.73 224 THR B N 1
ATOM 5631 C CA . THR B 1 224 ? 10.258 -16.375 23.797 1 31.73 224 THR B CA 1
ATOM 5632 C C . THR B 1 224 ? 9.539 -15.18 23.172 1 31.73 224 THR B C 1
ATOM 5634 O O . THR B 1 224 ? 8.727 -15.336 22.266 1 31.73 224 THR B O 1
ATOM 5637 N N . GLU B 1 225 ? 9.297 -14.109 23.812 1 35.75 225 GLU B N 1
ATOM 5638 C CA . GLU B 1 225 ? 9.016 -12.742 23.375 1 35.75 225 GLU B CA 1
ATOM 5639 C C . GLU B 1 225 ? 9.906 -12.328 22.219 1 35.75 225 GLU B C 1
ATOM 5641 O O . GLU B 1 225 ? 11.125 -12.227 22.375 1 35.75 225 GLU B O 1
ATOM 5646 N N . VAL B 1 226 ? 10.07 -12.836 21.125 1 37.66 226 VAL B N 1
ATOM 5647 C CA . VAL B 1 226 ? 10.867 -12.414 19.984 1 37.66 226 VAL B CA 1
ATOM 5648 C C . VAL B 1 226 ? 10.797 -10.891 19.844 1 37.66 226 VAL B C 1
ATOM 5650 O O . VAL B 1 226 ? 9.703 -10.312 19.828 1 37.66 226 VAL B O 1
ATOM 5653 N N . ASN B 1 227 ? 11.781 -10.008 20.234 1 48.97 227 ASN B N 1
ATOM 5654 C CA . ASN B 1 227 ? 12.039 -8.586 20.047 1 48.97 227 ASN B CA 1
ATOM 5655 C C . ASN B 1 227 ? 11.883 -8.188 18.578 1 48.97 227 ASN B C 1
ATOM 5657 O O . ASN B 1 227 ? 12.859 -8.195 17.812 1 48.97 227 ASN B O 1
ATOM 5661 N N . MET B 1 228 ? 10.883 -8.25 17.906 1 52.78 228 MET B N 1
ATOM 5662 C CA . MET B 1 228 ? 10.609 -7.848 16.516 1 52.78 228 MET B CA 1
ATOM 5663 C C . MET B 1 228 ? 10.938 -6.375 16.297 1 52.78 228 MET B C 1
ATOM 5665 O O . MET B 1 228 ? 10.453 -5.512 17.031 1 52.78 228 MET B O 1
ATOM 5669 N N . LYS B 1 229 ? 12.023 -6.059 15.477 1 71.69 229 LYS B N 1
ATOM 5670 C CA . LYS B 1 229 ? 12.328 -4.684 15.086 1 71.69 229 LYS B CA 1
ATOM 5671 C C . LYS B 1 229 ? 11.422 -4.223 13.945 1 71.69 229 LYS B C 1
ATOM 5673 O O . LYS B 1 229 ? 11.438 -4.812 12.867 1 71.69 229 LYS B O 1
ATOM 5678 N N . ILE B 1 230 ? 10.586 -3.295 14.133 1 81.44 230 ILE B N 1
ATOM 5679 C CA . ILE B 1 230 ? 9.664 -2.734 13.148 1 81.44 230 ILE B CA 1
ATOM 5680 C C . ILE B 1 230 ? 10.359 -1.622 12.367 1 81.44 230 ILE B C 1
ATOM 5682 O O . ILE B 1 230 ? 10.828 -0.64 12.953 1 81.44 230 ILE B O 1
ATOM 5686 N N . PRO B 1 231 ? 10.578 -1.834 11 1 89.44 231 PRO B N 1
ATOM 5687 C CA . PRO B 1 231 ? 11.141 -0.717 10.234 1 89.44 231 PRO B CA 1
ATOM 5688 C C . PRO B 1 231 ? 10.32 0.564 10.383 1 89.44 231 PRO B C 1
ATOM 5690 O O . PRO B 1 231 ? 9.156 0.607 9.977 1 89.44 231 PRO B O 1
ATOM 5693 N N . THR B 1 232 ? 10.914 1.535 11.023 1 94.44 232 THR B N 1
ATOM 5694 C CA . THR B 1 232 ? 10.242 2.795 11.312 1 94.44 232 THR B CA 1
ATOM 5695 C C . THR B 1 232 ? 11.086 3.98 10.852 1 94.44 232 THR B C 1
ATOM 5697 O O . THR B 1 232 ? 12.258 4.094 11.219 1 94.44 232 THR B O 1
ATOM 5700 N N . VAL B 1 233 ? 10.484 4.84 10.055 1 97.94 233 VAL B N 1
ATOM 5701 C CA . VAL B 1 233 ? 11.188 5.996 9.516 1 97.94 233 VAL B CA 1
ATOM 5702 C C . VAL B 1 233 ? 10.562 7.281 10.055 1 97.94 233 VAL B C 1
ATOM 5704 O O . VAL B 1 233 ? 9.344 7.43 10.062 1 97.94 233 VAL B O 1
ATOM 5707 N N . LEU B 1 234 ? 11.375 8.172 10.562 1 98.81 234 LEU B N 1
ATOM 5708 C CA . LEU B 1 234 ? 10.938 9.539 10.828 1 98.81 234 LEU B CA 1
ATOM 5709 C C . LEU B 1 234 ? 11.109 10.414 9.594 1 98.81 234 LEU B C 1
ATOM 5711 O O . LEU B 1 234 ? 12.234 10.609 9.117 1 98.81 234 LEU B O 1
ATOM 5715 N N . VAL B 1 235 ? 10.008 10.898 9.102 1 98.75 235 VAL B N 1
ATOM 5716 C CA . VAL B 1 235 ? 10.023 11.766 7.926 1 98.75 235 VAL B CA 1
ATOM 5717 C C . VAL B 1 235 ? 10.016 13.234 8.367 1 98.75 235 VAL B C 1
ATOM 5719 O O . VAL B 1 235 ? 9.07 13.695 9.008 1 98.75 235 VAL B O 1
ATOM 5722 N N . VAL B 1 236 ? 11.078 13.922 8.055 1 98.69 236 VAL B N 1
ATOM 5723 C CA . VAL B 1 236 ? 11.203 15.359 8.297 1 98.69 236 VAL B CA 1
ATOM 5724 C C . VAL B 1 236 ? 11.164 16.109 6.973 1 98.69 236 VAL B C 1
ATOM 5726 O O . VAL B 1 236 ? 12.156 16.125 6.234 1 98.69 236 VAL B O 1
ATOM 5729 N N . SER B 1 237 ? 10.039 16.719 6.668 1 97.75 237 SER B N 1
ATOM 5730 C CA . SER B 1 237 ? 9.898 17.359 5.363 1 97.75 237 SER B CA 1
ATOM 5731 C C . SER B 1 237 ? 8.703 18.312 5.344 1 97.75 237 SER B C 1
ATOM 5733 O O . SER B 1 237 ? 7.988 18.438 6.34 1 97.75 237 SER B O 1
ATOM 5735 N N . GLY B 1 238 ? 8.57 19.031 4.23 1 96.56 238 GLY B N 1
ATOM 5736 C CA . GLY B 1 238 ? 7.441 19.938 4.043 1 96.56 238 GLY B CA 1
ATOM 5737 C C . GLY B 1 238 ? 6.238 19.25 3.404 1 96.56 238 GLY B C 1
ATOM 5738 O O . GLY B 1 238 ? 6.395 18.328 2.615 1 96.56 238 GLY B O 1
ATOM 5739 N N . SER B 1 239 ? 5.051 19.828 3.721 1 97.25 239 SER B N 1
ATOM 5740 C CA . SER B 1 239 ? 3.799 19.266 3.227 1 97.25 239 SER B CA 1
ATOM 5741 C C . SER B 1 239 ? 3.455 19.812 1.845 1 97.25 239 SER B C 1
ATOM 5743 O O . SER B 1 239 ? 3.648 21 1.575 1 97.25 239 SER B O 1
ATOM 5745 N N . ASP B 1 240 ? 3.018 18.938 0.944 1 96.38 240 ASP B N 1
ATOM 5746 C CA . ASP B 1 240 ? 2.5 19.25 -0.384 1 96.38 240 ASP B CA 1
ATOM 5747 C C . ASP B 1 240 ? 0.995 19 -0.458 1 96.38 240 ASP B C 1
ATOM 5749 O O . ASP B 1 240 ? 0.549 17.844 -0.472 1 96.38 240 ASP B O 1
ATOM 5753 N N . SER B 1 241 ? 0.264 20.062 -0.655 1 97.81 241 SER B N 1
ATOM 5754 C CA . SER B 1 241 ? -1.189 19.922 -0.661 1 97.81 241 SER B CA 1
ATOM 5755 C C . SER B 1 241 ? -1.665 19.094 -1.849 1 97.81 241 SER B C 1
ATOM 5757 O O . SER B 1 241 ? -2.705 18.438 -1.775 1 97.81 241 SER B O 1
ATOM 5759 N N . GLY B 1 242 ? -0.977 19.062 -2.922 1 96.44 242 GLY B N 1
ATOM 5760 C CA . GLY B 1 242 ? -1.341 18.266 -4.086 1 96.44 242 GLY B CA 1
ATOM 5761 C C . GLY B 1 242 ? -1.108 16.781 -3.891 1 96.44 242 GLY B C 1
ATOM 5762 O O . GLY B 1 242 ? -1.646 15.961 -4.637 1 96.44 242 GLY B O 1
ATOM 5763 N N . GLY B 1 243 ? -0.286 16.484 -2.893 1 96.25 243 GLY B N 1
ATOM 5764 C CA . GLY B 1 243 ? -0.09 15.094 -2.502 1 96.25 243 GLY B CA 1
ATOM 5765 C C . GLY B 1 243 ? 0.958 14.375 -3.336 1 96.25 243 GLY B C 1
ATOM 5766 O O . GLY B 1 243 ? 1.216 13.188 -3.133 1 96.25 243 GLY B O 1
ATOM 5767 N N . GLY B 1 244 ? 1.586 15.047 -4.27 1 94.56 244 GLY B N 1
ATOM 5768 C CA . GLY B 1 244 ? 2.48 14.391 -5.207 1 94.56 244 GLY B CA 1
ATOM 5769 C C . GLY B 1 244 ? 3.936 14.438 -4.777 1 94.56 244 GLY B C 1
ATOM 5770 O O . GLY B 1 244 ? 4.754 13.648 -5.258 1 94.56 244 GLY B O 1
ATOM 5771 N N . ALA B 1 245 ? 4.285 15.32 -3.926 1 95.06 245 ALA B N 1
ATOM 5772 C CA . ALA B 1 245 ? 5.648 15.469 -3.426 1 95.06 245 ALA B CA 1
ATOM 5773 C C . ALA B 1 245 ? 5.656 15.711 -1.919 1 95.06 245 ALA B C 1
ATOM 5775 O O . ALA B 1 245 ? 4.652 15.477 -1.242 1 95.06 245 ALA B O 1
ATOM 5776 N N . GLY B 1 246 ? 6.816 15.977 -1.419 1 96.06 246 GLY B N 1
ATOM 5777 C CA . GLY B 1 246 ? 6.934 16.359 -0.021 1 96.06 246 GLY B CA 1
ATOM 5778 C C . GLY B 1 246 ? 6.586 15.234 0.935 1 96.06 246 GLY B C 1
ATOM 5779 O O . GLY B 1 246 ? 6.863 14.07 0.654 1 96.06 246 GLY B O 1
ATOM 5780 N N . HIS B 1 247 ? 6.027 15.727 2.039 1 97.94 247 HIS B N 1
ATOM 5781 C CA . HIS B 1 247 ? 5.719 14.82 3.141 1 97.94 247 HIS B CA 1
ATOM 5782 C C . HIS B 1 247 ? 4.727 13.75 2.709 1 97.94 247 HIS B C 1
ATOM 5784 O O . HIS B 1 247 ? 4.824 12.594 3.141 1 97.94 247 HIS B O 1
ATOM 5790 N N . GLN B 1 248 ? 3.76 14.102 1.852 1 98.12 248 GLN B N 1
ATOM 5791 C CA . GLN B 1 248 ? 2.736 13.164 1.393 1 98.12 248 GLN B CA 1
ATOM 5792 C C . GLN B 1 248 ? 3.348 12.055 0.538 1 98.12 248 GLN B C 1
ATOM 5794 O O . GLN B 1 248 ? 3.045 10.875 0.73 1 98.12 248 GLN B O 1
ATOM 5799 N N . ALA B 1 249 ? 4.215 12.461 -0.37 1 97.19 249 ALA B N 1
ATOM 5800 C CA . ALA B 1 249 ? 4.891 11.453 -1.19 1 97.19 249 ALA B CA 1
ATOM 5801 C C . ALA B 1 249 ? 5.746 10.531 -0.33 1 97.19 249 ALA B C 1
ATOM 5803 O O . ALA B 1 249 ? 5.863 9.336 -0.617 1 97.19 249 ALA B O 1
ATOM 5804 N N . ASP B 1 250 ? 6.371 11.078 0.691 1 98.31 250 ASP B N 1
ATOM 5805 C CA . ASP B 1 250 ? 7.188 10.281 1.606 1 98.31 250 ASP B CA 1
ATOM 5806 C C . ASP B 1 250 ? 6.352 9.203 2.291 1 98.31 250 ASP B C 1
ATOM 5808 O O . ASP B 1 250 ? 6.727 8.031 2.295 1 98.31 250 ASP B O 1
ATOM 5812 N N . LEU B 1 251 ? 5.207 9.648 2.838 1 97.75 251 LEU B N 1
ATOM 5813 C CA . LEU B 1 251 ? 4.34 8.711 3.547 1 97.75 251 LEU B CA 1
ATOM 5814 C C . LEU B 1 251 ? 3.793 7.652 2.6 1 97.75 251 LEU B C 1
ATOM 5816 O O . LEU B 1 251 ? 3.732 6.469 2.953 1 97.75 251 LEU B O 1
ATOM 5820 N N . LYS B 1 252 ? 3.352 8.055 1.427 1 96.44 252 LYS B N 1
ATOM 5821 C CA . LYS B 1 252 ? 2.801 7.117 0.45 1 96.44 252 LYS B CA 1
ATOM 5822 C C . LYS B 1 252 ? 3.838 6.078 0.039 1 96.44 252 LYS B C 1
ATOM 5824 O O . LYS B 1 252 ? 3.521 4.891 -0.081 1 96.44 252 LYS B O 1
ATOM 5829 N N . THR B 1 253 ? 5.086 6.512 -0.166 1 96.38 253 THR B N 1
ATOM 5830 C CA . THR B 1 253 ? 6.164 5.609 -0.558 1 96.38 253 THR B CA 1
ATOM 5831 C C . THR B 1 253 ? 6.43 4.578 0.535 1 96.38 253 THR B C 1
ATOM 5833 O O . THR B 1 253 ? 6.492 3.377 0.26 1 96.38 253 THR B O 1
ATOM 5836 N N . LEU B 1 254 ? 6.578 5.059 1.731 1 95.5 254 LEU B N 1
ATOM 5837 C CA . LEU B 1 254 ? 6.91 4.164 2.836 1 95.5 254 LEU B CA 1
ATOM 5838 C C . LEU B 1 254 ? 5.77 3.188 3.104 1 95.5 254 LEU B C 1
ATOM 5840 O O . LEU B 1 254 ? 6.008 2.014 3.404 1 95.5 254 LEU B O 1
ATOM 5844 N N . GLU B 1 255 ? 4.535 3.691 2.973 1 92.56 255 GLU B N 1
ATOM 5845 C CA . GLU B 1 255 ? 3.393 2.799 3.131 1 92.56 255 GLU B CA 1
ATOM 5846 C C . GLU B 1 255 ? 3.387 1.712 2.059 1 92.56 255 GLU B C 1
ATOM 5848 O O . GLU B 1 255 ? 3.1 0.549 2.348 1 92.56 255 GLU B O 1
ATOM 5853 N N . ALA B 1 256 ? 3.615 2.115 0.848 1 86.75 256 ALA B N 1
ATOM 5854 C CA . ALA B 1 256 ? 3.664 1.164 -0.26 1 86.75 256 ALA B CA 1
ATOM 5855 C C . ALA B 1 256 ? 4.723 0.092 -0.017 1 86.75 256 ALA B C 1
ATOM 5857 O O . ALA B 1 256 ? 4.566 -1.053 -0.447 1 86.75 256 ALA B O 1
ATOM 5858 N N . LEU B 1 257 ? 5.773 0.476 0.718 1 85.88 257 LEU B N 1
ATOM 5859 C CA . LEU B 1 257 ? 6.895 -0.431 0.951 1 85.88 257 LEU B CA 1
ATOM 5860 C C . LEU B 1 257 ? 6.703 -1.208 2.25 1 85.88 257 LEU B C 1
ATOM 5862 O O . LEU B 1 257 ? 7.543 -2.033 2.613 1 85.88 257 LEU B O 1
ATOM 5866 N N . GLY B 1 258 ? 5.676 -0.948 2.967 1 82.56 258 GLY B N 1
ATOM 5867 C CA . GLY B 1 258 ? 5.391 -1.657 4.203 1 82.56 258 GLY B CA 1
ATOM 5868 C C . GLY B 1 258 ? 6.227 -1.176 5.375 1 82.56 258 GLY B C 1
ATOM 5869 O O . GLY B 1 258 ? 6.543 -1.952 6.277 1 82.56 258 GLY B O 1
ATOM 5870 N N . VAL B 1 259 ? 6.641 0.018 5.383 1 90.81 259 VAL B N 1
ATOM 5871 C CA . VAL B 1 259 ? 7.461 0.63 6.422 1 90.81 259 VAL B CA 1
ATOM 5872 C C . VAL B 1 259 ? 6.629 1.642 7.211 1 90.81 259 VAL B C 1
ATOM 5874 O O . VAL B 1 259 ? 5.906 2.449 6.621 1 90.81 259 VAL B O 1
ATOM 5877 N N . TYR B 1 260 ? 6.703 1.542 8.531 1 93.12 260 TYR B N 1
ATOM 5878 C CA . TYR B 1 260 ? 5.969 2.508 9.336 1 93.12 260 TYR B CA 1
ATOM 5879 C C . TYR B 1 260 ? 6.66 3.865 9.328 1 93.12 260 TYR B C 1
ATOM 5881 O O . TYR B 1 260 ? 7.891 3.941 9.375 1 93.12 260 TYR B O 1
ATOM 5889 N N . SER B 1 261 ? 5.852 4.93 9.25 1 97 261 SER B N 1
ATOM 5890 C CA . SER B 1 261 ? 6.457 6.258 9.195 1 97 261 SER B CA 1
ATOM 5891 C C . SER B 1 261 ? 5.859 7.18 10.258 1 97 261 SER B C 1
ATOM 5893 O O . SER B 1 261 ? 4.66 7.121 10.531 1 97 261 SER B O 1
ATOM 5895 N N . THR B 1 262 ? 6.703 7.891 10.914 1 98.19 262 THR B N 1
ATOM 5896 C CA . THR B 1 262 ? 6.352 9.023 11.766 1 98.19 262 THR B CA 1
ATOM 5897 C C . THR B 1 262 ? 6.695 10.344 11.078 1 98.19 262 THR B C 1
ATOM 5899 O O . THR B 1 262 ? 7.258 10.344 9.977 1 98.19 262 THR B O 1
ATOM 5902 N N . SER B 1 263 ? 6.242 11.469 11.781 1 98.5 263 SER B N 1
ATOM 5903 C CA . SER B 1 263 ? 6.281 12.711 11.008 1 98.5 263 SER B CA 1
ATOM 5904 C C . SER B 1 263 ? 6.789 13.875 11.852 1 98.5 263 SER B C 1
ATOM 5906 O O . SER B 1 263 ? 6.441 13.984 13.031 1 98.5 263 SER B O 1
ATOM 5908 N N . ALA B 1 264 ? 7.598 14.672 11.297 1 98.69 264 ALA B N 1
ATOM 5909 C CA . ALA B 1 264 ? 7.898 16.031 11.727 1 98.69 264 ALA B CA 1
ATOM 5910 C C . ALA B 1 264 ? 7.84 17 10.547 1 98.69 264 ALA B C 1
ATOM 5912 O O . ALA B 1 264 ? 8.766 17.047 9.727 1 98.69 264 ALA B O 1
ATOM 5913 N N . LEU B 1 265 ? 6.793 17.781 10.492 1 98.44 265 LEU B N 1
ATOM 5914 C CA . LEU B 1 265 ? 6.59 18.703 9.391 1 98.44 265 LEU B CA 1
ATOM 5915 C C . LEU B 1 265 ? 7.438 19.969 9.57 1 98.44 265 LEU B C 1
ATOM 5917 O O . LEU B 1 265 ? 7.477 20.531 10.664 1 98.44 265 LEU B O 1
ATOM 5921 N N . THR B 1 266 ? 8.078 20.359 8.484 1 97.31 266 THR B N 1
ATOM 5922 C CA . THR B 1 266 ? 8.938 21.547 8.531 1 97.31 266 THR B CA 1
ATOM 5923 C C . THR B 1 266 ? 8.203 22.781 8.016 1 97.31 266 THR B C 1
ATOM 5925 O O . THR B 1 266 ? 8.5 23.906 8.422 1 97.31 266 THR B O 1
ATOM 5928 N N . SER B 1 267 ? 7.406 22.562 7.074 1 95.69 267 SER B N 1
ATOM 5929 C CA . SER B 1 267 ? 6.621 23.609 6.434 1 95.69 267 SER B CA 1
ATOM 5930 C C . SER B 1 267 ? 5.352 23.047 5.801 1 95.69 267 SER B C 1
ATOM 5932 O O . SER B 1 267 ? 5.23 21.844 5.617 1 95.69 267 SER B O 1
ATOM 5934 N N . LEU B 1 268 ? 4.406 23.938 5.613 1 96.31 268 LEU B N 1
ATOM 5935 C CA . LEU B 1 268 ? 3.195 23.641 4.855 1 96.31 268 LEU B CA 1
ATOM 5936 C C . LEU B 1 268 ? 3.148 24.453 3.566 1 96.31 268 LEU B C 1
ATOM 5938 O O . LEU B 1 268 ? 3.363 25.672 3.586 1 96.31 268 LEU B O 1
ATOM 5942 N N . THR B 1 269 ? 2.908 23.734 2.434 1 94.19 269 THR B N 1
ATOM 5943 C CA . THR B 1 269 ? 2.758 24.469 1.179 1 94.19 269 THR B CA 1
ATOM 5944 C C . THR B 1 269 ? 1.361 24.266 0.6 1 94.19 269 THR B C 1
ATOM 5946 O O . THR B 1 269 ? 0.766 23.203 0.761 1 94.19 269 THR B O 1
ATOM 5949 N N . ALA B 1 270 ? 0.832 25.375 0.088 1 96 270 ALA B N 1
ATOM 5950 C CA . ALA B 1 270 ? -0.24 25.266 -0.897 1 96 270 ALA B CA 1
ATOM 5951 C C . ALA B 1 270 ? 0.325 25.094 -2.305 1 96 270 ALA B C 1
ATOM 5953 O O . ALA B 1 270 ? 0.91 26.031 -2.859 1 96 270 ALA B O 1
ATOM 5954 N N . GLN B 1 271 ? 0.201 23.891 -2.791 1 93.25 271 GLN B N 1
ATOM 5955 C CA . GLN B 1 271 ? 0.825 23.594 -4.074 1 93.25 271 GLN B CA 1
ATOM 5956 C C . GLN B 1 271 ? 0.04 22.531 -4.832 1 93.25 271 GLN B C 1
ATOM 5958 O O . GLN B 1 271 ? -0.713 21.766 -4.23 1 93.25 271 GLN B O 1
ATOM 5963 N N . ASN B 1 272 ? 0.121 22.594 -6.09 1 93.81 272 ASN B N 1
ATOM 5964 C CA . ASN B 1 272 ? -0.494 21.641 -7.012 1 93.81 272 ASN B CA 1
ATOM 5965 C C . ASN B 1 272 ? 0.39 21.391 -8.234 1 93.81 272 ASN B C 1
ATOM 5967 O O . ASN B 1 272 ? 1.598 21.641 -8.188 1 93.81 272 ASN B O 1
ATOM 5971 N N . THR B 1 273 ? -0.16 20.781 -9.273 1 92.5 273 THR B N 1
ATOM 5972 C CA . THR B 1 273 ? 0.664 20.375 -10.406 1 92.5 273 THR B CA 1
ATOM 5973 C C . THR B 1 273 ? 1.056 21.578 -11.25 1 92.5 273 THR B C 1
ATOM 5975 O O . THR B 1 273 ? 1.868 21.469 -12.172 1 92.5 273 THR B O 1
ATOM 5978 N N . LYS B 1 274 ? 0.545 22.75 -10.961 1 91.38 274 LYS B N 1
ATOM 5979 C CA . LYS B 1 274 ? 0.856 23.984 -11.688 1 91.38 274 LYS B CA 1
ATOM 5980 C C . LYS B 1 274 ? 1.92 24.797 -10.961 1 91.38 274 LYS B C 1
ATOM 5982 O O . LYS B 1 274 ? 2.52 25.703 -11.539 1 91.38 274 LYS B O 1
ATOM 5987 N N . GLY B 1 275 ? 2.125 24.5 -9.68 1 90.19 275 GLY B N 1
ATOM 5988 C CA . GLY B 1 275 ? 3.156 25.219 -8.945 1 90.19 275 GLY B CA 1
ATOM 5989 C C . GLY B 1 275 ? 2.816 25.422 -7.48 1 90.19 275 GLY B C 1
ATOM 5990 O O . GLY B 1 275 ? 1.834 24.859 -6.984 1 90.19 275 GLY B O 1
ATOM 5991 N N . VAL B 1 276 ? 3.715 26.203 -6.793 1 91.25 276 VAL B N 1
ATOM 5992 C CA . VAL B 1 276 ? 3.547 26.547 -5.383 1 91.25 276 VAL B CA 1
ATOM 5993 C C . VAL B 1 276 ? 2.889 27.922 -5.258 1 91.25 276 VAL B C 1
ATOM 5995 O O . VAL B 1 276 ? 3.369 28.891 -5.828 1 91.25 276 VAL B O 1
ATOM 5998 N N . GLN B 1 277 ? 1.828 27.969 -4.508 1 92.62 277 GLN B N 1
ATOM 5999 C CA . GLN B 1 277 ? 1.088 29.219 -4.367 1 92.62 277 GLN B CA 1
ATOM 6000 C C . GLN B 1 277 ? 1.43 29.922 -3.057 1 92.62 277 GLN B C 1
ATOM 6002 O O . GLN B 1 277 ? 1.389 31.156 -2.973 1 92.62 277 GLN B O 1
ATOM 6007 N N . GLN B 1 278 ? 1.704 29.156 -2.006 1 93.69 278 GLN B N 1
ATOM 6008 C CA . GLN B 1 278 ? 2.002 29.703 -0.688 1 93.69 278 GLN B CA 1
ATOM 6009 C C . GLN B 1 278 ? 2.838 28.734 0.141 1 93.69 278 GLN B C 1
ATOM 6011 O O . GLN B 1 278 ? 2.771 27.516 -0.064 1 93.69 278 GLN B O 1
ATOM 6016 N N . ILE B 1 279 ? 3.672 29.281 1.075 1 91.25 279 ILE B N 1
ATOM 6017 C CA . ILE B 1 279 ? 4.473 28.469 1.982 1 91.25 279 ILE B CA 1
ATOM 6018 C C . ILE B 1 279 ? 4.426 29.062 3.387 1 91.25 279 ILE B C 1
ATOM 6020 O O . ILE B 1 279 ? 4.449 30.281 3.551 1 91.25 279 ILE B O 1
ATOM 6024 N N . GLN B 1 280 ? 4.277 28.234 4.344 1 93.19 280 GLN B N 1
ATOM 6025 C CA . GLN B 1 280 ? 4.375 28.609 5.75 1 93.19 280 GLN B CA 1
ATOM 6026 C C . GLN B 1 280 ? 5.328 27.672 6.504 1 93.19 280 GLN B C 1
ATOM 6028 O O . GLN B 1 280 ? 5.164 26.453 6.48 1 93.19 280 GLN B O 1
ATOM 6033 N N . VAL B 1 281 ? 6.258 28.281 7.203 1 93.31 281 VAL B N 1
ATOM 6034 C CA . VAL B 1 281 ? 7.215 27.516 7.996 1 93.31 281 VAL B CA 1
ATOM 6035 C C . VAL B 1 281 ? 6.609 27.188 9.352 1 93.31 281 VAL B C 1
ATOM 6037 O O . VAL B 1 281 ? 5.934 28.016 9.961 1 93.31 281 VAL B O 1
ATOM 6040 N N . VAL B 1 282 ? 6.789 26 9.805 1 95.38 282 VAL B N 1
ATOM 6041 C CA . VAL B 1 282 ? 6.297 25.562 11.109 1 95.38 282 VAL B CA 1
ATOM 6042 C C . VAL B 1 282 ? 7.078 26.281 12.219 1 95.38 282 VAL B C 1
ATOM 6044 O O . VAL B 1 282 ? 8.289 26.453 12.109 1 95.38 282 VAL B O 1
ATOM 6047 N N . ASN B 1 283 ? 6.344 26.609 13.266 1 94.19 283 ASN B N 1
ATOM 6048 C CA . ASN B 1 283 ? 6.977 27.266 14.398 1 94.19 283 ASN B CA 1
ATOM 6049 C C . ASN B 1 283 ? 8.039 26.375 15.039 1 94.19 283 ASN B C 1
ATOM 6051 O O . ASN B 1 283 ? 7.863 25.172 15.141 1 94.19 283 ASN B O 1
ATOM 6055 N N . GLU B 1 284 ? 9.117 27.094 15.516 1 94.75 284 GLU B N 1
ATOM 6056 C CA . GLU B 1 284 ? 10.266 26.375 16.062 1 94.75 284 GLU B CA 1
ATOM 6057 C C . GLU B 1 284 ? 9.859 25.484 17.219 1 94.75 284 GLU B C 1
ATOM 6059 O O . GLU B 1 284 ? 10.273 24.328 17.297 1 94.75 284 GLU B O 1
ATOM 6064 N N . ASP B 1 285 ? 9.039 26.016 18.125 1 96.38 285 ASP B N 1
ATOM 6065 C CA . ASP B 1 285 ? 8.641 25.266 19.312 1 96.38 285 ASP B CA 1
ATOM 6066 C C . ASP B 1 285 ? 7.879 24 18.922 1 96.38 285 ASP B C 1
ATOM 6068 O O . ASP B 1 285 ? 8.109 22.938 19.5 1 96.38 285 ASP B O 1
ATOM 6072 N N . LEU B 1 286 ? 6.996 24.172 17.969 1 96.56 286 LEU B N 1
ATOM 6073 C CA . LEU B 1 286 ? 6.223 23.016 17.516 1 96.56 286 LEU B CA 1
ATOM 6074 C C . LEU B 1 286 ? 7.109 22 16.797 1 96.56 286 LEU B C 1
ATOM 6076 O O . LEU B 1 286 ? 6.922 20.797 16.922 1 96.56 286 LEU B O 1
ATOM 6080 N N . PHE B 1 287 ? 7.996 22.547 16.016 1 97.75 287 PHE B N 1
ATOM 6081 C CA . PHE B 1 287 ? 8.906 21.672 15.281 1 97.75 287 PHE B CA 1
ATOM 6082 C C . PHE B 1 287 ? 9.711 20.797 16.25 1 97.75 287 PHE B C 1
ATOM 6084 O O . PHE B 1 287 ? 9.797 19.578 16.078 1 97.75 287 PHE B O 1
ATOM 6091 N N . VAL B 1 288 ? 10.242 21.375 17.297 1 98.12 288 VAL B N 1
ATOM 6092 C CA . VAL B 1 288 ? 10.992 20.672 18.328 1 98.12 288 VAL B CA 1
ATOM 6093 C C . VAL B 1 288 ? 10.094 19.641 19.031 1 98.12 288 VAL B C 1
ATOM 6095 O O . VAL B 1 288 ? 10.5 18.5 19.25 1 98.12 288 VAL B O 1
ATOM 6098 N N . ALA B 1 289 ? 8.906 20.047 19.328 1 98.06 289 ALA B N 1
ATOM 6099 C CA . ALA B 1 289 ? 7.965 19.188 20.031 1 98.06 289 ALA B CA 1
ATOM 6100 C C . ALA B 1 289 ? 7.625 17.953 19.203 1 98.06 289 ALA B C 1
ATOM 6102 O O . ALA B 1 289 ? 7.469 16.844 19.734 1 98.06 289 ALA B O 1
ATOM 6103 N N . GLN B 1 290 ? 7.438 18.141 17.875 1 98.31 290 GLN B N 1
ATOM 6104 C CA . GLN B 1 290 ? 7.18 17 16.984 1 98.31 290 GLN B CA 1
ATOM 6105 C C . GLN B 1 290 ? 8.297 15.961 17.094 1 98.31 290 GLN B C 1
ATOM 6107 O O . GLN B 1 290 ? 8.031 14.773 17.266 1 98.31 290 GLN B O 1
ATOM 6112 N N . ILE B 1 291 ? 9.516 16.453 16.969 1 98.5 291 ILE B N 1
ATOM 6113 C CA . ILE B 1 291 ? 10.672 15.562 16.969 1 98.5 291 ILE B CA 1
ATOM 6114 C C . ILE B 1 291 ? 10.789 14.875 18.328 1 98.5 291 ILE B C 1
ATOM 6116 O O . ILE B 1 291 ? 10.945 13.648 18.406 1 98.5 291 ILE B O 1
ATOM 6120 N N . ASP B 1 292 ? 10.641 15.602 19.391 1 98.19 292 ASP B N 1
ATOM 6121 C CA . ASP B 1 292 ? 10.766 15.055 20.734 1 98.19 292 ASP B CA 1
ATOM 6122 C C . ASP B 1 292 ? 9.703 13.992 21 1 98.19 292 ASP B C 1
ATOM 6124 O O . ASP B 1 292 ? 9.984 12.961 21.609 1 98.19 292 ASP B O 1
ATOM 6128 N N . SER B 1 293 ? 8.477 14.312 20.562 1 97.38 293 SER B N 1
ATOM 6129 C CA . SER B 1 293 ? 7.387 13.359 20.766 1 97.38 293 SER B CA 1
ATOM 6130 C C . SER B 1 293 ? 7.691 12.023 20.094 1 97.38 293 SER B C 1
ATOM 6132 O O . SER B 1 293 ? 7.32 10.969 20.625 1 97.38 293 SER B O 1
ATOM 6134 N N . VAL B 1 294 ? 8.344 12.031 19 1 97.81 294 VAL B N 1
ATOM 6135 C CA . VAL B 1 294 ? 8.578 10.82 18.219 1 97.81 294 VAL B CA 1
ATOM 6136 C C . VAL B 1 294 ? 9.797 10.078 18.766 1 97.81 294 VAL B C 1
ATOM 6138 O O . VAL B 1 294 ? 9.734 8.875 19.031 1 97.81 294 VAL B O 1
ATOM 6141 N N . ILE B 1 295 ? 10.891 10.75 19.047 1 96.69 295 ILE B N 1
ATOM 6142 C CA . ILE B 1 295 ? 12.148 10.086 19.359 1 96.69 295 ILE B CA 1
ATOM 6143 C C . ILE B 1 295 ? 12.07 9.508 20.781 1 96.69 295 ILE B C 1
ATOM 6145 O O . ILE B 1 295 ? 12.805 8.57 21.109 1 96.69 295 ILE B O 1
ATOM 6149 N N . THR B 1 296 ? 11.164 9.969 21.609 1 96 296 THR B N 1
ATOM 6150 C CA . THR B 1 296 ? 11.062 9.484 22.984 1 96 296 THR B CA 1
ATOM 6151 C C . THR B 1 296 ? 10.078 8.32 23.062 1 96 296 THR B C 1
ATOM 6153 O O . THR B 1 296 ? 9.969 7.672 24.109 1 96 296 THR B O 1
ATOM 6156 N N . ASP B 1 297 ? 9.414 8.016 22 1 95.94 297 ASP B N 1
ATOM 6157 C CA . ASP B 1 297 ? 8.336 7.035 22.062 1 95.94 297 ASP B CA 1
ATOM 6158 C C . ASP B 1 297 ? 8.586 5.883 21.094 1 95.94 297 ASP B C 1
ATOM 6160 O O . ASP B 1 297 ? 8.352 4.723 21.422 1 95.94 297 ASP B O 1
ATOM 6164 N N . PHE B 1 298 ? 9.086 6.191 19.938 1 94.88 298 PHE B N 1
ATOM 6165 C CA . PHE B 1 298 ? 9.234 5.191 18.891 1 94.88 298 PHE B CA 1
ATOM 6166 C C . PHE B 1 298 ? 10.688 4.766 18.75 1 94.88 298 PHE B C 1
ATOM 6168 O O . PHE B 1 298 ? 11.602 5.574 18.953 1 94.88 298 PHE B O 1
ATOM 6175 N N . ASN B 1 299 ? 10.883 3.482 18.453 1 92.81 299 ASN B N 1
ATOM 6176 C CA . ASN B 1 299 ? 12.188 2.992 18.047 1 92.81 299 ASN B CA 1
ATOM 6177 C C . ASN B 1 299 ? 12.43 3.238 16.547 1 92.81 299 ASN B C 1
ATOM 6179 O O . ASN B 1 299 ? 12.055 2.416 15.711 1 92.81 299 ASN B O 1
ATOM 6183 N N . LEU B 1 300 ? 13.148 4.289 16.281 1 95.62 300 LEU B N 1
ATOM 6184 C CA . LEU B 1 300 ? 13.352 4.73 14.898 1 95.62 300 LEU B CA 1
ATOM 6185 C C . LEU B 1 300 ? 14.531 4.008 14.258 1 95.62 300 LEU B C 1
ATOM 6187 O O . LEU B 1 300 ? 15.547 3.773 14.914 1 95.62 300 LEU B O 1
ATOM 6191 N N . SER B 1 301 ? 14.352 3.637 12.977 1 94.56 301 SER B N 1
ATOM 6192 C CA . SER B 1 301 ? 15.414 2.992 12.219 1 94.56 301 SER B CA 1
ATOM 6193 C C . SER B 1 301 ? 16.219 4.012 11.414 1 94.56 301 SER B C 1
ATOM 6195 O O . SER B 1 301 ? 17.438 3.887 11.281 1 94.56 301 SER B O 1
ATOM 6197 N N . VAL B 1 302 ? 15.508 4.941 10.789 1 97.75 302 VAL B N 1
ATOM 6198 C CA . VAL B 1 302 ? 16.094 5.867 9.836 1 97.75 302 VAL B CA 1
ATOM 6199 C C . VAL B 1 302 ? 15.383 7.215 9.898 1 97.75 302 VAL B C 1
ATOM 6201 O O . VAL B 1 302 ? 14.203 7.277 10.258 1 97.75 302 VAL B O 1
ATOM 6204 N N . VAL B 1 303 ? 16.109 8.305 9.625 1 98.62 303 VAL B N 1
ATOM 6205 C CA . VAL B 1 303 ? 15.539 9.633 9.414 1 98.62 303 VAL B CA 1
ATOM 6206 C C . VAL B 1 303 ? 15.625 10.008 7.934 1 98.62 303 VAL B C 1
ATOM 6208 O O . VAL B 1 303 ? 16.688 9.859 7.312 1 98.62 303 VAL B O 1
ATOM 6211 N N . LYS B 1 304 ? 14.523 10.367 7.406 1 98.75 304 LYS B N 1
ATOM 6212 C CA . LYS B 1 304 ? 14.484 10.906 6.047 1 98.75 304 LYS B CA 1
ATOM 6213 C C . LYS B 1 304 ? 14.281 12.414 6.062 1 98.75 304 LYS B C 1
ATOM 6215 O O . LYS B 1 304 ? 13.281 12.906 6.598 1 98.75 304 LYS B O 1
ATOM 6220 N N . LEU B 1 305 ? 15.203 13.172 5.469 1 98.25 305 LEU B N 1
ATOM 6221 C CA . LEU B 1 305 ? 15.109 14.625 5.387 1 98.25 305 LEU B CA 1
ATOM 6222 C C . LEU B 1 305 ? 14.727 15.062 3.98 1 98.25 305 LEU B C 1
ATOM 6224 O O . LEU B 1 305 ? 15.375 14.68 3.006 1 98.25 305 LEU B O 1
ATOM 6228 N N . GLY B 1 306 ? 13.641 15.789 3.914 1 96.69 306 GLY B N 1
ATOM 6229 C CA . GLY B 1 306 ? 13.25 16.484 2.693 1 96.69 306 GLY B CA 1
ATOM 6230 C C . GLY B 1 306 ? 13.445 17.984 2.764 1 96.69 306 GLY B C 1
ATOM 6231 O O . GLY B 1 306 ? 14.516 18.453 3.145 1 96.69 306 GLY B O 1
ATOM 6232 N N . LEU B 1 307 ? 12.469 18.75 2.418 1 94.44 307 LEU B N 1
ATOM 6233 C CA . LEU B 1 307 ? 12.531 20.219 2.453 1 94.44 307 LEU B CA 1
ATOM 6234 C C . LEU B 1 307 ? 12.641 20.719 3.889 1 94.44 307 LEU B C 1
ATOM 6236 O O . LEU B 1 307 ? 11.758 20.453 4.711 1 94.44 307 LEU B O 1
ATOM 6240 N N . VAL B 1 308 ? 13.711 21.391 4.164 1 95.06 308 VAL B N 1
ATOM 6241 C CA . VAL B 1 308 ? 13.938 22.109 5.414 1 95.06 308 VAL B CA 1
ATOM 6242 C C . VAL B 1 308 ? 14.258 23.578 5.117 1 95.06 308 VAL B C 1
ATOM 6244 O O . VAL B 1 308 ? 15.406 23.922 4.832 1 95.06 308 VAL B O 1
ATOM 6247 N N . PRO B 1 309 ? 13.367 24.422 5.352 1 92.25 309 PRO B N 1
ATOM 6248 C CA . PRO B 1 309 ? 13.461 25.766 4.781 1 92.25 309 PRO B CA 1
ATOM 6249 C C . PRO B 1 309 ? 14.367 26.688 5.594 1 92.25 309 PRO B C 1
ATOM 6251 O O . PRO B 1 309 ? 14.742 27.766 5.117 1 92.25 309 PRO B O 1
ATOM 6254 N N . THR B 1 310 ? 14.75 26.344 6.863 1 93.12 310 THR B N 1
ATOM 6255 C CA . THR B 1 310 ? 15.492 27.312 7.664 1 93.12 310 THR B CA 1
ATOM 6256 C C . THR B 1 310 ? 16.75 26.672 8.266 1 93.12 310 THR B C 1
ATOM 6258 O O . THR B 1 310 ? 16.75 25.484 8.562 1 93.12 310 THR B O 1
ATOM 6261 N N . ALA B 1 311 ? 17.75 27.516 8.469 1 94.06 311 ALA B N 1
ATOM 6262 C CA . ALA B 1 311 ? 18.984 27.062 9.109 1 94.06 311 ALA B CA 1
ATOM 6263 C C . ALA B 1 311 ? 18.734 26.609 10.539 1 94.06 311 ALA B C 1
ATOM 6265 O O . ALA B 1 311 ? 19.359 25.656 11.016 1 94.06 311 ALA B O 1
ATOM 6266 N N . ARG B 1 312 ? 17.844 27.234 11.18 1 95.06 312 ARG B N 1
ATOM 6267 C CA . ARG B 1 312 ? 17.516 26.891 12.562 1 95.06 312 ARG B CA 1
ATOM 6268 C C . ARG B 1 312 ? 16.938 25.484 12.656 1 95.06 312 ARG B C 1
ATOM 6270 O O . ARG B 1 312 ? 17.281 24.734 13.57 1 95.06 312 ARG B O 1
ATOM 6277 N N . GLN B 1 313 ? 16.047 25.156 11.758 1 96.19 313 GLN B N 1
ATOM 6278 C CA . GLN B 1 313 ? 15.492 23.797 11.742 1 96.19 313 GLN B CA 1
ATOM 6279 C C . GLN B 1 313 ? 16.594 22.766 11.508 1 96.19 313 GLN B C 1
ATOM 6281 O O . GLN B 1 313 ? 16.578 21.688 12.109 1 96.19 313 GLN B O 1
ATOM 6286 N N . LEU B 1 314 ? 17.516 23.109 10.633 1 96.56 314 LEU B N 1
ATOM 6287 C CA . LEU B 1 314 ? 18.641 22.203 10.375 1 96.56 314 LEU B CA 1
ATOM 6288 C C . LEU B 1 314 ? 19.484 22.016 11.625 1 96.56 314 LEU B C 1
ATOM 6290 O O . LEU B 1 314 ? 19.969 20.922 11.898 1 96.56 314 LEU B O 1
ATOM 6294 N N . GLU B 1 315 ? 19.656 23.047 12.32 1 96.38 315 GLU B N 1
ATOM 6295 C CA . GLU B 1 315 ? 20.391 22.984 13.578 1 96.38 315 GLU B CA 1
ATOM 6296 C C . GLU B 1 315 ? 19.719 22.062 14.578 1 96.38 315 GLU B C 1
ATOM 6298 O O . GLU B 1 315 ? 20.375 21.281 15.258 1 96.38 315 GLU B O 1
ATOM 6303 N N . ILE B 1 316 ? 18.438 22.203 14.711 1 97.69 316 ILE B N 1
ATOM 6304 C CA . ILE B 1 316 ? 17.656 21.359 15.617 1 97.69 316 ILE B CA 1
ATOM 6305 C C . ILE B 1 316 ? 17.781 19.906 15.203 1 97.69 316 ILE B C 1
ATOM 6307 O O . ILE B 1 316 ? 17.969 19.016 16.047 1 97.69 316 ILE B O 1
ATOM 6311 N N . ILE B 1 317 ? 17.688 19.641 13.914 1 98.12 317 ILE B N 1
ATOM 6312 C CA . ILE B 1 317 ? 17.797 18.297 13.367 1 98.12 317 ILE B CA 1
ATOM 6313 C C . ILE B 1 317 ? 19.172 17.703 13.719 1 98.12 317 ILE B C 1
ATOM 6315 O O . ILE B 1 317 ? 19.266 16.578 14.188 1 98.12 317 ILE B O 1
ATOM 6319 N N . ALA B 1 318 ? 20.203 18.453 13.5 1 96.94 318 ALA B N 1
ATOM 6320 C CA . ALA B 1 318 ? 21.562 18 13.781 1 96.94 318 ALA B CA 1
ATOM 6321 C C . ALA B 1 318 ? 21.734 17.672 15.266 1 96.94 318 ALA B C 1
ATOM 6323 O O . ALA B 1 318 ? 22.406 16.703 15.609 1 96.94 318 ALA B O 1
ATOM 6324 N N . GLN B 1 319 ? 21.156 18.406 16.078 1 96.38 319 GLN B N 1
ATOM 6325 C CA . GLN B 1 319 ? 21.297 18.234 17.531 1 96.38 319 GLN B CA 1
ATOM 6326 C C . GLN B 1 319 ? 20.516 17.016 18.016 1 96.38 319 GLN B C 1
ATOM 6328 O O . GLN B 1 319 ? 21 16.266 18.859 1 96.38 319 GLN B O 1
ATOM 6333 N N . LYS B 1 320 ? 19.391 16.828 17.516 1 97.25 320 LYS B N 1
ATOM 6334 C CA . LYS B 1 320 ? 18.469 15.867 18.125 1 97.25 320 LYS B CA 1
ATOM 6335 C C . LYS B 1 320 ? 18.516 14.523 17.406 1 97.25 320 LYS B C 1
ATOM 6337 O O . LYS B 1 320 ? 18.188 13.484 18 1 97.25 320 LYS B O 1
ATOM 6342 N N . LEU B 1 321 ? 18.938 14.523 16.125 1 97.06 321 LEU B N 1
ATOM 6343 C CA . LEU B 1 321 ? 18.75 13.312 15.328 1 97.06 321 LEU B CA 1
ATOM 6344 C C . LEU B 1 321 ? 20.094 12.773 14.828 1 97.06 321 LEU B C 1
ATOM 6346 O O . LEU B 1 321 ? 20.125 11.875 13.992 1 97.06 321 LEU B O 1
ATOM 6350 N N . GLU B 1 322 ? 21.188 13.234 15.328 1 90.62 322 GLU B N 1
ATOM 6351 C CA . GLU B 1 322 ? 22.531 12.938 14.82 1 90.62 322 GLU B CA 1
ATOM 6352 C C . GLU B 1 322 ? 22.859 11.461 15.008 1 90.62 322 GLU B C 1
ATOM 6354 O O . GLU B 1 322 ? 23.641 10.898 14.234 1 90.62 322 GLU B O 1
ATOM 6359 N N . ALA B 1 323 ? 22.25 10.742 15.922 1 92.69 323 ALA B N 1
ATOM 6360 C CA . ALA B 1 323 ? 22.625 9.367 16.25 1 92.69 323 ALA B CA 1
ATOM 6361 C C . ALA B 1 323 ? 21.969 8.367 15.312 1 92.69 323 ALA B C 1
ATOM 6363 O O . ALA B 1 323 ? 22.359 7.203 15.25 1 92.69 323 ALA B O 1
ATOM 6364 N N . LEU B 1 324 ? 21.062 8.781 14.516 1 96.12 324 LEU B N 1
ATOM 6365 C CA . LEU B 1 324 ? 20.297 7.879 13.656 1 96.12 324 LEU B CA 1
ATOM 6366 C C . LEU B 1 324 ? 20.828 7.918 12.227 1 96.12 324 LEU B C 1
ATOM 6368 O O . LEU B 1 324 ? 21.281 8.961 11.75 1 96.12 324 LEU B O 1
ATOM 6372 N N . PRO B 1 325 ? 20.781 6.727 11.516 1 97.56 325 PRO B N 1
ATOM 6373 C CA . PRO B 1 325 ? 21.016 6.809 10.07 1 97.56 325 PRO B CA 1
ATOM 6374 C C . PRO B 1 325 ? 20.125 7.84 9.383 1 97.56 325 PRO B C 1
ATOM 6376 O O . PRO B 1 325 ? 18.938 7.969 9.727 1 97.56 325 PRO B O 1
ATOM 6379 N N . MET B 1 326 ? 20.719 8.586 8.453 1 98.5 326 MET B N 1
ATOM 6380 C CA . MET B 1 326 ? 19.984 9.719 7.883 1 98.5 326 MET B CA 1
ATOM 6381 C C . MET B 1 326 ? 20.109 9.734 6.363 1 98.5 326 MET B C 1
ATOM 6383 O O . MET B 1 326 ? 21.219 9.648 5.824 1 98.5 326 MET B O 1
ATOM 6387 N N . VAL B 1 327 ? 18.984 9.711 5.711 1 98.81 327 VAL B N 1
ATOM 6388 C CA . VAL B 1 327 ? 18.891 9.906 4.266 1 98.81 327 VAL B CA 1
ATOM 6389 C C . VAL B 1 327 ? 18.5 11.352 3.963 1 98.81 327 VAL B C 1
ATOM 6391 O O . VAL B 1 327 ? 17.406 11.789 4.336 1 98.81 327 VAL B O 1
ATOM 6394 N N . VAL B 1 328 ? 19.328 12.062 3.227 1 98.44 328 VAL B N 1
ATOM 6395 C CA . VAL B 1 328 ? 19.125 13.5 3.031 1 98.44 328 VAL B CA 1
ATOM 6396 C C . VAL B 1 328 ? 18.859 13.781 1.557 1 98.44 328 VAL B C 1
ATOM 6398 O O . VAL B 1 328 ? 19.734 13.578 0.709 1 98.44 328 VAL B O 1
ATOM 6401 N N . ASP B 1 329 ? 17.672 14.141 1.266 1 96.81 329 ASP B N 1
ATOM 6402 C CA . ASP B 1 329 ? 17.297 14.742 -0.013 1 96.81 329 ASP B CA 1
ATOM 6403 C C . ASP B 1 329 ? 17.359 16.266 0.061 1 96.81 329 ASP B C 1
ATOM 6405 O O . ASP B 1 329 ? 16.375 16.906 0.457 1 96.81 329 ASP B O 1
ATOM 6409 N N . PRO B 1 330 ? 18.453 16.859 -0.32 1 92.81 330 PRO B N 1
ATOM 6410 C CA . PRO B 1 330 ? 18.641 18.297 -0.123 1 92.81 330 PRO B CA 1
ATOM 6411 C C . PRO B 1 330 ? 17.766 19.141 -1.064 1 92.81 330 PRO B C 1
ATOM 6413 O O . PRO B 1 330 ? 18.297 19.781 -1.979 1 92.81 330 PRO B O 1
ATOM 6416 N N . VAL B 1 331 ? 16.484 19.234 -0.776 1 85.25 331 VAL B N 1
ATOM 6417 C CA . VAL B 1 331 ? 15.531 19.969 -1.589 1 85.25 331 VAL B CA 1
ATOM 6418 C C . VAL B 1 331 ? 15.75 21.469 -1.421 1 85.25 331 VAL B C 1
ATOM 6420 O O . VAL B 1 331 ? 15.414 22.047 -0.381 1 85.25 331 VAL B O 1
ATOM 6423 N N . LEU B 1 332 ? 16.328 22.094 -2.416 1 77.25 332 LEU B N 1
ATOM 6424 C CA . LEU B 1 332 ? 16.609 23.531 -2.367 1 77.25 332 LEU B CA 1
ATOM 6425 C C . LEU B 1 332 ? 15.609 24.312 -3.207 1 77.25 332 LEU B C 1
ATOM 6427 O O . LEU B 1 332 ? 15.242 25.438 -2.861 1 77.25 332 LEU B O 1
ATOM 6431 N N . VAL B 1 333 ? 15.164 23.719 -4.297 1 68.06 333 VAL B N 1
ATOM 6432 C CA . VAL B 1 333 ? 14.203 24.312 -5.223 1 68.06 333 VAL B CA 1
ATOM 6433 C C . VAL B 1 333 ? 13.133 23.281 -5.586 1 68.06 333 VAL B C 1
ATOM 6435 O O . VAL B 1 333 ? 13.414 22.078 -5.668 1 68.06 333 VAL B O 1
ATOM 6438 N N . ALA B 1 334 ? 11.891 23.812 -5.672 1 63.31 334 ALA B N 1
ATOM 6439 C CA . ALA B 1 334 ? 10.828 22.906 -6.121 1 63.31 334 ALA B CA 1
ATOM 6440 C C . ALA B 1 334 ? 11.031 22.516 -7.582 1 63.31 334 ALA B C 1
ATOM 6442 O O . ALA B 1 334 ? 11.625 23.266 -8.359 1 63.31 334 ALA B O 1
ATOM 6443 N N . THR B 1 335 ? 10.586 21.359 -7.859 1 59.06 335 THR B N 1
ATOM 6444 C CA . THR B 1 335 ? 10.633 20.906 -9.242 1 59.06 335 THR B CA 1
ATOM 6445 C C . THR B 1 335 ? 9.992 21.922 -10.18 1 59.06 335 THR B C 1
ATOM 6447 O O . THR B 1 335 ? 10.406 22.078 -11.328 1 59.06 335 THR B O 1
ATOM 6450 N N . SER B 1 336 ? 9 22.562 -9.602 1 59.25 336 SER B N 1
ATOM 6451 C CA . SER B 1 336 ? 8.328 23.594 -10.383 1 59.25 336 SER B CA 1
ATOM 6452 C C . SER B 1 336 ? 9.227 24.812 -10.578 1 59.25 336 SER B C 1
ATOM 6454 O O . SER B 1 336 ? 8.93 25.688 -11.391 1 59.25 336 SER B O 1
ATOM 6456 N N . GLY B 1 337 ? 10.258 24.781 -9.961 1 63.03 337 GLY B N 1
ATOM 6457 C CA . GLY B 1 337 ? 11.164 25.922 -10.055 1 63.03 337 GLY B CA 1
ATOM 6458 C C . GLY B 1 337 ? 10.945 26.938 -8.953 1 63.03 337 GLY B C 1
ATOM 6459 O O . GLY B 1 337 ? 11.727 27.875 -8.82 1 63.03 337 GLY B O 1
ATOM 6460 N N . ASP B 1 338 ? 9.992 26.688 -8.148 1 69.56 338 ASP B N 1
ATOM 6461 C CA . ASP B 1 338 ? 9.664 27.656 -7.094 1 69.56 338 ASP B CA 1
ATOM 6462 C C . ASP B 1 338 ? 10.664 27.562 -5.941 1 69.56 338 ASP B C 1
ATOM 6464 O O . ASP B 1 338 ? 11.086 26.469 -5.566 1 69.56 338 ASP B O 1
ATOM 6468 N N . ASP B 1 339 ? 10.961 28.734 -5.555 1 68.31 339 ASP B N 1
ATOM 6469 C CA . ASP B 1 339 ? 11.883 28.797 -4.426 1 68.31 339 ASP B CA 1
ATOM 6470 C C . ASP B 1 339 ? 11.188 28.422 -3.121 1 68.31 339 ASP B C 1
ATOM 6472 O O . ASP B 1 339 ? 10.273 29.125 -2.678 1 68.31 339 ASP B O 1
ATOM 6476 N N . LEU B 1 340 ? 11.547 27.391 -2.592 1 71.56 340 LEU B N 1
ATOM 6477 C CA . LEU B 1 340 ? 10.93 26.906 -1.362 1 71.56 340 LEU B CA 1
ATOM 6478 C C . LEU B 1 340 ? 11.672 27.422 -0.137 1 71.56 340 LEU B C 1
ATOM 6480 O O . LEU B 1 340 ? 11.141 27.406 0.974 1 71.56 340 LEU B O 1
ATOM 6484 N N . VAL B 1 341 ? 12.836 27.781 -0.361 1 69.88 341 VAL B N 1
ATOM 6485 C CA . VAL B 1 341 ? 13.648 28.391 0.681 1 69.88 341 VAL B CA 1
ATOM 6486 C C . VAL B 1 341 ? 13.828 29.891 0.393 1 69.88 341 VAL B C 1
ATOM 6488 O O . VAL B 1 341 ? 14.219 30.266 -0.713 1 69.88 341 VAL B O 1
ATOM 6491 N N . ALA B 1 342 ? 13.273 30.672 1.266 1 65.31 342 ALA B N 1
ATOM 6492 C CA . ALA B 1 342 ? 13.383 32.094 1.04 1 65.31 342 ALA B CA 1
ATOM 6493 C C . ALA B 1 342 ? 14.82 32.5 0.719 1 65.31 342 ALA B C 1
ATOM 6495 O O . ALA B 1 342 ? 15.758 32.062 1.377 1 65.31 342 ALA B O 1
ATOM 6496 N N . GLN B 1 343 ? 14.93 33.094 -0.334 1 57.44 343 GLN B N 1
ATOM 6497 C CA . GLN B 1 343 ? 16.219 33.5 -0.889 1 57.44 343 GLN B CA 1
ATOM 6498 C C . GLN B 1 343 ? 17.125 34.062 0.202 1 57.44 343 GLN B C 1
ATOM 6500 O O . GLN B 1 343 ? 18.328 33.781 0.208 1 57.44 343 GLN B O 1
ATOM 6505 N N . LYS B 1 344 ? 16.516 34.75 1.09 1 60.44 344 LYS B N 1
ATOM 6506 C CA . LYS B 1 344 ? 17.312 35.406 2.129 1 60.44 344 LYS B CA 1
ATOM 6507 C C . LYS B 1 344 ? 17.984 34.375 3.023 1 60.44 344 LYS B C 1
ATOM 6509 O O . LYS B 1 344 ? 19.031 34.625 3.629 1 60.44 344 LYS B O 1
ATOM 6514 N N . ASN B 1 345 ? 17.547 33.188 2.963 1 77.38 345 ASN B N 1
ATOM 6515 C CA . ASN B 1 345 ? 18.047 32.156 3.898 1 77.38 345 ASN B CA 1
ATOM 6516 C C . ASN B 1 345 ? 18.781 31.047 3.178 1 77.38 345 ASN B C 1
ATOM 6518 O O . ASN B 1 345 ? 19.344 30.156 3.818 1 77.38 345 ASN B O 1
ATOM 6522 N N . ALA B 1 346 ? 18.953 31.219 1.894 1 80.81 346 ALA B N 1
ATOM 6523 C CA . ALA B 1 346 ? 19.453 30.109 1.099 1 80.81 346 ALA B CA 1
ATOM 6524 C C . ALA B 1 346 ? 20.906 29.797 1.44 1 80.81 346 ALA B C 1
ATOM 6526 O O . ALA B 1 346 ? 21.281 28.625 1.596 1 80.81 346 ALA B O 1
ATOM 6527 N N . ASP B 1 347 ? 21.656 30.844 1.62 1 86.12 347 ASP B N 1
ATOM 6528 C CA . ASP B 1 347 ? 23.078 30.641 1.913 1 86.12 347 ASP B CA 1
ATOM 6529 C C . ASP B 1 347 ? 23.266 30.047 3.301 1 86.12 347 ASP B C 1
ATOM 6531 O O . ASP B 1 347 ? 24.125 29.188 3.494 1 86.12 347 ASP B O 1
ATOM 6535 N N . ASP B 1 348 ? 22.516 30.5 4.203 1 91 348 ASP B N 1
ATOM 6536 C CA . ASP B 1 348 ? 22.594 29.984 5.566 1 91 348 ASP B CA 1
ATOM 6537 C C . ASP B 1 348 ? 22.172 28.516 5.621 1 91 348 ASP B C 1
ATOM 6539 O O . ASP B 1 348 ? 22.766 27.719 6.344 1 91 348 ASP B O 1
ATOM 6543 N N . VAL B 1 349 ? 21.156 28.234 4.875 1 92.25 349 VAL B N 1
ATOM 6544 C CA . VAL B 1 349 ? 20.656 26.859 4.828 1 92.25 349 VAL B CA 1
ATOM 6545 C C . VAL B 1 349 ? 21.703 25.938 4.211 1 92.25 349 VAL B C 1
ATOM 6547 O O . VAL B 1 349 ? 21.984 24.859 4.746 1 92.25 349 VAL B O 1
ATOM 6550 N N . LEU B 1 350 ? 22.297 26.438 3.156 1 92.19 350 LEU B N 1
ATOM 6551 C CA . LEU B 1 350 ? 23.312 25.641 2.484 1 92.19 350 LEU B CA 1
ATOM 6552 C C . LEU B 1 350 ? 24.516 25.422 3.398 1 92.19 350 LEU B C 1
ATOM 6554 O O . LEU B 1 350 ? 25.078 24.312 3.441 1 92.19 350 LEU B O 1
ATOM 6558 N N . ALA B 1 351 ? 24.891 26.422 4.074 1 93.62 351 ALA B N 1
ATOM 6559 C CA . ALA B 1 351 ? 26.016 26.328 5.008 1 93.62 351 ALA B CA 1
ATOM 6560 C C . ALA B 1 351 ? 25.719 25.297 6.105 1 93.62 351 ALA B C 1
ATOM 6562 O O . ALA B 1 351 ? 26.594 24.516 6.484 1 93.62 351 ALA B O 1
ATOM 6563 N N . MET B 1 352 ? 24.531 25.359 6.613 1 94.56 352 MET B N 1
ATOM 6564 C CA . MET B 1 352 ? 24.141 24.438 7.676 1 94.56 352 MET B CA 1
ATOM 6565 C C . MET B 1 352 ? 24.125 23 7.164 1 94.56 352 MET B C 1
ATOM 6567 O O . MET B 1 352 ? 24.484 22.062 7.895 1 94.56 352 MET B O 1
ATOM 6571 N N . TYR B 1 353 ? 23.688 22.797 5.938 1 95.44 353 TYR B N 1
ATOM 6572 C CA . TYR B 1 353 ? 23.75 21.469 5.336 1 95.44 353 TYR B CA 1
ATOM 6573 C C . TYR B 1 353 ? 25.172 20.953 5.328 1 95.44 353 TYR B C 1
ATOM 6575 O O . TYR B 1 353 ? 25.453 19.844 5.809 1 95.44 353 TYR B O 1
ATOM 6583 N N . LYS B 1 354 ? 26.062 21.781 4.852 1 95.31 354 LYS B N 1
ATOM 6584 C CA . LYS B 1 354 ? 27.469 21.391 4.648 1 95.31 354 LYS B CA 1
ATOM 6585 C C . LYS B 1 354 ? 28.156 21.141 5.98 1 95.31 354 LYS B C 1
ATOM 6587 O O . LYS B 1 354 ? 28.953 20.203 6.109 1 95.31 354 LYS B O 1
ATOM 6592 N N . GLU B 1 355 ? 27.797 21.891 6.953 1 96 355 GLU B N 1
ATOM 6593 C CA . GLU B 1 355 ? 28.578 21.906 8.188 1 96 355 GLU B CA 1
ATOM 6594 C C . GLU B 1 355 ? 27.969 20.984 9.234 1 96 355 GLU B C 1
ATOM 6596 O O . GLU B 1 355 ? 28.688 20.406 10.055 1 96 355 GLU B O 1
ATOM 6601 N N . ARG B 1 356 ? 26.656 20.844 9.156 1 96.44 356 ARG B N 1
ATOM 6602 C CA . ARG B 1 356 ? 26.016 20.203 10.305 1 96.44 356 ARG B CA 1
ATOM 6603 C C . ARG B 1 356 ? 25.234 18.969 9.891 1 96.44 356 ARG B C 1
ATOM 6605 O O . ARG B 1 356 ? 25 18.062 10.703 1 96.44 356 ARG B O 1
ATOM 6612 N N . ILE B 1 357 ? 24.781 18.875 8.688 1 97.5 357 ILE B N 1
ATOM 6613 C CA . ILE B 1 357 ? 23.906 17.781 8.297 1 97.5 357 ILE B CA 1
ATOM 6614 C C . ILE B 1 357 ? 24.688 16.734 7.516 1 97.5 357 ILE B C 1
ATOM 6616 O O . ILE B 1 357 ? 24.719 15.562 7.895 1 97.5 357 ILE B O 1
ATOM 6620 N N . PHE B 1 358 ? 25.453 17.156 6.469 1 97.69 358 PHE B N 1
ATOM 6621 C CA . PHE B 1 358 ? 26.125 16.234 5.574 1 97.69 358 PHE B CA 1
ATOM 6622 C C . PHE B 1 358 ? 27.141 15.391 6.34 1 97.69 358 PHE B C 1
ATOM 6624 O O . PHE B 1 358 ? 27.25 14.188 6.109 1 97.69 358 PHE B O 1
ATOM 6631 N N . PRO B 1 359 ? 27.859 15.914 7.316 1 96.94 359 PRO B N 1
ATOM 6632 C CA . PRO B 1 359 ? 28.844 15.109 8.039 1 96.94 359 PRO B CA 1
ATOM 6633 C C . PRO B 1 359 ? 28.219 13.93 8.773 1 96.94 359 PRO B C 1
ATOM 6635 O O . PRO B 1 359 ? 28.906 12.945 9.062 1 96.94 359 PRO B O 1
ATOM 6638 N N . HIS B 1 360 ? 26.922 14 9.047 1 96.12 360 HIS B N 1
ATOM 6639 C CA . HIS B 1 360 ? 26.266 12.953 9.82 1 96.12 360 HIS B CA 1
ATOM 6640 C C . HIS B 1 360 ? 25.328 12.125 8.938 1 96.12 360 HIS B C 1
ATOM 6642 O O . HIS B 1 360 ? 24.703 11.172 9.414 1 96.12 360 HIS B O 1
ATOM 6648 N N . ALA B 1 361 ? 25.281 12.453 7.668 1 98 361 ALA B N 1
ATOM 6649 C CA . ALA B 1 361 ? 24.359 11.781 6.766 1 98 361 ALA B CA 1
ATOM 6650 C C . ALA B 1 361 ? 24.891 10.422 6.332 1 98 361 ALA B C 1
ATOM 6652 O O . ALA B 1 361 ? 26.078 10.281 6.035 1 98 361 ALA B O 1
ATOM 6653 N N . THR B 1 362 ? 24 9.438 6.398 1 98.44 362 THR B N 1
ATOM 6654 C CA . THR B 1 362 ? 24.328 8.141 5.816 1 98.44 362 THR B CA 1
ATOM 6655 C C . THR B 1 362 ? 24.438 8.242 4.297 1 98.44 362 THR B C 1
ATOM 6657 O O . THR B 1 362 ? 25.391 7.719 3.705 1 98.44 362 THR B O 1
ATOM 6660 N N . ILE B 1 363 ? 23.516 8.93 3.713 1 98.69 363 ILE B N 1
ATOM 6661 C CA . ILE B 1 363 ? 23.531 9.133 2.268 1 98.69 363 ILE B CA 1
ATOM 6662 C C . ILE B 1 363 ? 22.844 10.461 1.931 1 98.69 363 ILE B C 1
ATOM 6664 O O . ILE B 1 363 ? 21.859 10.836 2.555 1 98.69 363 ILE B O 1
ATOM 6668 N N . ILE B 1 364 ? 23.406 11.234 0.983 1 98.38 364 ILE B N 1
ATOM 6669 C CA . ILE B 1 364 ? 22.766 12.398 0.399 1 98.38 364 ILE B CA 1
ATOM 6670 C C . ILE B 1 364 ? 22.422 12.125 -1.065 1 98.38 364 ILE B C 1
ATOM 6672 O O . ILE B 1 364 ? 23.172 11.438 -1.762 1 98.38 364 ILE B O 1
ATOM 6676 N N . THR B 1 365 ? 21.25 12.664 -1.534 1 97.75 365 THR B N 1
ATOM 6677 C CA . THR B 1 365 ? 20.75 12.25 -2.842 1 97.75 365 THR B CA 1
ATOM 6678 C C . THR B 1 365 ? 20.484 13.469 -3.727 1 97.75 365 THR B C 1
ATOM 6680 O O . THR B 1 365 ? 19.406 13.609 -4.285 1 97.75 365 THR B O 1
ATOM 6683 N N . PRO B 1 366 ? 21.453 14.266 -4.012 1 94.88 366 PRO B N 1
ATOM 6684 C CA . PRO B 1 366 ? 21.234 15.445 -4.852 1 94.88 366 PRO B CA 1
ATOM 6685 C C . PRO B 1 366 ? 21.016 15.094 -6.324 1 94.88 366 PRO B C 1
ATOM 6687 O O . PRO B 1 366 ? 21.625 14.141 -6.828 1 94.88 366 PRO B O 1
ATOM 6690 N N . ASN B 1 367 ? 20.109 15.859 -6.945 1 91 367 ASN B N 1
ATOM 6691 C CA . ASN B 1 367 ? 20.094 15.836 -8.406 1 91 367 ASN B CA 1
ATOM 6692 C C . ASN B 1 367 ? 21.172 16.734 -9 1 91 367 ASN B C 1
ATOM 6694 O O . ASN B 1 367 ? 21.969 17.328 -8.266 1 91 367 ASN B O 1
ATOM 6698 N N . LEU B 1 368 ? 21.297 16.781 -10.328 1 87.06 368 LEU B N 1
ATOM 6699 C CA . LEU B 1 368 ? 22.406 17.5 -10.969 1 87.06 368 LEU B CA 1
ATOM 6700 C C . LEU B 1 368 ? 22.344 18.984 -10.656 1 87.06 368 LEU B C 1
ATOM 6702 O O . LEU B 1 368 ? 23.359 19.578 -10.266 1 87.06 368 LEU B O 1
ATOM 6706 N N . PRO B 1 369 ? 21.141 19.594 -10.727 1 85.69 369 PRO B N 1
ATOM 6707 C CA . PRO B 1 369 ? 21.094 21.016 -10.359 1 85.69 369 PRO B CA 1
ATOM 6708 C C . PRO B 1 369 ? 21.453 21.25 -8.891 1 85.69 369 PRO B C 1
ATOM 6710 O O . PRO B 1 369 ? 22.125 22.234 -8.562 1 85.69 369 PRO B O 1
ATOM 6713 N N . GLU B 1 370 ? 21.016 20.406 -8.016 1 89.06 370 GLU B N 1
ATOM 6714 C CA . GLU B 1 370 ? 21.328 20.531 -6.594 1 89.06 370 GLU B CA 1
ATOM 6715 C C . GLU B 1 370 ? 22.812 20.312 -6.34 1 89.06 370 GLU B C 1
ATOM 6717 O O . GLU B 1 370 ? 23.422 21.031 -5.543 1 89.06 370 GLU B O 1
ATOM 6722 N N . ALA B 1 371 ? 23.406 19.375 -7.035 1 90.38 371 ALA B N 1
ATOM 6723 C CA . ALA B 1 371 ? 24.828 19.141 -6.91 1 90.38 371 ALA B CA 1
ATOM 6724 C C . ALA B 1 371 ? 25.641 20.359 -7.359 1 90.38 371 ALA B C 1
ATOM 6726 O O . ALA B 1 371 ? 26.609 20.734 -6.707 1 90.38 371 ALA B O 1
ATOM 6727 N N . GLN B 1 372 ? 25.156 20.875 -8.453 1 88.25 372 GLN B N 1
ATOM 6728 C CA . GLN B 1 372 ? 25.797 22.078 -8.977 1 88.25 372 GLN B CA 1
ATOM 6729 C C . GLN B 1 372 ? 25.734 23.234 -7.969 1 88.25 372 GLN B C 1
ATOM 6731 O O . GLN B 1 372 ? 26.719 23.922 -7.727 1 88.25 372 GLN B O 1
ATOM 6736 N N . HIS B 1 373 ? 24.578 23.328 -7.348 1 87.75 373 HIS B N 1
ATOM 6737 C CA . HIS B 1 373 ? 24.375 24.391 -6.379 1 87.75 373 HIS B CA 1
ATOM 6738 C C . HIS B 1 373 ? 25.219 24.188 -5.133 1 87.75 373 HIS B C 1
ATOM 6740 O O . HIS B 1 373 ? 25.828 25.141 -4.621 1 87.75 373 HIS B O 1
ATOM 6746 N N . ILE B 1 374 ? 25.312 23.047 -4.621 1 90.56 374 ILE B N 1
ATOM 6747 C CA . ILE B 1 374 ? 26.047 22.734 -3.4 1 90.56 374 ILE B CA 1
ATOM 6748 C C . ILE B 1 374 ? 27.547 22.922 -3.637 1 90.56 374 ILE B C 1
ATOM 6750 O O . ILE B 1 374 ? 28.25 23.453 -2.783 1 90.56 374 ILE B O 1
ATOM 6754 N N . LEU B 1 375 ? 28.016 22.531 -4.84 1 91.06 375 LEU B N 1
ATOM 6755 C CA . LEU B 1 375 ? 29.438 22.578 -5.145 1 91.06 375 LEU B CA 1
ATOM 6756 C C . LEU B 1 375 ? 29.844 23.938 -5.668 1 91.06 375 LEU B C 1
ATOM 6758 O O . LEU B 1 375 ? 31.031 24.266 -5.699 1 91.06 375 LEU B O 1
ATOM 6762 N N . GLY B 1 376 ? 28.844 24.719 -6.012 1 85.12 376 GLY B N 1
ATOM 6763 C CA . GLY B 1 376 ? 29.156 25.984 -6.625 1 85.12 376 GLY B CA 1
ATOM 6764 C C . GLY B 1 376 ? 29.75 25.859 -8.016 1 85.12 376 GLY B C 1
ATOM 6765 O O . GLY B 1 376 ? 30.688 26.594 -8.367 1 85.12 376 GLY B O 1
ATOM 6766 N N . ARG B 1 377 ? 29.453 24.781 -8.609 1 77.31 377 ARG B N 1
ATOM 6767 C CA . ARG B 1 377 ? 29.984 24.516 -9.945 1 77.31 377 ARG B CA 1
ATOM 6768 C C . ARG B 1 377 ? 28.922 24.719 -11.016 1 77.31 377 ARG B C 1
ATOM 6770 O O . ARG B 1 377 ? 27.719 24.734 -10.711 1 77.31 377 ARG B O 1
ATOM 6777 N N . LYS B 1 378 ? 29.531 25.078 -12.281 1 73 378 LYS B N 1
ATOM 6778 C CA . LYS B 1 378 ? 28.625 25.297 -13.406 1 73 378 LYS B CA 1
ATOM 6779 C C . LYS B 1 378 ? 27.922 24 -13.805 1 73 378 LYS B C 1
ATOM 6781 O O . LYS B 1 378 ? 27.875 23.047 -13.023 1 73 378 LYS B O 1
ATOM 6786 N N . GLU B 1 379 ? 28.172 23.344 -14.883 1 76.12 379 GLU B N 1
ATOM 6787 C CA . GLU B 1 379 ? 27.375 22.297 -15.516 1 76.12 379 GLU B CA 1
ATOM 6788 C C . GLU B 1 379 ? 27.984 20.922 -15.305 1 76.12 379 GLU B C 1
ATOM 6790 O O . GLU B 1 379 ? 29.203 20.75 -15.398 1 76.12 379 GLU B O 1
ATOM 6795 N N . ILE B 1 380 ? 27.297 20 -14.664 1 77.5 380 ILE B N 1
ATOM 6796 C CA . ILE B 1 380 ? 27.672 18.609 -14.539 1 77.5 380 ILE B CA 1
ATOM 6797 C C . ILE B 1 380 ? 27 17.781 -15.641 1 77.5 380 ILE B C 1
ATOM 6799 O O . ILE B 1 380 ? 25.781 17.641 -15.672 1 77.5 380 ILE B O 1
ATOM 6803 N N . THR B 1 381 ? 27.797 17.359 -16.578 1 76.38 381 THR B N 1
ATOM 6804 C CA . THR B 1 381 ? 27.266 16.594 -17.703 1 76.38 381 THR B CA 1
ATOM 6805 C C . THR B 1 381 ? 28 15.266 -17.844 1 76.38 381 THR B C 1
ATOM 6807 O O . THR B 1 381 ? 29.219 15.203 -17.688 1 76.38 381 THR B O 1
ATOM 6810 N N . GLY B 1 382 ? 27.266 14.203 -17.969 1 75.44 382 GLY B N 1
ATOM 6811 C CA . GLY B 1 382 ? 27.859 12.898 -18.234 1 75.44 382 GLY B CA 1
ATOM 6812 C C . GLY B 1 382 ? 28.266 12.164 -16.969 1 75.44 382 GLY B C 1
ATOM 6813 O O . GLY B 1 382 ? 28.297 12.758 -15.883 1 75.44 382 GLY B O 1
ATOM 6814 N N . VAL B 1 383 ? 28.641 10.953 -17.188 1 79.19 383 VAL B N 1
ATOM 6815 C CA . VAL B 1 383 ? 28.875 10.039 -16.078 1 79.19 383 VAL B CA 1
ATOM 6816 C C . VAL B 1 383 ? 30.172 10.43 -15.375 1 79.19 383 VAL B C 1
ATOM 6818 O O . VAL B 1 383 ? 30.281 10.312 -14.156 1 79.19 383 VAL B O 1
ATOM 6821 N N . TYR B 1 384 ? 31.172 10.883 -16.094 1 82.06 384 TYR B N 1
ATOM 6822 C CA . TYR B 1 384 ? 32.469 11.227 -15.492 1 82.06 384 TYR B CA 1
ATOM 6823 C C . TYR B 1 384 ? 32.344 12.43 -14.57 1 82.06 384 TYR B C 1
ATOM 6825 O O . TYR B 1 384 ? 32.906 12.445 -13.477 1 82.06 384 TYR B O 1
ATOM 6833 N N . GLU B 1 385 ? 31.578 13.367 -15.016 1 84 385 GLU B N 1
ATOM 6834 C CA . GLU B 1 385 ? 31.359 14.547 -14.188 1 84 385 GLU B CA 1
ATOM 6835 C C . GLU B 1 385 ? 30.484 14.219 -12.977 1 84 385 GLU B C 1
ATOM 6837 O O . GLU B 1 385 ? 30.656 14.797 -11.906 1 84 385 GLU B O 1
ATOM 6842 N N . ALA B 1 386 ? 29.547 13.328 -13.211 1 87.75 386 ALA B N 1
ATOM 6843 C CA . ALA B 1 386 ? 28.703 12.891 -12.102 1 87.75 386 ALA B CA 1
ATOM 6844 C C . ALA B 1 386 ? 29.531 12.195 -11.023 1 87.75 386 ALA B C 1
ATOM 6846 O O . ALA B 1 386 ? 29.297 12.398 -9.828 1 87.75 386 ALA B O 1
ATOM 6847 N N . ARG B 1 387 ? 30.531 11.43 -11.43 1 90.38 387 ARG B N 1
ATOM 6848 C CA . ARG B 1 387 ? 31.438 10.773 -10.492 1 90.38 387 ARG B CA 1
ATOM 6849 C C . ARG B 1 387 ? 32.25 11.797 -9.703 1 90.38 387 ARG B C 1
ATOM 6851 O O . ARG B 1 387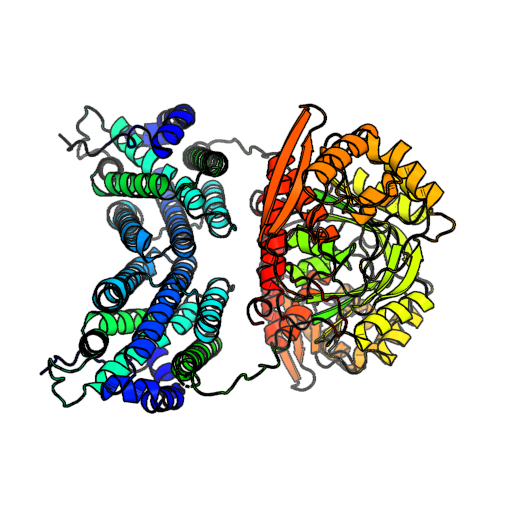 ? 32.375 11.695 -8.484 1 90.38 387 ARG B O 1
ATOM 6858 N N . ALA B 1 388 ? 32.719 12.711 -10.453 1 90.38 388 ALA B N 1
ATOM 6859 C CA . ALA B 1 388 ? 33.531 13.75 -9.82 1 90.38 388 ALA B CA 1
ATOM 6860 C C . ALA B 1 388 ? 32.719 14.555 -8.828 1 90.38 388 ALA B C 1
ATOM 6862 O O . ALA B 1 388 ? 33.188 14.914 -7.75 1 90.38 388 ALA B O 1
ATOM 6863 N N . ALA B 1 389 ? 31.547 14.836 -9.211 1 91.56 389 ALA B N 1
ATOM 6864 C CA . ALA B 1 389 ? 30.641 15.57 -8.328 1 91.56 389 ALA B CA 1
ATOM 6865 C C . ALA B 1 389 ? 30.359 14.781 -7.055 1 91.56 389 ALA B C 1
ATOM 6867 O O . ALA B 1 389 ? 30.344 15.344 -5.957 1 91.56 389 ALA B O 1
ATOM 6868 N N . ALA B 1 390 ? 30.141 13.5 -7.199 1 94.75 390 ALA B N 1
ATOM 6869 C CA . ALA B 1 390 ? 29.844 12.641 -6.051 1 94.75 390 ALA B CA 1
ATOM 6870 C C . ALA B 1 390 ? 31.016 12.633 -5.07 1 94.75 390 ALA B C 1
ATOM 6872 O O . ALA B 1 390 ? 30.828 12.727 -3.857 1 94.75 390 ALA B O 1
ATOM 6873 N N . GLN B 1 391 ? 32.156 12.547 -5.605 1 94.19 391 GLN B N 1
ATOM 6874 C CA . GLN B 1 391 ? 33.375 12.547 -4.77 1 94.19 391 GLN B CA 1
ATOM 6875 C C . GLN B 1 391 ? 33.531 13.883 -4.055 1 94.19 391 GLN B C 1
ATOM 6877 O O . GLN B 1 391 ? 33.875 13.922 -2.875 1 94.19 391 GLN B O 1
ATOM 6882 N N . ALA B 1 392 ? 33.312 14.922 -4.824 1 93.44 392 ALA B N 1
ATOM 6883 C CA . ALA B 1 392 ? 33.438 16.25 -4.242 1 93.44 392 ALA B CA 1
ATOM 6884 C C . ALA B 1 392 ? 32.438 16.453 -3.121 1 93.44 392 ALA B C 1
ATOM 6886 O O . ALA B 1 392 ? 32.75 17.016 -2.072 1 93.44 392 ALA B O 1
ATOM 6887 N N . LEU B 1 393 ? 31.234 16.016 -3.324 1 95.75 393 LEU B N 1
ATOM 6888 C CA . LEU B 1 393 ? 30.172 16.156 -2.33 1 95.75 393 LEU B CA 1
ATOM 6889 C C . LEU B 1 393 ? 30.484 15.328 -1.087 1 95.75 393 LEU B C 1
ATOM 6891 O O . LEU B 1 393 ? 30.172 15.734 0.032 1 95.75 393 LEU B O 1
ATOM 6895 N N . ALA B 1 394 ? 31.125 14.234 -1.274 1 96.44 394 ALA B N 1
ATOM 6896 C CA . ALA B 1 394 ? 31.453 13.344 -0.168 1 96.44 394 ALA B CA 1
ATOM 6897 C C . ALA B 1 394 ? 32.438 13.992 0.788 1 96.44 394 ALA B C 1
ATOM 6899 O O . ALA B 1 394 ? 32.562 13.602 1.952 1 96.44 394 ALA B O 1
ATOM 6900 N N . GLN B 1 395 ? 33.125 14.945 0.311 1 95.19 395 GLN B N 1
ATOM 6901 C CA . GLN B 1 395 ? 34.125 15.625 1.134 1 95.19 395 GLN B CA 1
ATOM 6902 C C . GLN B 1 395 ? 33.469 16.406 2.262 1 95.19 395 GLN B C 1
ATOM 6904 O O . GLN B 1 395 ? 34.125 16.75 3.256 1 95.19 395 GLN B O 1
ATOM 6909 N N . TYR B 1 396 ? 32.188 16.656 2.092 1 95.81 396 TYR B N 1
ATOM 6910 C CA . TYR B 1 396 ? 31.469 17.344 3.154 1 95.81 396 TYR B CA 1
ATOM 6911 C C . TYR B 1 396 ? 31.141 16.406 4.305 1 95.81 396 TYR B C 1
ATOM 6913 O O . TYR B 1 396 ? 30.719 16.844 5.375 1 95.81 396 TYR B O 1
ATOM 6921 N N . GLY B 1 397 ? 31.25 15.047 4.086 1 96.38 397 GLY B N 1
ATOM 6922 C CA . GLY B 1 397 ? 31.281 14.195 5.266 1 96.38 397 GLY B CA 1
ATOM 6923 C C . GLY B 1 397 ? 30.312 13.039 5.195 1 96.38 397 GLY B C 1
ATOM 6924 O O . GLY B 1 397 ? 30.359 12.117 6.012 1 96.38 397 GLY B O 1
ATOM 6925 N N . SER B 1 398 ? 29.406 13.039 4.262 1 97.25 398 SER B N 1
ATOM 6926 C CA . SER B 1 398 ? 28.453 11.945 4.184 1 97.25 398 SER B CA 1
ATOM 6927 C C . SER B 1 398 ? 29.141 10.625 3.834 1 97.25 398 SER B C 1
ATOM 6929 O O . SER B 1 398 ? 30.156 10.617 3.143 1 97.25 398 SER B O 1
ATOM 6931 N N . MET B 1 399 ? 28.594 9.555 4.32 1 97.75 399 MET B N 1
ATOM 6932 C CA . MET B 1 399 ? 29.172 8.242 4.031 1 97.75 399 MET B CA 1
ATOM 6933 C C . MET B 1 399 ? 28.969 7.875 2.564 1 97.75 399 MET B C 1
ATOM 6935 O O . MET B 1 399 ? 29.875 7.336 1.927 1 97.75 399 MET B O 1
ATOM 6939 N N . TYR B 1 400 ? 27.766 8.125 2.045 1 98.5 400 TYR B N 1
ATOM 6940 C CA . TYR B 1 400 ? 27.438 7.867 0.649 1 98.5 400 TYR B CA 1
ATOM 6941 C C . TYR B 1 400 ? 26.875 9.125 -0.022 1 98.5 400 TYR B C 1
ATOM 6943 O O . TYR B 1 400 ? 26.297 9.977 0.638 1 98.5 400 TYR B O 1
ATOM 6951 N N . VAL B 1 401 ? 27.125 9.234 -1.331 1 98.12 401 VAL B N 1
ATOM 6952 C CA . VAL B 1 401 ? 26.516 10.273 -2.164 1 98.12 401 VAL B CA 1
ATOM 6953 C C . VAL B 1 401 ? 25.922 9.648 -3.418 1 98.12 401 VAL B C 1
ATOM 6955 O O . VAL B 1 401 ? 26.609 8.961 -4.172 1 98.12 401 VAL B O 1
ATOM 6958 N N . LEU B 1 402 ? 24.609 9.82 -3.555 1 98.25 402 LEU B N 1
ATOM 6959 C CA . LEU B 1 402 ? 23.938 9.414 -4.785 1 98.25 402 LEU B CA 1
ATOM 6960 C C . LEU B 1 402 ? 23.641 10.625 -5.66 1 98.25 402 LEU B C 1
ATOM 6962 O O . LEU B 1 402 ? 22.766 11.438 -5.324 1 98.25 402 LEU B O 1
ATOM 6966 N N . VAL B 1 403 ? 24.344 10.742 -6.77 1 94.12 403 VAL B N 1
ATOM 6967 C CA . VAL B 1 403 ? 24.031 11.789 -7.738 1 94.12 403 VAL B CA 1
ATOM 6968 C C . VAL B 1 403 ? 23.078 11.258 -8.797 1 94.12 403 VAL B C 1
ATOM 6970 O O . VAL B 1 403 ? 23.406 10.328 -9.539 1 94.12 403 VAL B O 1
ATOM 6973 N N . LYS B 1 404 ? 21.922 11.852 -8.883 1 92.62 404 LYS B N 1
ATOM 6974 C CA . LYS B 1 404 ? 20.859 11.406 -9.766 1 92.62 404 LYS B CA 1
ATOM 6975 C C . LYS B 1 404 ? 20.984 12.031 -11.156 1 92.62 404 LYS B C 1
ATOM 6977 O O . LYS B 1 404 ? 21.094 13.258 -11.281 1 92.62 404 LYS B O 1
ATOM 6982 N N . GLY B 1 405 ? 20.891 11.156 -12.117 1 80.5 405 GLY B N 1
ATOM 6983 C CA . GLY B 1 405 ? 21.172 11.617 -13.469 1 80.5 405 GLY B CA 1
ATOM 6984 C C . GLY B 1 405 ? 19.922 11.883 -14.273 1 80.5 405 GLY B C 1
ATOM 6985 O O . GLY B 1 405 ? 19.969 11.992 -15.5 1 80.5 405 GLY B O 1
ATOM 6986 N N . GLY B 1 406 ? 18.781 11.914 -13.672 1 72.38 406 GLY B N 1
ATOM 6987 C CA . GLY B 1 406 ? 17.531 12.102 -14.398 1 72.38 406 GLY B CA 1
ATOM 6988 C C . GLY B 1 406 ? 17.531 13.359 -15.242 1 72.38 406 GLY B C 1
ATOM 6989 O O . GLY B 1 406 ? 16.859 13.422 -16.281 1 72.38 406 GLY B O 1
ATOM 6990 N N . HIS B 1 407 ? 18.234 14.305 -14.852 1 72.31 407 HIS B N 1
ATOM 6991 C CA . HIS B 1 407 ? 18.234 15.594 -15.539 1 72.31 407 HIS B CA 1
ATOM 6992 C C . HIS B 1 407 ? 19.328 15.648 -16.594 1 72.31 407 HIS B C 1
ATOM 6994 O O . HIS B 1 407 ? 19.453 16.641 -17.312 1 72.31 407 HIS B O 1
ATOM 7000 N N . ASP B 1 408 ? 20.109 14.57 -16.625 1 73.5 408 ASP B N 1
ATOM 7001 C CA . ASP B 1 408 ? 21.156 14.516 -17.641 1 73.5 408 ASP B CA 1
ATOM 7002 C C . ASP B 1 408 ? 20.578 14.289 -19.031 1 73.5 408 ASP B C 1
ATOM 7004 O O . ASP B 1 408 ? 20.016 13.227 -19.312 1 73.5 408 ASP B O 1
ATOM 7008 N N . GLN B 1 409 ? 20.688 15.18 -19.859 1 68.75 409 GLN B N 1
ATOM 7009 C CA . GLN B 1 409 ? 20.078 15.133 -21.188 1 68.75 409 GLN B CA 1
ATOM 7010 C C . GLN B 1 409 ? 21.062 14.555 -22.219 1 68.75 409 GLN B C 1
ATOM 7012 O O . GLN B 1 409 ? 20.75 14.445 -23.391 1 68.75 409 GLN B O 1
ATOM 7017 N N . SER B 1 410 ? 22.203 14.195 -21.781 1 70.62 410 SER B N 1
ATOM 7018 C CA . SER B 1 410 ? 23.203 13.711 -22.719 1 70.62 410 SER B CA 1
ATOM 7019 C C . SER B 1 410 ? 22.828 12.344 -23.281 1 70.62 410 SER B C 1
ATOM 7021 O O . SER B 1 410 ? 23.234 11.992 -24.391 1 70.62 410 SER B O 1
ATOM 7023 N N . ASP B 1 411 ? 22.062 11.555 -22.578 1 73 411 ASP B N 1
ATOM 7024 C CA . ASP B 1 411 ? 21.562 10.266 -23.031 1 73 411 ASP B CA 1
ATOM 7025 C C . ASP B 1 411 ? 20.047 10.227 -23.016 1 73 411 ASP B C 1
ATOM 7027 O O . ASP B 1 411 ? 19.438 10.094 -21.953 1 73 411 ASP B O 1
ATOM 7031 N N . PRO B 1 412 ? 19.469 10.289 -24.156 1 70.75 412 PRO B N 1
ATOM 7032 C CA . PRO B 1 412 ? 18.016 10.375 -24.219 1 70.75 412 PRO B CA 1
ATOM 7033 C C . PRO B 1 412 ? 17.328 9.047 -23.891 1 70.75 412 PRO B C 1
ATOM 7035 O O . PRO B 1 412 ? 16.141 9.016 -23.594 1 70.75 412 PRO B O 1
ATOM 7038 N N . GLU B 1 413 ? 18.109 8.039 -23.891 1 72.69 413 GLU B N 1
ATOM 7039 C CA . GLU B 1 413 ? 17.469 6.734 -23.75 1 72.69 413 GLU B CA 1
ATOM 7040 C C . GLU B 1 413 ? 17.578 6.199 -22.328 1 72.69 413 GLU B C 1
ATOM 7042 O O . GLU B 1 413 ? 16.766 5.391 -21.891 1 72.69 413 GLU B O 1
ATOM 7047 N N . ALA B 1 414 ? 18.625 6.715 -21.703 1 80.19 414 ALA B N 1
ATOM 7048 C CA . ALA B 1 414 ? 18.875 6.098 -20.406 1 80.19 414 ALA B CA 1
ATOM 7049 C C . ALA B 1 414 ? 19.188 7.148 -19.359 1 80.19 414 ALA B C 1
ATOM 7051 O O . ALA B 1 414 ? 19.719 8.219 -19.672 1 80.19 414 ALA B O 1
ATOM 7052 N N . CYS B 1 415 ? 18.719 6.895 -18.141 1 84.5 415 CYS B N 1
ATOM 7053 C CA . CYS B 1 415 ? 19.094 7.641 -16.953 1 84.5 415 CYS B CA 1
ATOM 7054 C C . CYS B 1 415 ? 20.141 6.879 -16.141 1 84.5 415 CYS B C 1
ATOM 7056 O O . CYS B 1 415 ? 20 5.672 -15.922 1 84.5 415 CYS B O 1
ATOM 7058 N N . ARG B 1 416 ? 21.281 7.57 -15.875 1 88.19 416 ARG B N 1
ATOM 7059 C CA . ARG B 1 416 ? 22.359 6.938 -15.102 1 88.19 416 ARG B CA 1
ATOM 7060 C C . ARG B 1 416 ? 22.547 7.633 -13.758 1 88.19 416 ARG B C 1
ATOM 7062 O O . ARG B 1 416 ? 22.797 8.844 -13.711 1 88.19 416 ARG B O 1
ATOM 7069 N N . ASP B 1 417 ? 22.344 6.91 -12.617 1 93.44 417 ASP B N 1
ATOM 7070 C CA . ASP B 1 417 ? 22.625 7.367 -11.258 1 93.44 417 ASP B CA 1
ATOM 7071 C C . ASP B 1 417 ? 23.969 6.844 -10.766 1 93.44 417 ASP B C 1
ATOM 7073 O O . ASP B 1 417 ? 24.344 5.707 -11.062 1 93.44 417 ASP B O 1
ATOM 7077 N N . VAL B 1 418 ? 24.672 7.699 -10.078 1 94.06 418 VAL B N 1
ATOM 7078 C CA . VAL B 1 418 ? 26 7.328 -9.586 1 94.06 418 VAL B CA 1
ATOM 7079 C C . VAL B 1 418 ? 26.016 7.398 -8.055 1 94.06 418 VAL B C 1
ATOM 7081 O O . VAL B 1 418 ? 25.734 8.445 -7.473 1 94.06 418 VAL B O 1
ATOM 7084 N N . LEU B 1 419 ? 26.344 6.262 -7.434 1 97.62 419 LEU B N 1
ATOM 7085 C CA . LEU B 1 419 ? 26.516 6.172 -5.988 1 97.62 419 LEU B CA 1
ATOM 7086 C C . LEU B 1 419 ? 27.984 6.047 -5.625 1 97.62 419 LEU B C 1
ATOM 7088 O O . LEU B 1 419 ? 28.703 5.203 -6.176 1 97.62 419 LEU B O 1
ATOM 7092 N N . TYR B 1 420 ? 28.438 6.898 -4.738 1 97.31 420 TYR B N 1
ATOM 7093 C CA . TYR B 1 420 ? 29.812 6.863 -4.273 1 97.31 420 TYR B CA 1
ATOM 7094 C C . TYR B 1 420 ? 29.891 6.473 -2.801 1 97.31 420 TYR B C 1
ATOM 7096 O O . TYR B 1 420 ? 29.203 7.07 -1.962 1 97.31 420 TYR B O 1
ATOM 7104 N N . ASP B 1 421 ? 30.625 5.453 -2.516 1 97.69 421 ASP B N 1
ATOM 7105 C CA . ASP B 1 421 ? 30.953 5 -1.165 1 97.69 421 ASP B CA 1
ATOM 7106 C C . ASP B 1 421 ? 32.281 5.602 -0.687 1 97.69 421 ASP B C 1
ATOM 7108 O O . ASP B 1 421 ? 33.344 5.176 -1.113 1 97.69 421 ASP B O 1
ATOM 7112 N N . ARG B 1 422 ? 32.156 6.512 0.176 1 96.69 422 ARG B N 1
ATOM 7113 C CA . ARG B 1 422 ? 33.344 7.246 0.594 1 96.69 422 ARG B CA 1
ATOM 7114 C C . ARG B 1 422 ? 34.312 6.336 1.349 1 96.69 422 ARG B C 1
ATOM 7116 O O . ARG B 1 422 ? 35.531 6.434 1.176 1 96.69 422 ARG B O 1
ATOM 7123 N N . GLU B 1 423 ? 33.812 5.52 2.201 1 95.44 423 GLU B N 1
ATOM 7124 C CA . GLU B 1 423 ? 34.656 4.648 3.027 1 95.44 423 GLU B CA 1
ATOM 7125 C C . GLU B 1 423 ? 35.438 3.658 2.17 1 95.44 423 GLU B C 1
ATOM 7127 O O . GLU B 1 423 ? 36.625 3.424 2.412 1 95.44 423 GLU B O 1
ATOM 7132 N N . LYS B 1 424 ? 34.812 3.104 1.162 1 95.62 424 LYS B N 1
ATOM 7133 C CA . LYS B 1 424 ? 35.438 2.096 0.319 1 95.62 424 LYS B CA 1
ATOM 7134 C C . LYS B 1 424 ? 36.031 2.729 -0.934 1 95.62 424 LYS B C 1
ATOM 7136 O O . LYS B 1 424 ? 36.75 2.062 -1.695 1 95.62 424 LYS B O 1
ATOM 7141 N N . ASP B 1 425 ? 35.812 3.914 -1.127 1 95.19 425 ASP B N 1
ATOM 7142 C CA . ASP B 1 425 ? 36.219 4.609 -2.34 1 95.19 425 ASP B CA 1
ATOM 7143 C C . ASP B 1 425 ? 35.812 3.834 -3.588 1 95.19 425 ASP B C 1
ATOM 7145 O O . ASP B 1 425 ? 36.656 3.504 -4.43 1 95.19 425 ASP B O 1
ATOM 7149 N N . LYS B 1 426 ? 34.531 3.607 -3.633 1 96.38 426 LYS B N 1
ATOM 7150 C CA . LYS B 1 426 ? 33.938 2.787 -4.695 1 96.38 426 LYS B CA 1
ATOM 7151 C C . LYS B 1 426 ? 32.719 3.441 -5.289 1 96.38 426 LYS B C 1
ATOM 7153 O O . LYS B 1 426 ? 31.891 4.004 -4.559 1 96.38 426 LYS B O 1
ATOM 7158 N N . PHE B 1 427 ? 32.625 3.297 -6.609 1 94.69 427 PHE B N 1
ATOM 7159 C CA . PHE B 1 427 ? 31.453 3.811 -7.32 1 94.69 427 PHE B CA 1
ATOM 7160 C C . PHE B 1 427 ? 30.516 2.678 -7.711 1 94.69 427 PHE B C 1
ATOM 7162 O O . PHE B 1 427 ? 30.953 1.58 -8.047 1 94.69 427 PHE B O 1
ATOM 7169 N N . TYR B 1 428 ? 29.219 2.908 -7.543 1 94.44 428 TYR B N 1
ATOM 7170 C CA . TYR B 1 428 ? 28.141 2.098 -8.102 1 94.44 428 TYR B CA 1
ATOM 7171 C C . TYR B 1 428 ? 27.344 2.889 -9.125 1 94.44 428 TYR B C 1
ATOM 7173 O O . TYR B 1 428 ? 27.062 4.074 -8.93 1 94.44 428 TYR B O 1
ATOM 7181 N N . GLU B 1 429 ? 27.078 2.254 -10.234 1 90.75 429 GLU B N 1
ATOM 7182 C CA . GLU B 1 429 ? 26.266 2.9 -11.266 1 90.75 429 GLU B CA 1
ATOM 7183 C C . GLU B 1 429 ? 24.984 2.113 -11.547 1 90.75 429 GLU B C 1
ATOM 7185 O O . GLU B 1 429 ? 25 0.88 -11.562 1 90.75 429 GLU B O 1
ATOM 7190 N N . PHE B 1 430 ? 23.922 2.893 -11.633 1 90.88 430 PHE B N 1
ATOM 7191 C CA . PHE B 1 430 ? 22.609 2.311 -11.906 1 90.88 430 PHE B CA 1
ATOM 7192 C C . PHE B 1 430 ? 22 2.92 -13.164 1 90.88 430 PHE B C 1
ATOM 7194 O O . PHE B 1 430 ? 21.875 4.141 -13.266 1 90.88 430 PHE B O 1
ATOM 7201 N N . THR B 1 431 ? 21.656 2.059 -14.078 1 85.12 431 THR B N 1
ATOM 7202 C CA . THR B 1 431 ? 21.078 2.533 -15.336 1 85.12 431 THR B CA 1
ATOM 7203 C C . THR B 1 431 ? 19.625 2.098 -15.461 1 85.12 431 THR B C 1
ATOM 7205 O O . THR B 1 431 ? 19.281 0.944 -15.18 1 85.12 431 THR B O 1
ATOM 7208 N N . SER B 1 432 ? 18.75 3.082 -15.742 1 79.06 432 SER B N 1
ATOM 7209 C CA . SER B 1 432 ? 17.344 2.826 -16 1 79.06 432 SER B CA 1
ATOM 7210 C C . SER B 1 432 ? 16.922 3.436 -17.328 1 79.06 432 SER B C 1
ATOM 7212 O O . SER B 1 432 ? 17.5 4.418 -17.797 1 79.06 432 SER B O 1
ATOM 7214 N N . LYS B 1 433 ? 15.969 2.799 -17.984 1 76.69 433 LYS B N 1
ATOM 7215 C CA . LYS B 1 433 ? 15.406 3.375 -19.203 1 76.69 433 LYS B CA 1
ATOM 7216 C C . LYS B 1 433 ? 14.672 4.676 -18.906 1 76.69 433 LYS B C 1
ATOM 7218 O O . LYS B 1 433 ? 13.945 4.77 -17.906 1 76.69 433 LYS B O 1
ATOM 7223 N N . ARG B 1 434 ? 14.922 5.602 -19.703 1 80.62 434 ARG B N 1
ATOM 7224 C CA . ARG B 1 434 ? 14.195 6.859 -19.562 1 80.62 434 ARG B CA 1
ATOM 7225 C C . ARG B 1 434 ? 12.766 6.727 -20.062 1 80.62 434 ARG B C 1
ATOM 7227 O O . ARG B 1 434 ? 12.523 6.117 -21.109 1 80.62 434 ARG B O 1
ATOM 7234 N N . ILE B 1 435 ? 11.852 7.172 -19.297 1 75.12 435 ILE B N 1
ATOM 7235 C CA . ILE B 1 435 ? 10.43 7.117 -19.656 1 75.12 435 ILE B CA 1
ATOM 7236 C C . ILE B 1 435 ? 9.93 8.516 -20 1 75.12 435 ILE B C 1
ATOM 7238 O O . ILE B 1 435 ? 10.086 9.453 -19.203 1 75.12 435 ILE B O 1
ATOM 7242 N N . ALA B 1 436 ? 9.359 8.648 -21.156 1 76.31 436 ALA B N 1
ATOM 7243 C CA . ALA B 1 436 ? 8.797 9.93 -21.562 1 76.31 436 ALA B CA 1
ATOM 7244 C C . ALA B 1 436 ? 7.43 10.156 -20.922 1 76.31 436 ALA B C 1
ATOM 7246 O O . ALA B 1 436 ? 6.426 9.602 -21.375 1 76.31 436 ALA B O 1
ATOM 7247 N N . THR B 1 437 ? 7.426 10.922 -19.891 1 80.81 437 THR B N 1
ATOM 7248 C CA . THR B 1 437 ? 6.184 11.211 -19.172 1 80.81 437 THR B CA 1
ATOM 7249 C C . THR B 1 437 ? 6.289 12.523 -18.406 1 80.81 437 THR B C 1
ATOM 7251 O O . THR B 1 437 ? 7.391 13.023 -18.156 1 80.81 437 THR B O 1
ATOM 7254 N N . ILE B 1 438 ? 5.16 13.07 -18.125 1 84.88 438 ILE B N 1
ATOM 7255 C CA . ILE B 1 438 ? 5.137 14.305 -17.359 1 84.88 438 ILE B CA 1
ATOM 7256 C C . ILE B 1 438 ? 4.754 14 -15.906 1 84.88 438 ILE B C 1
ATOM 7258 O O . ILE B 1 438 ? 4.703 14.898 -15.062 1 84.88 438 ILE B O 1
ATOM 7262 N N . ASN B 1 439 ? 4.461 12.734 -15.664 1 87.44 439 ASN B N 1
ATOM 7263 C CA . ASN B 1 439 ? 4.172 12.305 -14.297 1 87.44 439 ASN B CA 1
ATOM 7264 C C . ASN B 1 439 ? 5.453 12.055 -13.508 1 87.44 439 ASN B C 1
ATOM 7266 O O . ASN B 1 439 ? 5.809 10.906 -13.25 1 87.44 439 ASN B O 1
ATOM 7270 N N . THR B 1 440 ? 6.094 13.148 -13.102 1 87.44 440 THR B N 1
ATOM 7271 C CA . THR B 1 440 ? 7.391 13.016 -12.445 1 87.44 440 THR B CA 1
ATOM 7272 C C . THR B 1 440 ? 7.453 13.867 -11.188 1 87.44 440 THR B C 1
ATOM 7274 O O . THR B 1 440 ? 8.492 13.93 -10.516 1 87.44 440 THR B O 1
ATOM 7277 N N . HIS B 1 441 ? 6.309 14.508 -10.812 1 89.69 441 HIS B N 1
ATOM 7278 C CA . HIS B 1 441 ? 6.266 15.32 -9.602 1 89.69 441 HIS B CA 1
ATOM 7279 C C . HIS B 1 441 ? 6.512 14.469 -8.359 1 89.69 441 HIS B C 1
ATOM 7281 O O . HIS B 1 441 ? 5.801 13.484 -8.125 1 89.69 441 HIS B O 1
ATOM 7287 N N . GLY B 1 442 ? 7.562 14.781 -7.613 1 92.19 442 GLY B N 1
ATOM 7288 C CA . GLY B 1 442 ? 7.836 14.094 -6.363 1 92.19 442 GLY B CA 1
ATOM 7289 C C . GLY B 1 442 ? 8.781 12.922 -6.531 1 92.19 442 GLY B C 1
ATOM 7290 O O . GLY B 1 442 ? 9 12.156 -5.59 1 92.19 442 GLY B O 1
ATOM 7291 N N . THR B 1 443 ? 9.398 12.766 -7.73 1 92.44 443 THR B N 1
ATOM 7292 C CA . THR B 1 443 ? 10.289 11.641 -7.996 1 92.44 443 THR B CA 1
ATOM 7293 C C . THR B 1 443 ? 11.461 11.633 -7.023 1 92.44 443 THR B C 1
ATOM 7295 O O . THR B 1 443 ? 11.859 10.586 -6.516 1 92.44 443 THR B O 1
ATOM 7298 N N . GLY B 1 444 ? 12.039 12.805 -6.723 1 93.75 444 GLY B N 1
ATOM 7299 C CA . GLY B 1 444 ? 13.133 12.898 -5.777 1 93.75 444 GLY B CA 1
ATOM 7300 C C . GLY B 1 444 ? 12.742 12.523 -4.363 1 93.75 444 GLY B C 1
ATOM 7301 O O . GLY B 1 444 ? 13.445 11.766 -3.695 1 93.75 444 GLY B O 1
ATOM 7302 N N . CYS B 1 445 ? 11.594 13.062 -3.887 1 95.94 445 CYS B N 1
ATOM 7303 C CA . CYS B 1 445 ? 11.07 12.719 -2.566 1 95.94 445 CYS B CA 1
ATOM 7304 C C . CYS B 1 445 ? 10.797 11.227 -2.457 1 95.94 445 CYS B C 1
ATOM 7306 O O . CYS B 1 445 ? 11.102 10.609 -1.435 1 95.94 445 CYS B O 1
ATOM 7308 N N . THR B 1 446 ? 10.258 10.664 -3.492 1 97.06 446 THR B N 1
ATOM 7309 C CA . THR B 1 446 ? 9.914 9.25 -3.521 1 97.06 446 THR B CA 1
ATOM 7310 C C . THR B 1 446 ? 11.172 8.391 -3.459 1 97.06 446 THR B C 1
ATOM 7312 O O . THR B 1 446 ? 11.219 7.402 -2.719 1 97.06 446 THR B O 1
ATOM 7315 N N . LEU B 1 447 ? 12.172 8.773 -4.23 1 97.19 447 LEU B N 1
ATOM 7316 C CA . LEU B 1 447 ? 13.414 8.008 -4.25 1 97.19 447 LEU B CA 1
ATOM 7317 C C . LEU B 1 447 ? 14.086 8.023 -2.879 1 97.19 447 LEU B C 1
ATOM 7319 O O . LEU B 1 447 ? 14.477 6.973 -2.361 1 97.19 447 LEU B O 1
ATOM 7323 N N . ALA B 1 448 ? 14.242 9.18 -2.314 1 98.31 448 ALA B N 1
ATOM 7324 C CA . ALA B 1 448 ? 14.867 9.297 -1.001 1 98.31 448 ALA B CA 1
ATOM 7325 C C . ALA B 1 448 ? 14.094 8.516 0.054 1 98.31 448 ALA B C 1
ATOM 7327 O O . ALA B 1 448 ? 14.688 7.867 0.917 1 98.31 448 ALA B O 1
ATOM 7328 N N . SER B 1 449 ? 12.789 8.609 -0.013 1 98.56 449 SER B N 1
ATOM 7329 C CA . SER B 1 449 ? 11.961 7.875 0.937 1 98.56 449 SER B CA 1
ATOM 7330 C C . SER B 1 449 ? 12.07 6.371 0.726 1 98.56 449 SER B C 1
ATOM 7332 O O . SER B 1 449 ? 12.094 5.602 1.69 1 98.56 449 SER B O 1
ATOM 7334 N N . ALA B 1 450 ? 12.07 5.934 -0.541 1 97.5 450 ALA B N 1
ATOM 7335 C CA . ALA B 1 450 ? 12.25 4.512 -0.823 1 97.5 450 ALA B CA 1
ATOM 7336 C C . ALA B 1 450 ? 13.586 4.008 -0.29 1 97.5 450 ALA B C 1
ATOM 7338 O O . ALA B 1 450 ? 13.656 2.934 0.314 1 97.5 450 ALA B O 1
ATOM 7339 N N . ILE B 1 451 ? 14.664 4.773 -0.489 1 98.38 451 ILE B N 1
ATOM 7340 C CA . ILE B 1 451 ? 15.969 4.414 0.051 1 98.38 451 ILE B CA 1
ATOM 7341 C C . ILE B 1 451 ? 15.883 4.273 1.568 1 98.38 451 ILE B C 1
ATOM 7343 O O . ILE B 1 451 ? 16.359 3.285 2.135 1 98.38 451 ILE B O 1
ATOM 7347 N N . SER B 1 452 ? 15.234 5.238 2.201 1 98.44 452 SER B N 1
ATOM 7348 C CA . SER B 1 452 ? 15.055 5.203 3.65 1 98.44 452 SER B CA 1
ATOM 7349 C C . SER B 1 452 ? 14.312 3.945 4.086 1 98.44 452 SER B C 1
ATOM 7351 O O . SER B 1 452 ? 14.664 3.324 5.09 1 98.44 452 SER B O 1
ATOM 7353 N N . GLY B 1 453 ? 13.258 3.617 3.342 1 95.75 453 GLY B N 1
ATOM 7354 C CA . GLY B 1 453 ? 12.484 2.428 3.658 1 95.75 453 GLY B CA 1
ATOM 7355 C C . GLY B 1 453 ? 13.297 1.148 3.576 1 95.75 453 GLY B C 1
ATOM 7356 O O . GLY B 1 453 ? 13.25 0.317 4.484 1 95.75 453 GLY B O 1
ATOM 7357 N N . PHE B 1 454 ? 14.047 1.027 2.518 1 91.19 454 PHE B N 1
ATOM 7358 C CA . PHE B 1 454 ? 14.82 -0.192 2.33 1 91.19 454 PHE B CA 1
ATOM 7359 C C . PHE B 1 454 ? 15.953 -0.28 3.354 1 91.19 454 PHE B C 1
ATOM 7361 O O . PHE B 1 454 ? 16.281 -1.367 3.832 1 91.19 454 PHE B O 1
ATOM 7368 N N . ILE B 1 455 ? 16.578 0.87 3.756 1 94.69 455 ILE B N 1
ATOM 7369 C CA . ILE B 1 455 ? 17.578 0.863 4.82 1 94.69 455 ILE B CA 1
ATOM 7370 C C . ILE B 1 455 ? 16.922 0.448 6.137 1 94.69 455 ILE B C 1
ATOM 7372 O O . ILE B 1 455 ? 17.469 -0.368 6.883 1 94.69 455 ILE B O 1
ATOM 7376 N N . ALA B 1 456 ? 15.758 0.981 6.375 1 92.81 456 ALA B N 1
ATOM 7377 C CA . ALA B 1 456 ? 15.023 0.641 7.594 1 92.81 456 ALA B CA 1
ATOM 7378 C C . ALA B 1 456 ? 14.719 -0.854 7.652 1 92.81 456 ALA B C 1
ATOM 7380 O O . ALA B 1 456 ? 14.695 -1.446 8.734 1 92.81 456 ALA B O 1
ATOM 7381 N N . ARG B 1 457 ? 14.523 -1.38 6.496 1 85.56 457 ARG B N 1
ATOM 7382 C CA . ARG B 1 457 ? 14.211 -2.801 6.398 1 85.56 457 ARG B CA 1
ATOM 7383 C C . ARG B 1 457 ? 15.469 -3.652 6.531 1 85.56 457 ARG B C 1
ATOM 7385 O O . ARG B 1 457 ? 15.398 -4.883 6.508 1 85.56 457 ARG B O 1
ATOM 7392 N N . GLY B 1 458 ? 16.609 -3.033 6.512 1 84.56 458 GLY B N 1
ATOM 7393 C CA . GLY B 1 458 ? 17.828 -3.766 6.828 1 84.56 458 GLY B CA 1
ATOM 7394 C C . GLY B 1 458 ? 18.75 -3.939 5.633 1 84.56 458 GLY B C 1
ATOM 7395 O O . GLY B 1 458 ? 19.797 -4.582 5.738 1 84.56 458 GLY B O 1
ATOM 7396 N N . TYR B 1 459 ? 18.531 -3.305 4.539 1 85.19 459 TYR B N 1
ATOM 7397 C CA . TYR B 1 459 ? 19.391 -3.414 3.361 1 85.19 459 TYR B CA 1
ATOM 7398 C C . TYR B 1 459 ? 20.609 -2.516 3.488 1 85.19 459 TYR B C 1
ATOM 7400 O O . TYR B 1 459 ? 20.547 -1.467 4.133 1 85.19 459 TYR B O 1
ATOM 7408 N N . SER B 1 460 ? 21.703 -2.984 2.871 1 91.62 460 SER B N 1
ATOM 7409 C CA . SER B 1 460 ? 22.844 -2.094 2.748 1 91.62 460 SER B CA 1
ATOM 7410 C C . SER B 1 460 ? 22.516 -0.883 1.879 1 91.62 460 SER B C 1
ATOM 7412 O O . SER B 1 460 ? 21.547 -0.908 1.11 1 91.62 460 SER B O 1
ATOM 7414 N N . VAL B 1 461 ? 23.328 0.105 1.983 1 96.69 461 VAL B N 1
ATOM 7415 C CA . VAL B 1 461 ? 23.031 1.342 1.271 1 96.69 461 VAL B CA 1
ATOM 7416 C C . VAL B 1 461 ? 23.031 1.086 -0.235 1 96.69 461 VAL B C 1
ATOM 7418 O O . VAL B 1 461 ? 22.094 1.469 -0.942 1 96.69 461 VAL B O 1
ATOM 7421 N N . PRO B 1 462 ? 24.062 0.389 -0.807 1 95.31 462 PRO B N 1
ATOM 7422 C CA . PRO B 1 462 ? 24.016 0.136 -2.25 1 95.31 462 PRO B CA 1
ATOM 7423 C C . PRO B 1 462 ? 22.797 -0.683 -2.672 1 95.31 462 PRO B C 1
ATOM 7425 O O . PRO B 1 462 ? 22.172 -0.375 -3.686 1 95.31 462 PRO B O 1
ATOM 7428 N N . ASP B 1 463 ? 22.422 -1.679 -1.896 1 89.06 463 ASP B N 1
ATOM 7429 C CA . ASP B 1 463 ? 21.25 -2.484 -2.197 1 89.06 463 ASP B CA 1
ATOM 7430 C C . ASP B 1 463 ? 19.969 -1.655 -2.08 1 89.06 463 ASP B C 1
ATOM 7432 O O . ASP B 1 463 ? 19.062 -1.797 -2.895 1 89.06 463 ASP B O 1
ATOM 7436 N N . ALA B 1 464 ? 19.891 -0.852 -1.022 1 94.62 464 ALA B N 1
ATOM 7437 C CA . ALA B 1 464 ? 18.734 0.016 -0.814 1 94.62 464 ALA B CA 1
ATOM 7438 C C . ALA B 1 464 ? 18.531 0.967 -1.992 1 94.62 464 ALA B C 1
ATOM 7440 O O . ALA B 1 464 ? 17.406 1.173 -2.455 1 94.62 464 ALA B O 1
ATOM 7441 N N . VAL B 1 465 ? 19.625 1.506 -2.498 1 97.19 465 VAL B N 1
ATOM 7442 C CA . VAL B 1 465 ? 19.578 2.441 -3.615 1 97.19 465 VAL B CA 1
ATOM 7443 C C . VAL B 1 465 ? 19.094 1.722 -4.875 1 97.19 465 VAL B C 1
ATOM 7445 O O . VAL B 1 465 ? 18.234 2.23 -5.602 1 97.19 465 VAL B O 1
ATOM 7448 N N . GLU B 1 466 ? 19.625 0.591 -5.133 1 91.5 466 GLU B N 1
ATOM 7449 C CA . GLU B 1 466 ? 19.234 -0.18 -6.309 1 91.5 466 GLU B CA 1
ATOM 7450 C C . GLU B 1 466 ? 17.75 -0.513 -6.281 1 91.5 466 GLU B C 1
ATOM 7452 O O . GLU B 1 466 ? 17.047 -0.32 -7.273 1 91.5 466 GLU B O 1
ATOM 7457 N N . ARG B 1 467 ? 17.297 -0.945 -5.164 1 87.5 467 ARG B N 1
ATOM 7458 C CA . ARG B 1 467 ? 15.898 -1.311 -5.012 1 87.5 467 ARG B CA 1
ATOM 7459 C C . ARG B 1 467 ? 15 -0.083 -5.105 1 87.5 467 ARG B C 1
ATOM 7461 O O . ARG B 1 467 ? 13.914 -0.145 -5.691 1 87.5 467 ARG B O 1
ATOM 7468 N N . ALA B 1 468 ? 15.445 0.973 -4.52 1 95.94 468 ALA B N 1
ATOM 7469 C CA . ALA B 1 468 ? 14.68 2.217 -4.562 1 95.94 468 ALA B CA 1
ATOM 7470 C C . ALA B 1 468 ? 14.539 2.729 -5.992 1 95.94 468 ALA B C 1
ATOM 7472 O O . ALA B 1 468 ? 13.469 3.184 -6.395 1 95.94 468 ALA B O 1
ATOM 7473 N N . ILE B 1 469 ? 15.641 2.652 -6.723 1 92.56 469 ILE B N 1
ATOM 7474 C CA . ILE B 1 469 ? 15.602 3.068 -8.117 1 92.56 469 ILE B CA 1
ATOM 7475 C C . ILE B 1 469 ? 14.625 2.189 -8.898 1 92.56 469 ILE B C 1
ATOM 7477 O O . ILE B 1 469 ? 13.844 2.688 -9.711 1 92.56 469 ILE B O 1
ATOM 7481 N N . GLY B 1 470 ? 14.664 0.919 -8.672 1 86.19 470 GLY B N 1
ATOM 7482 C CA . GLY B 1 470 ? 13.695 0.017 -9.281 1 86.19 470 GLY B CA 1
ATOM 7483 C C . GLY B 1 470 ? 12.258 0.363 -8.938 1 86.19 470 GLY B C 1
ATOM 7484 O O . GLY B 1 470 ? 11.398 0.385 -9.82 1 86.19 470 GLY B O 1
ATOM 7485 N N . TYR B 1 471 ? 11.953 0.609 -7.711 1 87.25 471 TYR B N 1
ATOM 7486 C CA . TYR B 1 471 ? 10.625 0.989 -7.25 1 87.25 471 TYR B CA 1
ATOM 7487 C C . TYR B 1 471 ? 10.141 2.25 -7.961 1 87.25 471 TYR B C 1
ATOM 7489 O O . TYR B 1 471 ? 9.008 2.305 -8.438 1 87.25 471 TYR B O 1
ATOM 7497 N N . VAL B 1 472 ? 11.008 3.293 -7.949 1 92.56 472 VAL B N 1
ATOM 7498 C CA . VAL B 1 472 ? 10.641 4.566 -8.555 1 92.56 472 VAL B CA 1
ATOM 7499 C C . VAL B 1 472 ? 10.375 4.371 -10.047 1 92.56 472 VAL B C 1
ATOM 7501 O O . VAL B 1 472 ? 9.43 4.945 -10.602 1 92.56 472 VAL B O 1
ATOM 7504 N N . HIS B 1 473 ? 11.211 3.588 -10.656 1 82.31 473 HIS B N 1
ATOM 7505 C CA . HIS B 1 473 ? 11 3.303 -12.07 1 82.31 473 HIS B CA 1
ATOM 7506 C C . HIS B 1 473 ? 9.625 2.688 -12.312 1 82.31 473 HIS B C 1
ATOM 7508 O O . HIS B 1 473 ? 8.906 3.098 -13.219 1 82.31 473 HIS B O 1
ATOM 7514 N N . GLU B 1 474 ? 9.273 1.773 -11.531 1 78.38 474 GLU B N 1
ATOM 7515 C CA . GLU B 1 474 ? 7.969 1.132 -11.656 1 78.38 474 GLU B CA 1
ATOM 7516 C C . GLU B 1 474 ? 6.84 2.119 -11.375 1 78.38 474 GLU B C 1
ATOM 7518 O O . GLU B 1 474 ? 5.785 2.064 -12.016 1 78.38 474 GLU B O 1
ATOM 7523 N N . ALA B 1 475 ? 7.012 2.918 -10.383 1 86.12 475 ALA B N 1
ATOM 7524 C CA . ALA B 1 475 ? 6.012 3.934 -10.055 1 86.12 475 ALA B CA 1
ATOM 7525 C C . ALA B 1 475 ? 5.805 4.895 -11.227 1 86.12 475 ALA B C 1
ATOM 7527 O O . ALA B 1 475 ? 4.676 5.301 -11.508 1 86.12 475 ALA B O 1
ATOM 7528 N N . ILE B 1 476 ? 6.926 5.289 -11.898 1 83.75 476 ILE B N 1
ATOM 7529 C CA . ILE B 1 476 ? 6.836 6.176 -13.055 1 83.75 476 ILE B CA 1
ATOM 7530 C C . ILE B 1 476 ? 6.082 5.48 -14.18 1 83.75 476 ILE B C 1
ATOM 7532 O O . ILE B 1 476 ? 5.188 6.07 -14.789 1 83.75 476 ILE B O 1
ATOM 7536 N N . VAL B 1 477 ? 6.418 4.254 -14.43 1 74.06 477 VAL B N 1
ATOM 7537 C CA . VAL B 1 477 ? 5.754 3.492 -15.484 1 74.06 477 VAL B CA 1
ATOM 7538 C C . VAL B 1 477 ? 4.258 3.402 -15.195 1 74.06 477 VAL B C 1
ATOM 7540 O O . VAL B 1 477 ? 3.436 3.627 -16.094 1 74.06 477 VAL B O 1
ATOM 7543 N N . ARG B 1 478 ? 3.908 3.162 -13.938 1 71 478 ARG B N 1
ATOM 7544 C CA . ARG B 1 478 ? 2.514 3.031 -13.523 1 71 478 ARG B CA 1
ATOM 7545 C C . ARG B 1 478 ? 1.782 4.363 -13.633 1 71 478 ARG B C 1
ATOM 7547 O O . ARG B 1 478 ? 0.568 4.398 -13.844 1 71 478 ARG B O 1
ATOM 7554 N N . SER B 1 479 ? 2.529 5.449 -13.594 1 81.69 479 SER B N 1
ATOM 7555 C CA . SER B 1 479 ? 1.938 6.781 -13.547 1 81.69 479 SER B CA 1
ATOM 7556 C C . SER B 1 479 ? 1.77 7.363 -14.945 1 81.69 479 SER B C 1
ATOM 7558 O O . SER B 1 479 ? 1.097 8.383 -15.117 1 81.69 479 SER B O 1
ATOM 7560 N N . CYS B 1 480 ? 2.357 6.68 -15.961 1 73.38 480 CYS B N 1
ATOM 7561 C CA . CYS B 1 480 ? 2.354 7.227 -17.312 1 73.38 480 CYS B CA 1
ATOM 7562 C C . CYS B 1 480 ? 0.931 7.426 -17.812 1 73.38 480 CYS B C 1
ATOM 7564 O O . CYS B 1 480 ? 0.132 6.484 -17.812 1 73.38 480 CYS B O 1
ATOM 7566 N N . GLY B 1 481 ? 0.653 8.672 -18.125 1 72.31 481 GLY B N 1
ATOM 7567 C CA . GLY B 1 481 ? -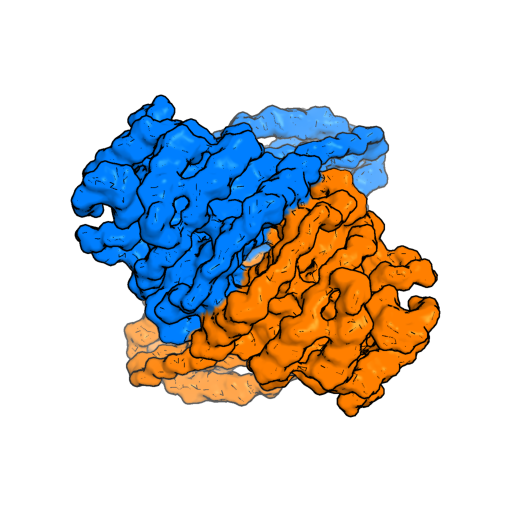0.631 8.961 -18.75 1 72.31 481 GLY B CA 1
ATOM 7568 C C . GLY B 1 481 ? -1.754 9.125 -17.734 1 72.31 481 GLY B C 1
ATOM 7569 O O . GLY B 1 481 ? -2.887 9.438 -18.109 1 72.31 481 GLY B O 1
ATOM 7570 N N . VAL B 1 482 ? -1.521 8.938 -16.5 1 77.69 482 VAL B N 1
ATOM 7571 C CA . VAL B 1 482 ? -2.557 9.094 -15.484 1 77.69 482 VAL B CA 1
ATOM 7572 C C . VAL B 1 482 ? -2.879 10.578 -15.305 1 77.69 482 VAL B C 1
ATOM 7574 O O . VAL B 1 482 ? -1.986 11.383 -15.023 1 77.69 482 VAL B O 1
ATOM 7577 N N . PRO B 1 483 ? -4.082 10.922 -15.469 1 82.75 483 PRO B N 1
ATOM 7578 C CA . PRO B 1 483 ? -4.453 12.344 -15.445 1 82.75 483 PRO B CA 1
ATOM 7579 C C . PRO B 1 483 ? -4.676 12.867 -14.023 1 82.75 483 PRO B C 1
ATOM 7581 O O . PRO B 1 483 ? -5.793 13.258 -13.672 1 82.75 483 PRO B O 1
ATOM 7584 N N . LEU B 1 484 ? -3.654 12.992 -13.305 1 87.81 484 LEU B N 1
ATOM 7585 C CA . LEU B 1 484 ? -3.699 13.578 -11.969 1 87.81 484 LEU B CA 1
ATOM 7586 C C . LEU B 1 484 ? -3.273 15.039 -12 1 87.81 484 LEU B C 1
ATOM 7588 O O . LEU B 1 484 ? -2.078 15.344 -12.016 1 87.81 484 LEU B O 1
ATOM 7592 N N . GLY B 1 485 ? -4.301 15.898 -11.891 1 89.69 485 GLY B N 1
ATOM 7593 C CA . GLY B 1 485 ? -4.023 17.312 -11.992 1 89.69 485 GLY B CA 1
ATOM 7594 C C . GLY B 1 485 ? -3.975 17.828 -13.422 1 89.69 485 GLY B C 1
ATOM 7595 O O . GLY B 1 485 ? -4.09 17.031 -14.367 1 89.69 485 GLY B O 1
ATOM 7596 N N . GLN B 1 486 ? -3.838 19.094 -13.594 1 89.12 486 GLN B N 1
ATOM 7597 C CA . GLN B 1 486 ? -3.904 19.719 -14.906 1 89.12 486 GLN B CA 1
ATOM 7598 C C . GLN B 1 486 ? -2.592 20.406 -15.258 1 89.12 486 GLN B C 1
ATOM 7600 O O . GLN B 1 486 ? -2.467 21.016 -16.312 1 89.12 486 GLN B O 1
ATOM 7605 N N . GLY B 1 487 ? -1.695 20.297 -14.375 1 89.81 487 GLY B N 1
ATOM 7606 C CA . GLY B 1 487 ? -0.419 20.953 -14.609 1 89.81 487 GLY B CA 1
ATOM 7607 C C . GLY B 1 487 ? 0.534 20.125 -15.445 1 89.81 487 GLY B C 1
ATOM 7608 O O . GLY B 1 487 ? 0.148 19.094 -16 1 89.81 487 GLY B O 1
ATOM 7609 N N . THR B 1 488 ? 1.767 20.609 -15.578 1 85.25 488 THR B N 1
ATOM 7610 C CA . THR B 1 488 ? 2.754 19.984 -16.453 1 85.25 488 THR B CA 1
ATOM 7611 C C . THR B 1 488 ? 3.609 18.984 -15.68 1 85.25 488 THR B C 1
ATOM 7613 O O . THR B 1 488 ? 4.43 18.281 -16.266 1 85.25 488 THR B O 1
ATOM 7616 N N . ASN B 1 489 ? 3.48 18.969 -14.453 1 87.38 489 ASN B N 1
ATOM 7617 C CA . ASN B 1 489 ? 4.191 18.031 -13.586 1 87.38 489 ASN B CA 1
ATOM 7618 C C . ASN B 1 489 ? 3.229 17.25 -12.695 1 87.38 489 ASN B C 1
ATOM 7620 O O . ASN B 1 489 ? 3.027 17.594 -11.531 1 87.38 489 ASN B O 1
ATOM 7624 N N . ARG B 1 490 ? 2.877 16.141 -13.25 1 90.06 490 ARG B N 1
ATOM 7625 C CA . ARG B 1 490 ? 1.837 15.375 -12.578 1 90.06 490 ARG B CA 1
ATOM 7626 C C . ARG B 1 490 ? 2.443 14.375 -11.594 1 90.06 490 ARG B C 1
ATOM 7628 O O . ARG B 1 490 ? 3.592 13.961 -11.758 1 90.06 490 ARG B O 1
ATOM 7635 N N . PRO B 1 491 ? 1.663 14.023 -10.555 1 92.62 491 PRO B N 1
ATOM 7636 C CA . PRO B 1 491 ? 2.195 13.188 -9.477 1 92.62 491 PRO B CA 1
ATOM 7637 C C . PRO B 1 491 ? 2.387 11.734 -9.906 1 92.62 491 PRO B C 1
ATOM 7639 O O . PRO B 1 491 ? 1.83 11.305 -10.914 1 92.62 491 PRO B O 1
ATOM 7642 N N . LEU B 1 492 ? 3.17 11.039 -9.062 1 89.94 492 LEU B N 1
ATOM 7643 C CA . LEU B 1 492 ? 3.357 9.594 -9.195 1 89.94 492 LEU B CA 1
ATOM 7644 C C . LEU B 1 492 ? 2.215 8.836 -8.523 1 89.94 492 LEU B C 1
ATOM 7646 O O . LEU B 1 492 ? 1.594 9.344 -7.59 1 89.94 492 LEU B O 1
ATOM 7650 N N . VAL B 1 493 ? 1.987 7.676 -9.086 1 82.81 493 VAL B N 1
ATOM 7651 C CA . VAL B 1 493 ? 1.158 6.672 -8.422 1 82.81 493 VAL B CA 1
ATOM 7652 C C . VAL B 1 493 ? 2.041 5.723 -7.617 1 82.81 493 VAL B C 1
ATOM 7654 O O . VAL B 1 493 ? 2.66 4.812 -8.172 1 82.81 493 VAL B O 1
ATOM 7657 N N . HIS B 1 494 ? 2.008 5.898 -6.285 1 88.38 494 HIS B N 1
ATOM 7658 C CA . HIS B 1 494 ? 2.965 5.207 -5.426 1 88.38 494 HIS B CA 1
ATOM 7659 C C . HIS B 1 494 ? 2.543 3.762 -5.188 1 88.38 494 HIS B C 1
ATOM 7661 O O . HIS B 1 494 ? 3.387 2.863 -5.152 1 88.38 494 HIS B O 1
ATOM 7667 N N . SER B 1 495 ? 1.311 3.625 -5.031 1 76.94 495 SER B N 1
ATOM 7668 C CA . SER B 1 495 ? 0.827 2.318 -4.598 1 76.94 495 SER B CA 1
ATOM 7669 C C . SER B 1 495 ? 0.619 1.383 -5.785 1 76.94 495 SER B C 1
ATOM 7671 O O . SER B 1 495 ? 0.042 1.778 -6.801 1 76.94 495 SER B O 1
ATOM 7673 N N . ILE B 1 496 ? 1.07 0.195 -5.605 1 61.56 496 ILE B N 1
ATOM 7674 C CA . ILE B 1 496 ? 0.838 -0.833 -6.613 1 61.56 496 ILE B CA 1
ATOM 7675 C C . ILE B 1 496 ? -0.627 -1.263 -6.586 1 61.56 496 ILE B C 1
ATOM 7677 O O . ILE B 1 496 ? -1.111 -1.903 -7.523 1 61.56 496 ILE B O 1
ATOM 7681 N N . ASN B 1 497 ? -1.306 -0.796 -5.504 1 55.47 497 ASN B N 1
ATOM 7682 C CA . ASN B 1 497 ? -2.711 -1.157 -5.348 1 55.47 497 ASN B CA 1
ATOM 7683 C C . ASN B 1 497 ? -3.621 -0.227 -6.141 1 55.47 497 ASN B C 1
ATOM 7685 O O . ASN B 1 497 ? -4.84 -0.401 -6.148 1 55.47 497 ASN B O 1
ATOM 7689 N N . SER B 1 498 ? -2.979 0.779 -6.773 1 46.62 498 SER B N 1
ATOM 7690 C CA . SER B 1 498 ? -3.754 1.718 -7.574 1 46.62 498 SER B CA 1
ATOM 7691 C C . SER B 1 498 ? -4.191 1.089 -8.898 1 46.62 498 SER B C 1
ATOM 7693 O O . SER B 1 498 ? -3.449 1.126 -9.883 1 46.62 498 SER B O 1
ATOM 7695 N N . VAL B 1 499 ? -5.289 0.616 -8.914 1 45.22 499 VAL B N 1
ATOM 7696 C CA . VAL B 1 499 ? -5.766 -0.203 -10.023 1 45.22 499 VAL B CA 1
ATOM 7697 C C . VAL B 1 499 ? -6.051 0.683 -11.234 1 45.22 499 VAL B C 1
ATOM 7699 O O . VAL B 1 499 ? -5.918 0.242 -12.383 1 45.22 499 VAL B O 1
ATOM 7702 N N . TRP B 1 500 ? -6.355 1.928 -10.914 1 43.06 500 TRP B N 1
ATOM 7703 C CA . TRP B 1 500 ? -6.715 2.85 -11.984 1 43.06 500 TRP B CA 1
ATOM 7704 C C . TRP B 1 500 ? -5.473 3.314 -12.742 1 43.06 500 TRP B C 1
ATOM 7706 O O . TRP B 1 500 ? -5.574 3.85 -13.852 1 43.06 500 TRP B O 1
ATOM 7716 N N . ALA B 1 501 ? -4.336 3.418 -11.969 1 42.94 501 ALA B N 1
ATOM 7717 C CA . ALA B 1 501 ? -3.113 3.906 -12.602 1 42.94 501 ALA B CA 1
ATOM 7718 C C . ALA B 1 501 ? -2.67 2.98 -13.734 1 42.94 501 ALA B C 1
ATOM 7720 O O . ALA B 1 501 ? -1.995 3.412 -14.672 1 42.94 501 ALA B O 1
ATOM 7721 N N . ASN B 1 502 ? -2.84 1.851 -13.578 1 37.62 502 ASN B N 1
ATOM 7722 C CA . ASN B 1 502 ? -2.416 0.89 -14.594 1 37.62 502 ASN B CA 1
ATOM 7723 C C . ASN B 1 502 ? -3.262 1 -15.859 1 37.62 502 ASN B C 1
ATOM 7725 O O . ASN B 1 502 ? -2.986 0.329 -16.859 1 37.62 502 ASN B O 1
ATOM 7729 N N . TYR B 1 503 ? -4.359 1.905 -15.82 1 33.22 503 TYR B N 1
ATOM 7730 C CA . TYR B 1 503 ? -5.309 1.998 -16.922 1 33.22 503 TYR B CA 1
ATOM 7731 C C . TYR B 1 503 ? -4.945 3.141 -17.859 1 33.22 503 TYR B C 1
ATOM 7733 O O . TYR B 1 503 ? -5.555 3.299 -18.922 1 33.22 503 TYR B O 1
ATOM 7741 N N . SER B 1 504 ? -3.986 4.059 -17.438 1 32.28 504 SER B N 1
ATOM 7742 C CA . SER B 1 504 ? -3.703 5.078 -18.438 1 32.28 504 SER B CA 1
ATOM 7743 C C . SER B 1 504 ? -2.746 4.555 -19.516 1 32.28 504 SER B C 1
ATOM 7745 O O . SER B 1 504 ? -1.79 3.842 -19.203 1 32.28 504 SER B O 1
#

InterPro domains:
  IPR004305 Thiaminase-2/PQQC [PF03070] (29-215)
  IPR004399 Hydroxymethylpyrimidine kinase/phosphomethylpyrimidine kinase domain [TIGR00097] (233-488)
  IPR004399 Hydroxymethylpyrimidine kinase/phosphomethylpyrimidine kinase domain [cd01169] (248-479)
  IPR013749 Pyridoxamine kinase/Phosphomethylpyrimidine kinase [PF08543] (240-483)
  IPR016084 Haem oxygenase-like, multi-helical [G3DSA:1.20.910.10] (6-217)
  IPR016084 Haem oxygenase-like, multi-helical [SSF48613] (9-215)
  IPR029056 Ribokinase-like [G3DSA:3.40.1190.20] (219-502)
  IPR029056 Ribokinase-like [SSF53613] (228-488)

Radius of gyration: 29.72 Å; Cα contacts (8 Å, |Δi|>4): 2015; chains: 2; bounding box: 72×88×74 Å

Organism: Perkinsus marinus (strain ATCC 50983 / TXsc) (NCBI:txid423536)

Secondary structure (DSSP, 8-state):
-------PPPTTSHHHHHHHHTHHHHHHHHTSHHHHHHHHT-S-HHHHHHHHHHHHHHHHHHHHHHHHHHHHS-HHHHHHHHHHHHHHHHHHIIIIIHHH-S-TTSS---HHHHHHHHHHHHHHHSS--HHHHHHHHHHHHHHHHHHHHHHHTTS---TT-TTHHHHHHHHSHHHHHHHHHHHHHHHHHPPTT-HHHHHHHHHHHHHHHHHHHHTTT-SSS----------EEEEEEEEETTSSSHHHHHHHHHHHTT-EEEEEEEEEEEEETTEEEEEEEPPHHHHHHHHHHHHTTS---EEEE-----HHHHHHHHHHHTTS-EEE----B-TTS-B-S-HHHHHHHHHHIIIIIGGG-SEE--BHHHHHHHHT-S---HHHHHHHHHHHHHTTS-SEEEEB-TT-TT-SSEEEEEEEETTTTEEEEEEEE----S--BTHHHHHHHHHHHHHHTT--HHHHHHHHHHHHHHHHHHHTT---SSSSSPBP---TT-TTGGG-/-------PPPTTSHHHHHHHHTHHHHHHHHTSHHHHHHHHT-S-HHHHHHHHHHHHHHHHHHHHHHHHHHHHS-HHHHHHHHHHHHHHHHHHIIIIIHHH-S-TTSS---HHHHHHHHHHHHHHHSS--HHHHHHHHHHHHHHHHHHHHHHHTTS---TT-TTHHHHHHHHSHHHHHHHHHHHHHHHHHPPTT-HHHHHHHHHHHHHHHHHHHHHTT-SSS----------EEEEEEEEETTSSSHHHHHHHHHHHTT-EEEEEEEEEEEEETTEEEEEEEPPHHHHHHHHHHHHTTS---EEEE-----HHHHHHHHHHHTTS-EEE----B-TTS-B-S-HHHHHHHHHHIIIIIGGG-SEE--BHHHHHHHHT-S---HHHHHHHHHHHHHTTS-SEEEEB-TT-TT-SSEEEEEEEETTTTEEEEEEEE----S--BTHHHHHHHHHHHHHHTT--HHHHHHHHHHHHHHHHHHHTT---SSSSSPBP---TT-TTGGG-

=== Feature glossary ===
Feature key, reading from the visual/contextual features back to the raw sequence:

Rendered structure images. Six rendered views show the 3D structure from the faces of a cube — i.e. along ±x, ±y, ±z. Rendering representation is drawn randomly per protein from cartoon (secondary-structure ribbons), sticks (backbone bonds), or molecular surface; coloring is either N→C rainbow (blue at the N-terminus through red at the C-terminus) or one color per chain.

Contact-map, Ramachandran, and PAE plots. The contact map is a binary N×N matrix image: pixel (i, j) is dark where Cα_i and Cα_j are within 8 Å and |i−j|>4. Because the |i−j|>4 filter removes local helical contacts, off-diagonal stripes parallel to the main diagonal indicate parallel β-sheets; stripes perpendicular to it indicate antiparallel β-sheets. The Ramachandran plot scatters every residue's (φ, ψ) pair against the sterically allowed regions. The PAE heatmap renders the predicted-aligned-error matrix.

InterPro / GO / CATH / organism. Database cross-references. InterPro integrates a dozen domain/family signature databases into unified entries with residue-range hits. GO terms attach function/process/location labels with evidence codes. CATH codes position the fold in a four-level structural taxonomy. Organism is the NCBI-taxonomy species name.

Nearest PDB structures. The Foldseek neighbor list gives the closest experimentally determined structures in the PDB, ranked by structural alignment. TM-score near 1 means near-identical fold; near 0.3 means only rough topology match. This is how one finds what a novel AlphaFold prediction most resembles in the solved-structure universe.

Predicted aligned error. PAE(i, j) answers: if I align the predicted and true structures on residue i, how far off (in Å) do I expect residue j to be? A block-diagonal PAE matrix with low values on the blocks and high values off-diagonal is the signature of a multi-domain protein with confidently predicted domains but uncertain inter-domain orientation.

Solvent-accessible surface area. Accessible surface area quantifies burial. A residue with SASA near zero is packed into the hydrophobic core; one with SASA >100 Å² sits on the surface. Computed here via the Shrake–Rupley numerical algorithm with a 1.4 Å probe.

B-factor. B-factor (Debye–Waller factor) reflects atomic displacement in the crystal lattice. It is an experimental observable (units Å²), not a prediction; low values mean the atom is pinned down, high values mean it moves or is heterogeneous across the crystal.

pLDDT. For AlphaFold models, the B-factor field carries pLDDT — the model's own estimate of local accuracy on a 0–100 scale. Regions with pLDDT<50 should be treated as essentially unmodeled; they often correspond to intrinsically disordered segments.

Backbone torsions (φ/ψ). φ (phi) and ψ (psi) are the two rotatable backbone dihedrals per residue: φ is the C(i-1)–N–Cα–C torsion, ψ is the N–Cα–C–N(i+1) torsion, both in degrees on (−180°, 180°]. α-helical residues cluster near (−60°, −45°); β-strand residues near (−120°, +130°). A Ramachandran plot is simply a scatter of (φ, ψ) for every residue.

Radius of gyration, Cα contacts, bounding box. Radius of gyration (Rg) is the root-mean-square distance of Cα atoms from their centroid — a single number for overall size and compactness. A globular domain of N residues has Rg ≈ 2.2·N^0.38 Å; an extended or disordered chain has a much larger Rg. The Cα contact count is the number of residue pairs whose Cα atoms are within 8 Å and are more than four positions apart in sequence — a standard proxy for tertiary packing density. The bounding box is the smallest axis-aligned box enclosing all Cα atoms.

Secondary structure (3-state, P-SEA). Three-state secondary structure (P-SEA) collapses the eight DSSP classes into helix (a), strand (b), and coil (c). P-SEA assigns these from Cα geometry alone — distances and angles — without requiring backbone oxygens, so it works on any Cα trace.

Secondary structure (8-state, DSSP). DSSP 8-state secondary structure assigns each residue one of H (α-helix), G (3₁₀-helix), I (π-helix), E (extended β-strand), B (isolated β-bridge), T (hydrogen-bonded turn), S (bend), or '-' (coil). The assignment is computed from backbone hydrogen-bond geometry via the Kabsch–Sander algorithm.

Foldseek 3Di. A 3Di character summarizes, for each residue, the relative orientation of the Cα frame of its nearest spatial neighbor. Because it encodes fold topology rather than chemistry, 3Di alignments detect remote structural similarity that sequence alignment misses.

mmCIF coordinates. The mmCIF block holds the 3D Cartesian coordinates of each backbone atom (N, Cα, C, O) in ångströms. mmCIF is the PDB's canonical archive format — a tagged-loop text representation of the atomic model.

Sequence. Sequence gives the chain of amino acids in standard one-letter code (A=alanine, C=cysteine, …, Y=tyrosine), read N→C. It is the only feature that is directly encoded by the gene; all structural features are derived from the folded form of this sequence.